Protein AF-A0A812JBX0-F1 (afdb_monomer_lite)

Radius of gyration: 41.84 Å; chains: 1; bounding box: 91×96×150 Å

pLDDT: mean 72.74, std 20.11, range [22.36, 96.31]

Secondary structure (DSSP, 8-state):
--SSHHHHHHHHHHHHHHGGGS-HHHHHHHHHHHHHTT---HHHHHHHHHHHHSTTHHHH--HHHHHHHHHHHHT-TT--HHHHHHHHHHHHH-GGGTS----S-HHHHHHHHHHHHHHHHHHHHTT---HHHHHHHHHHHHHHHHHHHTSPPP------------SS--EEEEEETTEEEEEEPTT-B---SSPPPTTS-BHHHHHHHH-TT-SGGG-GGGGGGBSS---TT--EEEEEESSHHHHHHHHHHHHTT---EEEEEEEES---TT--EEE--EEEETTTEEEE-TTSB--EEEEEEEEEEE-TTS--EEEEEEEEESS--TTHHHHHHHHTT-PBTT-TTT-TTTGGGTTS----S-HHHHHHHHHHHHHHHHHHHHHS--SS--SPPS-S--HHHH--HHHHHHHHHHHHHHHHHHHHHHHHHHHHHHS---------PPPP----HHHHHHHHHHHHHHHHHHHHHHHT------HHHHHHHHHHHHHHTT-THHHHGGGS-------PPPPHHHHHIIIIIHHHHHHHTHHHHHHHHHHTT----HHHHHHHHHTT-GGGGGTTHHHHHHHHHHHHHHHHHHHHHHHHHHHHHHHHHHHHHHHHHHHHHHHHHHHHHHHHHHSTTSSSSPPPTT----TTHHHHHHHHHHHHHIIIIIHHHHHHHHHHHHS---HHHHHHHHHHHHHHHHHHHHHHHHHHHHHHH-THHHHS-HHHHHHHHHHHHHHHHEE-TTSS-EE-THHHHHHHHHHHHHHHHHHHHHHHHHHHHHHHHHSS--------PPPP------------------------------------SS--EEEEEEEEEETTEEEEEEEEE-SS-EEEEEEETTTTEEEEEEE-HHHHHHHHHHTTT-HHHHHTTEEEETTEEEE--SS--TT-PPPPP-

Structure (mmCIF, N/CA/C/O backbone):
data_AF-A0A812JBX0-F1
#
_entry.id   AF-A0A812JBX0-F1
#
loop_
_atom_site.group_PDB
_atom_site.id
_atom_site.type_symbol
_atom_site.label_atom_id
_atom_site.label_alt_id
_atom_site.label_comp_id
_atom_site.label_asym_id
_atom_site.label_entity_id
_atom_site.label_seq_id
_atom_site.pdbx_PDB_ins_code
_atom_site.Cartn_x
_atom_site.Cartn_y
_atom_site.Cartn_z
_atom_site.occupancy
_atom_site.B_iso_or_equiv
_atom_site.auth_seq_id
_atom_site.auth_comp_id
_atom_site.auth_asym_id
_atom_site.auth_atom_id
_atom_site.pdbx_PDB_model_num
ATOM 1 N N . MET A 1 1 ? 9.265 23.174 -8.577 1.00 32.53 1 MET A N 1
ATOM 2 C CA . MET A 1 1 ? 10.000 24.090 -9.475 1.00 32.53 1 MET A CA 1
ATOM 3 C C . MET A 1 1 ? 11.469 24.151 -9.068 1.00 32.53 1 MET A C 1
ATOM 5 O O . MET A 1 1 ? 11.740 24.462 -7.922 1.00 32.53 1 MET A O 1
ATOM 9 N N . VAL A 1 2 ? 12.382 23.865 -10.003 1.00 36.12 2 VAL A N 1
ATOM 10 C CA . VAL A 1 2 ? 13.669 24.571 -10.211 1.00 36.12 2 VAL A CA 1
ATOM 11 C C . VAL A 1 2 ? 14.596 24.795 -8.989 1.00 36.12 2 VAL A C 1
ATOM 13 O O . VAL A 1 2 ? 15.225 25.840 -8.862 1.00 36.12 2 VAL A O 1
ATOM 16 N N . GLU A 1 3 ? 14.779 23.815 -8.103 1.00 37.53 3 GLU A N 1
ATOM 17 C CA . GLU A 1 3 ? 15.942 23.797 -7.195 1.00 37.53 3 GLU A CA 1
ATOM 18 C C . GLU A 1 3 ? 17.050 22.947 -7.821 1.00 37.53 3 GLU A C 1
ATOM 20 O O . GLU A 1 3 ? 17.144 21.746 -7.596 1.00 37.53 3 GLU A O 1
ATOM 25 N N . GLY A 1 4 ? 17.868 23.554 -8.681 1.00 46.91 4 GLY A N 1
ATOM 26 C CA . GLY A 1 4 ? 19.053 22.878 -9.216 1.00 46.91 4 GLY A CA 1
ATOM 27 C C . GLY A 1 4 ? 19.478 23.309 -10.608 1.00 46.91 4 GLY A C 1
ATOM 28 O O . GLY A 1 4 ? 20.622 23.073 -10.962 1.00 46.91 4 GLY A O 1
ATOM 29 N N . GLN A 1 5 ? 18.624 23.979 -11.385 1.00 54.75 5 GLN A N 1
ATOM 30 C CA . GLN A 1 5 ? 18.961 24.399 -12.753 1.00 54.75 5 GLN A CA 1
ATOM 31 C C . GLN A 1 5 ? 20.271 25.222 -12.829 1.00 54.75 5 GLN A C 1
ATOM 33 O O . GLN A 1 5 ? 21.145 24.854 -13.602 1.00 54.75 5 GLN A O 1
ATOM 38 N N . PRO A 1 6 ? 20.547 26.191 -11.929 1.00 60.03 6 PRO A N 1
ATOM 39 C CA . PRO A 1 6 ? 21.838 26.890 -11.922 1.00 60.03 6 PRO A CA 1
ATOM 40 C C . PRO A 1 6 ? 23.038 25.989 -11.587 1.00 60.03 6 PRO A C 1
ATOM 42 O O . PRO A 1 6 ? 24.143 26.229 -12.061 1.00 60.03 6 PRO A O 1
ATOM 45 N N . VAL A 1 7 ? 22.834 24.955 -10.762 1.00 65.81 7 VAL A N 1
ATOM 46 C CA . VAL A 1 7 ? 23.878 23.989 -10.382 1.00 65.81 7 VAL A CA 1
ATOM 47 C C . VAL A 1 7 ? 24.149 23.027 -11.532 1.00 65.81 7 VAL A C 1
ATOM 49 O O . VAL A 1 7 ? 25.306 22.759 -11.834 1.00 65.81 7 VAL A O 1
ATOM 52 N N . TRP A 1 8 ? 23.102 22.549 -12.202 1.00 61.09 8 TRP A N 1
ATOM 53 C CA . TRP A 1 8 ? 23.207 21.728 -13.403 1.00 61.09 8 TRP A CA 1
ATOM 54 C C . TRP A 1 8 ? 23.822 22.513 -14.566 1.00 61.09 8 TRP A C 1
ATOM 56 O O . TRP A 1 8 ? 24.690 21.972 -15.236 1.00 61.09 8 TRP A O 1
ATOM 66 N N . ASP A 1 9 ? 23.486 23.794 -14.748 1.00 61.66 9 ASP A N 1
ATOM 67 C CA . ASP A 1 9 ? 24.120 24.676 -15.739 1.00 61.66 9 ASP A CA 1
ATOM 68 C C . ASP A 1 9 ? 25.594 24.952 -15.419 1.00 61.66 9 ASP A C 1
ATOM 70 O O . ASP A 1 9 ? 26.446 24.886 -16.308 1.00 61.66 9 ASP A O 1
ATOM 74 N N . ALA A 1 10 ? 25.930 25.230 -14.155 1.00 67.19 10 ALA A N 1
ATOM 75 C CA . ALA A 1 10 ? 27.316 25.419 -13.727 1.00 67.19 10 ALA A CA 1
ATOM 76 C C . ALA A 1 10 ? 28.127 24.120 -13.855 1.00 67.19 10 ALA A C 1
ATOM 78 O O . ALA A 1 10 ? 29.256 24.142 -14.344 1.00 67.19 10 ALA A O 1
ATOM 79 N N . SER A 1 11 ? 27.538 22.983 -13.474 1.00 65.94 11 SER A N 1
ATOM 80 C CA . SER A 1 11 ? 28.134 21.655 -13.622 1.00 65.94 11 SER A CA 1
ATOM 81 C C . SER A 1 11 ? 28.321 21.297 -15.094 1.00 65.94 11 SER A C 1
ATOM 83 O O . SER A 1 11 ? 29.408 20.865 -15.462 1.00 65.94 11 SER A O 1
ATOM 85 N N . ALA A 1 12 ? 27.330 21.553 -15.951 1.00 62.66 12 ALA A N 1
ATOM 86 C CA . ALA A 1 12 ? 27.423 21.379 -17.397 1.00 62.66 12 ALA A CA 1
ATOM 87 C C . ALA A 1 12 ? 28.538 22.242 -17.998 1.00 62.66 12 ALA A C 1
ATOM 89 O O . ALA A 1 12 ? 29.374 21.733 -18.737 1.00 62.66 12 ALA A O 1
ATOM 90 N N . THR A 1 13 ? 28.604 23.523 -17.628 1.00 64.81 13 THR A N 1
ATOM 91 C CA . THR A 1 13 ? 29.608 24.476 -18.132 1.00 64.81 13 THR A CA 1
ATOM 92 C C . THR A 1 13 ? 31.023 24.137 -17.659 1.00 64.81 13 THR A C 1
ATOM 94 O O . THR A 1 13 ? 31.978 24.290 -18.415 1.00 64.81 13 THR A O 1
ATOM 97 N N . GLN A 1 14 ? 31.187 23.667 -16.421 1.00 66.38 14 GLN A N 1
ATOM 98 C CA . GLN A 1 14 ? 32.491 23.240 -15.916 1.00 66.38 14 GLN A CA 1
ATOM 99 C C . GLN A 1 14 ? 32.909 21.899 -16.524 1.00 66.38 14 GLN A C 1
ATOM 101 O O . GLN A 1 14 ? 34.049 21.753 -16.948 1.00 66.38 14 GLN A O 1
ATOM 106 N N . SER A 1 15 ? 31.980 20.947 -16.623 1.00 61.34 15 SER A N 1
ATOM 107 C CA . SER A 1 15 ? 32.217 19.632 -17.229 1.00 61.34 15 SER A CA 1
ATOM 108 C C . SER A 1 15 ? 32.553 19.748 -18.712 1.00 61.34 15 SER A C 1
ATOM 110 O O . SER A 1 15 ? 33.425 19.032 -19.185 1.00 61.34 15 SER A O 1
ATOM 112 N N . ALA A 1 16 ? 31.950 20.708 -19.421 1.00 60.16 16 ALA A N 1
ATOM 113 C CA . ALA A 1 16 ? 32.302 21.071 -20.792 1.00 60.16 16 ALA A CA 1
ATOM 114 C C . ALA A 1 16 ? 33.788 21.398 -20.969 1.00 60.16 16 ALA A C 1
ATOM 116 O O . ALA A 1 16 ? 34.377 21.059 -21.988 1.00 60.16 16 ALA A O 1
ATOM 117 N N . ARG A 1 17 ? 34.394 22.064 -19.978 1.00 64.12 17 ARG A N 1
ATOM 118 C CA . ARG A 1 17 ? 35.794 22.507 -20.031 1.00 64.12 17 ARG A CA 1
ATOM 119 C C . ARG A 1 17 ? 36.788 21.381 -19.773 1.00 64.12 17 ARG A C 1
ATOM 121 O O . ARG A 1 17 ? 37.923 21.491 -20.206 1.00 64.12 17 ARG A O 1
ATOM 128 N N . ILE A 1 18 ? 36.360 20.334 -19.069 1.00 68.62 18 ILE A N 1
ATOM 129 C CA . ILE A 1 18 ? 37.212 19.210 -18.658 1.00 68.62 18 ILE A CA 1
ATOM 130 C C . ILE A 1 18 ? 36.794 17.885 -19.310 1.00 68.62 18 ILE A C 1
ATOM 132 O O . ILE A 1 18 ? 37.318 16.840 -18.938 1.00 68.62 18 ILE A O 1
ATOM 136 N N . CYS A 1 19 ? 35.845 17.878 -20.258 1.00 64.69 19 CYS A N 1
ATOM 137 C CA . CYS A 1 19 ? 35.318 16.631 -20.829 1.00 64.69 19 CYS A CA 1
ATOM 138 C C . CYS A 1 19 ? 36.405 15.826 -21.553 1.00 64.69 19 CYS A C 1
ATOM 140 O O . CYS A 1 19 ? 36.413 14.602 -21.469 1.00 64.69 19 CYS A O 1
ATOM 142 N N . THR A 1 20 ? 37.366 16.516 -22.171 1.00 62.50 20 THR A N 1
ATOM 143 C CA . THR A 1 20 ? 38.546 15.937 -22.826 1.00 62.50 20 THR A CA 1
ATOM 144 C C . THR A 1 20 ? 39.573 15.380 -21.838 1.00 62.50 20 THR A C 1
ATOM 146 O O . THR A 1 20 ? 40.462 14.640 -22.241 1.00 62.50 20 THR A O 1
ATOM 149 N N . GLU A 1 21 ? 39.463 15.728 -20.554 1.00 68.19 21 GLU A N 1
ATOM 150 C CA . GLU A 1 21 ? 40.354 15.289 -19.471 1.00 68.19 21 GLU A CA 1
ATOM 151 C C . GLU A 1 21 ? 39.706 14.210 -18.580 1.00 68.19 21 GLU A C 1
ATOM 153 O O . GLU A 1 21 ? 40.376 13.588 -17.751 1.00 68.19 21 GLU A O 1
ATOM 158 N N . MET A 1 22 ? 38.396 13.970 -18.721 1.00 70.06 22 MET A N 1
ATOM 159 C CA . MET A 1 22 ? 37.691 12.958 -17.936 1.00 70.06 22 MET A CA 1
ATOM 160 C C . MET A 1 22 ? 38.040 11.545 -18.400 1.00 70.06 22 MET A C 1
ATOM 162 O O . MET A 1 22 ? 38.074 11.245 -19.591 1.00 70.06 22 MET A O 1
ATOM 166 N N . ARG A 1 23 ? 38.170 10.624 -17.437 1.00 75.25 23 ARG A N 1
ATOM 167 C CA . ARG A 1 23 ? 38.187 9.190 -17.750 1.00 75.25 23 ARG A CA 1
ATOM 168 C C . ARG A 1 23 ? 36.882 8.796 -18.463 1.00 75.25 23 ARG A C 1
ATOM 170 O O . ARG A 1 23 ? 35.814 9.168 -17.961 1.00 75.25 23 ARG A O 1
ATOM 177 N N . PRO A 1 24 ? 36.940 7.970 -19.522 1.00 73.56 24 PRO A N 1
ATOM 178 C CA . PRO A 1 24 ? 35.779 7.455 -20.253 1.00 73.56 24 PRO A CA 1
ATOM 179 C C . PRO A 1 24 ? 34.615 7.006 -19.367 1.00 73.56 24 PRO A C 1
ATOM 181 O O . PRO A 1 24 ? 33.476 7.431 -19.561 1.00 73.56 24 PRO A O 1
ATOM 184 N N . GLN A 1 25 ? 34.897 6.208 -18.333 1.00 76.12 25 GLN A N 1
ATOM 185 C CA . GLN A 1 25 ? 33.851 5.684 -17.453 1.00 76.12 25 GLN A CA 1
ATOM 186 C C . GLN A 1 25 ? 33.108 6.792 -16.698 1.00 76.12 25 GLN A C 1
ATOM 188 O O . GLN A 1 25 ? 31.881 6.758 -16.591 1.00 76.12 25 GLN A O 1
ATOM 193 N N . ASN A 1 26 ? 33.837 7.802 -16.216 1.00 78.06 26 ASN A N 1
ATOM 194 C CA . ASN A 1 26 ? 33.253 8.938 -15.505 1.00 78.06 26 ASN A CA 1
ATOM 195 C C . ASN A 1 26 ? 32.394 9.783 -16.440 1.00 78.06 26 ASN A C 1
ATOM 197 O O . ASN A 1 26 ? 31.311 10.203 -16.043 1.00 78.06 26 ASN A O 1
ATOM 201 N N . LEU A 1 27 ? 32.840 9.964 -17.684 1.00 73.94 27 LEU A N 1
ATOM 202 C CA . LEU A 1 27 ? 32.067 10.642 -18.714 1.00 73.94 27 LEU A CA 1
ATOM 203 C C . LEU A 1 27 ? 30.752 9.902 -19.013 1.00 73.94 27 LEU A C 1
ATOM 205 O O . LEU A 1 27 ? 29.706 10.542 -19.089 1.00 73.94 27 LEU A O 1
ATOM 209 N N . SER A 1 28 ? 30.770 8.567 -19.121 1.00 75.19 28 SER A N 1
ATOM 210 C CA . SER A 1 28 ? 29.546 7.780 -19.358 1.00 75.19 28 SER A CA 1
ATOM 211 C C . SER A 1 28 ? 28.536 7.898 -18.206 1.00 75.19 28 SER A C 1
ATOM 213 O O . SER A 1 28 ? 27.345 8.118 -18.431 1.00 75.19 28 SER A O 1
ATOM 215 N N . ASN A 1 29 ? 29.013 7.826 -16.958 1.00 78.62 29 ASN A N 1
ATOM 216 C CA . ASN A 1 29 ? 28.184 7.967 -15.761 1.00 78.62 29 ASN A CA 1
ATOM 217 C C . ASN A 1 29 ? 27.619 9.386 -15.645 1.00 78.62 29 ASN A C 1
ATOM 219 O O . ASN A 1 29 ? 26.462 9.578 -15.265 1.00 78.62 29 ASN A O 1
ATOM 223 N N . TRP A 1 30 ? 28.433 10.378 -16.000 1.00 75.62 30 TRP A N 1
ATOM 224 C CA . TRP A 1 30 ? 28.045 11.778 -16.030 1.00 75.62 30 TRP A CA 1
ATOM 225 C C . TRP A 1 30 ? 26.959 12.031 -17.081 1.00 75.62 30 TRP A C 1
ATOM 227 O O . TRP A 1 30 ? 25.903 12.563 -16.735 1.00 75.62 30 TRP A O 1
ATOM 237 N N . ALA A 1 31 ? 27.145 11.555 -18.315 1.00 70.25 31 ALA A N 1
ATOM 238 C CA . ALA A 1 31 ? 26.148 11.655 -19.380 1.00 70.25 31 ALA A CA 1
ATOM 239 C C . ALA A 1 31 ? 24.813 11.014 -18.966 1.00 70.25 31 ALA A C 1
ATOM 241 O O . ALA A 1 31 ? 23.754 11.632 -19.088 1.00 70.25 31 ALA A O 1
ATOM 242 N N . TRP A 1 32 ? 24.860 9.815 -18.378 1.00 72.06 32 TRP A N 1
ATOM 243 C CA . TRP A 1 32 ? 23.666 9.148 -17.864 1.00 72.06 32 TRP A CA 1
ATOM 244 C C . TRP A 1 32 ? 22.956 9.962 -16.770 1.00 72.06 32 TRP A C 1
ATOM 246 O O . TRP A 1 32 ? 21.731 10.103 -16.802 1.00 72.06 32 TRP A O 1
ATOM 256 N N . SER A 1 33 ? 23.703 10.581 -15.850 1.00 70.81 33 SER A N 1
ATOM 257 C CA . SER A 1 33 ? 23.129 11.380 -14.757 1.00 70.81 33 SER A CA 1
ATOM 258 C C . SER A 1 33 ? 22.335 12.603 -15.243 1.00 70.81 33 SER A C 1
ATOM 260 O O . SER A 1 33 ? 21.242 12.859 -14.737 1.00 70.81 33 SER A O 1
ATOM 262 N N . PHE A 1 34 ? 22.817 13.300 -16.278 1.00 66.94 34 PHE A N 1
ATOM 263 C CA . PHE A 1 34 ? 22.120 14.441 -16.884 1.00 66.94 34 PHE A CA 1
ATOM 264 C C . PHE A 1 34 ? 20.832 14.020 -17.599 1.00 66.94 34 PHE A C 1
ATOM 266 O O . PHE A 1 34 ? 19.809 14.702 -17.497 1.00 66.94 34 PHE A O 1
ATOM 273 N N . THR A 1 35 ? 20.846 12.861 -18.265 1.00 64.00 35 THR A N 1
ATOM 274 C CA . THR A 1 35 ? 19.632 12.332 -18.905 1.00 64.00 35 THR A CA 1
ATOM 275 C C . THR A 1 35 ? 18.583 11.863 -17.901 1.00 64.00 35 THR A C 1
ATOM 277 O O . THR A 1 35 ? 17.394 12.102 -18.107 1.00 64.00 35 THR A O 1
ATOM 280 N N . LEU A 1 36 ? 18.999 11.287 -16.768 1.00 64.00 36 LEU A N 1
ATOM 281 C CA . LEU A 1 36 ? 18.096 10.954 -15.662 1.00 64.00 36 LEU A CA 1
ATOM 282 C C . LEU A 1 36 ? 17.445 12.196 -15.045 1.00 64.00 36 LEU A C 1
ATOM 284 O O . LEU A 1 36 ? 16.282 12.132 -14.648 1.00 64.00 36 LEU A O 1
ATOM 288 N N . ALA A 1 37 ? 18.171 13.315 -14.990 1.00 62.81 37 ALA A N 1
ATOM 289 C CA . ALA A 1 37 ? 17.661 14.598 -14.514 1.00 62.81 37 ALA A CA 1
ATOM 290 C C . ALA A 1 37 ? 16.748 15.318 -15.530 1.00 62.81 37 ALA A C 1
ATOM 292 O O . ALA A 1 37 ? 16.273 16.411 -15.233 1.00 62.81 37 ALA A O 1
ATOM 293 N N . GLN A 1 38 ? 16.512 14.733 -16.717 1.00 59.69 38 GLN A N 1
ATOM 294 C CA . GLN A 1 38 ? 15.787 15.349 -17.841 1.00 59.69 38 GLN A CA 1
ATOM 295 C C . GLN A 1 38 ? 16.312 16.754 -18.190 1.00 59.69 38 GLN A C 1
ATOM 297 O O . GLN A 1 38 ? 15.568 17.640 -18.612 1.00 59.69 38 GLN A O 1
ATOM 302 N N . TYR A 1 39 ? 17.616 16.971 -18.000 1.00 57.44 39 TYR A N 1
ATOM 303 C CA . TYR A 1 39 ? 18.224 18.284 -18.139 1.00 57.44 39 TYR A CA 1
ATOM 304 C C . TYR A 1 39 ? 18.528 18.595 -19.611 1.00 57.44 39 TYR A C 1
ATOM 306 O O . TYR A 1 39 ? 19.578 18.240 -20.136 1.00 57.44 39 TYR A O 1
ATOM 314 N N . GLY A 1 40 ? 17.582 19.236 -20.299 1.00 51.75 40 GLY A N 1
ATOM 315 C CA . GLY A 1 40 ? 17.613 19.469 -21.750 1.00 51.75 40 GLY A CA 1
ATOM 316 C C . GLY A 1 40 ? 18.390 20.702 -22.230 1.00 51.75 40 GLY A C 1
ATOM 317 O O . GLY A 1 40 ? 17.986 21.299 -23.226 1.00 51.75 40 GLY A O 1
ATOM 318 N N . ASN A 1 41 ? 19.458 21.141 -21.551 1.00 54.84 41 ASN A N 1
ATOM 319 C CA . ASN A 1 41 ? 20.215 22.308 -22.022 1.00 54.84 41 ASN A CA 1
ATOM 320 C C . ASN A 1 41 ? 21.097 21.940 -23.239 1.00 54.84 41 ASN A C 1
ATOM 322 O O . ASN A 1 41 ? 21.985 21.090 -23.149 1.00 54.84 41 ASN A O 1
ATOM 326 N N . ILE A 1 42 ? 20.846 22.587 -24.381 1.00 48.16 42 ILE A N 1
ATOM 327 C CA . ILE A 1 42 ? 21.424 22.300 -25.710 1.00 48.16 42 ILE A CA 1
ATOM 328 C C . ILE A 1 42 ? 22.976 22.259 -25.737 1.00 48.16 42 ILE A C 1
ATOM 330 O O . ILE A 1 42 ? 23.517 21.348 -26.367 1.00 48.16 42 ILE A O 1
ATOM 334 N N . PRO A 1 43 ? 23.733 23.138 -25.040 1.00 51.00 43 PRO A N 1
ATOM 335 C CA . PRO A 1 43 ? 25.200 23.121 -25.057 1.00 51.00 43 PRO A CA 1
ATOM 336 C C . PRO A 1 43 ? 25.807 21.870 -24.403 1.00 51.00 43 PRO A C 1
ATOM 338 O O . PRO A 1 43 ? 26.747 21.297 -24.944 1.00 51.00 43 PRO A O 1
ATOM 341 N N . SER A 1 44 ? 25.251 21.394 -23.281 1.00 54.62 44 SER A N 1
ATOM 342 C CA . SER A 1 44 ? 25.672 20.140 -22.623 1.00 54.62 44 SER A CA 1
ATOM 343 C C . SER A 1 44 ? 25.430 18.905 -23.491 1.00 54.62 44 SER A C 1
ATOM 345 O O . SER A 1 44 ? 26.227 17.970 -23.473 1.00 54.62 44 SER A O 1
ATOM 347 N N . MET A 1 45 ? 24.345 18.910 -24.267 1.00 54.62 45 MET A N 1
ATOM 348 C CA . MET A 1 45 ? 23.953 17.791 -25.130 1.00 54.62 45 MET A CA 1
ATOM 349 C C . MET A 1 45 ? 24.894 17.664 -26.336 1.00 54.62 45 MET A C 1
ATOM 351 O O . MET A 1 45 ? 25.310 16.557 -26.673 1.00 54.62 45 MET A O 1
ATOM 355 N N . GLY A 1 46 ? 25.305 18.795 -26.925 1.00 56.31 46 GLY A N 1
ATOM 356 C CA . GLY A 1 46 ? 26.312 18.826 -27.991 1.00 56.31 46 GLY A CA 1
ATOM 357 C C . GLY A 1 46 ? 27.682 18.306 -27.542 1.00 56.31 46 GLY A C 1
ATOM 358 O O . GLY A 1 46 ? 28.350 17.614 -28.298 1.00 56.31 46 GLY A O 1
ATOM 359 N N . LEU A 1 47 ? 28.070 18.550 -26.288 1.00 55.81 47 LEU A N 1
ATOM 360 C CA . LEU A 1 47 ? 29.333 18.059 -25.722 1.00 55.81 47 LEU A CA 1
ATOM 361 C C . LEU A 1 47 ? 29.321 16.559 -25.417 1.00 55.81 47 LEU A C 1
ATOM 363 O O . LEU A 1 47 ? 30.343 15.904 -25.590 1.00 55.81 47 LEU A O 1
ATOM 367 N N . ILE A 1 48 ? 28.183 15.999 -24.990 1.00 59.00 48 ILE A N 1
ATOM 368 C CA . ILE A 1 48 ? 28.031 14.543 -24.824 1.00 59.00 48 ILE A CA 1
ATOM 369 C C . ILE A 1 48 ? 28.110 13.847 -26.189 1.00 59.00 48 ILE A C 1
ATOM 371 O O . ILE A 1 48 ? 28.801 12.837 -26.311 1.00 59.00 48 ILE A O 1
ATOM 375 N N . ALA A 1 49 ? 27.471 14.409 -27.221 1.00 57.34 49 ALA A N 1
ATOM 376 C CA . ALA A 1 49 ? 27.579 13.908 -28.590 1.00 57.34 49 ALA A CA 1
ATOM 377 C C . ALA A 1 49 ? 29.022 13.999 -29.122 1.00 57.34 49 ALA A C 1
ATOM 379 O O . ALA A 1 49 ? 29.558 13.010 -29.613 1.00 57.34 49 ALA A O 1
ATOM 380 N N . GLN A 1 50 ? 29.696 15.135 -28.921 1.00 58.69 50 GLN A N 1
ATOM 381 C CA . GLN A 1 50 ? 31.085 15.347 -29.339 1.00 58.69 50 GLN A CA 1
ATOM 382 C C . GLN A 1 50 ? 32.076 14.443 -28.585 1.00 58.69 50 GLN A C 1
ATOM 384 O O . GLN A 1 50 ? 33.055 13.966 -29.158 1.00 58.69 50 GLN A O 1
ATOM 389 N N . ALA A 1 51 ? 31.810 14.148 -27.310 1.00 56.16 51 ALA A N 1
ATOM 390 C CA . ALA A 1 51 ? 32.617 13.215 -26.536 1.00 56.16 51 ALA A CA 1
ATOM 391 C C . ALA A 1 51 ? 32.365 11.752 -26.951 1.00 56.16 51 ALA A C 1
ATOM 393 O O . ALA A 1 51 ? 33.322 10.984 -27.028 1.00 56.16 51 ALA A O 1
ATOM 394 N N . ALA A 1 52 ? 31.127 11.385 -27.315 1.00 55.56 52 ALA A N 1
ATOM 395 C CA . ALA A 1 52 ? 30.800 10.087 -27.918 1.00 55.56 52 ALA A CA 1
ATOM 396 C C . ALA A 1 52 ? 31.414 9.908 -29.324 1.00 55.56 52 ALA A C 1
ATOM 398 O O . ALA A 1 52 ? 31.736 8.787 -29.715 1.00 55.56 52 ALA A O 1
ATOM 399 N N . GLU A 1 53 ? 31.603 11.001 -30.068 1.00 54.88 53 GLU A N 1
ATOM 400 C CA . GLU A 1 53 ? 32.266 11.025 -31.380 1.00 54.88 53 GLU A CA 1
ATOM 401 C C . GLU A 1 53 ? 33.798 10.961 -31.293 1.00 54.88 53 GLU A C 1
ATOM 403 O O . GLU A 1 53 ? 34.448 10.548 -32.259 1.00 54.88 53 GLU A O 1
ATOM 408 N N . SER A 1 54 ? 34.398 11.310 -30.146 1.00 56.12 54 SER A N 1
ATOM 409 C CA . SER A 1 54 ? 35.847 11.210 -29.972 1.00 56.12 54 SER A CA 1
ATOM 410 C C . SER A 1 54 ? 36.277 9.734 -29.900 1.00 56.12 54 SER A C 1
ATOM 412 O O . SER A 1 54 ? 35.957 8.979 -28.982 1.00 56.12 54 SER A O 1
ATOM 414 N N . ALA A 1 55 ? 36.967 9.298 -30.957 1.00 45.78 55 ALA A N 1
ATOM 415 C CA . ALA A 1 55 ? 37.165 7.905 -31.365 1.00 45.78 55 ALA A CA 1
ATOM 416 C C . ALA A 1 55 ? 37.941 6.987 -30.389 1.00 45.78 55 ALA A C 1
ATOM 418 O O . ALA A 1 55 ? 38.117 5.807 -30.691 1.00 45.78 55 ALA A O 1
ATOM 419 N N . THR A 1 56 ? 38.403 7.489 -29.244 1.00 54.22 56 THR A N 1
ATOM 420 C CA . THR A 1 56 ? 39.209 6.757 -28.250 1.00 54.22 56 THR A CA 1
ATOM 421 C C . THR A 1 56 ? 38.383 6.157 -27.107 1.00 54.22 56 THR A C 1
ATOM 423 O O . THR A 1 56 ? 38.773 5.142 -26.539 1.00 54.22 56 THR A O 1
ATOM 426 N N . ILE A 1 57 ? 37.200 6.702 -26.813 1.00 59.66 57 ILE A N 1
ATOM 427 C CA . ILE A 1 57 ? 36.453 6.381 -25.584 1.00 59.66 57 ILE A CA 1
ATOM 428 C C . ILE A 1 57 ? 35.822 4.975 -25.614 1.00 59.66 57 ILE A C 1
ATOM 430 O O . ILE A 1 57 ? 35.832 4.280 -24.605 1.00 59.66 57 ILE A O 1
ATOM 434 N N . VAL A 1 58 ? 35.325 4.493 -26.761 1.00 60.03 58 VAL A N 1
ATOM 435 C CA . VAL A 1 58 ? 34.606 3.197 -26.856 1.00 60.03 58 VAL A CA 1
ATOM 436 C C . VAL A 1 58 ? 35.489 1.985 -26.522 1.00 60.03 58 VAL A C 1
ATOM 438 O O . VAL A 1 58 ? 34.986 1.003 -25.983 1.00 60.03 58 VAL A O 1
ATOM 441 N N . HIS A 1 59 ? 36.792 2.039 -26.815 1.00 64.88 59 HIS A N 1
ATOM 442 C CA . HIS A 1 59 ? 37.730 0.952 -26.496 1.00 64.88 59 HIS A CA 1
ATOM 443 C C . HIS A 1 59 ? 38.157 0.935 -25.021 1.00 64.88 59 HIS A C 1
ATOM 445 O O . HIS A 1 59 ? 38.655 -0.080 -24.541 1.00 64.88 59 HIS A O 1
ATOM 451 N N . GLU A 1 60 ? 37.954 2.043 -24.311 1.00 70.38 60 GLU A N 1
ATOM 452 C CA . GLU A 1 60 ? 38.319 2.215 -22.903 1.00 70.38 60 GLU A CA 1
ATOM 453 C C . GLU A 1 60 ? 37.116 2.042 -21.953 1.00 70.38 60 GLU A C 1
ATOM 455 O O . GLU A 1 60 ? 37.293 2.021 -20.734 1.00 70.38 60 GLU A O 1
ATOM 460 N N . LEU A 1 61 ? 35.897 1.916 -22.494 1.00 75.38 61 LEU A N 1
ATOM 461 C CA . LEU A 1 61 ? 34.672 1.662 -21.733 1.00 75.38 61 LEU A CA 1
ATOM 462 C C . LEU A 1 61 ? 34.415 0.162 -21.557 1.00 75.38 61 LEU A C 1
ATOM 464 O O . LEU A 1 61 ? 34.523 -0.627 -22.496 1.00 75.38 61 LEU A O 1
ATOM 468 N N . ASP A 1 62 ? 33.981 -0.211 -20.356 1.00 83.12 62 ASP A N 1
ATOM 469 C CA . ASP A 1 62 ? 33.395 -1.523 -20.093 1.00 83.12 62 ASP A CA 1
ATOM 470 C C . ASP A 1 62 ? 31.930 -1.594 -20.579 1.00 83.12 62 ASP A C 1
ATOM 472 O O . ASP A 1 62 ? 31.347 -0.608 -21.043 1.00 83.12 62 ASP A O 1
ATOM 476 N N . LEU A 1 63 ? 31.299 -2.772 -20.481 1.00 83.69 63 LEU A N 1
ATOM 477 C CA . LEU A 1 63 ? 29.898 -2.950 -20.893 1.00 83.69 63 LEU A CA 1
ATOM 478 C C . LEU A 1 63 ? 28.938 -2.010 -20.155 1.00 83.69 63 LEU A C 1
ATOM 480 O O . LEU A 1 63 ? 27.955 -1.561 -20.747 1.00 83.69 63 LEU A O 1
ATOM 484 N N . GLN A 1 64 ? 29.220 -1.687 -18.890 1.00 85.94 64 GLN A N 1
ATOM 485 C CA . GLN A 1 64 ? 28.416 -0.752 -18.108 1.00 85.94 64 GLN A CA 1
ATOM 486 C C . GLN A 1 64 ? 28.494 0.662 -18.689 1.00 85.94 64 GLN A C 1
ATOM 488 O O . GLN A 1 64 ? 27.467 1.309 -18.889 1.00 85.94 64 GLN A O 1
ATOM 493 N N . GLY A 1 65 ? 29.704 1.135 -18.979 1.00 81.56 65 GLY A N 1
ATOM 494 C CA . GLY A 1 65 ? 29.941 2.458 -19.531 1.00 81.56 65 GLY A CA 1
ATOM 495 C C . GLY A 1 65 ? 29.360 2.605 -20.934 1.00 81.56 65 GLY A C 1
ATOM 496 O O . GLY A 1 65 ? 28.733 3.619 -21.246 1.00 81.56 65 GLY A O 1
ATOM 497 N N . LEU A 1 66 ? 29.466 1.557 -21.756 1.00 83.62 66 LEU A N 1
ATOM 498 C CA . LEU A 1 66 ? 28.830 1.496 -23.075 1.00 83.62 66 LEU A CA 1
ATOM 499 C C . LEU A 1 66 ? 27.301 1.544 -22.976 1.00 83.62 66 LEU A C 1
ATOM 501 O O . LEU A 1 66 ? 26.664 2.300 -23.711 1.00 83.62 66 LEU A O 1
ATOM 505 N N . ALA A 1 67 ? 26.708 0.784 -22.051 1.00 85.12 67 ALA A N 1
ATOM 506 C CA . ALA A 1 67 ? 25.269 0.801 -21.814 1.00 85.12 67 ALA A CA 1
ATOM 507 C C . ALA A 1 67 ? 24.789 2.179 -21.332 1.00 85.12 67 ALA A C 1
ATOM 509 O O . ALA A 1 67 ? 23.825 2.711 -21.883 1.00 85.12 67 ALA A O 1
ATOM 510 N N . ASN A 1 68 ? 25.481 2.786 -20.362 1.00 83.69 68 ASN A N 1
ATOM 511 C CA . ASN A 1 68 ? 25.172 4.123 -19.848 1.00 83.69 68 ASN A CA 1
ATOM 512 C C . ASN A 1 68 ? 25.247 5.187 -20.950 1.00 83.69 68 ASN A C 1
ATOM 514 O O . ASN A 1 68 ? 24.348 6.021 -21.062 1.00 83.69 68 ASN A O 1
ATOM 518 N N . MET A 1 69 ? 26.279 5.127 -21.798 1.00 79.31 69 MET A N 1
ATOM 519 C CA . MET A 1 69 ? 26.451 6.053 -22.918 1.00 79.31 69 MET A CA 1
ATOM 520 C C . MET A 1 69 ? 25.344 5.889 -23.969 1.00 79.31 69 MET A C 1
ATOM 522 O O . MET A 1 69 ? 24.728 6.873 -24.377 1.00 79.31 69 MET A O 1
ATOM 526 N N . ALA A 1 70 ? 25.037 4.653 -24.375 1.00 81.12 70 ALA A N 1
ATOM 527 C CA . ALA A 1 70 ? 23.962 4.382 -25.330 1.00 81.12 70 ALA A CA 1
ATOM 528 C C . ALA A 1 70 ? 22.598 4.855 -24.799 1.00 81.12 70 ALA A C 1
ATOM 530 O O . ALA A 1 70 ? 21.812 5.460 -25.532 1.00 81.12 70 ALA A O 1
ATOM 531 N N . TRP A 1 71 ? 22.329 4.637 -23.508 1.00 80.06 71 TRP A N 1
ATOM 532 C CA . TRP A 1 71 ? 21.116 5.115 -22.849 1.00 80.06 71 TRP A CA 1
ATOM 533 C C . TRP A 1 71 ? 21.031 6.634 -22.784 1.00 80.06 71 TRP A C 1
ATOM 535 O O . TRP A 1 71 ? 19.956 7.185 -23.046 1.00 80.06 71 TRP A O 1
ATOM 545 N N . ALA A 1 72 ? 22.141 7.304 -22.469 1.00 75.19 72 ALA A N 1
ATOM 546 C CA . ALA A 1 72 ? 22.208 8.755 -22.471 1.00 75.19 72 ALA A CA 1
ATOM 547 C C . ALA A 1 72 ? 21.841 9.296 -23.860 1.00 75.19 72 ALA A C 1
ATOM 549 O O . ALA A 1 72 ? 20.876 10.046 -23.986 1.00 75.19 72 ALA A O 1
ATOM 550 N N . LEU A 1 73 ? 22.505 8.815 -24.915 1.00 74.19 73 LEU A N 1
ATOM 551 C CA . LEU A 1 73 ? 22.216 9.222 -26.294 1.00 74.19 73 LEU A CA 1
ATOM 552 C C . LEU A 1 73 ? 20.755 8.943 -26.688 1.00 74.19 73 LEU A C 1
ATOM 554 O O . LEU A 1 73 ? 20.124 9.778 -27.329 1.00 74.19 73 LEU A O 1
ATOM 558 N N . SER A 1 74 ? 20.178 7.813 -26.261 1.00 73.88 74 SER A N 1
ATOM 559 C CA . SER A 1 74 ? 18.823 7.394 -26.675 1.00 73.88 74 SER A CA 1
ATOM 560 C C . SER A 1 74 ? 17.701 8.298 -26.164 1.00 73.88 74 SER A C 1
ATOM 562 O O . SER A 1 74 ? 16.629 8.347 -26.762 1.00 73.88 74 SER A O 1
ATOM 564 N N . ASN A 1 75 ? 17.942 9.020 -25.067 1.00 67.62 75 ASN A N 1
ATOM 565 C CA . ASN A 1 75 ? 16.977 9.949 -24.481 1.00 67.62 75 ASN A CA 1
ATOM 566 C C . ASN A 1 75 ? 17.156 11.392 -24.982 1.00 67.62 75 ASN A C 1
ATOM 568 O O . ASN A 1 75 ? 16.363 12.264 -24.624 1.00 67.62 75 ASN A O 1
ATOM 572 N N . MET A 1 76 ? 18.177 11.668 -25.800 1.00 65.62 76 MET A N 1
ATOM 573 C CA . MET A 1 76 ? 18.421 13.000 -26.345 1.00 65.62 76 MET A CA 1
ATOM 574 C C . MET A 1 76 ? 17.586 13.230 -27.607 1.00 65.62 76 MET A C 1
ATOM 576 O O . MET A 1 76 ? 17.792 12.576 -28.624 1.00 65.62 76 MET A O 1
ATOM 580 N N . GLN A 1 77 ? 16.687 14.220 -27.584 1.00 52.19 77 GLN A N 1
ATOM 581 C CA . GLN A 1 77 ? 15.912 14.617 -28.773 1.00 52.19 77 GLN A CA 1
ATOM 582 C C . GLN A 1 77 ? 16.789 15.189 -29.905 1.00 52.19 77 GLN A C 1
ATOM 584 O O . GLN A 1 77 ? 16.353 15.221 -31.051 1.00 52.19 77 GLN A O 1
ATOM 589 N N . SER A 1 78 ? 18.013 15.625 -29.586 1.00 49.75 78 SER A N 1
ATOM 590 C CA . SER A 1 78 ? 18.997 16.203 -30.509 1.00 49.75 78 SER A CA 1
ATOM 591 C C . SER A 1 78 ? 20.155 15.262 -30.861 1.00 49.75 78 SER A C 1
ATOM 593 O O . SER A 1 78 ? 21.124 15.723 -31.456 1.00 49.75 78 SER A O 1
ATOM 595 N N . 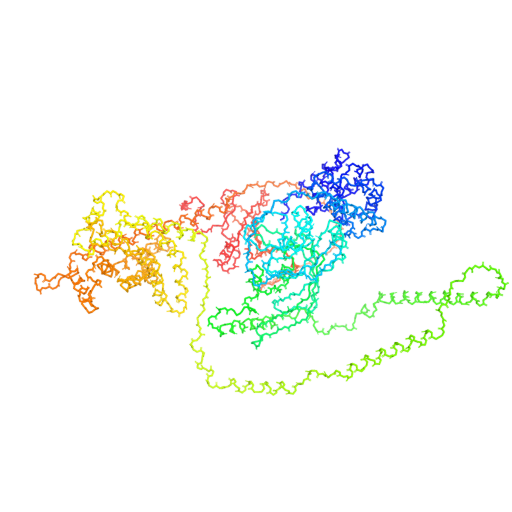ALA A 1 79 ? 20.132 13.988 -30.443 1.00 55.41 79 ALA A N 1
ATOM 596 C CA . ALA A 1 79 ? 21.181 13.055 -30.849 1.00 55.41 79 ALA A CA 1
ATOM 597 C C . ALA A 1 79 ? 21.038 12.759 -32.345 1.00 55.41 79 ALA A C 1
ATOM 599 O O . ALA A 1 79 ? 20.084 12.106 -32.780 1.00 55.41 79 ALA A O 1
ATOM 600 N N . ASP A 1 80 ? 21.996 13.249 -33.126 1.00 60.00 80 ASP A N 1
ATOM 601 C CA . ASP A 1 80 ? 22.016 13.035 -34.562 1.00 60.00 80 ASP A CA 1
ATOM 602 C C . ASP A 1 80 ? 22.162 11.546 -34.892 1.00 60.00 80 ASP A C 1
ATOM 604 O O . ASP A 1 80 ? 22.826 10.761 -34.207 1.00 60.00 80 ASP A O 1
ATOM 608 N N . SER A 1 81 ? 21.554 11.148 -36.012 1.00 60.19 81 SER A N 1
ATOM 609 C CA . SER A 1 81 ? 21.634 9.782 -36.548 1.00 60.19 81 SER A CA 1
ATOM 610 C C . SER A 1 81 ? 23.079 9.289 -36.721 1.00 60.19 81 SER A C 1
ATOM 612 O O . SER A 1 81 ? 23.316 8.082 -36.723 1.00 60.19 81 SER A O 1
ATOM 614 N N . LEU A 1 82 ? 24.023 10.215 -36.903 1.00 61.19 82 LEU A N 1
ATOM 615 C CA . LEU A 1 82 ? 25.441 9.951 -37.136 1.00 61.19 82 LEU A CA 1
ATOM 616 C C . LEU A 1 82 ? 26.163 9.503 -35.857 1.00 61.19 82 LEU A C 1
ATOM 618 O O . LEU A 1 82 ? 26.936 8.549 -35.910 1.00 61.19 82 LEU A O 1
ATOM 622 N N . THR A 1 83 ? 25.856 10.099 -34.702 1.00 69.31 83 THR A N 1
ATOM 623 C CA . THR A 1 83 ? 26.477 9.759 -33.410 1.00 69.31 83 THR A CA 1
ATOM 624 C C . THR A 1 83 ? 26.098 8.340 -32.960 1.00 69.31 83 THR A C 1
ATOM 626 O O . THR A 1 83 ? 26.950 7.558 -32.535 1.00 69.31 83 THR A O 1
ATOM 629 N N . PHE A 1 84 ? 24.829 7.948 -33.137 1.00 72.62 84 PHE A N 1
ATOM 630 C CA . PHE A 1 84 ? 24.367 6.574 -32.881 1.00 72.62 84 PHE A CA 1
ATOM 631 C C . PHE A 1 84 ? 25.002 5.546 -33.826 1.00 72.62 84 PHE A C 1
ATOM 633 O O . PHE A 1 84 ? 25.392 4.459 -33.392 1.00 72.62 84 PHE A O 1
ATOM 640 N N . ALA A 1 85 ? 25.124 5.893 -35.112 1.00 72.69 85 ALA A N 1
ATOM 641 C CA . ALA A 1 85 ? 25.770 5.042 -36.106 1.00 72.69 85 ALA A CA 1
ATOM 642 C C . ALA A 1 85 ? 27.265 4.856 -35.800 1.00 72.69 85 ALA A C 1
ATOM 644 O O . ALA A 1 85 ? 27.778 3.744 -35.904 1.00 72.69 85 ALA A O 1
ATOM 645 N N . ALA A 1 86 ? 27.957 5.909 -35.356 1.00 72.19 86 ALA A N 1
ATOM 646 C CA . ALA A 1 86 ? 29.355 5.836 -34.942 1.00 72.19 86 ALA A CA 1
ATOM 647 C C . ALA A 1 86 ? 29.549 4.893 -33.742 1.00 72.19 86 ALA A C 1
ATOM 649 O O . ALA A 1 86 ? 30.401 4.005 -33.807 1.00 72.19 86 ALA A O 1
ATOM 650 N N . LEU A 1 87 ? 28.728 5.020 -32.690 1.00 79.06 87 LEU A N 1
ATOM 651 C CA . LEU A 1 87 ? 28.793 4.133 -31.523 1.00 79.06 87 LEU A CA 1
ATOM 652 C C . LEU A 1 87 ? 28.554 2.667 -31.913 1.00 79.06 87 LEU A C 1
ATOM 654 O O . LEU A 1 87 ? 29.337 1.796 -31.536 1.00 79.06 87 LEU A O 1
ATOM 658 N N . GLY A 1 88 ? 27.510 2.381 -32.696 1.00 82.38 88 GLY A N 1
ATOM 659 C CA . GLY A 1 88 ? 27.213 1.007 -33.104 1.00 82.38 88 GLY A CA 1
ATOM 660 C C . GLY A 1 88 ? 28.242 0.415 -34.078 1.00 82.38 88 GLY A C 1
ATOM 661 O O . GLY A 1 88 ? 28.632 -0.737 -33.905 1.00 82.38 88 GLY A O 1
ATOM 662 N N . ASN A 1 89 ? 28.789 1.195 -35.020 1.00 80.50 89 ASN A N 1
ATOM 663 C CA . ASN A 1 89 ? 29.891 0.748 -35.889 1.00 80.50 89 ASN A CA 1
ATOM 664 C C . ASN A 1 89 ? 31.166 0.432 -35.091 1.00 80.50 89 ASN A C 1
ATOM 666 O O . ASN A 1 89 ? 31.907 -0.492 -35.424 1.00 80.50 89 ASN A O 1
ATOM 670 N N . ARG A 1 90 ? 31.422 1.168 -34.003 1.00 76.69 90 ARG A N 1
ATOM 671 C CA . ARG A 1 90 ? 32.551 0.894 -33.104 1.00 76.69 90 ARG A CA 1
ATOM 672 C C . ARG A 1 90 ? 32.310 -0.325 -32.221 1.00 76.69 90 ARG A C 1
ATOM 674 O O . ARG A 1 90 ? 33.232 -1.110 -32.042 1.00 76.69 90 ARG A O 1
ATOM 681 N N . LEU A 1 91 ? 31.089 -0.532 -31.727 1.00 83.31 91 LEU A N 1
ATOM 682 C CA . LEU A 1 91 ? 30.705 -1.775 -31.045 1.00 83.31 91 LEU A CA 1
ATOM 683 C C . LEU A 1 91 ? 30.881 -2.990 -31.965 1.00 83.31 91 LEU A C 1
ATOM 685 O O . LEU A 1 91 ? 31.442 -4.004 -31.549 1.00 83.31 91 LEU A O 1
ATOM 689 N N . LEU A 1 92 ? 30.486 -2.861 -33.234 1.00 83.94 92 LEU A N 1
ATOM 690 C CA . LEU A 1 92 ? 30.712 -3.877 -34.263 1.00 83.94 92 LEU A CA 1
ATOM 691 C C . LEU A 1 92 ? 32.195 -4.203 -34.454 1.00 83.94 92 LEU A C 1
ATOM 693 O O . LEU A 1 92 ? 32.546 -5.376 -34.563 1.00 83.94 92 LEU A O 1
ATOM 697 N N . ALA A 1 93 ? 33.064 -3.194 -34.429 1.00 78.69 93 ALA A N 1
ATOM 698 C CA . ALA A 1 93 ? 34.512 -3.371 -34.525 1.00 78.69 93 ALA A CA 1
ATOM 699 C C . ALA A 1 93 ? 35.190 -3.768 -33.195 1.00 78.69 93 ALA A C 1
ATOM 701 O O . ALA A 1 93 ? 36.375 -4.095 -33.190 1.00 78.69 93 ALA A O 1
ATOM 702 N N . SER A 1 94 ? 34.480 -3.718 -32.062 1.00 77.44 94 SER A N 1
ATOM 703 C CA . SER A 1 94 ? 35.069 -3.947 -30.741 1.00 77.44 94 SER A CA 1
ATOM 704 C C . SER A 1 94 ? 35.247 -5.444 -30.447 1.00 77.44 94 SER A C 1
ATOM 706 O O . SER A 1 94 ? 34.266 -6.191 -30.557 1.00 77.44 94 SER A O 1
ATOM 708 N N . PRO A 1 95 ? 36.440 -5.879 -29.982 1.00 78.56 95 PRO A N 1
ATOM 709 C CA . PRO A 1 95 ? 36.684 -7.262 -29.563 1.00 78.56 95 PRO A CA 1
ATOM 710 C C . PRO A 1 95 ? 35.952 -7.621 -28.261 1.00 78.56 95 PRO A C 1
ATOM 712 O O . PRO A 1 95 ? 35.792 -8.795 -27.933 1.00 78.56 95 PRO A O 1
ATOM 715 N N . LEU A 1 96 ? 35.473 -6.615 -27.519 1.00 79.19 96 LEU A N 1
ATOM 716 C CA . LEU A 1 96 ? 34.779 -6.799 -26.247 1.00 79.19 96 LEU A CA 1
ATOM 717 C C . LEU A 1 96 ? 33.511 -7.657 -26.402 1.00 79.19 96 LEU A C 1
ATOM 719 O O . LEU A 1 96 ? 33.206 -8.469 -25.532 1.00 79.19 96 LEU A O 1
ATOM 723 N N . LEU A 1 97 ? 32.795 -7.515 -27.523 1.00 81.06 97 LEU A N 1
ATOM 724 C CA . LEU A 1 97 ? 31.592 -8.304 -27.812 1.00 81.06 97 LEU A CA 1
ATOM 725 C C . LEU A 1 97 ? 31.905 -9.711 -28.342 1.00 81.06 97 LEU A C 1
ATOM 727 O O . LEU A 1 97 ? 31.038 -10.583 -28.282 1.00 81.06 97 LEU A O 1
ATOM 731 N N . ASP A 1 98 ? 33.126 -9.954 -28.819 1.00 80.69 98 ASP A N 1
ATOM 732 C CA . ASP A 1 98 ? 33.530 -11.256 -29.363 1.00 80.69 98 ASP A CA 1
ATOM 733 C C . ASP A 1 98 ? 33.836 -12.252 -28.233 1.00 80.69 98 ASP A C 1
ATOM 735 O O . ASP A 1 98 ? 33.583 -13.454 -28.350 1.00 80.69 98 ASP A O 1
ATOM 739 N N . CYS A 1 99 ? 34.331 -11.757 -27.092 1.00 74.25 99 CYS A N 1
ATOM 740 C CA . CYS A 1 99 ? 34.575 -12.574 -25.910 1.00 74.25 99 CYS A CA 1
ATOM 741 C C . CYS A 1 99 ? 34.359 -11.796 -24.604 1.00 74.25 99 CYS A C 1
ATOM 743 O O . CYS A 1 99 ? 35.311 -11.386 -23.943 1.00 74.25 99 CYS A O 1
ATOM 745 N N . VAL A 1 100 ? 33.098 -11.666 -24.189 1.00 79.31 100 VAL A N 1
ATOM 746 C CA . VAL A 1 100 ? 32.757 -11.106 -22.874 1.00 79.31 100 VAL A CA 1
ATOM 747 C C . VAL A 1 100 ? 33.259 -12.038 -21.762 1.00 79.31 100 VAL A C 1
ATOM 749 O O . VAL A 1 100 ? 32.862 -13.207 -21.688 1.00 79.31 100 VAL A O 1
ATOM 752 N N . ASP A 1 101 ? 34.135 -11.516 -20.899 1.00 74.62 101 ASP A N 1
ATOM 753 C CA . ASP A 1 101 ? 34.609 -12.201 -19.693 1.00 74.62 101 ASP A CA 1
ATOM 754 C C . ASP A 1 101 ? 33.528 -12.164 -18.606 1.00 74.62 101 ASP A C 1
ATOM 756 O O . ASP A 1 101 ? 33.354 -11.174 -17.897 1.00 74.62 101 ASP A O 1
ATOM 760 N N . VAL A 1 102 ? 32.804 -13.271 -18.462 1.00 75.00 102 VAL A N 1
ATOM 761 C CA . VAL A 1 102 ? 31.797 -13.447 -17.406 1.00 75.00 102 VAL A CA 1
ATOM 762 C C . VAL A 1 102 ? 32.402 -13.835 -16.049 1.00 75.00 102 VAL A C 1
ATOM 764 O O . VAL A 1 102 ? 31.673 -13.894 -15.060 1.00 75.00 102 VAL A O 1
ATOM 767 N N . GLY A 1 103 ? 33.722 -14.046 -15.974 1.00 71.06 103 GLY A N 1
ATOM 768 C CA . GLY A 1 103 ? 34.467 -14.346 -14.754 1.00 71.06 103 GLY A CA 1
ATOM 769 C C . GLY A 1 103 ? 34.047 -15.628 -14.016 1.00 71.06 103 GLY A C 1
ATOM 770 O O . GLY A 1 103 ? 33.060 -16.295 -14.329 1.00 71.06 103 GLY A O 1
ATOM 771 N N . ALA A 1 104 ? 34.792 -15.961 -12.958 1.00 73.94 104 ALA A N 1
ATOM 772 C CA . ALA A 1 104 ? 34.454 -17.050 -12.036 1.00 73.94 104 ALA A CA 1
ATOM 773 C C . ALA A 1 104 ? 33.399 -16.652 -10.981 1.00 73.94 104 ALA A C 1
ATOM 775 O O . ALA A 1 104 ? 33.037 -17.463 -10.137 1.00 73.94 104 ALA A O 1
ATOM 776 N N . ASP A 1 105 ? 32.847 -15.442 -11.016 1.00 85.25 105 ASP A N 1
ATOM 777 C CA . ASP A 1 105 ? 31.794 -15.007 -10.090 1.00 85.25 105 ASP A CA 1
ATOM 778 C C . ASP A 1 105 ? 30.450 -14.919 -10.822 1.00 85.25 105 ASP A C 1
ATOM 780 O O . ASP A 1 105 ? 30.316 -14.237 -11.838 1.00 85.25 105 ASP A O 1
ATOM 784 N N . TRP A 1 106 ? 29.440 -15.610 -10.300 1.00 86.31 106 TRP A N 1
ATOM 785 C CA . TRP A 1 106 ? 28.083 -15.605 -10.841 1.00 86.31 106 TRP A CA 1
ATOM 786 C C . TRP A 1 106 ? 27.404 -14.231 -10.769 1.00 86.31 106 TRP A C 1
ATOM 788 O O . TRP A 1 106 ? 26.595 -13.912 -11.640 1.00 86.31 106 TRP A O 1
ATOM 798 N N . ASN A 1 107 ? 27.730 -13.400 -9.774 1.00 86.25 107 ASN A N 1
ATOM 799 C CA . ASN A 1 107 ? 27.185 -12.042 -9.683 1.00 86.25 107 ASN A CA 1
ATOM 800 C C . ASN A 1 107 ? 27.761 -11.139 -10.772 1.00 86.25 107 ASN A C 1
ATOM 802 O O . ASN A 1 107 ? 27.028 -10.363 -11.386 1.00 86.25 107 ASN A O 1
ATOM 806 N N . ARG A 1 108 ? 29.064 -11.275 -11.050 1.00 85.44 108 ARG A N 1
ATOM 807 C CA . ARG A 1 108 ? 29.717 -10.573 -12.158 1.00 85.44 108 ARG A CA 1
ATOM 808 C C . ARG A 1 108 ? 29.083 -10.966 -13.491 1.00 85.44 108 ARG A C 1
ATOM 810 O O . ARG A 1 108 ? 28.648 -10.084 -14.222 1.00 85.44 108 ARG A O 1
ATOM 817 N N . ALA A 1 109 ? 28.909 -12.264 -13.749 1.00 87.62 109 ALA A N 1
ATOM 818 C CA . ALA A 1 109 ? 28.224 -12.755 -14.946 1.00 87.62 109 ALA A CA 1
ATOM 819 C C . ALA A 1 109 ? 26.804 -12.174 -15.116 1.00 87.62 109 ALA A C 1
ATOM 821 O O . ALA A 1 109 ? 26.425 -11.768 -16.215 1.00 87.62 109 ALA A O 1
ATOM 822 N N . ALA A 1 110 ? 26.022 -12.104 -14.032 1.00 88.31 110 ALA A N 1
ATOM 823 C CA . ALA A 1 110 ? 24.680 -11.519 -14.051 1.00 88.31 110 ALA A CA 1
ATOM 824 C C . ALA A 1 110 ? 24.691 -10.015 -14.374 1.00 88.31 110 ALA A C 1
ATOM 826 O O . ALA A 1 110 ? 23.822 -9.529 -15.108 1.00 88.31 110 ALA A O 1
ATOM 827 N N . ASN A 1 111 ? 25.676 -9.277 -13.854 1.00 88.38 111 ASN A N 1
ATOM 828 C CA . ASN A 1 111 ? 25.851 -7.856 -14.146 1.00 88.38 111 ASN A CA 1
ATOM 829 C C . ASN A 1 111 ? 26.219 -7.630 -15.618 1.00 88.38 111 ASN A C 1
ATOM 831 O O . ASN A 1 111 ? 25.581 -6.801 -16.262 1.00 88.38 111 ASN A O 1
ATOM 835 N N . GLU A 1 112 ? 27.155 -8.404 -16.178 1.00 87.69 112 GLU A N 1
ATOM 836 C CA . GLU A 1 112 ? 27.524 -8.288 -17.598 1.00 87.69 112 GLU A CA 1
ATOM 837 C C . GLU A 1 112 ? 26.340 -8.577 -18.526 1.00 87.69 112 GLU A C 1
ATOM 839 O O . GLU A 1 112 ? 26.071 -7.816 -19.458 1.00 87.69 112 GLU A O 1
ATOM 844 N N . LEU A 1 113 ? 25.565 -9.629 -18.231 1.00 88.94 113 LEU A N 1
ATOM 845 C CA . LEU A 1 113 ? 24.342 -9.937 -18.974 1.00 88.94 113 LEU A CA 1
ATOM 846 C C . LEU A 1 113 ? 23.331 -8.781 -18.898 1.00 88.94 113 LEU A C 1
ATOM 848 O O . LEU A 1 113 ? 22.714 -8.426 -19.903 1.00 88.94 113 LEU A O 1
ATOM 852 N N . THR A 1 114 ? 23.188 -8.162 -17.721 1.00 89.50 114 THR A N 1
ATOM 853 C CA . THR A 1 114 ? 22.303 -7.007 -17.510 1.00 89.50 114 THR A CA 1
ATOM 854 C C . THR A 1 114 ? 22.756 -5.793 -18.324 1.00 89.50 114 THR A C 1
ATOM 856 O O . THR A 1 114 ? 21.924 -5.168 -18.980 1.00 89.50 114 THR A O 1
ATOM 859 N N . HIS A 1 115 ? 24.050 -5.460 -18.317 1.00 89.25 115 HIS A N 1
ATOM 860 C CA . HIS A 1 115 ? 24.590 -4.333 -19.083 1.00 89.25 115 HIS A CA 1
ATOM 861 C C . HIS A 1 115 ? 24.445 -4.556 -20.594 1.00 89.25 115 HIS A C 1
ATOM 863 O O . HIS A 1 115 ? 24.020 -3.654 -21.315 1.00 89.25 115 HIS A O 1
ATOM 869 N N . LEU A 1 116 ? 24.687 -5.778 -21.076 1.00 90.81 116 LEU A N 1
ATOM 870 C CA . LEU A 1 116 ? 24.480 -6.124 -22.482 1.00 90.81 116 LEU A CA 1
ATOM 871 C C . LEU A 1 116 ? 23.000 -6.009 -22.886 1.00 90.81 116 LEU A C 1
ATOM 873 O O . LEU A 1 116 ? 22.679 -5.459 -23.939 1.00 90.81 116 LEU A O 1
ATOM 877 N N . CYS A 1 117 ? 22.079 -6.443 -22.023 1.00 90.88 117 CYS A N 1
ATOM 878 C CA . CYS A 1 117 ? 20.641 -6.248 -22.223 1.00 90.88 117 CYS A CA 1
ATOM 879 C C . CYS A 1 117 ? 20.241 -4.763 -22.234 1.00 90.88 117 CYS A C 1
ATOM 881 O O . CYS A 1 117 ? 19.420 -4.350 -23.052 1.00 90.88 117 CYS A O 1
ATOM 883 N N . GLN A 1 118 ? 20.834 -3.940 -21.362 1.00 89.25 118 GLN A N 1
ATOM 884 C CA . GLN A 1 118 ? 20.627 -2.490 -21.365 1.00 89.25 118 GLN A CA 1
ATOM 885 C C . GLN A 1 118 ? 21.114 -1.854 -22.669 1.00 89.25 118 GLN A C 1
ATOM 887 O O . GLN A 1 118 ? 20.422 -0.983 -23.192 1.00 89.25 118 GLN A O 1
ATOM 892 N N . LEU A 1 119 ? 22.245 -2.305 -23.214 1.00 88.88 119 LEU A N 1
ATOM 893 C CA . LEU A 1 119 ? 22.763 -1.849 -24.501 1.00 88.88 119 LEU A CA 1
ATOM 894 C C . LEU A 1 119 ? 21.783 -2.164 -25.643 1.00 88.88 119 LEU A C 1
ATOM 896 O O . LEU A 1 119 ? 21.384 -1.257 -26.372 1.00 88.88 119 LEU A O 1
ATOM 900 N N . VAL A 1 120 ? 21.320 -3.418 -25.743 1.00 91.12 120 VAL A N 1
ATOM 901 C CA . VAL A 1 120 ? 20.288 -3.833 -26.718 1.00 91.12 120 VAL A CA 1
ATOM 902 C C . VAL A 1 120 ? 19.038 -2.969 -26.585 1.00 91.12 120 VAL A C 1
ATOM 904 O O . VAL A 1 120 ? 18.481 -2.503 -27.582 1.00 91.12 120 VAL A O 1
ATOM 907 N N . TRP A 1 121 ? 18.607 -2.723 -25.349 1.00 88.69 121 TRP A N 1
ATOM 908 C CA . TRP A 1 121 ? 17.414 -1.938 -25.075 1.00 88.69 121 TRP A CA 1
ATOM 909 C C . TRP A 1 121 ? 17.569 -0.473 -25.510 1.00 88.69 121 TRP A C 1
ATOM 911 O O . TRP A 1 121 ? 16.638 0.067 -26.103 1.00 88.69 121 TRP A O 1
ATOM 921 N N . ALA A 1 122 ? 18.732 0.152 -25.301 1.00 85.00 122 ALA A N 1
ATOM 922 C CA . ALA A 1 122 ? 18.993 1.528 -25.728 1.00 85.00 122 ALA A CA 1
ATOM 923 C C . ALA A 1 122 ? 18.922 1.692 -27.258 1.00 85.00 122 ALA A C 1
ATOM 925 O O . ALA A 1 122 ? 18.227 2.582 -27.754 1.00 85.00 122 ALA A O 1
ATOM 926 N N . PHE A 1 123 ? 19.581 0.806 -28.017 1.00 86.69 123 PHE A N 1
ATOM 927 C CA . PHE A 1 123 ? 19.545 0.835 -29.488 1.00 86.69 123 PHE A CA 1
ATOM 928 C C . PHE A 1 123 ? 18.150 0.532 -30.045 1.00 86.69 123 PHE A C 1
ATOM 930 O O . PHE A 1 123 ? 17.700 1.194 -30.984 1.00 86.69 123 PHE A O 1
ATOM 937 N N . SER A 1 124 ? 17.441 -0.425 -29.438 1.00 86.81 124 SER A N 1
ATOM 938 C CA . SER A 1 124 ? 16.061 -0.758 -29.810 1.00 86.81 124 SER A CA 1
ATOM 939 C C . SER A 1 124 ? 15.112 0.410 -29.536 1.00 86.81 124 SER A C 1
ATOM 941 O O . SER A 1 124 ? 14.299 0.762 -30.387 1.00 86.81 124 SER A O 1
ATOM 943 N N . PHE A 1 125 ? 15.236 1.058 -28.372 1.00 82.56 125 PHE A N 1
ATOM 944 C CA . PHE A 1 125 ? 14.423 2.215 -27.989 1.00 82.56 125 PHE A CA 1
ATOM 945 C C . PHE A 1 125 ? 14.625 3.401 -28.938 1.00 82.56 125 PHE A C 1
ATOM 947 O O . PHE A 1 125 ? 13.651 4.021 -29.359 1.00 82.56 125 PHE A O 1
ATOM 954 N N . ALA A 1 126 ? 15.868 3.662 -29.349 1.00 79.06 126 ALA A N 1
ATOM 955 C CA . ALA A 1 126 ? 16.184 4.699 -30.328 1.00 79.06 126 ALA A CA 1
ATOM 956 C C . ALA A 1 126 ? 15.726 4.355 -31.764 1.00 79.06 126 ALA A C 1
ATOM 958 O O . ALA A 1 126 ? 15.846 5.194 -32.656 1.00 79.06 126 ALA A O 1
ATOM 959 N N . SER A 1 127 ? 15.209 3.142 -32.014 1.00 82.75 127 SER A N 1
ATOM 960 C CA . SER A 1 127 ? 14.943 2.607 -33.361 1.00 82.75 127 SER A CA 1
ATOM 961 C C . SER A 1 127 ? 16.193 2.632 -34.257 1.00 82.75 127 SER A C 1
ATOM 963 O O . SER A 1 127 ? 16.117 2.931 -35.448 1.00 82.75 127 SER A O 1
ATOM 965 N N . ARG A 1 128 ? 17.366 2.356 -33.665 1.00 84.12 128 ARG A N 1
ATOM 966 C CA . ARG A 1 128 ? 18.692 2.386 -34.312 1.00 84.12 128 ARG A CA 1
ATOM 967 C C . ARG A 1 128 ? 19.431 1.049 -34.214 1.00 84.12 128 ARG A C 1
ATOM 969 O O . ARG A 1 128 ? 20.654 1.032 -34.257 1.00 84.12 128 ARG A O 1
ATOM 976 N N . LEU A 1 129 ? 18.716 -0.061 -34.060 1.00 86.06 129 LEU A N 1
ATOM 977 C CA . LEU A 1 129 ? 19.296 -1.401 -34.132 1.00 86.06 129 LEU A CA 1
ATOM 978 C C . LEU A 1 129 ? 19.195 -1.898 -35.582 1.00 86.06 129 LEU A C 1
ATOM 980 O O . LEU A 1 129 ? 18.091 -2.108 -36.076 1.00 86.06 129 LEU A O 1
ATOM 984 N N . TRP A 1 130 ? 20.327 -1.999 -36.278 1.00 89.31 130 TRP A N 1
ATOM 985 C CA . TRP A 1 130 ? 20.406 -2.474 -37.666 1.00 89.31 130 TRP A CA 1
ATOM 986 C C . TRP A 1 130 ? 20.958 -3.909 -37.729 1.00 89.31 130 TRP A C 1
ATOM 988 O O . TRP A 1 130 ? 21.612 -4.324 -36.768 1.00 89.31 130 TRP A O 1
ATOM 998 N N . PRO A 1 131 ? 20.740 -4.652 -38.834 1.00 90.50 131 PRO A N 1
ATOM 999 C CA . PRO A 1 131 ? 20.937 -6.104 -38.880 1.00 90.50 131 PRO A CA 1
ATOM 1000 C C . PRO A 1 131 ? 22.316 -6.588 -38.418 1.00 90.50 131 PRO A C 1
ATOM 1002 O O . PRO A 1 131 ? 22.406 -7.498 -37.606 1.00 90.50 131 PRO A O 1
ATOM 1005 N N . GLU A 1 132 ? 23.403 -5.949 -38.850 1.00 91.75 132 GLU A N 1
ATOM 1006 C CA . GLU A 1 132 ? 24.757 -6.378 -38.490 1.00 91.75 132 GLU A CA 1
ATOM 1007 C C . GLU A 1 132 ? 25.026 -6.253 -36.980 1.00 91.75 132 GLU A C 1
ATOM 1009 O O . GLU A 1 132 ? 25.611 -7.147 -36.361 1.00 91.75 132 GLU A O 1
ATOM 1014 N N . LEU A 1 133 ? 24.607 -5.137 -36.369 1.00 89.81 133 LEU A N 1
ATOM 1015 C CA . LEU A 1 133 ? 24.755 -4.911 -34.927 1.00 89.81 133 LEU A CA 1
ATOM 1016 C C . LEU A 1 133 ? 23.808 -5.809 -34.128 1.00 89.81 133 LEU A C 1
ATOM 1018 O O . LEU A 1 133 ? 24.183 -6.308 -33.065 1.00 89.81 133 LEU A O 1
ATOM 1022 N N . GLU A 1 134 ? 22.603 -6.021 -34.652 1.00 91.75 134 GLU A N 1
ATOM 1023 C CA . GLU A 1 134 ? 21.613 -6.939 -34.107 1.00 91.75 134 GLU A CA 1
ATOM 1024 C C . GLU A 1 134 ? 22.181 -8.358 -34.002 1.00 91.75 134 GLU A C 1
ATOM 1026 O O . GLU A 1 134 ? 22.238 -8.916 -32.902 1.00 91.75 134 GLU A O 1
ATOM 1031 N N . ASP A 1 135 ? 22.696 -8.890 -35.111 1.00 91.75 135 ASP A N 1
ATOM 1032 C CA . ASP A 1 135 ? 23.284 -10.225 -35.194 1.00 91.75 135 ASP A CA 1
ATOM 1033 C C . ASP A 1 135 ? 24.454 -10.382 -34.220 1.00 91.75 135 ASP A C 1
ATOM 1035 O O . ASP A 1 135 ? 24.535 -11.382 -33.498 1.00 91.75 135 ASP A O 1
ATOM 1039 N N . LYS A 1 136 ? 25.342 -9.378 -34.139 1.00 91.56 136 LYS A N 1
ATOM 1040 C CA . LYS A 1 136 ? 26.485 -9.415 -33.217 1.00 91.56 136 LYS A CA 1
ATOM 1041 C C . LYS A 1 136 ? 26.024 -9.470 -31.759 1.00 91.56 136 LYS A C 1
ATOM 1043 O O . LYS A 1 136 ? 26.443 -10.362 -31.024 1.00 91.56 136 LYS A O 1
ATOM 1048 N N . LEU A 1 137 ? 25.136 -8.567 -31.337 1.00 92.12 137 LEU A N 1
ATOM 1049 C CA . LEU A 1 137 ? 24.647 -8.512 -29.952 1.00 92.12 137 LEU A CA 1
ATOM 1050 C C . LEU A 1 137 ? 23.844 -9.762 -29.572 1.00 92.12 137 LEU A C 1
ATOM 1052 O O . LEU A 1 137 ? 24.019 -10.302 -28.473 1.00 92.12 137 LEU A O 1
ATOM 1056 N N . GLN A 1 138 ? 22.995 -10.251 -30.478 1.00 91.81 138 GLN A N 1
ATOM 1057 C CA . GLN A 1 138 ? 22.224 -11.472 -30.270 1.00 91.81 138 GLN A CA 1
ATOM 1058 C C . GLN A 1 138 ? 23.146 -12.692 -30.153 1.00 91.81 138 GLN A C 1
ATOM 1060 O O . GLN A 1 138 ? 22.963 -13.530 -29.262 1.00 91.81 138 GLN A O 1
ATOM 1065 N N . HIS A 1 139 ? 24.171 -12.780 -31.008 1.00 91.88 139 HIS A N 1
ATOM 1066 C CA . HIS A 1 139 ? 25.183 -13.827 -30.944 1.00 91.88 139 HIS A CA 1
ATOM 1067 C C . HIS A 1 139 ? 25.937 -13.796 -29.610 1.00 91.88 139 HIS A C 1
ATOM 1069 O O . HIS A 1 139 ? 26.027 -14.833 -28.947 1.00 91.88 139 HIS A O 1
ATOM 1075 N N . THR A 1 140 ? 26.413 -12.626 -29.172 1.00 92.06 140 THR A N 1
ATOM 1076 C CA . THR A 1 140 ? 27.119 -12.461 -27.892 1.00 92.06 140 THR A CA 1
ATOM 1077 C C . THR A 1 140 ? 26.250 -12.896 -26.709 1.00 92.06 140 THR A C 1
ATOM 1079 O O . THR A 1 140 ? 26.701 -13.696 -25.886 1.00 92.06 140 THR A O 1
ATOM 1082 N N . LEU A 1 141 ? 24.984 -12.460 -26.648 1.00 91.69 141 LEU A N 1
ATOM 1083 C CA . LEU A 1 141 ? 24.031 -12.875 -25.607 1.00 91.69 141 LEU A CA 1
ATOM 1084 C C . LEU A 1 141 ? 23.835 -14.394 -25.575 1.00 91.69 141 LEU A C 1
ATOM 1086 O O . LEU A 1 141 ? 23.869 -15.013 -24.508 1.00 91.69 141 LEU A O 1
ATOM 1090 N N . ARG A 1 142 ? 23.674 -15.017 -26.748 1.00 90.12 142 ARG A N 1
ATOM 1091 C CA . ARG A 1 142 ? 23.502 -16.470 -26.869 1.00 90.12 142 ARG A CA 1
ATOM 1092 C C . ARG A 1 142 ? 24.753 -17.233 -26.432 1.00 90.12 142 ARG A C 1
ATOM 1094 O O . ARG A 1 142 ? 24.636 -18.262 -25.762 1.00 90.12 142 ARG A O 1
ATOM 1101 N N . CYS A 1 143 ? 25.935 -16.744 -26.795 1.00 90.50 143 CYS A N 1
ATOM 1102 C CA . CYS A 1 143 ? 27.214 -17.332 -26.406 1.00 90.50 143 CYS A CA 1
ATOM 1103 C C . CYS A 1 143 ? 27.436 -17.244 -24.893 1.00 90.50 143 CYS A C 1
ATOM 1105 O O . CYS A 1 143 ? 27.808 -18.248 -24.287 1.00 90.50 143 CYS A O 1
ATOM 1107 N N . ILE A 1 144 ? 27.131 -16.102 -24.268 1.00 90.44 144 ILE A N 1
ATOM 1108 C CA . ILE A 1 144 ? 27.161 -15.949 -22.805 1.00 90.44 144 ILE A CA 1
ATOM 1109 C C . ILE A 1 144 ? 26.209 -16.946 -22.143 1.00 90.44 144 ILE A C 1
ATOM 1111 O O . ILE A 1 144 ? 26.639 -17.710 -21.281 1.00 90.44 144 ILE A O 1
ATOM 1115 N N . GLY A 1 145 ? 24.946 -16.997 -22.578 1.00 91.75 145 GLY A N 1
ATOM 1116 C CA . GLY A 1 145 ? 23.965 -17.931 -22.025 1.00 91.75 145 GLY A CA 1
ATOM 1117 C C . GLY A 1 145 ? 24.422 -19.390 -22.125 1.00 91.75 145 GLY A C 1
ATOM 1118 O O . GLY A 1 145 ? 24.384 -20.114 -21.139 1.00 91.75 145 GLY A O 1
ATOM 1119 N N . THR A 1 146 ? 24.969 -19.790 -23.276 1.00 91.50 146 THR A N 1
ATOM 1120 C CA . THR A 1 146 ? 25.492 -21.153 -23.489 1.00 91.50 146 THR A CA 1
ATOM 1121 C C . THR A 1 146 ? 26.697 -21.461 -22.592 1.00 91.50 146 THR A C 1
ATOM 1123 O O . THR A 1 146 ? 26.795 -22.556 -22.046 1.00 91.50 146 THR A O 1
ATOM 1126 N N . ARG A 1 147 ? 27.617 -20.504 -22.402 1.00 90.06 147 ARG A N 1
ATOM 1127 C CA . ARG A 1 147 ? 28.761 -20.668 -21.487 1.00 90.06 147 ARG A CA 1
ATOM 1128 C C . ARG A 1 147 ? 28.309 -20.822 -20.034 1.00 90.06 147 ARG A C 1
ATOM 1130 O O . ARG A 1 147 ? 28.885 -21.629 -19.316 1.00 90.06 147 ARG A O 1
ATOM 1137 N N . LEU A 1 148 ? 27.290 -20.071 -19.614 1.00 91.69 148 LEU A N 1
ATOM 1138 C CA . LEU A 1 148 ? 26.730 -20.167 -18.265 1.00 91.69 148 LEU A CA 1
ATOM 1139 C C . LEU A 1 148 ? 25.951 -21.470 -18.046 1.00 91.69 148 LEU A C 1
ATOM 1141 O O . LEU A 1 148 ? 26.019 -22.026 -16.956 1.00 91.69 148 LEU A O 1
ATOM 1145 N N . ASP A 1 149 ? 25.261 -21.984 -19.068 1.00 91.31 149 ASP A N 1
ATOM 1146 C CA . ASP A 1 149 ? 24.578 -23.285 -18.996 1.00 91.31 149 ASP A CA 1
ATOM 1147 C C . ASP A 1 149 ? 25.556 -24.459 -18.838 1.00 91.31 149 ASP A C 1
ATOM 1149 O O . ASP A 1 149 ? 25.239 -25.431 -18.158 1.00 91.31 149 ASP A O 1
ATOM 1153 N N . ASN A 1 150 ? 26.756 -24.355 -19.417 1.00 89.62 150 ASN A N 1
ATOM 1154 C CA . ASN A 1 150 ? 27.803 -25.381 -19.336 1.00 89.62 150 ASN A CA 1
ATOM 1155 C C . ASN A 1 150 ? 28.706 -25.254 -18.097 1.00 89.62 150 ASN A C 1
ATOM 1157 O O . ASN A 1 150 ? 29.695 -25.977 -17.980 1.00 89.62 150 ASN A O 1
ATOM 1161 N N . ARG A 1 151 ? 28.420 -24.306 -17.203 1.00 88.44 151 ARG A N 1
ATOM 1162 C CA . ARG A 1 151 ? 29.232 -24.029 -16.020 1.00 88.44 151 ARG A CA 1
ATOM 1163 C C . ARG A 1 151 ? 28.734 -24.825 -14.815 1.00 88.44 151 ARG A C 1
ATOM 1165 O O . ARG A 1 151 ? 27.527 -24.952 -14.617 1.00 88.44 151 ARG A O 1
ATOM 1172 N N . ASP A 1 152 ? 29.660 -25.277 -13.968 1.00 83.44 152 ASP A N 1
ATOM 1173 C CA . ASP A 1 152 ? 29.314 -25.990 -12.737 1.00 83.44 152 ASP A CA 1
ATOM 1174 C C . ASP A 1 152 ? 28.397 -25.143 -11.836 1.00 83.44 152 ASP A C 1
ATOM 1176 O O . ASP A 1 152 ? 28.731 -23.989 -11.525 1.00 83.44 152 ASP A O 1
ATOM 1180 N N . PRO A 1 153 ? 27.232 -25.679 -11.421 1.00 80.38 153 PRO A N 1
ATOM 1181 C CA . PRO A 1 153 ? 26.276 -24.940 -10.613 1.00 80.38 153 PRO A CA 1
ATOM 1182 C C . PRO A 1 153 ? 26.863 -24.626 -9.227 1.00 80.38 153 PRO A C 1
ATOM 1184 O O . PRO A 1 153 ? 27.606 -25.436 -8.676 1.00 80.38 153 PRO A O 1
ATOM 1187 N N . PRO A 1 154 ? 26.527 -23.470 -8.627 1.00 79.69 154 PRO A N 1
ATOM 1188 C CA . PRO A 1 154 ? 26.950 -23.159 -7.267 1.00 79.69 154 PRO A CA 1
ATOM 1189 C C . PRO A 1 154 ? 26.246 -24.066 -6.243 1.00 79.69 154 PRO A C 1
ATOM 1191 O O . PRO A 1 154 ? 25.124 -24.522 -6.474 1.00 79.69 154 PRO A O 1
ATOM 1194 N N . ASP A 1 155 ? 26.876 -24.280 -5.084 1.00 73.31 155 ASP A N 1
ATOM 1195 C CA . ASP A 1 155 ? 26.290 -25.056 -3.986 1.00 73.31 155 ASP A CA 1
ATOM 1196 C C . ASP A 1 155 ? 25.036 -24.362 -3.433 1.00 73.31 155 ASP A C 1
ATOM 1198 O O . ASP A 1 155 ? 25.099 -23.347 -2.731 1.00 73.31 155 ASP A O 1
ATOM 1202 N N . PHE A 1 156 ? 23.861 -24.909 -3.744 1.00 71.19 156 PHE A N 1
ATOM 1203 C CA . PHE A 1 156 ? 22.591 -24.384 -3.253 1.00 71.19 156 PHE A CA 1
ATOM 1204 C C . PHE A 1 156 ? 22.239 -25.006 -1.896 1.00 71.19 156 PHE A C 1
ATOM 1206 O O . PHE A 1 156 ? 21.850 -26.173 -1.815 1.00 71.19 156 PHE A O 1
ATOM 1213 N N . VAL A 1 157 ? 22.287 -24.214 -0.820 1.00 57.44 157 VAL A N 1
ATOM 1214 C CA . VAL A 1 157 ? 21.715 -24.625 0.472 1.00 57.44 157 VAL A CA 1
ATOM 1215 C C . VAL A 1 157 ? 20.202 -24.776 0.310 1.00 57.44 157 VAL A C 1
ATOM 1217 O O . VAL A 1 157 ? 19.495 -23.824 -0.022 1.00 57.44 157 VAL A O 1
ATOM 1220 N N . THR A 1 158 ? 19.688 -25.983 0.545 1.00 53.38 158 THR A N 1
ATOM 1221 C CA . THR A 1 158 ? 18.253 -26.268 0.455 1.00 53.38 158 THR A CA 1
ATOM 1222 C C . THR A 1 158 ? 17.524 -25.562 1.601 1.00 53.38 158 THR A C 1
ATOM 1224 O O . THR A 1 158 ? 17.540 -26.026 2.740 1.00 53.38 158 THR A O 1
ATOM 1227 N N . ALA A 1 159 ? 16.899 -24.416 1.327 1.00 49.94 159 ALA A N 1
ATOM 1228 C CA . ALA A 1 159 ? 16.104 -23.707 2.326 1.00 49.94 159 ALA A CA 1
ATOM 1229 C C . ALA A 1 159 ? 14.931 -24.586 2.808 1.00 49.94 159 ALA A C 1
ATOM 1231 O O . ALA A 1 159 ? 14.260 -25.248 2.012 1.00 49.94 159 ALA A O 1
ATOM 1232 N N . GLN A 1 160 ? 14.681 -24.604 4.123 1.00 43.69 160 GLN A N 1
ATOM 1233 C CA . GLN A 1 160 ? 13.613 -25.406 4.727 1.00 43.69 160 GLN A CA 1
ATOM 1234 C C . GLN A 1 160 ? 12.236 -25.039 4.143 1.00 43.69 160 GLN A C 1
ATOM 1236 O O . GLN A 1 160 ? 11.744 -23.919 4.285 1.00 43.69 160 GLN A O 1
ATOM 1241 N N . ARG A 1 161 ? 11.597 -26.028 3.506 1.00 50.41 161 ARG A N 1
ATOM 1242 C CA . ARG A 1 161 ? 10.262 -25.949 2.895 1.00 50.41 161 ARG A CA 1
ATOM 1243 C C . ARG A 1 161 ? 9.175 -25.700 3.947 1.00 50.41 161 ARG A C 1
ATOM 1245 O O . ARG A 1 161 ? 8.844 -26.604 4.711 1.00 50.41 161 ARG A O 1
ATOM 1252 N N . GLN A 1 162 ? 8.499 -24.551 3.900 1.00 46.84 162 GLN A N 1
ATOM 1253 C CA . GLN A 1 162 ? 7.160 -24.430 4.490 1.00 46.84 162 GLN A CA 1
ATOM 1254 C C . GLN A 1 162 ? 6.100 -24.776 3.439 1.00 46.84 162 GLN A C 1
ATOM 1256 O O . GLN A 1 162 ? 5.756 -23.965 2.582 1.00 46.84 162 GLN A O 1
ATOM 1261 N N . ARG A 1 163 ? 5.549 -25.995 3.509 1.00 46.84 163 ARG A N 1
ATOM 1262 C CA . ARG A 1 163 ? 4.365 -26.381 2.725 1.00 46.84 163 ARG A CA 1
ATOM 1263 C C . ARG A 1 163 ? 3.155 -25.589 3.225 1.00 46.84 163 ARG A C 1
ATOM 1265 O O . ARG A 1 163 ? 2.561 -25.942 4.238 1.00 46.84 163 ARG A O 1
ATOM 1272 N N . ARG A 1 164 ? 2.766 -24.537 2.505 1.00 50.53 164 ARG A N 1
ATOM 1273 C CA . ARG A 1 164 ? 1.490 -23.841 2.723 1.00 50.53 164 ARG A CA 1
ATOM 1274 C C . ARG A 1 164 ? 0.453 -24.301 1.699 1.00 50.53 164 ARG A C 1
ATOM 1276 O O . ARG A 1 164 ? 0.745 -24.422 0.512 1.00 50.53 164 ARG A O 1
ATOM 1283 N N . SER A 1 165 ? -0.768 -24.569 2.157 1.00 47.22 165 SER A N 1
ATOM 1284 C CA . SER A 1 165 ? -1.908 -24.896 1.296 1.00 47.22 165 SER A CA 1
ATOM 1285 C C . SER A 1 165 ? -2.603 -23.608 0.833 1.00 47.22 165 SER A C 1
ATOM 1287 O O . SER A 1 165 ? -3.507 -23.113 1.506 1.00 47.22 165 SER A O 1
ATOM 1289 N N . SER A 1 166 ? -2.188 -23.033 -0.297 1.00 55.00 166 SER A N 1
ATOM 1290 C CA . SER A 1 166 ? -3.038 -22.070 -1.013 1.00 55.00 166 SER A CA 1
ATOM 1291 C C . SER A 1 166 ? -4.168 -22.818 -1.738 1.00 55.00 166 SER A C 1
ATOM 1293 O O . SER A 1 166 ? -3.973 -23.954 -2.172 1.00 55.00 166 SER A O 1
ATOM 1295 N N . LYS A 1 167 ? -5.354 -22.198 -1.861 1.00 54.56 167 LYS A N 1
ATOM 1296 C CA . LYS A 1 167 ? -6.509 -22.774 -2.585 1.00 54.56 167 LYS A CA 1
ATOM 1297 C C . LYS A 1 167 ? -6.263 -22.917 -4.095 1.00 54.56 167 LYS A C 1
ATOM 1299 O O . LYS A 1 167 ? -6.796 -23.838 -4.696 1.00 54.56 167 LYS A O 1
ATOM 1304 N N . GLU A 1 168 ? -5.431 -22.052 -4.677 1.00 71.62 168 GLU A N 1
ATOM 1305 C CA . GLU A 1 168 ? -4.992 -22.113 -6.076 1.00 71.62 168 GLU A CA 1
ATOM 1306 C C . GLU A 1 168 ? -3.460 -22.078 -6.139 1.00 71.62 168 GLU A C 1
ATOM 1308 O O . GLU A 1 168 ? -2.807 -21.333 -5.392 1.00 71.62 168 GLU A O 1
ATOM 1313 N N . ARG A 1 169 ? -2.881 -22.924 -6.994 1.00 84.56 169 ARG A N 1
ATOM 1314 C CA . ARG A 1 169 ? -1.433 -23.059 -7.199 1.00 84.56 169 ARG A CA 1
ATOM 1315 C C . ARG A 1 169 ? -1.053 -22.584 -8.605 1.00 84.56 169 ARG A C 1
ATOM 1317 O O . ARG A 1 169 ? -1.891 -22.676 -9.502 1.00 84.56 169 ARG A O 1
ATOM 1324 N N . PRO A 1 170 ? 0.182 -22.094 -8.812 1.00 92.19 170 PRO A N 1
ATOM 1325 C CA . PRO A 1 170 ? 0.699 -21.824 -10.143 1.00 92.19 170 PRO A CA 1
ATOM 1326 C C . PRO A 1 170 ? 0.638 -23.071 -11.018 1.00 92.19 170 PRO A C 1
ATOM 1328 O O . PRO A 1 170 ? 0.726 -24.193 -10.516 1.00 92.19 170 PRO A O 1
ATOM 1331 N N . THR A 1 171 ? 0.477 -22.862 -12.322 1.00 93.44 171 THR A N 1
ATOM 1332 C CA . THR A 1 171 ? 0.454 -23.945 -13.310 1.00 93.44 171 THR A CA 1
ATOM 1333 C C . THR A 1 171 ? 1.419 -23.642 -14.444 1.00 93.44 171 THR A C 1
ATOM 1335 O O . THR A 1 171 ? 1.561 -22.496 -14.872 1.00 93.44 171 THR A O 1
ATOM 1338 N N . LEU A 1 172 ? 2.115 -24.673 -14.917 1.00 93.12 172 LEU A N 1
ATOM 1339 C CA . LEU A 1 172 ? 2.948 -24.574 -16.107 1.00 93.12 172 LEU A CA 1
ATOM 1340 C C . LEU A 1 172 ? 2.029 -24.652 -17.332 1.00 93.12 172 LEU A C 1
ATOM 1342 O O . LEU A 1 172 ? 1.364 -25.662 -17.536 1.00 93.12 172 LEU A O 1
ATOM 1346 N N . VAL A 1 173 ? 1.954 -23.570 -18.104 1.00 94.62 173 VAL A N 1
ATOM 1347 C CA . VAL A 1 173 ? 1.084 -23.469 -19.287 1.00 94.62 173 VAL A CA 1
ATOM 1348 C C . VAL A 1 173 ? 1.785 -24.028 -20.515 1.00 94.62 173 VAL A C 1
ATOM 1350 O O . VAL A 1 173 ? 1.168 -24.699 -21.336 1.00 94.62 173 VAL A O 1
ATOM 1353 N N . MET A 1 174 ? 3.077 -23.732 -20.650 1.00 93.81 174 MET A N 1
ATOM 1354 C CA . MET A 1 174 ? 3.890 -24.146 -21.786 1.00 93.81 174 MET A CA 1
ATOM 1355 C C . MET A 1 174 ? 5.341 -24.300 -21.347 1.00 93.81 174 MET A C 1
ATOM 1357 O O . MET A 1 174 ? 5.835 -23.516 -20.537 1.00 93.81 174 MET A O 1
ATOM 1361 N N . GLN A 1 175 ? 6.018 -25.290 -21.916 1.00 92.69 175 GLN A N 1
ATOM 1362 C CA . GLN A 1 175 ? 7.440 -25.524 -21.726 1.00 92.69 175 GLN A CA 1
ATOM 1363 C C . GLN A 1 175 ? 8.104 -25.620 -23.097 1.00 92.69 175 GLN A C 1
ATOM 1365 O O . GLN A 1 175 ? 7.628 -26.336 -23.977 1.00 92.69 175 GLN A O 1
ATOM 1370 N N . LEU A 1 176 ? 9.174 -24.860 -23.276 1.00 92.06 176 LEU A N 1
ATOM 1371 C CA . LEU A 1 176 ? 10.001 -24.810 -24.474 1.00 92.06 176 LEU A CA 1
ATOM 1372 C C . LEU A 1 176 ? 11.443 -25.149 -24.084 1.00 92.06 176 LEU A C 1
ATOM 1374 O O . LEU A 1 176 ? 11.778 -25.268 -22.902 1.00 92.06 176 LEU A O 1
ATOM 1378 N N . GLU A 1 177 ? 12.319 -25.295 -25.074 1.00 90.56 177 GLU A N 1
ATOM 1379 C CA . GLU A 1 177 ? 13.737 -25.526 -24.811 1.00 90.56 177 GLU A CA 1
ATOM 1380 C C . GLU A 1 177 ? 14.329 -24.348 -24.024 1.00 90.56 177 GLU A C 1
ATOM 1382 O O . GLU A 1 177 ? 14.443 -23.224 -24.517 1.00 90.56 177 GLU A O 1
ATOM 1387 N N . GLY A 1 178 ? 14.666 -24.604 -22.759 1.00 93.44 178 GLY A N 1
ATOM 1388 C CA . GLY A 1 178 ? 15.275 -23.607 -21.891 1.00 93.44 178 GLY A CA 1
ATOM 1389 C C . GLY A 1 178 ? 14.353 -22.470 -21.434 1.00 93.44 178 GLY A C 1
ATOM 1390 O O . GLY A 1 178 ? 14.863 -21.516 -20.842 1.00 93.44 178 GLY A O 1
ATOM 1391 N N . MET A 1 179 ? 13.040 -22.539 -21.680 1.00 95.62 179 MET A N 1
ATOM 1392 C CA . MET A 1 179 ? 12.063 -21.498 -21.331 1.00 95.62 179 MET A CA 1
ATOM 1393 C C . MET A 1 179 ? 10.732 -22.110 -20.881 1.00 95.62 179 MET A C 1
ATOM 1395 O O . MET A 1 179 ? 10.337 -23.177 -21.339 1.00 95.62 179 MET A O 1
ATOM 1399 N N . SER A 1 180 ? 9.995 -21.389 -20.043 1.00 95.88 180 SER A N 1
ATOM 1400 C CA . SER A 1 180 ? 8.697 -21.808 -19.519 1.00 95.88 180 SER A CA 1
ATOM 1401 C C . SER A 1 180 ? 7.728 -20.634 -19.412 1.00 95.88 180 SER A C 1
ATOM 1403 O O . SER A 1 180 ? 8.108 -19.512 -19.074 1.00 95.88 180 SER A O 1
ATOM 1405 N N . VAL A 1 181 ? 6.449 -20.912 -19.663 1.00 95.88 181 VAL A N 1
ATOM 1406 C CA . VAL A 1 181 ? 5.329 -19.990 -19.455 1.00 95.88 181 VAL A CA 1
ATOM 1407 C C . VAL A 1 181 ? 4.510 -20.498 -18.280 1.00 95.88 181 VAL A C 1
ATOM 1409 O O . VAL A 1 181 ? 3.968 -21.604 -18.314 1.00 95.88 181 VAL A O 1
ATOM 1412 N N . VAL A 1 182 ? 4.399 -19.681 -17.240 1.00 94.94 182 VAL A N 1
ATOM 1413 C CA . VAL A 1 182 ? 3.705 -20.038 -16.001 1.00 94.94 182 VAL A CA 1
ATOM 1414 C C . VAL A 1 182 ? 2.479 -19.161 -15.841 1.00 94.94 182 VAL A C 1
ATOM 1416 O O . VAL A 1 182 ? 2.564 -17.941 -15.957 1.00 94.94 182 VAL A O 1
ATOM 1419 N N . PHE A 1 183 ? 1.336 -19.759 -15.525 1.00 95.81 183 PHE A N 1
ATOM 1420 C CA . PHE A 1 183 ? 0.180 -19.005 -15.068 1.00 95.81 183 PHE A CA 1
ATOM 1421 C C . PHE A 1 183 ? 0.311 -18.753 -13.567 1.00 95.81 183 PHE A C 1
ATOM 1423 O O . PHE A 1 183 ? 0.232 -19.673 -12.747 1.00 95.81 183 PHE A O 1
ATOM 1430 N N . LYS A 1 184 ? 0.519 -17.486 -13.212 1.00 94.75 184 LYS A N 1
ATOM 1431 C CA . LYS A 1 184 ? 0.562 -16.999 -11.837 1.00 94.75 184 LYS A CA 1
ATOM 1432 C C . LYS A 1 184 ? -0.865 -16.684 -11.363 1.00 94.75 184 LYS A C 1
ATOM 1434 O O . LYS A 1 184 ? -1.492 -15.789 -11.935 1.00 94.75 184 LYS A O 1
ATOM 1439 N N . PRO A 1 185 ? -1.387 -17.345 -10.317 1.00 92.25 185 PRO A N 1
ATOM 1440 C CA . PRO A 1 185 ? -2.653 -16.955 -9.705 1.00 92.25 185 PRO A CA 1
ATOM 1441 C C . PRO A 1 185 ? -2.502 -15.666 -8.867 1.00 92.25 185 PRO A C 1
ATOM 1443 O O . PRO A 1 185 ? -1.376 -15.248 -8.559 1.00 92.25 185 PRO A O 1
ATOM 1446 N N . PRO A 1 186 ? -3.615 -15.013 -8.482 1.00 88.75 186 PRO A N 1
ATOM 1447 C CA . PRO A 1 186 ? -3.584 -13.864 -7.581 1.00 88.75 186 PRO A CA 1
ATOM 1448 C C . PRO A 1 186 ? -2.917 -14.209 -6.241 1.00 88.75 186 PRO A C 1
ATOM 1450 O O . PRO A 1 186 ? -2.938 -15.353 -5.789 1.00 88.75 186 PRO A O 1
ATOM 1453 N N . TYR A 1 187 ? -2.352 -13.200 -5.583 1.00 86.50 187 TYR A N 1
ATOM 1454 C CA . TYR A 1 187 ? -1.683 -13.268 -4.274 1.00 86.50 187 TYR A CA 1
ATOM 1455 C C . TYR A 1 187 ? -0.340 -14.011 -4.229 1.00 86.50 187 TYR A C 1
ATOM 1457 O O . TYR A 1 187 ? 0.299 -14.028 -3.178 1.00 86.50 187 TYR A O 1
ATOM 1465 N N . TRP A 1 188 ? 0.124 -14.560 -5.352 1.00 89.06 188 TRP A N 1
ATOM 1466 C CA . TRP A 1 188 ? 1.500 -15.035 -5.496 1.00 89.06 188 TRP A CA 1
ATOM 1467 C C . TRP A 1 188 ? 2.421 -13.887 -5.896 1.00 89.06 188 TRP A C 1
ATOM 1469 O O . TRP A 1 188 ? 2.059 -13.047 -6.718 1.00 89.06 188 TRP A O 1
ATOM 1479 N N . GLU A 1 189 ? 3.619 -13.834 -5.341 1.00 88.69 189 GLU A N 1
ATOM 1480 C CA . GLU A 1 189 ? 4.624 -12.834 -5.673 1.00 88.69 189 GLU A CA 1
ATOM 1481 C C . GLU A 1 189 ? 5.593 -13.382 -6.724 1.00 88.69 189 GLU A C 1
ATOM 1483 O O . GLU A 1 189 ? 6.016 -14.534 -6.648 1.00 88.69 189 GLU A O 1
ATOM 1488 N N . VAL A 1 190 ? 5.918 -12.563 -7.730 1.00 89.12 190 VAL A N 1
ATOM 1489 C CA . VAL A 1 190 ? 7.050 -12.835 -8.625 1.00 89.12 190 VAL A CA 1
ATOM 1490 C C . VAL A 1 190 ? 8.279 -12.239 -7.960 1.00 89.12 190 VAL A C 1
ATOM 1492 O O . VAL A 1 190 ? 8.378 -11.016 -7.833 1.00 89.12 190 VAL A O 1
ATOM 1495 N N . ASP A 1 191 ? 9.166 -13.107 -7.499 1.00 81.81 191 ASP A N 1
ATOM 1496 C CA . ASP A 1 191 ? 10.398 -12.754 -6.812 1.00 81.81 191 ASP A CA 1
ATOM 1497 C C . ASP A 1 191 ? 11.301 -11.900 -7.711 1.00 81.81 191 ASP A C 1
ATOM 1499 O O . ASP A 1 191 ? 11.610 -12.285 -8.835 1.00 81.81 191 ASP A O 1
ATOM 1503 N N . ALA A 1 192 ? 11.756 -10.752 -7.211 1.00 62.97 192 ALA A N 1
ATOM 1504 C CA . ALA A 1 192 ? 12.772 -9.929 -7.865 1.00 62.97 192 ALA A CA 1
ATOM 1505 C C . ALA A 1 192 ? 13.782 -9.449 -6.815 1.00 62.97 192 ALA A C 1
ATOM 1507 O O . ALA A 1 192 ? 13.384 -9.192 -5.679 1.00 62.97 192 ALA A O 1
ATOM 1508 N N . LYS A 1 193 ? 15.067 -9.365 -7.201 1.00 53.97 193 LYS A N 1
ATOM 1509 C CA . LYS A 1 193 ? 16.248 -8.932 -6.415 1.00 53.97 193 LYS A CA 1
ATOM 1510 C C . LYS A 1 193 ? 15.941 -8.495 -4.963 1.00 53.97 193 LYS A C 1
ATOM 1512 O O . LYS A 1 193 ? 15.616 -7.333 -4.731 1.00 53.97 193 LYS A O 1
ATOM 1517 N N . GLY A 1 194 ? 16.077 -9.395 -3.980 1.00 49.72 194 GLY A N 1
ATOM 1518 C CA . GLY A 1 194 ? 15.955 -9.038 -2.556 1.00 49.72 194 GLY A CA 1
ATOM 1519 C C . GLY A 1 194 ? 15.529 -10.170 -1.613 1.00 49.72 194 GLY A C 1
ATOM 1520 O O . GLY A 1 194 ? 15.054 -11.214 -2.053 1.00 49.72 194 GLY A O 1
ATOM 1521 N N . GLN A 1 195 ? 15.732 -9.951 -0.305 1.00 46.19 195 GLN A N 1
ATOM 1522 C CA . GLN A 1 195 ? 15.415 -10.891 0.780 1.00 46.19 195 GLN A CA 1
ATOM 1523 C C . GLN A 1 195 ? 13.937 -11.293 0.766 1.00 46.19 195 GLN A C 1
ATOM 1525 O O . GLN A 1 195 ? 13.044 -10.465 0.948 1.00 46.19 195 GLN A O 1
ATOM 1530 N N . LEU A 1 196 ? 13.700 -12.594 0.615 1.00 56.53 196 LEU A N 1
ATOM 1531 C CA . LEU A 1 196 ? 12.384 -13.199 0.749 1.00 56.53 196 LEU A CA 1
ATOM 1532 C C . LEU A 1 196 ? 11.885 -12.977 2.182 1.00 56.53 196 LEU A C 1
ATOM 1534 O O . LEU A 1 196 ? 12.471 -13.478 3.142 1.00 56.53 196 LEU A O 1
ATOM 1538 N N . SER A 1 197 ? 10.782 -12.246 2.346 1.00 50.62 197 SER A N 1
ATOM 1539 C CA . SER A 1 197 ? 10.045 -12.251 3.611 1.00 50.62 197 SER A CA 1
ATOM 1540 C C . SER A 1 197 ? 9.569 -13.681 3.861 1.00 50.62 197 SER A C 1
ATOM 1542 O O . SER A 1 197 ? 8.841 -14.233 3.033 1.00 50.62 197 SER A O 1
ATOM 1544 N N . GLY A 1 198 ? 9.966 -14.292 4.982 1.00 51.91 198 GLY A N 1
ATOM 1545 C CA . GLY A 1 198 ? 9.786 -15.726 5.271 1.00 51.91 198 GLY A CA 1
ATOM 1546 C C . GLY A 1 198 ? 8.336 -16.234 5.356 1.00 51.91 198 GLY A C 1
ATOM 1547 O O . GLY A 1 198 ? 8.107 -17.359 5.786 1.00 51.91 198 GLY A O 1
ATOM 1548 N N . SER A 1 199 ? 7.341 -15.425 4.976 1.00 57.62 199 SER A N 1
ATOM 1549 C CA . SER A 1 199 ? 5.915 -15.751 5.049 1.00 57.62 199 SER A CA 1
ATOM 1550 C C . SER A 1 199 ? 5.121 -15.554 3.741 1.00 57.62 199 SER A C 1
ATOM 1552 O O . SER A 1 199 ? 3.903 -15.729 3.770 1.00 57.62 199 SER A O 1
ATOM 1554 N N . GLY A 1 200 ? 5.759 -15.220 2.610 1.00 66.81 200 GLY A N 1
ATOM 1555 C CA . GLY A 1 200 ? 5.092 -15.006 1.306 1.00 66.81 200 GLY A CA 1
ATOM 1556 C C . GLY A 1 200 ? 4.877 -16.276 0.459 1.00 66.81 200 GLY A C 1
ATOM 1557 O O . GLY A 1 200 ? 5.539 -17.291 0.672 1.00 66.81 200 GLY A O 1
ATOM 1558 N N . LEU A 1 201 ? 3.936 -16.229 -0.501 1.00 84.56 201 LEU A N 1
ATOM 1559 C CA . LEU A 1 201 ? 3.776 -17.234 -1.568 1.00 84.56 201 LEU A CA 1
ATOM 1560 C C . LEU A 1 201 ? 4.571 -16.780 -2.796 1.00 84.56 201 LEU A C 1
ATOM 1562 O O . LEU A 1 201 ? 4.156 -15.843 -3.472 1.00 84.56 201 LEU A O 1
ATOM 1566 N N . TYR A 1 202 ? 5.689 -17.441 -3.079 1.00 87.44 202 TYR A N 1
ATOM 1567 C CA . TYR A 1 202 ? 6.656 -17.010 -4.089 1.00 87.44 202 TYR A CA 1
ATOM 1568 C C . TYR A 1 202 ? 6.673 -17.927 -5.310 1.00 87.44 202 TYR A C 1
ATOM 1570 O O . TYR A 1 202 ? 6.692 -19.154 -5.179 1.00 87.44 202 TYR A O 1
ATOM 1578 N N . LEU A 1 203 ? 6.678 -17.334 -6.504 1.00 90.81 203 LEU A N 1
ATOM 1579 C CA . LEU A 1 203 ? 6.698 -18.076 -7.763 1.00 90.81 203 LEU A CA 1
ATOM 1580 C C . LEU A 1 203 ? 8.048 -18.773 -7.995 1.00 90.81 203 LEU A C 1
ATOM 1582 O O . LEU A 1 203 ? 8.075 -19.833 -8.621 1.00 90.81 203 LEU A O 1
ATOM 1586 N N . SER A 1 204 ? 9.144 -18.229 -7.452 1.00 89.88 204 SER A N 1
ATOM 1587 C CA . SER A 1 204 ? 10.482 -18.832 -7.506 1.00 89.88 204 SER A CA 1
ATOM 1588 C C . SER A 1 204 ? 10.491 -20.251 -6.932 1.00 89.88 204 SER A C 1
ATOM 1590 O O . SER A 1 204 ? 10.965 -21.172 -7.592 1.00 89.88 204 SER A O 1
ATOM 1592 N N . PHE A 1 205 ? 9.882 -20.474 -5.763 1.00 87.81 205 PHE A N 1
ATOM 1593 C CA . PHE A 1 205 ? 9.811 -21.799 -5.139 1.00 87.81 205 PHE A CA 1
ATOM 1594 C C . PHE A 1 205 ? 9.060 -22.812 -6.005 1.00 87.81 205 PHE A C 1
ATOM 1596 O O . PHE A 1 205 ? 9.505 -23.948 -6.154 1.00 87.81 205 PHE A O 1
ATOM 1603 N N . TYR A 1 206 ? 7.956 -22.395 -6.632 1.00 90.12 206 TYR A N 1
ATOM 1604 C CA . TYR A 1 206 ? 7.238 -23.252 -7.575 1.00 90.12 206 TYR A CA 1
ATOM 1605 C C . TYR A 1 206 ? 8.103 -23.604 -8.795 1.00 90.12 206 TYR A C 1
ATOM 1607 O O . TYR A 1 206 ? 8.105 -24.752 -9.241 1.00 90.12 206 TYR A O 1
ATOM 1615 N N . MET A 1 207 ? 8.863 -22.641 -9.324 1.00 91.88 207 MET A N 1
ATOM 1616 C CA . MET A 1 207 ? 9.758 -22.872 -10.460 1.00 91.88 207 MET A CA 1
ATOM 1617 C C . MET A 1 207 ? 10.914 -23.808 -10.119 1.00 91.88 207 MET A C 1
ATOM 1619 O O . MET A 1 207 ? 11.242 -24.670 -10.931 1.00 91.88 207 MET A O 1
ATOM 1623 N N . GLN A 1 208 ? 11.479 -23.689 -8.919 1.00 90.06 208 GLN A N 1
ATOM 1624 C CA . GLN A 1 208 ? 12.532 -24.574 -8.416 1.00 90.06 208 GLN A CA 1
ATOM 1625 C C . GLN A 1 208 ? 12.034 -26.011 -8.236 1.00 90.06 208 GLN A C 1
ATOM 1627 O O . GLN A 1 208 ? 12.749 -26.948 -8.585 1.00 90.06 208 GLN A O 1
ATOM 1632 N N . ASP A 1 209 ? 10.803 -26.181 -7.744 1.00 87.81 209 ASP A N 1
ATOM 1633 C CA . ASP A 1 209 ? 10.159 -27.491 -7.623 1.00 87.81 209 ASP A CA 1
ATOM 1634 C C . ASP A 1 209 ? 9.820 -28.091 -8.999 1.00 87.81 209 ASP A C 1
ATOM 1636 O O . ASP A 1 209 ? 9.967 -29.295 -9.200 1.00 87.81 209 ASP A O 1
ATOM 1640 N N . SER A 1 210 ? 9.387 -27.260 -9.951 1.00 89.94 210 SER A N 1
ATOM 1641 C CA . SER A 1 210 ? 8.993 -27.701 -11.299 1.00 89.94 210 SER A CA 1
ATOM 1642 C C . SER A 1 210 ? 10.190 -27.974 -12.218 1.00 89.94 210 SER A C 1
ATOM 1644 O O . SER A 1 210 ? 10.085 -28.783 -13.134 1.00 89.94 210 SER A O 1
ATOM 1646 N N . HIS A 1 211 ? 11.327 -27.312 -11.984 1.00 92.12 211 HIS A N 1
ATOM 1647 C CA . HIS A 1 211 ? 12.559 -27.452 -12.766 1.00 92.12 211 HIS A CA 1
ATOM 1648 C C . HIS A 1 211 ? 13.750 -27.736 -11.837 1.00 92.12 211 HIS A C 1
ATOM 1650 O O . HIS A 1 211 ? 14.670 -26.919 -11.728 1.00 92.12 211 HIS A O 1
ATOM 1656 N N . PRO A 1 212 ? 13.775 -28.904 -11.169 1.00 86.62 212 PRO A N 1
ATOM 1657 C CA . PRO A 1 212 ? 14.771 -29.215 -10.151 1.00 86.62 212 PRO A CA 1
ATOM 1658 C C . PRO A 1 212 ? 16.196 -29.286 -10.701 1.00 86.62 212 PRO A C 1
ATOM 1660 O O . PRO A 1 212 ? 17.123 -29.125 -9.921 1.00 86.62 212 PRO A O 1
ATOM 1663 N N . SER A 1 213 ? 16.397 -29.446 -12.010 1.00 86.38 213 SER A N 1
ATOM 1664 C CA . SER A 1 213 ? 17.727 -29.444 -12.643 1.00 86.38 213 SER A CA 1
ATOM 1665 C C . SER A 1 213 ? 18.176 -28.065 -13.142 1.00 86.38 213 SER A C 1
ATOM 1667 O O . SER A 1 213 ? 19.328 -27.898 -13.522 1.00 86.38 213 SER A O 1
ATOM 1669 N N . SER A 1 214 ? 17.297 -27.060 -13.139 1.00 91.44 214 SER A N 1
ATOM 1670 C CA . SER A 1 214 ? 17.605 -25.739 -13.684 1.00 91.44 214 SER A CA 1
ATOM 1671 C C . SER A 1 214 ? 18.369 -24.874 -12.676 1.00 91.44 214 SER A C 1
ATOM 1673 O O . SER A 1 214 ? 17.882 -24.584 -11.584 1.00 91.44 214 SER A O 1
ATOM 1675 N N . CYS A 1 215 ? 19.581 -24.450 -13.039 1.00 90.31 215 CYS A N 1
ATOM 1676 C CA . CYS A 1 215 ? 20.416 -23.580 -12.205 1.00 90.31 215 CYS A CA 1
ATOM 1677 C C . CYS A 1 215 ? 19.814 -22.167 -12.087 1.00 90.31 215 CYS A C 1
ATOM 1679 O O . CYS A 1 215 ? 19.634 -21.650 -10.985 1.00 90.31 215 CYS A O 1
ATOM 1681 N N . VAL A 1 216 ? 19.404 -21.579 -13.216 1.00 91.56 216 VAL A N 1
ATOM 1682 C CA . VAL A 1 216 ? 18.946 -20.182 -13.298 1.00 91.56 216 VAL A CA 1
ATOM 1683 C C . VAL A 1 216 ? 17.730 -19.880 -12.407 1.00 91.56 216 VAL A C 1
ATOM 1685 O O . VAL A 1 216 ? 17.677 -18.819 -11.786 1.00 91.56 216 VAL A O 1
ATOM 1688 N N . VAL A 1 217 ? 16.799 -20.831 -12.227 1.00 91.75 217 VAL A N 1
ATOM 1689 C CA . VAL A 1 217 ? 15.596 -20.642 -11.382 1.00 91.75 217 VAL A CA 1
ATOM 1690 C C . VAL A 1 217 ? 15.884 -20.615 -9.877 1.00 91.75 217 VAL A C 1
ATOM 1692 O O . VAL A 1 217 ? 15.003 -20.303 -9.075 1.00 91.75 217 VAL A O 1
ATOM 1695 N N . ARG A 1 218 ? 17.116 -20.936 -9.469 1.00 89.00 218 ARG A N 1
ATOM 1696 C CA . ARG A 1 218 ? 17.593 -20.845 -8.080 1.00 89.00 218 ARG A CA 1
ATOM 1697 C C . ARG A 1 218 ? 18.441 -19.606 -7.817 1.00 89.00 218 ARG A C 1
ATOM 1699 O O . ARG A 1 218 ? 18.829 -19.364 -6.677 1.00 89.00 218 ARG A O 1
ATOM 1706 N N . MET A 1 219 ? 18.721 -18.808 -8.843 1.00 87.25 219 MET A N 1
ATOM 1707 C CA . MET A 1 219 ? 19.676 -17.715 -8.744 1.00 87.25 219 MET A CA 1
ATOM 1708 C C . MET A 1 219 ? 18.989 -16.357 -8.692 1.00 87.25 219 MET A C 1
ATOM 1710 O O . MET A 1 219 ? 18.534 -15.824 -9.702 1.00 87.25 219 MET A O 1
ATOM 1714 N N . ALA A 1 220 ? 19.002 -15.748 -7.508 1.00 86.44 220 ALA A N 1
ATOM 1715 C CA . ALA A 1 220 ? 18.465 -14.406 -7.294 1.00 86.44 220 ALA A CA 1
ATOM 1716 C C . ALA A 1 220 ? 19.157 -13.333 -8.159 1.00 86.44 220 ALA A C 1
ATOM 1718 O O . ALA A 1 220 ? 18.503 -12.384 -8.590 1.00 86.44 220 ALA A O 1
ATOM 1719 N N . ALA A 1 221 ? 20.457 -13.495 -8.446 1.00 86.81 221 ALA A N 1
ATOM 1720 C CA . ALA A 1 221 ? 21.223 -12.593 -9.312 1.00 86.81 221 ALA A CA 1
ATOM 1721 C C . ALA A 1 221 ? 20.650 -12.511 -10.740 1.00 86.81 221 ALA A C 1
ATOM 1723 O O . ALA A 1 221 ? 20.710 -11.457 -11.367 1.00 86.81 221 ALA A O 1
ATOM 1724 N N . PHE A 1 222 ? 20.025 -13.598 -11.205 1.00 90.38 222 PHE A N 1
ATOM 1725 C CA . PHE A 1 222 ? 19.345 -13.715 -12.497 1.00 90.38 222 PHE A CA 1
ATOM 1726 C C . PHE A 1 222 ? 17.816 -13.668 -12.352 1.00 90.38 222 PHE A C 1
ATOM 1728 O O . PHE A 1 222 ? 17.096 -14.211 -13.185 1.00 90.38 222 PHE A O 1
ATOM 1735 N N . GLU A 1 223 ? 17.315 -13.071 -11.265 1.00 90.81 223 GLU A N 1
ATOM 1736 C CA . GLU A 1 223 ? 15.880 -12.916 -10.987 1.00 90.81 223 GLU A CA 1
ATOM 1737 C C . GLU A 1 223 ? 15.105 -14.243 -11.037 1.00 90.81 223 GLU A C 1
ATOM 1739 O O . GLU A 1 223 ? 13.947 -14.288 -11.442 1.00 90.81 223 GLU A O 1
ATOM 1744 N N . TYR A 1 224 ? 15.753 -15.346 -10.644 1.00 91.88 224 TYR A N 1
ATOM 1745 C CA . TYR A 1 224 ? 15.189 -16.699 -10.711 1.00 91.88 224 TYR A CA 1
ATOM 1746 C C . TYR A 1 224 ? 14.688 -17.083 -12.120 1.00 91.88 224 TYR A C 1
ATOM 1748 O O . TYR A 1 224 ? 13.772 -17.894 -12.266 1.00 91.88 224 TYR A O 1
ATOM 1756 N N . GLY A 1 225 ? 15.277 -16.488 -13.162 1.00 93.00 225 GLY A N 1
ATOM 1757 C CA . GLY A 1 225 ? 14.906 -16.691 -14.558 1.00 93.00 225 GLY A CA 1
ATOM 1758 C C . GLY A 1 225 ? 13.708 -15.864 -15.033 1.00 93.00 225 GLY A C 1
ATOM 1759 O O . GLY A 1 225 ? 13.369 -15.939 -16.212 1.00 93.00 225 GLY A O 1
ATOM 1760 N N . PHE A 1 226 ? 13.054 -15.071 -14.181 1.00 94.38 226 PHE A N 1
ATOM 1761 C CA . PHE A 1 226 ? 11.928 -14.234 -14.603 1.00 94.38 226 PHE A CA 1
ATOM 1762 C C . PHE A 1 226 ? 12.410 -13.025 -15.419 1.00 94.38 226 PHE A C 1
ATOM 1764 O O . PHE A 1 226 ? 13.323 -12.318 -15.012 1.00 94.38 226 PHE A O 1
ATOM 1771 N N . VAL A 1 227 ? 11.770 -12.754 -16.564 1.00 91.25 227 VAL A N 1
ATOM 1772 C CA . VAL A 1 227 ? 12.096 -11.580 -17.415 1.00 91.25 227 VAL A CA 1
ATOM 1773 C C . VAL A 1 227 ? 11.132 -10.408 -17.241 1.00 91.25 227 VAL A C 1
ATOM 1775 O O . VAL A 1 227 ? 11.382 -9.293 -17.697 1.00 91.25 227 VAL A O 1
ATOM 1778 N N . HIS A 1 228 ? 9.995 -10.653 -16.597 1.00 90.00 228 HIS A N 1
ATOM 1779 C CA . HIS A 1 228 ? 9.035 -9.628 -16.222 1.00 90.00 228 HIS A CA 1
ATOM 1780 C C . HIS A 1 228 ? 8.235 -10.081 -14.998 1.00 90.00 228 HIS A C 1
ATOM 1782 O O . HIS A 1 228 ? 8.258 -11.244 -14.601 1.00 90.00 228 HIS A O 1
ATOM 1788 N N . ARG A 1 229 ? 7.476 -9.152 -14.412 1.00 90.44 229 ARG A N 1
ATOM 1789 C CA . ARG A 1 229 ? 6.695 -9.387 -13.192 1.00 90.44 229 ARG A CA 1
ATOM 1790 C C . ARG A 1 229 ? 5.226 -9.024 -13.361 1.00 90.44 229 ARG A C 1
ATOM 1792 O O . ARG A 1 229 ? 4.866 -8.224 -14.222 1.00 90.44 229 ARG A O 1
ATOM 1799 N N . LEU A 1 230 ? 4.400 -9.583 -12.482 1.00 91.88 230 LEU A N 1
ATOM 1800 C CA . LEU A 1 230 ? 3.009 -9.193 -12.257 1.00 91.88 230 LEU A CA 1
ATOM 1801 C C . LEU A 1 230 ? 2.840 -8.766 -10.797 1.00 91.88 230 LEU A C 1
ATOM 1803 O O . LEU A 1 230 ? 3.443 -9.368 -9.906 1.00 91.88 230 LEU A O 1
ATOM 1807 N N . ASP A 1 231 ? 2.009 -7.753 -10.545 1.00 89.69 231 ASP A N 1
ATOM 1808 C CA . ASP A 1 231 ? 1.669 -7.332 -9.181 1.00 89.69 231 ASP A CA 1
ATOM 1809 C C . ASP A 1 231 ? 1.090 -8.510 -8.379 1.00 89.69 231 ASP A C 1
ATOM 1811 O O . ASP A 1 231 ? 0.419 -9.377 -8.938 1.00 89.69 231 ASP A O 1
ATOM 1815 N N . VAL A 1 232 ? 1.305 -8.528 -7.059 1.00 88.19 232 VAL A N 1
ATOM 1816 C CA . VAL A 1 232 ? 0.786 -9.571 -6.151 1.00 88.19 232 VAL A CA 1
ATOM 1817 C C . VAL A 1 232 ? -0.707 -9.872 -6.381 1.00 88.19 232 VAL A C 1
ATOM 1819 O O . VAL A 1 232 ? -1.015 -11.032 -6.639 1.00 88.19 232 VAL A O 1
ATOM 1822 N N . PRO A 1 233 ? -1.640 -8.895 -6.386 1.00 87.31 233 PRO A N 1
ATOM 1823 C CA . PRO A 1 233 ? -3.060 -9.175 -6.630 1.00 87.31 233 PRO A CA 1
ATOM 1824 C C . PRO A 1 233 ? -3.403 -9.574 -8.077 1.00 87.31 233 PRO A C 1
ATOM 1826 O O . PRO A 1 233 ? -4.508 -10.049 -8.316 1.00 87.31 233 PRO A O 1
ATOM 1829 N N . SER A 1 234 ? -2.503 -9.389 -9.045 1.00 90.75 234 SER A N 1
ATOM 1830 C CA . SER A 1 234 ? -2.768 -9.716 -10.450 1.00 90.75 234 SER A CA 1
ATOM 1831 C C . SER A 1 234 ? -2.524 -11.195 -10.737 1.00 90.75 234 SER A C 1
ATOM 1833 O O . SER A 1 234 ? -1.573 -11.776 -10.216 1.00 90.75 234 SER A O 1
ATOM 1835 N N . SER A 1 235 ? -3.326 -11.780 -11.623 1.00 93.19 235 SER A N 1
ATOM 1836 C CA . SER A 1 235 ? -3.086 -13.095 -12.226 1.00 93.19 235 SER A CA 1
ATOM 1837 C C . SER A 1 235 ? -2.604 -12.976 -13.668 1.00 93.19 235 SER A C 1
ATOM 1839 O O . SER A 1 235 ? -2.812 -11.943 -14.305 1.00 93.19 235 SER A O 1
ATOM 1841 N N . GLY A 1 236 ? -2.026 -14.043 -14.212 1.00 94.81 236 GLY A N 1
ATOM 1842 C CA . GLY A 1 236 ? -1.745 -14.143 -15.642 1.00 94.81 236 GLY A CA 1
ATOM 1843 C C . GLY A 1 236 ? -0.434 -14.842 -15.963 1.00 94.81 236 GLY A C 1
ATOM 1844 O O . GLY A 1 236 ? 0.173 -15.484 -15.110 1.00 94.81 236 GLY A O 1
ATOM 1845 N N . LEU A 1 237 ? -0.016 -14.716 -17.218 1.00 95.50 237 LEU A N 1
ATOM 1846 C CA . LEU A 1 237 ? 1.178 -15.368 -17.741 1.00 95.50 237 LEU A CA 1
ATOM 1847 C C . LEU A 1 237 ? 2.447 -14.655 -17.264 1.00 95.50 237 LEU A C 1
ATOM 1849 O O . LEU A 1 237 ? 2.528 -13.427 -17.284 1.00 95.50 237 LEU A O 1
ATOM 1853 N N . VAL A 1 238 ? 3.438 -15.442 -16.857 1.00 95.69 238 VAL A N 1
ATOM 1854 C CA . VAL A 1 238 ? 4.794 -15.010 -16.514 1.00 95.69 238 VAL A CA 1
ATOM 1855 C C . VAL A 1 238 ? 5.780 -15.865 -17.298 1.00 95.69 238 VAL A C 1
ATOM 1857 O O . VAL A 1 238 ? 5.713 -17.094 -17.249 1.00 95.69 238 VAL A O 1
ATOM 1860 N N . LEU A 1 239 ? 6.680 -15.210 -18.029 1.00 95.19 239 LEU A N 1
ATOM 1861 C CA . LEU A 1 239 ? 7.747 -15.862 -18.782 1.00 95.19 239 LEU A CA 1
ATOM 1862 C C . LEU A 1 239 ? 8.980 -16.054 -17.896 1.00 95.19 239 LEU A C 1
ATOM 1864 O O . LEU A 1 239 ? 9.419 -15.116 -17.222 1.00 95.19 239 LEU A O 1
ATOM 1868 N N . ALA A 1 240 ? 9.544 -17.260 -17.924 1.00 95.75 240 ALA A N 1
ATOM 1869 C CA . ALA A 1 240 ? 10.742 -17.611 -17.178 1.00 95.75 240 ALA A CA 1
ATOM 1870 C C . ALA A 1 240 ? 11.733 -18.393 -18.050 1.00 95.75 240 ALA A C 1
ATOM 1872 O O . ALA A 1 240 ? 11.369 -19.380 -18.687 1.00 95.75 240 ALA A O 1
ATOM 1873 N N . GLY A 1 241 ? 12.998 -17.983 -18.051 1.00 96.25 241 GLY A N 1
ATOM 1874 C CA . GLY A 1 241 ? 14.098 -18.790 -18.561 1.00 96.25 241 GLY A CA 1
ATOM 1875 C C . GLY A 1 241 ? 14.385 -19.938 -17.596 1.00 96.25 241 GLY A C 1
ATOM 1876 O O . GLY A 1 241 ? 14.563 -19.719 -16.401 1.00 96.25 241 GLY A O 1
ATOM 1877 N N . THR A 1 242 ? 14.433 -21.166 -18.103 1.00 96.31 242 THR A N 1
ATOM 1878 C CA . THR A 1 242 ? 14.828 -22.371 -17.348 1.00 96.31 242 THR A CA 1
ATOM 1879 C C . THR A 1 242 ? 16.257 -22.819 -17.688 1.00 96.31 242 THR A C 1
ATOM 1881 O O . THR A 1 242 ? 16.750 -23.821 -17.175 1.00 96.31 242 THR A O 1
ATOM 1884 N N . SER A 1 243 ? 16.933 -22.061 -18.545 1.00 95.88 243 SER A N 1
ATOM 1885 C CA . SER A 1 243 ? 18.366 -22.101 -18.851 1.00 95.88 243 SER A CA 1
ATOM 1886 C C . SER A 1 243 ? 18.854 -20.658 -19.009 1.00 95.88 243 SER A C 1
ATOM 1888 O O . SER A 1 243 ? 18.039 -19.762 -19.256 1.00 95.88 243 SER A O 1
ATOM 1890 N N . PHE A 1 244 ? 20.152 -20.401 -18.896 1.00 95.19 244 PHE A N 1
ATOM 1891 C CA . PHE A 1 244 ? 20.721 -19.076 -19.138 1.00 95.19 244 PHE A CA 1
ATOM 1892 C C . PHE A 1 244 ? 20.604 -18.668 -20.606 1.00 95.19 244 PHE A C 1
ATOM 1894 O O . PHE A 1 244 ? 20.289 -17.512 -20.890 1.00 95.19 244 PHE A O 1
ATOM 1901 N N . ARG A 1 245 ? 20.776 -19.602 -21.552 1.00 94.81 245 ARG A N 1
ATOM 1902 C CA . ARG A 1 245 ? 20.523 -19.352 -22.978 1.00 94.81 245 ARG A CA 1
ATOM 1903 C C . ARG A 1 245 ? 19.068 -18.969 -23.237 1.00 94.81 245 ARG A C 1
ATOM 1905 O O . ARG A 1 245 ? 18.808 -18.028 -23.986 1.00 94.81 245 ARG A O 1
ATOM 1912 N N . GLY A 1 246 ? 18.122 -19.665 -22.612 1.00 95.75 246 GLY A N 1
ATOM 1913 C CA . GLY A 1 246 ? 16.701 -19.342 -22.721 1.00 95.75 246 GLY A CA 1
ATOM 1914 C C . GLY A 1 246 ? 16.343 -18.008 -22.064 1.00 95.75 246 GLY A C 1
ATOM 1915 O O . GLY A 1 246 ? 15.599 -17.225 -22.650 1.00 95.75 246 GLY A O 1
ATOM 1916 N N . LEU A 1 247 ? 16.929 -17.699 -20.900 1.00 95.50 247 LEU A N 1
ATOM 1917 C CA . LEU A 1 247 ? 16.797 -16.392 -20.249 1.00 95.50 247 LEU A CA 1
ATOM 1918 C C . LEU A 1 247 ? 17.296 -15.263 -21.162 1.00 95.50 247 LEU A C 1
ATOM 1920 O O . LEU A 1 247 ? 16.565 -14.300 -21.379 1.00 95.50 247 LEU A O 1
ATOM 1924 N N . ALA A 1 248 ? 18.490 -15.408 -21.742 1.00 93.31 248 ALA A N 1
ATOM 1925 C CA . ALA A 1 248 ? 19.058 -14.430 -22.668 1.00 93.31 248 ALA A CA 1
ATOM 1926 C C . ALA A 1 248 ? 18.168 -14.232 -23.909 1.00 93.31 248 ALA A C 1
ATOM 1928 O O . ALA A 1 248 ? 17.948 -13.102 -24.341 1.00 93.31 248 ALA A O 1
ATOM 1929 N N . GLY A 1 249 ? 17.593 -15.314 -24.449 1.00 94.38 249 GLY A N 1
ATOM 1930 C CA . GLY A 1 249 ? 16.632 -15.247 -25.555 1.00 94.38 249 GLY A CA 1
ATOM 1931 C C . GLY A 1 249 ? 15.345 -14.494 -25.197 1.00 94.38 249 GLY A C 1
ATOM 1932 O O . GLY A 1 249 ? 14.875 -13.666 -25.976 1.00 94.38 249 GLY A O 1
ATOM 1933 N N . LEU A 1 250 ? 14.789 -14.725 -24.005 1.00 94.31 250 LEU A N 1
ATOM 1934 C CA . LEU A 1 250 ? 13.611 -13.995 -23.525 1.00 94.31 250 LEU A CA 1
ATOM 1935 C C . LEU A 1 250 ? 13.923 -12.517 -23.241 1.00 94.31 250 LEU A C 1
ATOM 1937 O O . LEU A 1 250 ? 13.122 -11.646 -23.582 1.00 94.31 250 LEU A O 1
ATOM 1941 N N . GLN A 1 251 ? 15.085 -12.216 -22.657 1.00 92.69 251 GLN A N 1
ATOM 1942 C CA . GLN A 1 251 ? 15.547 -10.844 -22.430 1.00 92.69 251 GLN A CA 1
ATOM 1943 C C . GLN A 1 251 ? 15.738 -10.100 -23.754 1.00 92.69 251 GLN A C 1
ATOM 1945 O O . GLN A 1 251 ? 15.265 -8.974 -23.889 1.00 92.69 251 GLN A O 1
ATOM 1950 N N . TRP A 1 252 ? 16.336 -10.743 -24.761 1.00 93.06 252 TRP A N 1
ATOM 1951 C CA . TRP A 1 252 ? 16.434 -10.196 -26.114 1.00 93.06 252 TRP A CA 1
ATOM 1952 C C . TRP A 1 252 ? 15.064 -9.791 -26.665 1.00 93.06 252 TRP A C 1
ATOM 1954 O O . TRP A 1 252 ? 14.860 -8.640 -27.050 1.00 93.06 252 TRP A O 1
ATOM 1964 N N . GLN A 1 253 ? 14.096 -10.713 -26.656 1.00 92.06 253 GLN A N 1
ATOM 1965 C CA . GLN A 1 253 ? 12.748 -10.443 -27.165 1.00 92.06 253 GLN A CA 1
ATOM 1966 C C . GLN A 1 253 ? 12.043 -9.329 -26.373 1.00 92.06 253 GLN A C 1
ATOM 1968 O O . GLN A 1 253 ? 11.292 -8.535 -26.940 1.00 92.06 253 GLN A O 1
ATOM 1973 N N . MET A 1 254 ? 12.286 -9.243 -25.063 1.00 89.44 254 MET A N 1
ATOM 1974 C CA . MET A 1 254 ? 11.748 -8.186 -24.208 1.00 89.44 254 MET A CA 1
ATOM 1975 C C . MET A 1 254 ? 12.336 -6.810 -24.557 1.00 89.44 254 MET A C 1
ATOM 1977 O O . MET A 1 254 ? 11.592 -5.836 -24.675 1.00 89.44 254 MET A O 1
ATOM 1981 N N . HIS A 1 255 ? 13.657 -6.725 -24.731 1.00 88.44 255 HIS A N 1
ATOM 1982 C CA . HIS A 1 255 ? 14.379 -5.472 -24.974 1.00 88.44 255 HIS A CA 1
ATOM 1983 C C . HIS A 1 255 ? 14.262 -4.958 -26.415 1.00 88.44 255 HIS A C 1
ATOM 1985 O O . HIS A 1 255 ? 14.370 -3.752 -26.626 1.00 88.44 255 HIS A O 1
ATOM 1991 N N . THR A 1 256 ? 13.960 -5.842 -27.369 1.00 88.94 256 THR A N 1
ATOM 1992 C CA . THR A 1 256 ? 13.631 -5.512 -28.771 1.00 88.94 256 THR A CA 1
ATOM 1993 C C . THR A 1 256 ? 12.138 -5.258 -29.006 1.00 88.94 256 THR A C 1
ATOM 1995 O O . THR A 1 256 ? 11.718 -5.053 -30.139 1.00 88.94 256 THR A O 1
ATOM 1998 N N . TYR A 1 257 ? 11.311 -5.271 -27.953 1.00 86.38 257 TYR A N 1
ATOM 1999 C CA . TYR A 1 257 ? 9.850 -5.111 -28.038 1.00 86.38 257 TYR A CA 1
ATOM 2000 C C . TYR A 1 257 ? 9.123 -6.193 -28.860 1.00 86.38 257 TYR A C 1
ATOM 2002 O O . TYR A 1 257 ? 7.978 -5.995 -29.267 1.00 86.38 257 TYR A O 1
ATOM 2010 N N . SER A 1 258 ? 9.746 -7.360 -29.042 1.00 87.44 258 SER A N 1
ATOM 2011 C CA . SER A 1 258 ? 9.144 -8.522 -29.711 1.00 87.44 258 SER A CA 1
ATOM 2012 C C . SER A 1 258 ? 8.066 -9.205 -28.855 1.00 87.44 258 SER A C 1
ATOM 2014 O O . SER A 1 258 ? 7.187 -9.886 -29.381 1.00 87.44 258 SER A O 1
ATOM 2016 N N . ILE A 1 259 ? 8.098 -9.016 -27.528 1.00 88.62 259 ILE A N 1
ATOM 2017 C CA . ILE A 1 259 ? 7.084 -9.548 -26.604 1.00 88.62 259 ILE A CA 1
ATOM 2018 C C . ILE A 1 259 ? 5.921 -8.562 -26.459 1.00 88.62 259 ILE A C 1
ATOM 2020 O O . ILE A 1 259 ? 6.043 -7.509 -25.823 1.00 88.62 259 ILE A O 1
ATOM 2024 N N . CYS A 1 260 ? 4.750 -8.957 -26.959 1.00 88.06 260 CYS A N 1
ATOM 2025 C CA . CYS A 1 260 ? 3.495 -8.268 -26.680 1.00 88.06 260 CYS A CA 1
ATOM 2026 C C . CYS A 1 260 ? 2.921 -8.712 -25.325 1.00 88.06 260 CYS A C 1
ATOM 2028 O O . CYS A 1 260 ? 2.885 -9.901 -25.010 1.00 88.06 260 CYS A O 1
ATOM 2030 N N . ARG A 1 261 ? 2.466 -7.753 -24.512 1.00 91.12 261 ARG A N 1
ATOM 2031 C CA . ARG A 1 261 ? 1.841 -8.010 -23.208 1.00 91.12 261 ARG A CA 1
ATOM 2032 C C . ARG A 1 261 ? 0.458 -7.390 -23.183 1.00 91.12 261 ARG A C 1
ATOM 2034 O O . ARG A 1 261 ? 0.331 -6.167 -23.092 1.00 91.12 261 ARG A O 1
ATOM 2041 N N . GLU A 1 262 ? -0.547 -8.254 -23.230 1.00 93.62 262 GLU A N 1
ATOM 2042 C CA . GLU A 1 262 ? -1.955 -7.885 -23.183 1.00 93.62 262 GLU A CA 1
ATOM 2043 C C . GLU A 1 262 ? -2.604 -8.327 -21.870 1.00 93.62 262 GLU A C 1
ATOM 2045 O O . GLU A 1 262 ? -2.310 -9.389 -21.319 1.00 93.62 262 GLU A O 1
ATOM 2050 N N . TYR A 1 263 ? -3.505 -7.492 -21.370 1.00 95.50 263 TYR A N 1
ATOM 2051 C CA . TYR A 1 263 ? -4.185 -7.664 -20.098 1.00 95.50 263 TYR A CA 1
ATOM 2052 C C . TYR A 1 263 ? -5.674 -7.459 -20.290 1.00 95.50 263 TYR A C 1
ATOM 2054 O O . TYR A 1 263 ? -6.100 -6.469 -20.878 1.00 95.50 263 TYR A O 1
ATOM 2062 N N . VAL A 1 264 ? -6.475 -8.346 -19.715 1.00 95.31 264 VAL A N 1
ATOM 2063 C CA . VAL A 1 264 ? -7.912 -8.119 -19.582 1.00 95.31 264 VAL A CA 1
ATOM 2064 C C . VAL A 1 264 ? -8.160 -7.494 -18.221 1.00 95.31 264 VAL A C 1
ATOM 2066 O O . VAL A 1 264 ? -7.775 -8.054 -17.194 1.00 95.31 264 VAL A O 1
ATOM 2069 N N . VAL A 1 265 ? -8.780 -6.318 -18.210 1.00 93.56 265 VAL A N 1
ATOM 2070 C CA . VAL A 1 265 ? -8.993 -5.545 -16.987 1.00 93.56 265 VAL A CA 1
ATOM 2071 C C . VAL A 1 265 ? -10.443 -5.098 -16.907 1.00 93.56 265 VAL A C 1
ATOM 2073 O O . VAL A 1 265 ? -11.016 -4.606 -17.878 1.00 93.56 265 VAL A O 1
ATOM 2076 N N . LEU A 1 266 ? -11.038 -5.268 -15.729 1.00 91.94 266 LEU A N 1
ATOM 2077 C CA . LEU A 1 266 ? -12.357 -4.737 -15.421 1.00 91.94 266 LEU A CA 1
ATOM 2078 C C . LEU A 1 266 ? -12.198 -3.365 -14.761 1.00 91.94 266 LEU A C 1
ATOM 2080 O O . LEU A 1 266 ? -11.569 -3.250 -13.707 1.00 91.94 266 LEU A O 1
ATOM 2084 N N . LEU A 1 267 ? -12.750 -2.329 -15.385 1.00 87.81 267 LEU A N 1
ATOM 2085 C CA . LEU A 1 267 ? -12.679 -0.942 -14.930 1.00 87.81 267 LEU A CA 1
ATOM 2086 C C . LEU A 1 267 ? -14.031 -0.458 -14.411 1.00 87.81 267 LEU A C 1
ATOM 2088 O O . LEU A 1 267 ? -15.084 -0.862 -14.910 1.00 87.81 267 LEU A O 1
ATOM 2092 N N . ALA A 1 268 ? -13.991 0.454 -13.442 1.00 81.88 268 ALA A N 1
ATOM 2093 C CA . ALA A 1 268 ? -15.168 1.196 -13.013 1.00 81.88 268 ALA A CA 1
ATOM 2094 C C . ALA A 1 268 ? -15.555 2.273 -14.044 1.00 81.88 268 ALA A C 1
ATOM 2096 O O . ALA A 1 268 ? -14.713 3.008 -14.562 1.00 81.88 268 ALA A O 1
ATOM 2097 N N . GLY A 1 269 ? -16.853 2.402 -14.312 1.00 79.81 269 GLY A N 1
ATOM 2098 C CA . GLY A 1 269 ? -17.416 3.350 -15.271 1.00 79.81 269 GLY A CA 1
ATOM 2099 C C . GLY A 1 269 ? -17.478 2.826 -16.710 1.00 79.81 269 GLY A C 1
ATOM 2100 O O . GLY A 1 269 ? -17.130 1.682 -17.006 1.00 79.81 269 GLY A O 1
ATOM 2101 N N . ILE A 1 270 ? -17.962 3.684 -17.612 1.00 80.25 270 ILE A N 1
ATOM 2102 C CA . ILE A 1 270 ? -18.005 3.428 -19.059 1.00 80.25 270 ILE A CA 1
ATOM 2103 C C . ILE A 1 270 ? -16.729 3.995 -19.678 1.00 80.25 270 ILE A C 1
ATOM 2105 O O . ILE A 1 270 ? -16.566 5.211 -19.724 1.00 80.25 270 ILE A O 1
ATOM 2109 N N . TRP A 1 271 ? -15.844 3.118 -20.143 1.00 83.31 271 TRP A N 1
ATOM 2110 C CA . TRP A 1 271 ? -14.626 3.491 -20.845 1.00 83.31 271 TRP A CA 1
ATOM 2111 C C . TRP A 1 271 ? -14.977 4.121 -22.204 1.00 83.31 271 TRP A C 1
ATOM 2113 O O . TRP A 1 271 ? -15.676 3.481 -22.993 1.00 83.31 271 TRP A O 1
ATOM 2123 N N . PRO A 1 272 ? -14.511 5.340 -22.521 1.00 78.06 272 PRO A N 1
ATOM 2124 C CA . PRO A 1 272 ? -14.819 5.973 -23.798 1.00 78.06 272 PRO A CA 1
ATOM 2125 C C . PRO A 1 272 ? -14.180 5.220 -24.973 1.00 78.06 272 PRO A C 1
ATOM 2127 O O . PRO A 1 272 ? -12.970 5.016 -25.000 1.00 78.06 272 PRO A O 1
ATOM 2130 N N . VAL A 1 273 ? -14.967 4.876 -25.999 1.00 75.38 273 VAL A N 1
ATOM 2131 C CA . VAL A 1 273 ? -14.477 4.154 -27.198 1.00 75.38 273 VAL A CA 1
ATOM 2132 C C . VAL A 1 273 ? -13.368 4.923 -27.933 1.00 75.38 273 VAL A C 1
ATOM 2134 O O . VAL A 1 273 ? -12.452 4.316 -28.489 1.00 75.38 273 VAL A O 1
ATOM 2137 N N . ALA A 1 274 ? -13.421 6.259 -27.902 1.00 74.44 274 ALA A N 1
ATOM 2138 C CA . ALA A 1 274 ? -12.412 7.130 -28.504 1.00 74.44 274 ALA A CA 1
ATOM 2139 C C . ALA A 1 274 ? -11.076 7.144 -27.735 1.00 74.44 274 ALA A C 1
ATOM 2141 O O . ALA A 1 274 ? -10.046 7.516 -28.293 1.00 74.44 274 ALA A O 1
ATOM 2142 N N . MET A 1 275 ? -11.065 6.739 -26.461 1.00 75.94 275 MET A N 1
ATOM 2143 C CA . MET A 1 275 ? -9.866 6.760 -25.629 1.00 75.94 275 MET A CA 1
ATOM 2144 C C . MET A 1 275 ? -9.086 5.454 -25.796 1.00 75.94 275 MET A C 1
ATOM 2146 O O . MET A 1 275 ? -9.328 4.471 -25.100 1.00 75.94 275 MET A O 1
ATOM 2150 N N . GLN A 1 276 ? -8.140 5.447 -26.736 1.00 84.38 276 GLN A N 1
ATOM 2151 C CA . GLN A 1 276 ? -7.372 4.244 -27.084 1.00 84.38 276 GLN A CA 1
ATOM 2152 C C . GLN A 1 276 ? -5.920 4.257 -26.597 1.00 84.38 276 GLN A C 1
ATOM 2154 O O . GLN A 1 276 ? -5.246 3.226 -26.622 1.00 84.38 276 GLN A O 1
ATOM 2159 N N . LYS A 1 277 ? -5.420 5.410 -26.144 1.00 89.12 277 LYS A N 1
ATOM 2160 C CA . LYS A 1 277 ? -4.023 5.592 -25.741 1.00 89.12 277 LYS A CA 1
ATOM 2161 C C . LYS A 1 277 ? -3.916 6.517 -24.534 1.00 89.12 277 LYS A C 1
ATOM 2163 O O . LYS A 1 277 ? -4.536 7.574 -24.496 1.00 89.12 277 LYS A O 1
ATOM 2168 N N . ILE A 1 278 ? -3.090 6.117 -23.573 1.00 87.12 278 ILE A N 1
ATOM 2169 C CA . ILE A 1 278 ? -2.699 6.897 -22.401 1.00 87.12 278 ILE A CA 1
ATOM 2170 C C . ILE A 1 278 ? -1.179 7.029 -22.452 1.00 87.12 278 ILE A C 1
ATOM 2172 O O . ILE A 1 278 ? -0.472 6.020 -22.413 1.00 87.12 278 ILE A O 1
ATOM 2176 N N . ASN A 1 279 ? -0.692 8.259 -22.579 1.00 86.88 279 ASN A N 1
ATOM 2177 C CA . ASN A 1 279 ? 0.729 8.573 -22.691 1.00 86.88 279 ASN A CA 1
ATOM 2178 C C . ASN A 1 279 ? 1.085 9.643 -21.657 1.00 86.88 279 ASN A C 1
ATOM 2180 O O . ASN A 1 279 ? 1.100 10.831 -21.969 1.00 86.88 279 ASN A O 1
ATOM 2184 N N . VAL A 1 280 ? 1.255 9.215 -20.407 1.00 83.25 280 VAL A N 1
ATOM 2185 C CA . VAL A 1 280 ? 1.597 10.087 -19.279 1.00 83.25 280 VAL A CA 1
ATOM 2186 C C . VAL A 1 280 ? 2.714 9.446 -18.468 1.00 83.25 280 VAL A C 1
ATOM 2188 O O . VAL A 1 280 ? 2.818 8.224 -18.385 1.00 83.25 280 VAL A O 1
ATOM 2191 N N . ASN A 1 281 ? 3.566 10.274 -17.879 1.00 83.75 281 ASN A N 1
ATOM 2192 C CA . ASN A 1 281 ? 4.727 9.819 -17.129 1.00 83.75 281 ASN A CA 1
ATOM 2193 C C . ASN A 1 281 ? 4.316 9.233 -15.766 1.00 83.75 281 ASN A C 1
ATOM 2195 O O . ASN A 1 281 ? 3.423 9.753 -15.096 1.00 83.75 281 ASN A O 1
ATOM 2199 N N . VAL A 1 282 ? 4.981 8.152 -15.341 1.00 82.94 282 VAL A N 1
ATOM 2200 C CA . VAL A 1 282 ? 4.716 7.475 -14.058 1.00 82.94 282 VAL A CA 1
ATOM 2201 C C . VAL A 1 282 ? 5.929 7.590 -13.149 1.00 82.94 282 VAL A C 1
ATOM 2203 O O . VAL A 1 282 ? 7.035 7.186 -13.517 1.00 82.94 282 VAL A O 1
ATOM 2206 N N . GLN A 1 283 ? 5.714 8.107 -11.941 1.00 82.31 283 GLN A N 1
ATOM 2207 C CA . GLN A 1 283 ? 6.728 8.214 -10.898 1.00 82.31 283 GLN A CA 1
ATOM 2208 C C . GLN A 1 283 ? 6.413 7.263 -9.741 1.00 82.31 283 GLN A C 1
ATOM 2210 O O . GLN A 1 283 ? 5.279 7.173 -9.257 1.00 82.31 283 GLN A O 1
ATOM 2215 N N . ASP A 1 284 ? 7.441 6.556 -9.281 1.00 72.75 284 ASP A N 1
ATOM 2216 C CA . ASP A 1 284 ? 7.354 5.728 -8.083 1.00 72.75 284 ASP A CA 1
ATOM 2217 C C . ASP A 1 284 ? 7.487 6.608 -6.837 1.00 72.75 284 ASP A C 1
ATOM 2219 O O . ASP A 1 284 ? 8.420 7.399 -6.729 1.00 72.75 284 ASP A O 1
ATOM 2223 N N . PHE A 1 285 ? 6.550 6.479 -5.893 1.00 67.06 285 PHE A N 1
ATOM 2224 C CA . PHE A 1 285 ? 6.535 7.254 -4.652 1.00 67.06 285 PHE A CA 1
ATOM 2225 C C . PHE A 1 285 ? 7.022 6.422 -3.455 1.00 67.06 285 PHE A C 1
ATOM 2227 O O . PHE A 1 285 ? 6.807 5.202 -3.375 1.00 67.06 285 PHE A O 1
ATOM 2234 N N . ILE A 1 286 ? 7.651 7.096 -2.487 1.00 48.19 286 ILE A N 1
ATOM 2235 C CA . ILE A 1 286 ? 8.065 6.517 -1.201 1.00 48.19 286 ILE A CA 1
ATOM 2236 C C . ILE A 1 286 ? 6.797 6.044 -0.458 1.00 48.19 286 ILE A C 1
ATOM 2238 O O . ILE A 1 286 ? 5.815 6.766 -0.401 1.00 48.19 286 ILE A O 1
ATOM 2242 N N . ALA A 1 287 ? 6.791 4.821 0.089 1.00 49.62 287 ALA A N 1
ATOM 2243 C CA . ALA A 1 287 ? 5.620 4.099 0.644 1.00 49.62 287 ALA A CA 1
ATOM 2244 C C . ALA A 1 287 ? 4.775 3.244 -0.335 1.00 49.62 287 ALA A C 1
ATOM 2246 O O . ALA A 1 287 ? 3.685 2.784 0.007 1.00 49.62 287 ALA A O 1
ATOM 2247 N N . GLY A 1 288 ? 5.290 2.917 -1.527 1.00 61.75 288 GLY A N 1
ATOM 2248 C CA . GLY A 1 288 ? 4.813 1.745 -2.284 1.00 61.75 288 GLY A CA 1
ATOM 2249 C C . GLY A 1 288 ? 3.549 1.949 -3.131 1.00 61.75 288 GLY A C 1
ATOM 2250 O O . GLY A 1 288 ? 2.858 0.967 -3.454 1.00 61.75 288 GLY A O 1
ATOM 2251 N N . ARG A 1 289 ? 3.276 3.199 -3.520 1.00 73.19 289 ARG A N 1
ATOM 2252 C CA . ARG A 1 289 ? 2.312 3.599 -4.558 1.00 73.19 289 ARG A CA 1
ATOM 2253 C C . ARG A 1 289 ? 3.041 4.348 -5.678 1.00 73.19 289 ARG A C 1
ATOM 2255 O O . ARG A 1 289 ? 4.099 4.918 -5.446 1.00 73.19 289 ARG A O 1
ATOM 2262 N N . SER A 1 290 ? 2.477 4.331 -6.876 1.00 80.81 290 SER A N 1
ATOM 2263 C CA . SER A 1 290 ? 2.970 5.084 -8.034 1.00 80.81 290 SER A CA 1
ATOM 2264 C C . SER A 1 290 ? 1.910 6.124 -8.416 1.00 80.81 290 SER A C 1
ATOM 2266 O O . SER A 1 290 ? 0.735 5.942 -8.095 1.00 80.81 290 SER A O 1
ATOM 2268 N N . HIS A 1 291 ? 2.305 7.228 -9.042 1.00 80.31 291 HIS A N 1
ATOM 2269 C CA . HIS A 1 291 ? 1.387 8.295 -9.458 1.00 80.31 291 HIS A CA 1
ATOM 2270 C C . HIS A 1 291 ? 1.826 8.905 -10.792 1.00 80.31 291 HIS A C 1
ATOM 2272 O O . HIS A 1 291 ? 2.953 8.685 -11.240 1.00 80.31 291 HIS A O 1
ATOM 2278 N N . VAL A 1 292 ? 0.915 9.636 -11.436 1.00 82.06 292 VAL A N 1
ATOM 2279 C CA . VAL A 1 292 ? 1.235 10.425 -12.630 1.00 82.06 292 VAL A CA 1
ATOM 2280 C C . VAL A 1 292 ? 1.939 11.701 -12.190 1.00 82.06 292 VAL A C 1
ATOM 2282 O O . VAL A 1 292 ? 1.462 12.380 -11.284 1.00 82.06 292 VAL A O 1
ATOM 2285 N N . SER A 1 293 ? 3.075 11.993 -12.811 1.00 77.12 293 SER A N 1
ATOM 2286 C CA . SER A 1 293 ? 3.902 13.167 -12.525 1.00 77.12 293 SER A CA 1
ATOM 2287 C C . SER A 1 293 ? 4.644 13.558 -13.794 1.00 77.12 293 SER A C 1
ATOM 2289 O O . SER A 1 293 ? 5.127 12.667 -14.495 1.00 77.12 293 SER A O 1
ATOM 2291 N N . ALA A 1 294 ? 4.748 14.857 -14.088 1.00 71.31 294 ALA A N 1
ATOM 2292 C CA . ALA A 1 294 ? 5.509 15.353 -15.238 1.00 71.31 294 ALA A CA 1
ATOM 2293 C C . ALA A 1 294 ? 6.975 14.878 -15.184 1.00 71.31 294 ALA A C 1
ATOM 2295 O O . ALA A 1 294 ? 7.498 14.393 -16.187 1.00 71.31 294 ALA A O 1
ATOM 2296 N N . ASP A 1 295 ? 7.557 14.859 -13.982 1.00 67.00 295 ASP A N 1
ATOM 2297 C CA . ASP A 1 295 ? 8.930 14.416 -13.700 1.00 67.00 295 ASP A CA 1
ATOM 2298 C C . ASP A 1 295 ? 9.076 12.878 -13.640 1.00 67.00 295 ASP A C 1
ATOM 2300 O O . ASP A 1 295 ? 10.133 12.332 -13.314 1.00 67.00 295 ASP A O 1
ATOM 2304 N N . GLY A 1 296 ? 7.994 12.138 -13.905 1.00 72.38 296 GLY A N 1
ATOM 2305 C CA . GLY A 1 296 ? 7.986 10.679 -13.921 1.00 72.38 296 GLY A CA 1
ATOM 2306 C C . GLY A 1 296 ? 8.687 10.076 -15.142 1.00 72.38 296 GLY A C 1
ATOM 2307 O O . GLY A 1 296 ? 9.125 10.756 -16.067 1.00 72.38 296 GLY A O 1
ATOM 2308 N N . ARG A 1 297 ? 8.753 8.742 -15.185 1.00 75.00 297 ARG A N 1
ATOM 2309 C CA . ARG A 1 297 ? 9.330 8.018 -16.324 1.00 75.00 297 ARG A CA 1
ATOM 2310 C C . ARG A 1 297 ? 8.314 7.894 -17.469 1.00 75.00 297 ARG A C 1
ATOM 2312 O O . ARG A 1 297 ? 7.166 7.517 -17.193 1.00 75.00 297 ARG A O 1
ATOM 2319 N N . PRO A 1 298 ? 8.737 8.063 -18.739 1.00 75.44 298 PRO A N 1
ATOM 2320 C CA . PRO A 1 298 ? 7.887 7.836 -19.904 1.00 75.44 298 PRO A CA 1
ATOM 2321 C C . PRO A 1 298 ? 7.198 6.475 -19.865 1.00 75.44 298 PRO A C 1
ATOM 2323 O O . PRO A 1 298 ? 7.842 5.446 -19.592 1.00 75.44 298 PRO A O 1
ATOM 2326 N N . SER A 1 299 ? 5.881 6.502 -20.082 1.00 82.25 299 SER A N 1
ATOM 2327 C CA . SER A 1 299 ? 4.997 5.342 -19.983 1.00 82.25 299 SER A CA 1
ATOM 2328 C C . SER A 1 299 ? 3.841 5.443 -20.978 1.00 82.25 299 SER A C 1
ATOM 2330 O O . SER A 1 299 ? 3.113 6.431 -21.006 1.00 82.25 299 SER A O 1
ATOM 2332 N N . GLU A 1 300 ? 3.621 4.379 -21.752 1.00 85.75 300 GLU A N 1
ATOM 2333 C CA . GLU A 1 300 ? 2.530 4.300 -22.730 1.00 85.75 300 GLU A CA 1
ATOM 2334 C C . GLU A 1 300 ? 1.649 3.080 -22.454 1.00 85.75 300 GLU A C 1
ATOM 2336 O O . GLU A 1 300 ? 2.122 1.980 -22.154 1.00 85.75 300 GLU A O 1
ATOM 2341 N N . THR A 1 301 ? 0.334 3.261 -22.550 1.00 90.50 301 THR A N 1
ATOM 2342 C CA . THR A 1 301 ? -0.660 2.192 -22.406 1.00 90.50 301 THR A CA 1
ATOM 2343 C C . THR A 1 301 ? -1.733 2.338 -23.465 1.00 90.50 301 THR A C 1
ATOM 2345 O O . THR A 1 301 ? -2.329 3.404 -23.609 1.00 90.50 301 THR A O 1
ATOM 2348 N N . ARG A 1 302 ? -1.980 1.262 -24.209 1.00 92.00 302 ARG A N 1
ATOM 2349 C CA . ARG A 1 302 ? -3.021 1.196 -25.235 1.00 92.00 302 ARG A CA 1
ATOM 2350 C C . ARG A 1 302 ? -4.214 0.445 -24.674 1.00 92.00 302 ARG A C 1
ATOM 2352 O O . ARG A 1 302 ? -4.032 -0.594 -24.047 1.00 92.00 302 ARG A O 1
ATOM 2359 N N . VAL A 1 303 ? -5.413 0.974 -24.878 1.00 90.44 303 VAL A N 1
ATOM 2360 C CA . VAL A 1 303 ? -6.651 0.440 -24.304 1.00 90.44 303 VAL A CA 1
ATOM 2361 C C . VAL A 1 303 ? -7.665 0.210 -25.415 1.00 90.44 303 VAL A C 1
ATOM 2363 O O . VAL A 1 303 ? -7.906 1.082 -26.244 1.00 90.44 303 VAL A O 1
ATOM 2366 N N . LYS A 1 304 ? -8.284 -0.965 -25.423 1.00 90.06 304 LYS A N 1
ATOM 2367 C CA . LYS A 1 304 ? -9.367 -1.331 -26.332 1.00 90.06 304 LYS A CA 1
ATOM 2368 C C . LYS A 1 304 ? -10.579 -1.749 -25.508 1.00 90.06 304 LYS A C 1
ATOM 2370 O O . LYS A 1 304 ? -10.513 -2.725 -24.764 1.00 90.06 304 LYS A O 1
ATOM 2375 N N . GLY A 1 305 ? -11.687 -1.023 -25.642 1.00 86.50 305 GLY A N 1
ATOM 2376 C CA . GLY A 1 305 ? -12.961 -1.419 -25.038 1.00 86.50 305 GLY A CA 1
ATOM 2377 C C . GLY A 1 305 ? -13.454 -2.745 -25.622 1.00 86.50 305 GLY A C 1
ATOM 2378 O O . GLY A 1 305 ? -13.500 -2.888 -26.841 1.00 86.50 305 GLY A O 1
ATOM 2379 N N . ILE A 1 306 ? -13.791 -3.710 -24.762 1.00 87.00 306 ILE A N 1
ATOM 2380 C CA . ILE A 1 306 ? -14.343 -5.016 -25.163 1.00 87.00 306 ILE A CA 1
ATOM 2381 C C . ILE A 1 306 ? -15.856 -5.018 -24.961 1.00 87.00 306 ILE A C 1
ATOM 2383 O O . ILE A 1 306 ? -16.607 -5.324 -25.881 1.00 87.00 306 ILE A O 1
ATOM 2387 N N . ALA A 1 307 ? -16.304 -4.686 -23.751 1.00 85.88 307 ALA A N 1
ATOM 2388 C CA . ALA A 1 307 ? -17.713 -4.716 -23.391 1.00 85.88 307 ALA A CA 1
ATOM 2389 C C . ALA A 1 307 ? -18.021 -3.705 -22.287 1.00 85.88 307 ALA A C 1
ATOM 2391 O O . ALA A 1 307 ? -17.188 -3.439 -21.418 1.00 85.88 307 ALA A O 1
ATOM 2392 N N . HIS A 1 308 ? -19.251 -3.201 -22.288 1.00 84.44 308 HIS A N 1
ATOM 2393 C CA . HIS A 1 308 ? -19.810 -2.451 -21.171 1.00 84.44 308 HIS A CA 1
ATOM 2394 C C . HIS A 1 308 ? -20.880 -3.292 -20.492 1.00 84.44 308 HIS A C 1
ATOM 2396 O O . HIS A 1 308 ? -21.699 -3.924 -21.154 1.00 84.44 308 HIS A O 1
ATOM 2402 N N . SER A 1 309 ? -20.883 -3.273 -19.167 1.00 77.12 309 SER A N 1
ATOM 2403 C CA . SER A 1 309 ? -21.937 -3.878 -18.365 1.00 77.12 309 SER A CA 1
ATOM 2404 C C . SER A 1 309 ? -22.554 -2.818 -17.471 1.00 77.12 309 SER A C 1
ATOM 2406 O O . SER A 1 309 ? -21.863 -1.930 -16.965 1.00 77.12 309 SER A O 1
ATOM 2408 N N . ARG A 1 310 ? -23.869 -2.908 -17.284 1.00 74.75 310 ARG A N 1
ATOM 2409 C CA . ARG A 1 310 ? -24.610 -2.073 -16.347 1.00 74.75 310 ARG A CA 1
ATOM 2410 C C . ARG A 1 310 ? -25.349 -2.978 -15.373 1.00 74.75 310 ARG A C 1
ATOM 2412 O O . ARG A 1 310 ? -25.972 -3.952 -15.788 1.00 74.75 310 ARG A O 1
ATOM 2419 N N . SER A 1 311 ? -25.279 -2.659 -14.085 1.00 61.31 311 SER A N 1
ATOM 2420 C CA . SER A 1 311 ? -26.027 -3.388 -13.058 1.00 61.31 311 SER A CA 1
ATOM 2421 C C . SER A 1 311 ? -27.533 -3.304 -13.315 1.00 61.31 311 SER A C 1
ATOM 2423 O O . SER A 1 311 ? -28.027 -2.313 -13.855 1.00 61.31 311 SER A O 1
ATOM 2425 N N . TRP A 1 312 ? -28.276 -4.322 -12.875 1.00 49.16 312 TRP A N 1
ATOM 2426 C CA . TRP A 1 312 ? -29.739 -4.386 -12.966 1.00 49.16 312 TRP A CA 1
ATOM 2427 C C . TRP A 1 312 ? -30.432 -3.179 -12.311 1.00 49.16 312 TRP A C 1
ATOM 2429 O O . TRP A 1 312 ? -31.506 -2.768 -12.740 1.00 49.16 312 TRP A O 1
ATOM 2439 N N . SER A 1 313 ? -29.809 -2.564 -11.297 1.00 45.81 313 SER A N 1
ATOM 2440 C CA . SER A 1 313 ? -30.306 -1.328 -10.676 1.00 45.81 313 SER A CA 1
ATOM 2441 C C . SER A 1 313 ? -30.009 -0.055 -11.487 1.00 45.81 313 SER A C 1
ATOM 2443 O O . SER A 1 313 ? -30.387 1.025 -11.055 1.00 45.81 313 SER A O 1
ATOM 2445 N N . GLY A 1 314 ? -29.323 -0.156 -12.635 1.00 52.03 314 GLY A N 1
ATOM 2446 C CA . GLY A 1 314 ? -28.978 0.951 -13.544 1.00 52.03 314 GLY A CA 1
ATOM 2447 C C . GLY A 1 314 ? -27.811 1.834 -13.091 1.00 52.03 314 GLY A C 1
ATOM 2448 O O . GLY A 1 314 ? -27.361 2.709 -13.827 1.00 52.03 314 GLY A O 1
ATOM 2449 N N . ASP A 1 315 ? -27.319 1.578 -11.889 1.00 53.12 315 ASP A N 1
ATOM 2450 C CA . ASP A 1 315 ? -26.541 2.517 -11.096 1.00 53.12 315 ASP A CA 1
ATOM 2451 C C . ASP A 1 315 ? -25.021 2.295 -11.151 1.00 53.12 315 ASP A C 1
ATOM 2453 O O . ASP A 1 315 ? -24.239 3.167 -10.781 1.00 53.12 315 ASP A O 1
ATOM 2457 N N . GLU A 1 316 ? -24.601 1.116 -11.600 1.00 61.66 316 GLU A N 1
ATOM 2458 C CA . GLU A 1 316 ? -23.200 0.723 -11.689 1.00 61.66 316 GLU A CA 1
ATOM 2459 C C . GLU A 1 316 ? -22.879 0.449 -13.150 1.00 61.66 316 GLU A C 1
ATOM 2461 O O . GLU A 1 316 ? -23.588 -0.321 -13.799 1.00 61.66 316 GLU A O 1
ATOM 2466 N N . CYS A 1 317 ? -21.836 1.087 -13.672 1.00 75.56 317 CYS A N 1
ATOM 2467 C CA . CYS A 1 317 ? -21.329 0.818 -15.010 1.00 75.56 317 CYS A CA 1
ATOM 2468 C C . CYS A 1 317 ? -19.913 0.278 -14.890 1.00 75.56 317 CYS A C 1
ATOM 2470 O O . CYS A 1 317 ? -19.110 0.832 -14.142 1.00 75.56 317 CYS A O 1
ATOM 2472 N N . LEU A 1 318 ? -19.622 -0.780 -15.632 1.00 85.06 318 LEU A N 1
ATOM 2473 C CA . LEU A 1 318 ? -18.313 -1.408 -15.701 1.00 85.06 318 LEU A CA 1
ATOM 2474 C C . LEU A 1 318 ? -17.892 -1.523 -17.155 1.00 85.06 318 LEU A C 1
ATOM 2476 O O . LEU A 1 318 ? -18.729 -1.689 -18.046 1.00 85.06 318 LEU A O 1
ATOM 2480 N N . SER A 1 319 ? -16.587 -1.490 -17.379 1.00 85.94 319 SER A N 1
ATOM 2481 C CA . SER A 1 319 ? -16.010 -1.709 -18.699 1.00 85.94 319 SER A CA 1
ATOM 2482 C C . SER A 1 319 ? -14.975 -2.803 -18.633 1.00 85.94 319 SER A C 1
ATOM 2484 O O . SER A 1 319 ? -14.008 -2.707 -17.881 1.00 85.94 319 SER A O 1
ATOM 2486 N N . LEU A 1 320 ? -15.180 -3.839 -19.433 1.00 92.62 320 LEU A N 1
ATOM 2487 C CA . LEU A 1 320 ? -14.151 -4.817 -19.715 1.00 92.62 320 LEU A CA 1
ATOM 2488 C C . LEU A 1 320 ? -13.286 -4.258 -20.842 1.00 92.62 320 LEU A C 1
ATOM 2490 O O . LEU A 1 320 ? -13.800 -3.930 -21.915 1.00 92.62 320 LEU A O 1
ATOM 2494 N N . VAL A 1 321 ? -11.987 -4.133 -20.598 1.00 90.62 321 VAL A N 1
ATOM 2495 C CA . VAL A 1 321 ? -11.030 -3.602 -21.572 1.00 90.62 321 VAL A CA 1
ATOM 2496 C C . VAL A 1 321 ? -9.874 -4.575 -21.782 1.00 90.62 321 VAL A C 1
ATOM 2498 O O . VAL A 1 321 ? -9.471 -5.281 -20.857 1.00 90.62 321 VAL A O 1
ATOM 2501 N N . CYS A 1 322 ? -9.331 -4.592 -22.999 1.00 94.50 322 CYS A N 1
ATOM 2502 C CA . CYS A 1 322 ? -8.015 -5.148 -23.288 1.00 94.50 322 CYS A CA 1
ATOM 2503 C C . CYS A 1 322 ? -6.992 -4.016 -23.202 1.00 94.50 322 CYS A C 1
ATOM 2505 O O . CYS A 1 322 ? -7.199 -2.948 -23.781 1.00 94.50 322 CYS A O 1
ATOM 2507 N N . ILE A 1 323 ? -5.899 -4.236 -22.487 1.00 94.88 323 ILE A N 1
ATOM 2508 C CA . ILE A 1 323 ? -4.824 -3.270 -22.307 1.00 94.88 323 ILE A CA 1
ATOM 2509 C C . ILE A 1 323 ? -3.528 -3.877 -22.818 1.00 94.88 323 ILE A C 1
ATOM 2511 O O . ILE A 1 323 ? -3.114 -4.918 -22.325 1.00 94.88 323 ILE A O 1
ATOM 2515 N N . SER A 1 324 ? -2.860 -3.194 -23.743 1.00 91.62 324 SER A N 1
ATOM 2516 C CA . SER A 1 324 ? -1.513 -3.541 -24.199 1.00 91.62 324 SER A CA 1
ATOM 2517 C C . SER A 1 324 ? -0.509 -2.524 -23.669 1.00 91.62 324 SER A C 1
ATOM 2519 O O . SER A 1 324 ? -0.731 -1.310 -23.767 1.00 91.62 324 SER A O 1
ATOM 2521 N N . ILE A 1 325 ? 0.616 -3.001 -23.137 1.00 88.19 325 ILE A N 1
ATOM 2522 C CA . ILE A 1 325 ? 1.702 -2.139 -22.651 1.00 88.19 325 ILE A CA 1
ATOM 2523 C C . ILE A 1 325 ? 2.991 -2.380 -23.434 1.00 88.19 325 ILE A C 1
ATOM 2525 O O . ILE A 1 325 ? 3.420 -3.516 -23.624 1.00 88.19 325 ILE A O 1
ATOM 2529 N N . CYS A 1 326 ? 3.638 -1.289 -23.841 1.00 70.94 326 CYS A N 1
ATOM 2530 C CA . CYS A 1 326 ? 4.997 -1.328 -24.387 1.00 70.94 326 CYS A CA 1
ATOM 2531 C C . CYS A 1 326 ? 6.032 -1.133 -23.265 1.00 70.94 326 CYS A C 1
ATOM 2533 O O . CYS A 1 326 ? 7.093 -1.754 -23.254 1.00 70.94 326 CYS A O 1
ATOM 2535 N N . THR A 1 327 ? 5.697 -0.308 -22.268 1.00 80.25 327 THR A N 1
ATOM 2536 C CA . THR A 1 327 ? 6.513 -0.037 -21.075 1.00 80.25 327 THR A CA 1
ATOM 2537 C C . THR A 1 327 ? 6.029 -0.850 -19.871 1.00 80.25 327 THR A C 1
ATOM 2539 O O . THR A 1 327 ? 4.871 -1.248 -19.809 1.00 80.25 327 THR A O 1
ATOM 2542 N N . GLY A 1 328 ? 6.910 -1.109 -18.900 1.00 83.12 328 GLY A N 1
ATOM 2543 C CA . GLY A 1 328 ? 6.600 -1.909 -17.706 1.00 83.12 328 GLY A CA 1
ATOM 2544 C C . GLY A 1 328 ? 6.888 -1.189 -16.389 1.00 83.12 328 GLY A C 1
ATOM 2545 O O . GLY A 1 328 ? 7.624 -1.725 -15.564 1.00 83.12 328 GLY A O 1
ATOM 2546 N N . ARG A 1 329 ? 6.378 0.036 -16.188 1.00 87.50 329 ARG A N 1
ATOM 2547 C CA . ARG A 1 329 ? 6.561 0.741 -14.902 1.00 87.50 329 ARG A CA 1
ATOM 2548 C C . ARG A 1 329 ? 5.728 0.094 -13.791 1.00 87.50 329 ARG A C 1
ATOM 2550 O O . ARG A 1 329 ? 4.725 -0.579 -14.044 1.00 87.50 329 ARG A O 1
ATOM 2557 N N . ARG A 1 330 ? 6.131 0.300 -12.536 1.00 85.88 330 ARG A N 1
ATOM 2558 C CA . ARG A 1 330 ? 5.426 -0.257 -11.376 1.00 85.88 330 ARG A CA 1
ATOM 2559 C C . ARG A 1 330 ? 3.991 0.278 -11.326 1.00 85.88 330 ARG A C 1
ATOM 2561 O O . ARG A 1 330 ? 3.763 1.475 -11.458 1.00 85.88 330 ARG A O 1
ATOM 2568 N N . HIS A 1 331 ? 3.021 -0.621 -11.148 1.00 90.06 331 HIS A N 1
ATOM 2569 C CA . HIS A 1 331 ? 1.584 -0.317 -11.137 1.00 90.06 331 HIS A CA 1
ATOM 2570 C C . HIS A 1 331 ? 1.059 0.479 -12.360 1.00 90.06 331 HIS A C 1
ATOM 2572 O O . HIS A 1 331 ? -0.025 1.057 -12.271 1.00 90.06 331 HIS A O 1
ATOM 2578 N N . GLN A 1 332 ? 1.779 0.509 -13.492 1.00 91.88 332 GLN A N 1
ATOM 2579 C CA . GLN A 1 332 ? 1.504 1.409 -14.624 1.00 91.88 332 GLN A CA 1
ATOM 2580 C C . GLN A 1 332 ? 0.039 1.383 -15.080 1.00 91.88 332 GLN A C 1
ATOM 2582 O O . GLN A 1 332 ? -0.609 2.424 -15.121 1.00 91.88 332 GLN A O 1
ATOM 2587 N N . ILE A 1 333 ? -0.502 0.191 -15.365 1.00 93.81 333 ILE A N 1
ATOM 2588 C CA . ILE A 1 333 ? -1.890 0.022 -15.824 1.00 93.81 333 ILE A CA 1
ATOM 2589 C C . ILE A 1 333 ? -2.873 0.621 -14.813 1.00 93.81 333 ILE A C 1
ATOM 2591 O O . ILE A 1 333 ? -3.761 1.378 -15.191 1.00 93.81 333 ILE A O 1
ATOM 2595 N N . ARG A 1 334 ? -2.688 0.315 -13.524 1.00 91.81 334 ARG A N 1
ATOM 2596 C CA . ARG A 1 334 ? -3.591 0.716 -12.436 1.00 91.81 334 ARG A CA 1
ATOM 2597 C C . ARG A 1 334 ? -3.617 2.233 -12.256 1.00 91.81 334 ARG A C 1
ATOM 2599 O O . ARG A 1 334 ? -4.693 2.805 -12.116 1.00 91.81 334 ARG A O 1
ATOM 2606 N N . VAL A 1 335 ? -2.450 2.875 -12.327 1.00 89.38 335 VAL A N 1
ATOM 2607 C CA . VAL A 1 335 ? -2.306 4.337 -12.235 1.00 89.38 335 VAL A CA 1
ATOM 2608 C C . VAL A 1 335 ? -2.860 5.031 -13.478 1.00 89.38 335 VAL A C 1
ATOM 2610 O O . VAL A 1 335 ? -3.581 6.011 -13.350 1.00 89.38 335 VAL A O 1
ATOM 2613 N N . HIS A 1 336 ? -2.583 4.516 -14.678 1.00 90.81 336 HIS A N 1
ATOM 2614 C CA . HIS A 1 336 ? -3.061 5.110 -15.928 1.00 90.81 336 HIS A CA 1
ATOM 2615 C C . HIS A 1 336 ? -4.587 5.104 -16.043 1.00 90.81 336 HIS A C 1
ATOM 2617 O O . HIS A 1 336 ? -5.189 6.125 -16.370 1.00 90.81 336 HIS A O 1
ATOM 2623 N N . VAL A 1 337 ? -5.233 3.973 -15.756 1.00 86.00 337 VAL A N 1
ATOM 2624 C CA . VAL A 1 337 ? -6.698 3.892 -15.842 1.00 86.00 337 VAL A CA 1
ATOM 2625 C C . VAL A 1 337 ? -7.372 4.675 -14.709 1.00 86.00 337 VAL A C 1
ATOM 2627 O O . VAL A 1 337 ? -8.408 5.294 -14.931 1.00 86.00 337 VAL A O 1
ATOM 2630 N N . GLN A 1 338 ? -6.745 4.764 -13.526 1.00 86.50 338 GLN A N 1
ATOM 2631 C CA . GLN A 1 338 ? -7.180 5.670 -12.456 1.00 86.50 338 GLN A CA 1
ATOM 2632 C C . GLN A 1 338 ? -7.061 7.145 -12.859 1.00 86.50 338 GLN A C 1
ATOM 2634 O O . GLN A 1 338 ? -7.986 7.913 -12.601 1.00 86.50 338 GLN A O 1
ATOM 2639 N N . TRP A 1 339 ? -5.942 7.542 -13.469 1.00 82.62 339 TRP A N 1
ATOM 2640 C CA . TRP A 1 339 ? -5.705 8.904 -13.952 1.00 82.62 339 TRP A CA 1
ATOM 2641 C C . TRP A 1 339 ? -6.798 9.351 -14.924 1.00 82.62 339 TRP A C 1
ATOM 2643 O O . TRP A 1 339 ? -7.300 10.464 -14.818 1.00 82.62 339 TRP A O 1
ATOM 2653 N N . GLN A 1 340 ? -7.247 8.439 -15.789 1.00 82.38 340 GLN A N 1
ATOM 2654 C CA . GLN A 1 340 ? -8.368 8.673 -16.703 1.00 82.38 340 GLN A CA 1
ATOM 2655 C C . GLN A 1 340 ? -9.757 8.589 -16.042 1.00 82.38 340 GLN A C 1
ATOM 2657 O O . GLN A 1 340 ? -10.768 8.675 -16.729 1.00 82.38 340 GLN A O 1
ATOM 2662 N N . GLY A 1 341 ? -9.840 8.406 -14.721 1.00 75.94 341 GLY A N 1
ATOM 2663 C CA . GLY A 1 341 ? -11.105 8.342 -13.980 1.00 75.94 341 GLY A CA 1
ATOM 2664 C C . GLY A 1 341 ? -11.812 6.981 -14.010 1.00 75.94 341 GLY A C 1
ATOM 2665 O O . GLY A 1 341 ? -12.939 6.871 -13.534 1.00 75.94 341 GLY A O 1
ATOM 2666 N N . HIS A 1 342 ? -11.155 5.935 -14.513 1.00 81.00 342 HIS A N 1
ATOM 2667 C CA . HIS A 1 342 ? -11.705 4.585 -14.660 1.00 81.00 342 HIS A CA 1
ATOM 2668 C C . HIS A 1 342 ? -10.814 3.542 -13.970 1.00 81.00 342 HIS A C 1
ATOM 2670 O O . HIS A 1 342 ? -10.208 2.706 -14.640 1.00 81.00 342 HIS A O 1
ATOM 2676 N N . PRO A 1 343 ? -10.656 3.577 -12.636 1.00 87.50 343 PRO A N 1
ATOM 2677 C CA . PRO A 1 343 ? -9.704 2.703 -11.968 1.00 87.50 343 PRO A CA 1
ATOM 2678 C C . PRO A 1 343 ? -10.156 1.234 -11.997 1.00 87.50 343 PRO A C 1
ATOM 2680 O O . PRO A 1 343 ? -11.334 0.922 -12.203 1.00 87.50 343 PRO A O 1
ATOM 2683 N N . THR A 1 344 ? -9.206 0.321 -11.782 1.00 88.00 344 THR A N 1
ATOM 2684 C CA . THR A 1 344 ? -9.480 -1.123 -11.832 1.00 88.00 344 THR A CA 1
ATOM 2685 C C . THR A 1 344 ? -10.411 -1.562 -10.700 1.00 88.00 344 THR A C 1
ATOM 2687 O O . THR A 1 344 ? -10.313 -1.102 -9.562 1.00 88.00 344 THR A O 1
ATOM 2690 N N . VAL A 1 345 ? -11.367 -2.437 -10.990 1.00 84.12 345 VAL A N 1
ATOM 2691 C CA . VAL A 1 345 ? -12.320 -2.918 -9.984 1.00 84.12 345 VAL A CA 1
ATOM 2692 C C . VAL A 1 345 ? -11.578 -3.620 -8.844 1.00 84.12 345 VAL A C 1
ATOM 2694 O O . VAL A 1 345 ? -10.599 -4.326 -9.067 1.00 84.12 345 VAL A O 1
ATOM 2697 N N . THR A 1 346 ? -12.041 -3.421 -7.605 1.00 75.69 346 THR A N 1
ATOM 2698 C CA . THR A 1 346 ? -11.467 -4.015 -6.376 1.00 75.69 346 THR A CA 1
ATOM 2699 C C . THR A 1 346 ? -9.995 -3.675 -6.096 1.00 75.69 346 THR A C 1
ATOM 2701 O O . THR A 1 346 ? -9.344 -4.332 -5.290 1.00 75.69 346 THR A O 1
ATOM 2704 N N . ASP A 1 347 ? -9.463 -2.611 -6.703 1.00 79.69 347 ASP A N 1
ATOM 2705 C CA . ASP A 1 347 ? -8.104 -2.145 -6.420 1.00 79.69 347 ASP A CA 1
ATOM 2706 C C . ASP A 1 347 ? -7.994 -1.451 -5.054 1.00 79.69 347 ASP A C 1
ATOM 2708 O O . ASP A 1 347 ? -8.329 -0.275 -4.890 1.00 79.69 347 ASP A O 1
ATOM 2712 N N . GLU A 1 348 ? -7.451 -2.160 -4.070 1.00 73.06 348 GLU A N 1
ATOM 2713 C CA . GLU A 1 348 ? -7.255 -1.648 -2.707 1.00 73.06 348 GLU A CA 1
ATOM 2714 C C . GLU A 1 348 ? -6.348 -0.405 -2.632 1.00 73.06 348 GLU A C 1
ATOM 2716 O O . GLU A 1 348 ? -6.408 0.353 -1.661 1.00 73.06 348 GLU A O 1
ATOM 2721 N N . LYS A 1 349 ? -5.494 -0.168 -3.641 1.00 76.12 349 LYS A N 1
ATOM 2722 C CA . LYS A 1 349 ? -4.563 0.971 -3.653 1.00 76.12 349 LYS A CA 1
ATOM 2723 C C . LYS A 1 349 ? -5.106 2.172 -4.419 1.00 76.12 349 LYS A C 1
ATOM 2725 O O . LYS A 1 349 ? -4.952 3.291 -3.931 1.00 76.12 349 LYS A O 1
ATOM 2730 N N . TYR A 1 350 ? -5.700 1.953 -5.592 1.00 76.56 350 TYR A N 1
ATOM 2731 C CA . TYR A 1 350 ? -6.005 3.025 -6.551 1.00 76.56 350 TYR A CA 1
ATOM 2732 C C . TYR A 1 350 ? -7.504 3.274 -6.778 1.00 76.56 350 TYR A C 1
ATOM 2734 O O . TYR A 1 350 ? -7.860 4.275 -7.397 1.00 76.56 350 TYR A O 1
ATOM 2742 N N . SER A 1 351 ? -8.405 2.448 -6.228 1.00 65.31 351 SER A N 1
ATOM 2743 C CA . SER A 1 351 ? -9.852 2.550 -6.504 1.00 65.31 351 SER A CA 1
ATOM 2744 C C . SER A 1 351 ? -10.705 3.231 -5.439 1.00 65.31 351 SER A C 1
ATOM 2746 O O . SER A 1 351 ? -11.931 3.293 -5.573 1.00 65.31 351 SER A O 1
ATOM 2748 N N . HIS A 1 352 ? -10.076 3.829 -4.427 1.00 53.12 352 HIS A N 1
ATOM 2749 C CA . HIS A 1 352 ? -10.739 4.378 -3.238 1.00 53.12 352 HIS A CA 1
ATOM 2750 C C . HIS A 1 352 ? -11.714 5.552 -3.506 1.00 53.12 352 HIS A C 1
ATOM 2752 O O . HIS A 1 352 ? -12.425 5.969 -2.595 1.00 53.12 352 HIS A O 1
ATOM 2758 N N . ARG A 1 353 ? -11.774 6.081 -4.741 1.00 41.50 353 ARG A N 1
ATOM 2759 C CA . ARG A 1 353 ? -12.702 7.157 -5.150 1.00 41.50 353 ARG A CA 1
ATOM 2760 C C . ARG A 1 353 ? -13.789 6.767 -6.165 1.00 41.50 353 ARG A C 1
ATOM 2762 O O . ARG A 1 353 ? -14.769 7.493 -6.242 1.00 41.50 353 ARG A O 1
ATOM 2769 N N . TYR A 1 354 ? -13.674 5.653 -6.899 1.00 37.59 354 TYR A N 1
ATOM 2770 C CA . TYR A 1 354 ? -14.631 5.310 -7.979 1.00 37.59 354 TYR A CA 1
ATOM 2771 C C . TYR A 1 354 ? -15.319 3.943 -7.820 1.00 37.59 354 TYR A C 1
ATOM 2773 O O . TYR A 1 354 ? -16.481 3.802 -8.191 1.00 37.59 354 TYR A O 1
ATOM 2781 N N . VAL A 1 355 ? -14.665 2.934 -7.228 1.00 35.75 355 VAL A N 1
ATOM 2782 C CA . VAL A 1 355 ? -15.256 1.580 -7.080 1.00 35.75 355 VAL A CA 1
ATOM 2783 C C . VAL A 1 355 ? -16.254 1.496 -5.921 1.00 35.75 355 VAL A C 1
ATOM 2785 O O . VAL A 1 355 ? -17.096 0.600 -5.883 1.00 35.75 355 VAL A O 1
ATOM 2788 N N . VAL A 1 356 ? -16.243 2.470 -5.010 1.00 36.81 356 VAL A N 1
ATOM 2789 C CA . VAL A 1 356 ? -17.184 2.505 -3.881 1.00 36.81 356 VAL A CA 1
ATOM 2790 C C . VAL A 1 356 ? -18.632 2.772 -4.337 1.00 36.81 356 VAL A C 1
ATOM 2792 O O . VAL A 1 356 ? -19.557 2.494 -3.583 1.00 36.81 356 VAL A O 1
ATOM 2795 N N . SER A 1 357 ? -18.860 3.226 -5.577 1.00 39.03 357 SER A N 1
ATOM 2796 C CA . SER A 1 357 ? -20.219 3.408 -6.116 1.00 39.03 357 SER A CA 1
ATOM 2797 C C . SER A 1 357 ? -20.728 2.226 -6.961 1.00 39.03 357 SER A C 1
ATOM 2799 O O . SER A 1 357 ? -21.945 2.107 -7.130 1.00 39.03 357 SER A O 1
ATOM 2801 N N . ALA A 1 358 ? -19.833 1.367 -7.484 1.00 37.16 358 ALA A N 1
ATOM 2802 C CA . ALA A 1 358 ? -20.163 0.517 -8.634 1.00 37.16 358 ALA A CA 1
ATOM 2803 C C . ALA A 1 358 ? -19.733 -0.966 -8.612 1.00 37.16 358 ALA A C 1
ATOM 2805 O O . ALA A 1 358 ? -19.957 -1.644 -9.611 1.00 37.16 358 ALA A O 1
ATOM 2806 N N . THR A 1 359 ? -19.050 -1.502 -7.595 1.00 30.64 359 THR A N 1
ATOM 2807 C CA . THR A 1 359 ? -18.665 -2.941 -7.669 1.00 30.64 359 THR A CA 1
ATOM 2808 C C . THR A 1 359 ? -18.413 -3.664 -6.363 1.00 30.64 359 THR A C 1
ATOM 2810 O O . THR A 1 359 ? -18.264 -4.883 -6.355 1.00 30.64 359 THR A O 1
ATOM 2813 N N . MET A 1 360 ? -18.423 -2.958 -5.244 1.00 29.30 360 MET A N 1
ATOM 2814 C CA . MET A 1 360 ? -18.780 -3.604 -3.993 1.00 29.30 360 MET A CA 1
ATOM 2815 C C . MET A 1 360 ? -20.255 -3.290 -3.779 1.00 29.30 360 MET A C 1
ATOM 2817 O O . MET A 1 360 ? -20.621 -2.124 -3.955 1.00 29.30 360 MET A O 1
ATOM 2821 N N . PRO A 1 361 ? -21.106 -4.226 -3.312 1.00 30.38 361 PRO A N 1
ATOM 2822 C CA . PRO A 1 361 ? -22.175 -3.761 -2.456 1.00 30.38 361 PRO A CA 1
ATOM 2823 C C . PRO A 1 361 ? -21.449 -2.942 -1.394 1.00 30.38 361 PRO A C 1
ATOM 2825 O O . PRO A 1 361 ? -20.710 -3.502 -0.578 1.00 30.38 361 PRO A O 1
ATOM 2828 N N . GLN A 1 362 ? -21.582 -1.610 -1.426 1.00 34.41 362 GLN A N 1
ATOM 2829 C CA . GLN A 1 362 ? -21.344 -0.862 -0.211 1.00 34.41 362 GLN A CA 1
ATOM 2830 C C . GLN A 1 362 ? -22.122 -1.663 0.825 1.00 34.41 36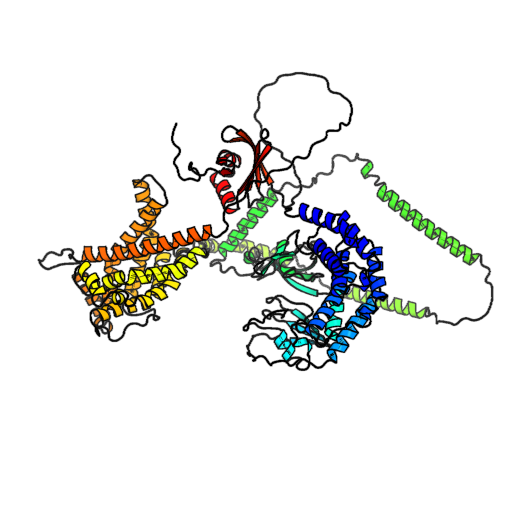2 GLN A C 1
ATOM 2832 O O . GLN A 1 362 ? -23.314 -1.939 0.637 1.00 34.41 362 GLN A O 1
ATOM 2837 N N . LYS A 1 363 ? -21.457 -2.094 1.894 1.00 36.41 363 LYS A N 1
ATOM 2838 C CA . LYS A 1 363 ? -22.179 -2.486 3.097 1.00 36.41 363 LYS A CA 1
ATOM 2839 C C . LYS A 1 363 ? -22.799 -1.211 3.674 1.00 36.41 363 LYS A C 1
ATOM 2841 O O . LYS A 1 363 ? -22.472 -0.782 4.767 1.00 36.41 363 LYS A O 1
ATOM 2846 N N . VAL A 1 364 ? -23.658 -0.559 2.901 1.00 37.03 364 VAL A N 1
ATOM 2847 C CA . VAL A 1 364 ? -24.629 0.392 3.381 1.00 37.03 364 VAL A CA 1
ATOM 2848 C C . VAL A 1 364 ? -25.735 -0.458 3.959 1.00 37.03 364 VAL A C 1
ATOM 2850 O O . VAL A 1 364 ? -26.270 -1.349 3.300 1.00 37.03 364 VAL A O 1
ATOM 2853 N N . ALA A 1 365 ? -26.092 -0.171 5.202 1.00 38.16 365 ALA A N 1
ATOM 2854 C CA . ALA A 1 365 ? -27.183 -0.853 5.881 1.00 38.16 365 ALA A CA 1
ATOM 2855 C C . ALA A 1 365 ? -28.516 -0.762 5.102 1.00 38.16 365 ALA A C 1
ATOM 2857 O O . ALA A 1 365 ? -29.443 -1.516 5.387 1.00 38.16 365 ALA A O 1
ATOM 2858 N N . ASN A 1 366 ? -28.632 0.149 4.118 1.00 40.78 366 ASN A N 1
ATOM 2859 C CA . ASN A 1 366 ? -29.878 0.444 3.425 1.00 40.78 366 ASN A CA 1
ATOM 2860 C C . ASN A 1 366 ? -29.701 0.885 1.952 1.00 40.78 366 ASN A C 1
ATOM 2862 O O . ASN A 1 366 ? -29.103 1.921 1.652 1.00 40.78 366 ASN A O 1
ATOM 2866 N N . LYS A 1 367 ? -30.332 0.135 1.036 1.00 40.41 367 LYS A N 1
ATOM 2867 C CA . LYS A 1 367 ? -30.355 0.358 -0.425 1.00 40.41 367 LYS A CA 1
ATOM 2868 C C . LYS A 1 367 ? -31.030 1.677 -0.850 1.00 40.41 367 LYS A C 1
ATOM 2870 O O . LYS A 1 367 ? -30.741 2.192 -1.927 1.00 40.41 367 LYS A O 1
ATOM 2875 N N . ALA A 1 368 ? -31.898 2.253 -0.015 1.00 42.78 368 ALA A N 1
ATOM 2876 C CA . ALA A 1 368 ? -32.629 3.484 -0.328 1.00 42.78 368 ALA A CA 1
ATOM 2877 C C . ALA A 1 368 ? -31.748 4.747 -0.288 1.00 42.78 368 ALA A C 1
ATOM 2879 O O . ALA A 1 368 ? -31.992 5.686 -1.048 1.00 42.78 368 ALA A O 1
ATOM 2880 N N . CYS A 1 369 ? -30.712 4.775 0.559 1.00 43.84 369 CYS A N 1
ATOM 2881 C CA . CYS A 1 369 ? -29.770 5.898 0.627 1.00 43.84 369 CYS A CA 1
ATOM 2882 C C . CYS A 1 369 ? -28.845 5.929 -0.594 1.00 43.84 369 CYS A C 1
ATOM 2884 O O . CYS A 1 369 ? -28.675 6.991 -1.187 1.00 43.84 369 CYS A O 1
ATOM 2886 N N . ALA A 1 370 ? -28.346 4.767 -1.030 1.00 43.41 370 ALA A N 1
ATOM 2887 C CA . ALA A 1 370 ? -27.567 4.650 -2.263 1.00 43.41 370 ALA A CA 1
ATOM 2888 C C . ALA A 1 370 ? -28.373 5.133 -3.482 1.00 43.41 370 ALA A C 1
ATOM 2890 O O . ALA A 1 370 ? -27.894 5.951 -4.263 1.00 43.41 370 ALA A O 1
ATOM 2891 N N . ALA A 1 371 ? -29.647 4.733 -3.582 1.00 48.06 371 ALA A N 1
ATOM 2892 C CA . ALA A 1 371 ? -30.531 5.186 -4.654 1.00 48.06 371 ALA A CA 1
ATOM 2893 C C . ALA A 1 371 ? -30.799 6.705 -4.622 1.00 48.06 371 ALA A C 1
ATOM 2895 O O . ALA A 1 371 ? -30.956 7.319 -5.673 1.00 48.06 371 ALA A O 1
ATOM 2896 N N . ARG A 1 372 ? -30.848 7.335 -3.438 1.00 49.31 372 ARG A N 1
ATOM 2897 C CA . ARG A 1 372 ? -31.054 8.789 -3.285 1.00 49.31 372 ARG A CA 1
ATOM 2898 C C . ARG A 1 372 ? -29.818 9.611 -3.620 1.00 49.31 372 ARG A C 1
ATOM 2900 O O . ARG A 1 372 ? -29.959 10.658 -4.243 1.00 49.31 372 ARG A O 1
ATOM 2907 N N . VAL A 1 373 ? -28.637 9.145 -3.220 1.00 50.72 373 VAL A N 1
ATOM 2908 C CA . VAL A 1 373 ? -27.362 9.785 -3.573 1.00 50.72 373 VAL A CA 1
ATOM 2909 C C . VAL A 1 373 ? -27.183 9.753 -5.086 1.00 50.72 373 VAL A C 1
ATOM 2911 O O . VAL A 1 373 ? -26.992 10.805 -5.687 1.00 50.72 373 VAL A O 1
ATOM 2914 N N . ARG A 1 374 ? -27.427 8.600 -5.719 1.00 52.41 374 ARG A N 1
ATOM 2915 C CA . ARG A 1 374 ? -27.390 8.476 -7.182 1.00 52.41 374 ARG A CA 1
ATOM 2916 C C . ARG A 1 374 ? -28.421 9.362 -7.880 1.00 52.41 374 ARG A C 1
ATOM 2918 O O . ARG A 1 374 ? -28.108 9.979 -8.893 1.00 52.41 374 ARG A O 1
ATOM 2925 N N . ARG A 1 375 ? -29.629 9.506 -7.315 1.00 56.34 375 ARG A N 1
ATOM 2926 C CA . ARG A 1 375 ? -30.659 10.421 -7.843 1.00 56.34 375 ARG A CA 1
ATOM 2927 C C . ARG A 1 375 ? -30.234 11.890 -7.738 1.00 56.34 375 ARG A C 1
ATOM 2929 O O . ARG A 1 375 ? -30.405 12.633 -8.696 1.00 56.34 375 ARG A O 1
ATOM 2936 N N . ARG A 1 376 ? -29.622 12.289 -6.618 1.00 55.69 376 ARG A N 1
ATOM 2937 C CA . ARG A 1 376 ? -29.120 13.653 -6.380 1.00 55.69 376 ARG A CA 1
ATOM 2938 C C . ARG A 1 376 ? -27.907 13.985 -7.252 1.00 55.69 376 ARG A C 1
ATOM 2940 O O . ARG A 1 376 ? -27.801 15.100 -7.749 1.00 55.69 376 ARG A O 1
ATOM 2947 N N . GLU A 1 377 ? -27.015 13.025 -7.472 1.00 50.03 377 GLU A N 1
ATOM 2948 C CA . GLU A 1 377 ? -25.884 13.151 -8.397 1.00 50.03 377 GLU A CA 1
ATOM 2949 C C . GLU A 1 377 ? -26.356 13.233 -9.851 1.00 50.03 377 GLU A C 1
ATOM 2951 O O . GLU A 1 377 ? -25.875 14.081 -10.598 1.00 50.03 377 GLU A O 1
ATOM 2956 N N . GLN A 1 378 ? -27.359 12.437 -10.241 1.00 52.28 378 GLN A N 1
ATOM 2957 C CA . GLN A 1 378 ? -28.010 12.569 -11.546 1.00 52.28 378 GLN A CA 1
ATOM 2958 C C . GLN A 1 378 ? -28.738 13.907 -11.708 1.00 52.28 378 GLN A C 1
ATOM 2960 O O . GLN A 1 378 ? -28.698 14.481 -12.792 1.00 52.28 378 GLN A O 1
ATOM 2965 N N . GLU A 1 379 ? -29.394 14.421 -10.668 1.00 62.78 379 GLU A N 1
ATOM 2966 C CA . GLU A 1 379 ? -30.040 15.739 -10.688 1.00 62.78 379 GLU A CA 1
ATOM 2967 C C . GLU A 1 379 ? -29.014 16.875 -10.768 1.00 62.78 379 GLU A C 1
ATOM 2969 O O . GLU A 1 379 ? -29.211 17.801 -11.552 1.00 62.78 379 GLU A O 1
ATOM 2974 N N . MET A 1 380 ? -27.886 16.778 -10.054 1.00 56.88 380 MET A N 1
ATOM 2975 C CA . MET A 1 380 ? -26.765 17.717 -10.185 1.00 56.88 380 MET A CA 1
ATOM 2976 C C . MET A 1 380 ? -26.091 17.630 -11.557 1.00 56.88 380 MET A C 1
ATOM 2978 O O . MET A 1 380 ? -25.711 18.651 -12.120 1.00 56.88 380 MET A O 1
ATOM 2982 N N . LEU A 1 381 ? -25.956 16.436 -12.135 1.00 46.84 381 LEU A N 1
ATOM 2983 C CA . LEU A 1 381 ? -25.421 16.276 -13.485 1.00 46.84 381 LEU A CA 1
ATOM 2984 C C . LEU A 1 381 ? -26.385 16.853 -14.528 1.00 46.84 381 LEU A C 1
ATOM 2986 O O . LEU A 1 381 ? -25.957 17.585 -15.414 1.00 46.84 381 LEU A O 1
ATOM 2990 N N . LYS A 1 382 ? -27.691 16.592 -14.399 1.00 59.31 382 LYS A N 1
ATOM 2991 C CA . LYS A 1 382 ? -28.723 17.169 -15.272 1.00 59.31 382 LYS A CA 1
ATOM 2992 C C . LYS A 1 382 ? -28.810 18.684 -15.129 1.00 59.31 382 LYS A C 1
ATOM 2994 O O . LYS A 1 382 ? -28.982 19.349 -16.143 1.00 59.31 382 LYS A O 1
ATOM 2999 N N . SER A 1 383 ? -28.665 19.236 -13.922 1.00 65.62 383 SER A N 1
ATOM 3000 C CA . SER A 1 383 ? -28.631 20.688 -13.716 1.00 65.62 383 SER A CA 1
ATOM 3001 C C . SER A 1 383 ? -27.362 21.307 -14.301 1.00 65.62 383 SER A C 1
ATOM 3003 O O . SER A 1 383 ? -27.449 22.336 -14.961 1.00 65.62 383 SER A O 1
ATOM 3005 N N . ARG A 1 384 ? -26.202 20.645 -14.176 1.00 58.91 384 ARG A N 1
ATOM 3006 C CA . ARG A 1 384 ? -24.956 21.062 -14.839 1.00 58.91 384 ARG A CA 1
ATOM 3007 C C . ARG A 1 384 ? -25.082 21.024 -16.356 1.00 58.91 384 ARG A C 1
ATOM 3009 O O . ARG A 1 384 ? -24.713 21.997 -16.988 1.00 58.91 384 ARG A O 1
ATOM 3016 N N . ILE A 1 385 ? -25.658 19.972 -16.937 1.00 60.19 385 ILE A N 1
ATOM 3017 C CA . ILE A 1 385 ? -25.891 19.885 -18.389 1.00 60.19 385 ILE A CA 1
ATOM 3018 C C . ILE A 1 385 ? -26.889 20.958 -18.853 1.00 60.19 385 ILE A C 1
ATOM 3020 O O . ILE A 1 385 ? -26.680 21.557 -19.900 1.00 60.19 385 ILE A O 1
ATOM 3024 N N . LYS A 1 386 ? -27.933 21.257 -18.064 1.00 62.41 386 LYS A N 1
ATOM 3025 C CA . LYS A 1 386 ? -28.880 22.352 -18.352 1.00 62.41 386 LYS A CA 1
ATOM 3026 C C . LYS A 1 386 ? -28.241 23.742 -18.285 1.00 62.41 386 LYS A C 1
ATOM 3028 O O . LYS A 1 386 ? -28.684 24.637 -18.992 1.00 62.41 386 LYS A O 1
ATOM 3033 N N . ASN A 1 387 ? -27.244 23.915 -17.417 1.00 60.78 387 ASN A N 1
ATOM 3034 C CA . ASN A 1 387 ? -26.593 25.199 -17.147 1.00 60.78 387 ASN A CA 1
ATOM 3035 C C . ASN A 1 387 ? -25.267 25.378 -17.907 1.00 60.78 387 ASN A C 1
ATOM 3037 O O . ASN A 1 387 ? -24.687 26.463 -17.882 1.00 60.78 387 ASN A O 1
ATOM 3041 N N . VAL A 1 388 ? -24.777 24.335 -18.583 1.00 53.78 388 VAL A N 1
ATOM 3042 C CA . VAL A 1 388 ? -23.664 24.423 -19.531 1.00 53.78 388 VAL A CA 1
ATOM 3043 C C . VAL A 1 388 ? -24.178 25.143 -20.771 1.00 53.78 388 VAL A C 1
ATOM 3045 O O . VAL A 1 388 ? -25.022 24.629 -21.503 1.00 53.78 388 VAL A O 1
ATOM 3048 N N . LYS A 1 389 ? -23.675 26.357 -21.007 1.00 50.75 389 LYS A N 1
ATOM 3049 C CA . LYS A 1 389 ? -23.904 27.050 -22.276 1.00 50.75 389 LYS A CA 1
ATOM 3050 C C . LYS A 1 389 ? -23.184 26.279 -23.392 1.00 50.75 389 LYS A C 1
ATOM 3052 O O . LYS A 1 389 ? -22.036 25.879 -23.180 1.00 50.75 389 LYS A O 1
ATOM 3057 N N . PRO A 1 390 ? -23.817 26.063 -24.557 1.00 50.84 390 PRO A N 1
ATOM 3058 C CA . PRO A 1 390 ? -23.137 25.471 -25.702 1.00 50.84 390 PRO A CA 1
ATOM 3059 C C . PRO A 1 390 ? -21.918 26.334 -26.055 1.00 50.84 390 PRO A C 1
ATOM 3061 O O . PRO A 1 390 ? -22.047 27.529 -26.298 1.00 50.84 390 PRO A O 1
ATOM 3064 N N . GLN A 1 391 ? -20.727 25.734 -26.019 1.00 51.12 391 GLN A N 1
ATOM 3065 C CA . GLN A 1 391 ? -19.461 26.399 -26.363 1.00 51.12 391 GLN A CA 1
ATOM 3066 C C . GLN A 1 391 ? -19.179 26.396 -27.872 1.00 51.12 391 GLN A C 1
ATOM 3068 O O . GLN A 1 391 ? -18.161 26.920 -28.310 1.00 51.12 391 GLN A O 1
ATOM 3073 N N . ILE A 1 392 ? -20.070 25.797 -28.662 1.00 48.56 392 ILE A N 1
ATOM 3074 C CA . ILE A 1 392 ? -20.003 25.772 -30.119 1.00 48.56 392 ILE A CA 1
ATOM 3075 C C . ILE A 1 392 ? -21.222 26.541 -30.613 1.00 48.56 392 ILE A C 1
ATOM 3077 O O . ILE A 1 392 ? -22.351 26.181 -30.272 1.00 48.56 392 ILE A O 1
ATOM 3081 N N . ASP A 1 393 ? -20.994 27.609 -31.377 1.00 48.25 393 ASP A N 1
ATOM 3082 C CA . ASP A 1 393 ? -22.070 28.322 -32.055 1.00 48.25 393 ASP A CA 1
ATOM 3083 C C . ASP A 1 393 ? -22.665 27.395 -33.121 1.00 48.25 393 ASP A C 1
ATOM 3085 O O . ASP A 1 393 ? -22.023 27.077 -34.119 1.00 48.25 393 ASP A O 1
ATOM 3089 N N . THR A 1 394 ? -23.867 26.883 -32.865 1.00 49.03 394 THR A N 1
ATOM 3090 C CA . THR A 1 394 ? -24.604 26.032 -33.809 1.00 49.03 394 THR A CA 1
ATOM 3091 C C . THR A 1 394 ? -25.528 26.842 -34.710 1.00 49.03 394 THR A C 1
ATOM 3093 O O . THR A 1 394 ? -26.326 26.254 -35.442 1.00 49.03 394 THR A O 1
ATOM 3096 N N . ARG A 1 395 ? -25.483 28.180 -34.646 1.00 55.28 395 ARG A N 1
ATOM 3097 C CA . ARG A 1 395 ? -26.162 29.001 -35.645 1.00 55.28 395 ARG A CA 1
ATOM 3098 C C . ARG A 1 395 ? -25.433 28.819 -36.978 1.00 55.28 395 ARG A C 1
ATOM 3100 O O . ARG A 1 395 ? -24.202 28.804 -36.998 1.00 55.28 395 ARG A O 1
ATOM 3107 N N . PRO A 1 396 ? -26.158 28.651 -38.094 1.00 52.66 396 PRO A N 1
ATOM 3108 C CA . PRO A 1 396 ? -25.529 28.756 -39.401 1.00 52.66 396 PRO A CA 1
ATOM 3109 C C . PRO A 1 396 ? -24.854 30.136 -39.487 1.00 52.66 396 PRO A C 1
ATOM 3111 O O . PRO A 1 396 ? -25.470 31.120 -39.076 1.00 52.66 396 PRO A O 1
ATOM 3114 N N . PRO A 1 397 ? -23.591 30.225 -39.934 1.00 53.19 397 PRO A N 1
ATOM 3115 C CA . PRO A 1 397 ? -22.869 31.488 -39.938 1.00 53.19 397 PRO A CA 1
ATOM 3116 C C . PRO A 1 397 ? -23.600 32.517 -40.805 1.00 53.19 397 PRO A C 1
ATOM 3118 O O . PRO A 1 397 ? -23.952 32.231 -41.952 1.00 53.19 397 PRO A O 1
ATOM 3121 N N . ASP A 1 398 ? -23.792 33.720 -40.261 1.00 56.00 398 ASP A N 1
ATOM 3122 C CA . ASP A 1 398 ? -24.324 34.882 -40.978 1.00 56.00 398 ASP A CA 1
ATOM 3123 C C . ASP A 1 398 ? -23.270 35.395 -41.966 1.00 56.00 398 ASP A C 1
ATOM 3125 O O . ASP A 1 398 ? -22.587 36.386 -41.723 1.00 56.00 398 ASP A O 1
ATOM 3129 N N . SER A 1 399 ? -23.050 34.656 -43.052 1.00 45.38 399 SER A N 1
ATOM 3130 C CA . SER A 1 399 ? -22.554 35.157 -44.338 1.00 45.38 399 SER A CA 1
ATOM 3131 C C . SER A 1 399 ? -22.200 34.001 -45.271 1.00 45.38 399 SER A C 1
ATOM 3133 O O . SER A 1 399 ? -21.139 33.385 -45.193 1.00 45.38 399 SER A O 1
ATOM 3135 N N . MET A 1 400 ? -23.030 33.820 -46.295 1.00 49.34 400 MET A N 1
ATOM 3136 C CA . MET A 1 400 ? -22.601 33.279 -47.589 1.00 49.34 400 MET A CA 1
ATOM 3137 C C . MET A 1 400 ? -21.658 34.263 -48.331 1.00 49.34 400 MET A C 1
ATOM 3139 O O . MET A 1 400 ? -21.824 34.477 -49.527 1.00 49.34 400 MET A O 1
ATOM 3143 N N . ALA A 1 401 ? -20.701 34.905 -47.649 1.00 52.75 401 ALA A N 1
ATOM 3144 C CA . ALA A 1 401 ? -19.921 36.024 -48.202 1.00 52.75 401 ALA A CA 1
ATOM 3145 C C . ALA A 1 401 ? -18.423 36.000 -47.838 1.00 52.75 401 ALA A C 1
ATOM 3147 O O . ALA A 1 401 ? -17.800 37.049 -47.701 1.00 52.75 401 ALA A O 1
ATOM 3148 N N . LEU A 1 402 ? -17.825 34.816 -47.678 1.00 57.00 402 LEU A N 1
ATOM 3149 C CA . LEU A 1 402 ? -16.381 34.676 -47.468 1.00 57.00 402 LEU A CA 1
ATOM 3150 C C . LEU A 1 402 ? -15.761 33.799 -48.566 1.00 57.00 402 LEU A C 1
ATOM 3152 O O . LEU A 1 402 ? -15.763 32.570 -48.485 1.00 57.00 402 LEU A O 1
ATOM 3156 N N . ASP A 1 403 ? -15.204 34.445 -49.595 1.00 52.50 403 ASP A N 1
ATOM 3157 C CA . ASP A 1 403 ? -14.639 33.796 -50.793 1.00 52.50 403 ASP A CA 1
ATOM 3158 C C . ASP A 1 403 ? -13.469 32.836 -50.500 1.00 52.50 403 ASP A C 1
ATOM 3160 O O . ASP A 1 403 ? -13.264 31.857 -51.218 1.00 52.50 403 ASP A O 1
ATOM 3164 N N . HIS A 1 404 ? -12.748 33.035 -49.393 1.00 57.38 404 HIS A N 1
ATOM 3165 C CA . HIS A 1 404 ? -11.633 32.173 -48.979 1.00 57.38 404 HIS A CA 1
ATOM 3166 C C . HIS A 1 404 ? -12.067 30.786 -48.465 1.00 57.38 404 HIS A C 1
ATOM 3168 O O . HIS A 1 404 ? -11.235 29.891 -48.338 1.00 57.38 404 HIS A O 1
ATOM 3174 N N . VAL A 1 405 ? -13.360 30.591 -48.170 1.00 53.28 405 VAL A N 1
ATOM 3175 C CA . VAL A 1 405 ? -13.929 29.280 -47.806 1.00 53.28 405 VAL A CA 1
ATOM 3176 C C . VAL A 1 405 ? -14.377 28.507 -49.053 1.00 53.28 405 VAL A C 1
ATOM 3178 O O . VAL A 1 405 ? -14.393 27.277 -49.043 1.00 53.28 405 VAL A O 1
ATOM 3181 N N . ARG A 1 406 ? -14.692 29.210 -50.151 1.00 51.41 406 ARG A N 1
ATOM 3182 C CA . ARG A 1 406 ? -15.051 28.598 -51.440 1.00 51.41 406 ARG A CA 1
ATOM 3183 C C . ARG A 1 406 ? -13.837 27.986 -52.132 1.00 51.41 406 ARG A C 1
ATOM 3185 O O . ARG A 1 406 ? -13.921 26.858 -52.610 1.00 51.41 406 ARG A O 1
ATOM 3192 N N . ASN A 1 407 ? -12.707 28.689 -52.102 1.00 55.22 407 ASN A N 1
ATOM 3193 C CA . ASN A 1 407 ? -11.483 28.260 -52.768 1.00 55.22 407 ASN A CA 1
ATOM 3194 C C . ASN A 1 407 ? -10.433 27.879 -51.727 1.00 55.22 407 ASN A C 1
ATOM 3196 O O . ASN A 1 407 ? -9.605 28.687 -51.309 1.00 55.22 407 ASN A O 1
ATOM 3200 N N . ASN A 1 408 ? -10.463 26.615 -51.300 1.00 64.44 408 ASN A N 1
ATOM 3201 C CA . ASN A 1 408 ? -9.360 26.040 -50.541 1.00 64.44 408 ASN A CA 1
ATOM 3202 C C . ASN A 1 408 ? -8.186 25.797 -51.499 1.00 64.44 408 ASN A C 1
ATOM 3204 O O . ASN A 1 408 ? -7.972 24.677 -51.962 1.00 64.44 408 ASN A O 1
ATOM 3208 N N . LEU A 1 409 ? -7.435 26.864 -51.780 1.00 63.88 409 LEU A N 1
ATOM 3209 C CA . LEU A 1 409 ? -6.302 26.880 -52.710 1.00 63.88 409 LEU A CA 1
ATOM 3210 C C . LEU A 1 409 ? -5.278 25.787 -52.394 1.00 63.88 409 LEU A C 1
ATOM 3212 O O . LEU A 1 409 ? -4.660 25.249 -53.297 1.00 63.88 409 LEU A O 1
ATOM 3216 N N . LYS A 1 410 ? -5.144 25.384 -51.125 1.00 70.12 410 LYS A N 1
ATOM 3217 C CA . LYS A 1 410 ? -4.244 24.296 -50.727 1.00 70.12 410 LYS A CA 1
ATOM 3218 C C . LYS A 1 410 ? -4.772 22.917 -51.120 1.00 70.12 410 LYS A C 1
ATOM 3220 O O . LYS A 1 410 ? -3.996 22.035 -51.473 1.00 70.12 410 LYS A O 1
ATOM 3225 N N . ARG A 1 411 ? -6.091 22.716 -51.071 1.00 71.88 411 ARG A N 1
ATOM 3226 C CA . ARG A 1 411 ? -6.737 21.499 -51.581 1.00 71.88 411 ARG A CA 1
ATOM 3227 C C . ARG A 1 411 ? -6.675 21.442 -53.105 1.00 71.88 411 ARG A C 1
ATOM 3229 O O . ARG A 1 411 ? -6.478 20.361 -53.647 1.00 71.88 411 ARG A O 1
ATOM 3236 N N . GLU A 1 412 ? -6.845 22.579 -53.767 1.00 72.81 412 GLU A N 1
ATOM 3237 C CA . GLU A 1 412 ? -6.755 22.698 -55.223 1.00 72.81 412 GLU A CA 1
ATOM 3238 C C . GLU A 1 412 ? -5.317 22.460 -55.703 1.00 72.81 412 GLU A C 1
ATOM 3240 O O . GLU A 1 412 ? -5.101 21.607 -56.553 1.00 72.81 412 GLU A O 1
ATOM 3245 N N . GLN A 1 413 ? -4.329 23.049 -55.025 1.00 76.81 413 GLN A N 1
ATOM 3246 C CA . GLN A 1 413 ? -2.902 22.807 -55.250 1.00 76.81 413 GLN A CA 1
ATOM 3247 C C . GLN A 1 413 ? -2.519 21.333 -55.040 1.00 76.81 413 GLN A C 1
ATOM 3249 O O . GLN A 1 413 ? -1.843 20.749 -55.878 1.00 76.81 413 GLN A O 1
ATOM 3254 N N . LEU A 1 414 ? -3.009 20.683 -53.975 1.00 71.75 414 LEU A N 1
ATOM 3255 C CA . LEU A 1 414 ? -2.792 19.244 -53.756 1.00 71.75 414 LEU A CA 1
ATOM 3256 C C . LEU A 1 414 ? -3.450 18.372 -54.837 1.00 71.75 414 LEU A C 1
ATOM 3258 O O . LEU A 1 414 ? -2.946 17.294 -55.158 1.00 71.75 414 LEU A O 1
ATOM 3262 N N . LEU A 1 415 ? -4.593 18.799 -55.379 1.00 73.38 415 LEU A N 1
ATOM 3263 C CA . LEU A 1 415 ? -5.262 18.103 -56.476 1.00 73.38 415 LEU A CA 1
ATOM 3264 C C . LEU A 1 415 ? -4.510 18.302 -57.794 1.00 73.38 415 LEU A C 1
ATOM 3266 O O . LEU A 1 415 ? -4.302 17.318 -58.499 1.00 73.38 415 LEU A O 1
ATOM 3270 N N . GLU A 1 416 ? -4.048 19.515 -58.097 1.00 82.62 416 GLU A N 1
ATOM 3271 C CA . GLU A 1 416 ? -3.199 19.805 -59.256 1.00 82.62 416 GLU A CA 1
ATOM 3272 C C . GLU A 1 416 ? -1.877 19.038 -59.191 1.00 82.62 416 GLU A C 1
ATOM 3274 O O . GLU A 1 416 ? -1.513 18.375 -60.159 1.00 82.62 416 GLU A O 1
ATOM 3279 N N . GLU A 1 417 ? -1.196 19.019 -58.042 1.00 82.50 417 GLU A N 1
ATOM 3280 C CA . GLU A 1 417 ? 0.020 18.222 -57.834 1.00 82.50 417 GLU A CA 1
ATOM 3281 C C . GLU A 1 417 ? -0.231 16.732 -58.097 1.00 82.50 417 GLU A C 1
ATOM 3283 O O . GLU A 1 417 ? 0.579 16.057 -58.741 1.00 82.50 417 GLU A O 1
ATOM 3288 N N . ARG A 1 418 ? -1.386 16.217 -57.657 1.00 75.38 418 ARG A N 1
ATOM 3289 C CA . ARG A 1 418 ? -1.783 14.825 -57.886 1.00 75.38 418 ARG A CA 1
ATOM 3290 C C . ARG A 1 418 ? -2.110 14.550 -59.355 1.00 75.38 418 ARG A C 1
ATOM 3292 O O . ARG A 1 418 ? -1.699 13.511 -59.868 1.00 75.38 418 ARG A O 1
ATOM 3299 N N . TYR A 1 419 ? -2.796 15.462 -60.043 1.00 78.62 419 TYR A N 1
ATOM 3300 C CA . TYR A 1 419 ? -3.048 15.350 -61.482 1.00 78.62 419 TYR A CA 1
ATOM 3301 C C . TYR A 1 419 ? -1.747 15.429 -62.286 1.00 78.62 419 TYR A C 1
ATOM 3303 O O . TYR A 1 419 ? -1.547 14.616 -63.183 1.00 78.62 419 TYR A O 1
ATOM 3311 N N . HIS A 1 420 ? -0.814 16.309 -61.921 1.00 83.12 420 HIS A N 1
ATOM 3312 C CA . HIS A 1 420 ? 0.503 16.398 -62.552 1.00 83.12 420 HIS A CA 1
ATOM 3313 C C . HIS A 1 420 ? 1.367 15.153 -62.330 1.00 83.12 420 HIS A C 1
ATOM 3315 O O . HIS A 1 420 ? 2.160 14.809 -63.208 1.00 83.12 420 HIS A O 1
ATOM 3321 N N . ALA A 1 421 ? 1.239 14.482 -61.182 1.00 78.62 421 ALA A N 1
ATOM 3322 C CA . ALA A 1 421 ? 1.894 13.199 -60.937 1.00 78.62 421 ALA A CA 1
ATOM 3323 C C . ALA A 1 421 ? 1.316 12.101 -61.844 1.00 78.62 421 ALA A C 1
ATOM 3325 O O . ALA A 1 421 ? 2.068 11.432 -62.547 1.00 78.62 421 ALA A O 1
ATOM 3326 N N . ILE A 1 422 ? -0.016 11.993 -61.907 1.00 81.88 422 ILE A N 1
ATOM 3327 C CA . ILE A 1 422 ? -0.708 11.031 -62.777 1.00 81.88 422 ILE A CA 1
ATOM 3328 C C . ILE A 1 422 ? -0.348 11.267 -64.250 1.00 81.88 422 ILE A C 1
ATOM 3330 O O . ILE A 1 422 ? -0.073 10.318 -64.980 1.00 81.88 422 ILE A O 1
ATOM 3334 N N . ASP A 1 423 ? -0.306 12.523 -64.695 1.00 82.75 423 ASP A N 1
ATOM 3335 C CA . ASP A 1 423 ? -0.008 12.856 -66.089 1.00 82.75 423 ASP A CA 1
ATOM 3336 C C . ASP A 1 423 ? 1.463 12.579 -66.444 1.00 82.75 423 ASP A C 1
ATOM 3338 O O . ASP A 1 423 ? 1.767 12.097 -67.538 1.00 82.75 423 ASP A O 1
ATOM 3342 N N . ARG A 1 424 ? 2.390 12.791 -65.496 1.00 87.75 424 ARG A N 1
ATOM 3343 C CA . ARG A 1 424 ? 3.792 12.361 -65.634 1.00 87.75 424 ARG A CA 1
ATOM 3344 C C . ARG A 1 424 ? 3.901 10.849 -65.779 1.00 87.75 424 ARG A C 1
ATOM 3346 O O . ARG A 1 424 ? 4.568 10.383 -66.701 1.00 87.75 424 ARG A O 1
ATOM 3353 N N . ASP A 1 425 ? 3.230 10.099 -64.915 1.00 78.94 425 ASP A N 1
ATOM 3354 C CA . ASP A 1 425 ? 3.276 8.638 -64.933 1.00 78.94 425 ASP A CA 1
ATOM 3355 C C . ASP A 1 425 ? 2.655 8.074 -66.216 1.00 78.94 425 ASP A C 1
ATOM 3357 O O . ASP A 1 425 ? 3.221 7.171 -66.835 1.00 78.94 425 ASP A O 1
ATOM 3361 N N . ASN A 1 426 ? 1.556 8.668 -66.690 1.00 82.50 426 ASN A N 1
ATOM 3362 C CA . ASN A 1 426 ? 0.932 8.308 -67.962 1.00 82.50 426 ASN A CA 1
ATOM 3363 C C . ASN A 1 426 ? 1.843 8.608 -69.160 1.00 82.50 426 ASN A C 1
ATOM 3365 O O . ASN A 1 426 ? 1.923 7.794 -70.080 1.00 82.50 426 ASN A O 1
ATOM 3369 N N . ARG A 1 427 ? 2.580 9.727 -69.154 1.00 84.19 427 ARG A N 1
ATOM 3370 C CA . ARG A 1 427 ? 3.574 10.031 -70.200 1.00 84.19 427 ARG A CA 1
ATOM 3371 C C . ARG A 1 427 ? 4.746 9.060 -70.172 1.00 84.19 427 ARG A C 1
ATOM 3373 O O . ARG A 1 427 ? 5.151 8.591 -71.229 1.00 84.19 427 ARG A O 1
ATOM 3380 N N . ILE A 1 428 ? 5.247 8.707 -68.989 1.00 82.38 428 ILE A N 1
ATOM 3381 C CA . ILE A 1 428 ? 6.305 7.699 -68.833 1.00 82.38 428 ILE A CA 1
ATOM 3382 C C . ILE A 1 428 ? 5.819 6.340 -69.345 1.00 82.38 428 ILE A C 1
ATOM 3384 O O . ILE A 1 428 ? 6.564 5.635 -70.022 1.00 82.38 428 ILE A O 1
ATOM 3388 N N . LEU A 1 429 ? 4.573 5.968 -69.053 1.00 77.88 429 LEU A N 1
ATOM 3389 C CA . LEU A 1 429 ? 3.977 4.725 -69.528 1.00 77.88 429 LEU A CA 1
ATOM 3390 C C . LEU A 1 429 ? 3.830 4.721 -71.054 1.00 77.88 429 LEU A C 1
ATOM 3392 O O . LEU A 1 429 ? 4.263 3.773 -71.702 1.00 77.88 429 LEU A O 1
ATOM 3396 N N . LEU A 1 430 ? 3.284 5.790 -71.636 1.00 80.56 430 LEU A N 1
ATOM 3397 C CA . LEU A 1 430 ? 3.135 5.934 -73.085 1.00 80.56 430 LEU A CA 1
ATOM 3398 C C . LEU A 1 430 ? 4.486 5.965 -73.801 1.00 80.56 430 LEU A C 1
ATOM 3400 O O . LEU A 1 430 ? 4.619 5.373 -74.869 1.00 80.56 430 LEU A O 1
ATOM 3404 N N . GLN A 1 431 ? 5.497 6.596 -73.205 1.00 79.31 431 GLN A N 1
ATOM 3405 C CA . GLN A 1 431 ? 6.855 6.601 -73.732 1.00 79.31 431 GLN A CA 1
ATOM 3406 C C . GLN A 1 431 ? 7.462 5.199 -73.690 1.00 79.31 431 GLN A C 1
ATOM 3408 O O . GLN A 1 431 ? 7.910 4.719 -74.722 1.00 79.31 431 GLN A O 1
ATOM 3413 N N . LYS A 1 432 ? 7.337 4.474 -72.571 1.00 76.06 432 LYS A N 1
ATOM 3414 C CA . LYS A 1 432 ? 7.748 3.063 -72.478 1.00 76.06 432 LYS A CA 1
ATOM 3415 C C . LYS A 1 432 ? 7.026 2.179 -73.497 1.00 76.06 432 LYS A C 1
ATOM 3417 O O . LYS A 1 432 ? 7.658 1.340 -74.127 1.00 76.06 432 LYS A O 1
ATOM 3422 N N . MET A 1 433 ? 5.721 2.369 -73.697 1.00 68.31 433 MET A N 1
ATOM 3423 C CA . MET A 1 433 ? 4.951 1.627 -74.702 1.00 68.31 433 MET A CA 1
ATOM 3424 C C . MET A 1 433 ? 5.386 1.986 -76.129 1.00 68.31 433 MET A C 1
ATOM 3426 O O . MET A 1 433 ? 5.526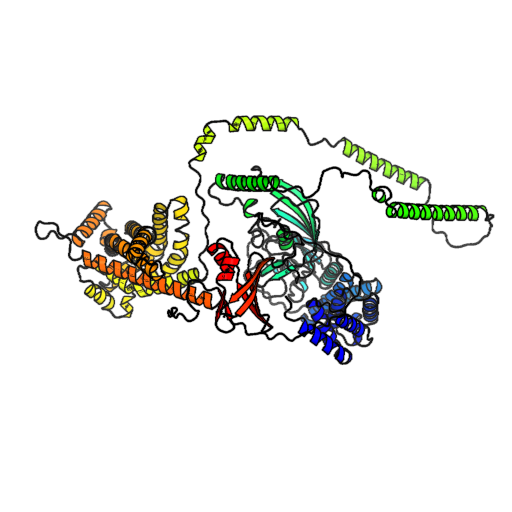 1.096 -76.961 1.00 68.31 433 MET A O 1
ATOM 3430 N N . SER A 1 434 ? 5.654 3.263 -76.412 1.00 76.06 434 SER A N 1
ATOM 3431 C CA . SER A 1 434 ? 6.220 3.723 -77.686 1.00 76.06 434 SER A CA 1
ATOM 3432 C C . SER A 1 434 ? 7.612 3.137 -77.926 1.00 76.06 434 SER A C 1
ATOM 3434 O O . SER A 1 434 ? 7.894 2.692 -79.031 1.00 76.06 434 SER A O 1
ATOM 3436 N N . ASP A 1 435 ? 8.473 3.109 -76.913 1.00 71.44 435 ASP A N 1
ATOM 3437 C CA . ASP A 1 435 ? 9.841 2.596 -77.016 1.00 71.44 435 ASP A CA 1
ATOM 3438 C C . ASP A 1 435 ? 9.845 1.083 -77.265 1.00 71.44 435 ASP A C 1
ATOM 3440 O O . ASP A 1 435 ? 10.617 0.597 -78.093 1.00 71.44 435 ASP A O 1
ATOM 3444 N N . ILE A 1 436 ? 8.908 0.355 -76.645 1.00 70.69 436 ILE A N 1
ATOM 3445 C CA . ILE A 1 436 ? 8.642 -1.067 -76.912 1.00 70.69 436 ILE A CA 1
ATOM 3446 C C . ILE A 1 436 ? 8.097 -1.277 -78.332 1.00 70.69 436 ILE A C 1
ATOM 3448 O O . ILE A 1 436 ? 8.477 -2.231 -79.002 1.00 70.69 436 ILE A O 1
ATOM 3452 N N . MET A 1 437 ? 7.224 -0.394 -78.822 1.00 63.59 437 MET A N 1
ATOM 3453 C CA . MET A 1 437 ? 6.686 -0.493 -80.186 1.00 63.59 437 MET A CA 1
ATOM 3454 C C . MET A 1 437 ? 7.697 -0.087 -81.269 1.00 63.59 437 MET A C 1
ATOM 3456 O O . MET A 1 437 ? 7.584 -0.538 -82.405 1.00 63.59 437 MET A O 1
ATOM 3460 N N . LYS A 1 438 ? 8.678 0.763 -80.938 1.00 63.12 438 LYS A N 1
ATOM 3461 C CA . LYS A 1 438 ? 9.722 1.248 -81.858 1.00 63.12 438 LYS A CA 1
ATOM 3462 C C . LYS A 1 438 ? 10.962 0.363 -81.902 1.00 63.12 438 LYS A C 1
ATOM 3464 O O . LYS A 1 438 ? 11.783 0.546 -82.797 1.00 63.12 438 LYS A O 1
ATOM 3469 N N . THR A 1 439 ? 11.126 -0.571 -80.968 1.00 58.88 439 THR A N 1
ATOM 3470 C CA . THR A 1 439 ? 12.227 -1.535 -81.021 1.00 58.88 439 THR A CA 1
ATOM 3471 C C . THR A 1 439 ? 11.858 -2.660 -81.996 1.00 58.88 439 THR A C 1
ATOM 3473 O O . THR A 1 439 ? 10.970 -3.457 -81.691 1.00 58.88 439 THR A O 1
ATOM 3476 N N . PRO A 1 440 ? 12.498 -2.771 -83.180 1.00 53.56 440 PRO A N 1
ATOM 3477 C CA . PRO A 1 440 ? 12.313 -3.952 -84.011 1.00 53.56 440 PRO A CA 1
ATOM 3478 C C . PRO A 1 440 ? 12.839 -5.157 -83.231 1.00 53.56 440 PRO A C 1
ATOM 3480 O O . PRO A 1 440 ? 13.905 -5.085 -82.619 1.00 53.56 440 PRO A O 1
ATOM 3483 N N . SER A 1 441 ? 12.083 -6.256 -83.223 1.00 59.28 441 SER A N 1
ATOM 3484 C CA . SER A 1 441 ? 12.459 -7.472 -82.504 1.00 59.28 441 SER A CA 1
ATOM 3485 C C . SER A 1 441 ? 13.806 -7.994 -83.019 1.00 59.28 441 SER A C 1
ATOM 3487 O O . SER A 1 441 ? 13.872 -8.662 -84.056 1.00 59.28 441 SER A O 1
ATOM 3489 N N . VAL A 1 442 ? 14.889 -7.690 -82.306 1.00 45.72 442 VAL A N 1
ATOM 3490 C CA . VAL A 1 442 ? 16.211 -8.239 -82.596 1.00 45.72 442 VAL A CA 1
ATOM 3491 C C . VAL A 1 442 ? 16.230 -9.680 -82.097 1.00 45.72 442 VAL A C 1
ATOM 3493 O O . VAL A 1 442 ? 16.167 -9.955 -80.900 1.00 45.72 442 VAL A O 1
ATOM 3496 N N . LYS A 1 443 ? 16.297 -10.614 -83.048 1.00 59.38 443 LYS A N 1
ATOM 3497 C CA . LYS A 1 443 ? 16.669 -12.005 -82.795 1.00 59.38 443 LYS A CA 1
ATOM 3498 C C . LYS A 1 443 ? 18.174 -12.072 -82.517 1.00 59.38 443 LYS A C 1
ATOM 3500 O O . LYS A 1 443 ? 18.965 -11.940 -83.442 1.00 59.38 443 LYS A O 1
ATOM 3505 N N . SER A 1 444 ? 18.548 -12.352 -81.275 1.00 39.84 444 SER A N 1
ATOM 3506 C CA . SER A 1 444 ? 19.837 -12.944 -80.876 1.00 39.84 444 SER A CA 1
ATOM 3507 C C . SER A 1 444 ? 19.687 -13.351 -79.406 1.00 39.84 444 SER A C 1
ATOM 3509 O O . SER A 1 444 ? 19.347 -12.511 -78.584 1.00 39.84 444 SER A O 1
ATOM 3511 N N . GLY A 1 445 ? 19.770 -14.610 -78.989 1.00 47.59 445 GLY A N 1
ATOM 3512 C CA . GLY A 1 445 ? 20.773 -15.599 -79.356 1.00 47.59 445 GLY A CA 1
ATOM 3513 C C . GLY A 1 445 ? 21.777 -15.693 -78.204 1.00 47.59 445 GLY A C 1
ATOM 3514 O O . GLY A 1 445 ? 22.630 -14.824 -78.102 1.00 47.59 445 GLY A O 1
ATOM 3515 N N . LEU A 1 446 ? 21.652 -16.767 -77.407 1.00 39.41 446 LEU A N 1
ATOM 3516 C CA . LEU A 1 446 ? 22.591 -17.312 -76.401 1.00 39.41 446 LEU A CA 1
ATOM 3517 C C . LEU A 1 446 ? 22.411 -16.901 -74.918 1.00 39.41 446 LEU A C 1
ATOM 3519 O O . LEU A 1 446 ? 23.012 -15.963 -74.417 1.00 39.41 446 LEU A O 1
ATOM 3523 N N . GLY A 1 447 ? 21.629 -17.727 -74.205 1.00 47.19 447 GLY A N 1
ATOM 3524 C CA . GLY A 1 447 ? 22.122 -18.551 -73.088 1.00 47.19 447 GLY A CA 1
ATOM 3525 C C . GLY A 1 447 ? 22.473 -17.893 -71.747 1.00 47.19 447 GLY A C 1
ATOM 3526 O O . GLY A 1 447 ? 23.648 -17.767 -71.426 1.00 47.19 447 GLY A O 1
ATOM 3527 N N . ALA A 1 448 ? 21.471 -17.654 -70.895 1.00 34.78 448 ALA A N 1
ATOM 3528 C CA . ALA A 1 448 ? 21.640 -17.636 -69.438 1.00 34.78 448 ALA A CA 1
ATOM 3529 C C . ALA A 1 448 ? 20.378 -18.191 -68.749 1.00 34.78 448 ALA A C 1
ATOM 3531 O O . ALA A 1 448 ? 19.267 -18.081 -69.262 1.00 34.78 448 ALA A O 1
ATOM 3532 N N . GLN A 1 449 ? 20.596 -18.870 -67.628 1.00 37.94 449 GLN A N 1
ATOM 3533 C CA . GLN A 1 449 ? 19.757 -19.895 -67.006 1.00 37.94 449 GLN A CA 1
ATOM 3534 C C . GLN A 1 449 ? 18.305 -19.482 -66.699 1.00 37.94 449 GLN A C 1
ATOM 3536 O O . GLN A 1 449 ? 18.029 -18.427 -66.132 1.00 37.94 449 GLN A O 1
ATOM 3541 N N . SER A 1 450 ? 17.369 -20.376 -67.030 1.00 37.59 450 SER A N 1
ATOM 3542 C CA . SER A 1 450 ? 15.936 -20.233 -66.775 1.00 37.59 450 SER A CA 1
ATOM 3543 C C . SER A 1 450 ? 15.588 -20.465 -65.302 1.00 37.59 450 SER A C 1
ATOM 3545 O O . SER A 1 450 ? 15.718 -21.583 -64.802 1.00 37.59 450 SER A O 1
ATOM 3547 N N . SER A 1 451 ? 15.039 -19.448 -64.641 1.00 35.41 451 SER A N 1
ATOM 3548 C CA . SER A 1 451 ? 14.116 -19.656 -63.518 1.00 35.41 451 SER A CA 1
ATOM 3549 C C . SER A 1 451 ? 12.693 -19.815 -64.079 1.00 35.41 451 SER A C 1
ATOM 3551 O O . SER A 1 451 ? 12.310 -19.039 -64.959 1.00 35.41 451 SER A O 1
ATOM 3553 N N . PRO A 1 452 ? 11.902 -20.815 -63.648 1.00 44.09 452 PRO A N 1
ATOM 3554 C CA . PRO A 1 452 ? 10.626 -21.134 -64.278 1.00 44.09 452 PRO A CA 1
ATOM 3555 C C . PRO A 1 452 ? 9.566 -20.078 -63.940 1.00 44.09 452 PRO A C 1
ATOM 3557 O O . PRO A 1 452 ? 9.190 -19.882 -62.786 1.00 44.09 452 PRO A O 1
ATOM 3560 N N . ALA A 1 453 ? 9.052 -19.413 -64.973 1.00 41.22 453 ALA A N 1
ATOM 3561 C CA . ALA A 1 453 ? 7.908 -18.522 -64.872 1.00 41.22 453 ALA A CA 1
ATOM 3562 C C . ALA A 1 453 ? 6.634 -19.328 -64.563 1.00 41.22 453 ALA A C 1
ATOM 3564 O O . ALA A 1 453 ? 5.995 -19.880 -65.459 1.00 41.22 453 ALA A O 1
ATOM 3565 N N . ILE A 1 454 ? 6.226 -19.372 -63.294 1.00 46.53 454 ILE A N 1
ATOM 3566 C CA . ILE A 1 454 ? 4.875 -19.797 -62.909 1.00 46.53 454 ILE A CA 1
ATOM 3567 C C . ILE A 1 454 ? 3.932 -18.627 -63.200 1.00 46.53 454 ILE A C 1
ATOM 3569 O O . ILE A 1 454 ? 3.662 -17.778 -62.357 1.00 46.53 454 ILE A O 1
ATOM 3573 N N . ASN A 1 455 ? 3.461 -18.541 -64.438 1.00 57.59 455 ASN A N 1
ATOM 3574 C CA . ASN A 1 455 ? 2.373 -17.641 -64.818 1.00 57.59 455 ASN A CA 1
ATOM 3575 C C . ASN A 1 455 ? 1.488 -18.334 -65.862 1.00 57.59 455 ASN A C 1
ATOM 3577 O O . ASN A 1 455 ? 1.223 -17.817 -66.945 1.00 57.59 455 ASN A O 1
ATOM 3581 N N . THR A 1 456 ? 1.050 -19.554 -65.548 1.00 65.75 456 THR A N 1
ATOM 3582 C CA . THR A 1 456 ? 0.049 -20.255 -66.348 1.00 65.75 456 THR A CA 1
ATOM 3583 C C . THR A 1 456 ? -1.340 -19.692 -66.055 1.00 65.75 456 THR A C 1
ATOM 3585 O O . THR A 1 456 ? -1.708 -19.394 -64.916 1.00 65.75 456 THR A O 1
ATOM 3588 N N . ARG A 1 457 ? -2.137 -19.546 -67.118 1.00 59.84 457 ARG A N 1
ATOM 3589 C CA . ARG A 1 457 ? -3.539 -19.093 -67.093 1.00 59.84 457 ARG A CA 1
ATOM 3590 C C . ARG A 1 457 ? -4.389 -19.861 -66.071 1.00 59.84 457 ARG A C 1
ATOM 3592 O O . ARG A 1 457 ? -5.304 -19.289 -65.479 1.00 59.84 457 ARG A O 1
ATOM 3599 N N . ASP A 1 458 ? -4.043 -21.120 -65.828 1.00 64.56 458 ASP A N 1
ATOM 3600 C CA . ASP A 1 458 ? -4.746 -22.008 -64.906 1.00 64.56 458 ASP A CA 1
ATOM 3601 C C . ASP A 1 458 ? -4.537 -21.632 -63.435 1.00 64.56 458 ASP A C 1
ATOM 3603 O O . ASP A 1 458 ? -5.487 -21.705 -62.658 1.00 64.56 458 ASP A O 1
ATOM 3607 N N . ALA A 1 459 ? -3.363 -21.111 -63.058 1.00 61.22 459 ALA A N 1
ATOM 3608 C CA . ALA A 1 459 ? -3.105 -20.643 -61.694 1.00 61.22 459 ALA A CA 1
ATOM 3609 C C . ALA A 1 459 ? -3.940 -19.397 -61.349 1.00 61.22 459 ALA A C 1
ATOM 3611 O O . ALA A 1 459 ? -4.510 -19.309 -60.263 1.00 61.22 459 ALA A O 1
ATOM 3612 N N . ARG A 1 460 ? -4.118 -18.466 -62.302 1.00 65.88 460 ARG A N 1
ATOM 3613 C CA . ARG A 1 460 ? -5.034 -17.320 -62.119 1.00 65.88 460 ARG A CA 1
ATOM 3614 C C . ARG A 1 460 ? -6.489 -17.752 -62.041 1.00 65.88 460 ARG A C 1
ATOM 3616 O O . ARG A 1 460 ? -7.250 -17.180 -61.270 1.00 65.88 460 ARG A O 1
ATOM 3623 N N . LYS A 1 461 ? -6.884 -18.750 -62.833 1.00 72.69 461 LYS A N 1
ATOM 3624 C CA . LYS A 1 461 ? -8.254 -19.273 -62.817 1.00 72.69 461 LYS A CA 1
ATOM 3625 C C . LYS A 1 461 ? -8.563 -19.992 -61.499 1.00 72.69 461 LYS A C 1
ATOM 3627 O O . LYS A 1 461 ? -9.666 -19.835 -60.974 1.00 72.69 461 LYS A O 1
ATOM 3632 N N . ALA A 1 462 ? -7.593 -20.723 -60.950 1.00 72.81 462 ALA A N 1
ATOM 3633 C CA . ALA A 1 462 ? -7.696 -21.363 -59.642 1.00 72.81 462 ALA A CA 1
ATOM 3634 C C . ALA A 1 462 ? -7.801 -20.327 -58.514 1.00 72.81 462 ALA A C 1
ATOM 3636 O O . ALA A 1 462 ? -8.703 -20.420 -57.683 1.00 72.81 462 ALA A O 1
ATOM 3637 N N . GLU A 1 463 ? -6.965 -19.288 -58.544 1.00 67.19 463 GLU A N 1
ATOM 3638 C CA . GLU A 1 463 ? -6.984 -18.244 -57.516 1.00 67.19 463 GLU A CA 1
ATOM 3639 C C . GLU A 1 463 ? -8.264 -17.398 -57.568 1.00 67.19 463 GLU A C 1
ATOM 3641 O O . GLU A 1 463 ? -8.883 -17.129 -56.540 1.00 67.19 463 GLU A O 1
ATOM 3646 N N . LEU A 1 464 ? -8.746 -17.066 -58.770 1.00 78.19 464 LEU A N 1
ATOM 3647 C CA . LEU A 1 464 ? -10.026 -16.376 -58.932 1.00 78.19 464 LEU A CA 1
ATOM 3648 C C . LEU A 1 464 ? -11.197 -17.234 -58.421 1.00 78.19 464 LEU A C 1
ATOM 3650 O O . LEU A 1 464 ? -12.126 -16.715 -57.800 1.00 78.19 464 LEU A O 1
ATOM 3654 N N . SER A 1 465 ? -11.142 -18.552 -58.632 1.00 79.62 465 SER A N 1
ATOM 3655 C CA . SER A 1 465 ? -12.158 -19.483 -58.123 1.00 79.62 465 SER A CA 1
ATOM 3656 C C . SER A 1 465 ? -12.131 -19.576 -56.594 1.00 79.62 465 SER A C 1
ATOM 3658 O O . SER A 1 465 ? -13.195 -19.574 -55.973 1.00 79.62 465 SER A O 1
ATOM 3660 N N . ARG A 1 466 ? -10.937 -19.568 -55.983 1.00 87.19 466 ARG A N 1
ATOM 3661 C CA . ARG A 1 466 ? -10.754 -19.541 -54.523 1.00 87.19 466 ARG A CA 1
ATOM 3662 C C . ARG A 1 466 ? -11.370 -18.287 -53.905 1.00 87.19 466 ARG A C 1
ATOM 3664 O O . ARG A 1 466 ? -12.205 -18.390 -53.009 1.00 87.19 466 ARG A O 1
ATOM 3671 N N . ILE A 1 467 ? -11.041 -17.113 -54.449 1.00 81.31 467 ILE A N 1
ATOM 3672 C CA . ILE A 1 467 ? -11.583 -15.823 -53.991 1.00 81.31 467 ILE A CA 1
ATOM 3673 C C . ILE A 1 467 ? -13.114 -15.799 -54.123 1.00 81.31 467 ILE A C 1
ATOM 3675 O O . ILE A 1 467 ? -13.824 -15.324 -53.236 1.00 81.31 467 ILE A O 1
ATOM 3679 N N . THR A 1 468 ? -13.648 -16.358 -55.211 1.00 82.44 468 THR A N 1
ATOM 3680 C CA . THR A 1 468 ? -15.099 -16.409 -55.445 1.00 82.44 468 THR A CA 1
ATOM 3681 C C . THR A 1 468 ? -15.815 -17.302 -54.422 1.00 82.44 468 THR A C 1
ATOM 3683 O O . THR A 1 468 ? -16.878 -16.931 -53.920 1.00 82.44 468 THR A O 1
ATOM 3686 N N . GLN A 1 469 ? -15.229 -18.449 -54.059 1.00 83.88 469 GLN A N 1
ATOM 3687 C CA . GLN A 1 469 ? -15.772 -19.330 -53.017 1.00 83.88 469 GLN A CA 1
ATOM 3688 C C . GLN A 1 469 ? -15.740 -18.685 -51.626 1.00 83.88 469 GLN A C 1
ATOM 3690 O O . GLN A 1 469 ? -16.720 -18.785 -50.883 1.00 83.88 469 GLN A O 1
ATOM 3695 N N . GLU A 1 470 ? -14.661 -17.979 -51.284 1.00 81.69 470 GLU A N 1
ATOM 3696 C CA . GLU A 1 470 ? -14.547 -17.265 -50.007 1.00 81.69 470 GLU A CA 1
ATOM 3697 C C . GLU A 1 470 ? -15.593 -16.151 -49.885 1.00 81.69 470 GLU A C 1
ATOM 3699 O O . GLU A 1 470 ? -16.274 -16.044 -48.859 1.00 81.69 470 GLU A O 1
ATOM 3704 N N . ASN A 1 471 ? -15.812 -15.390 -50.959 1.00 79.12 471 ASN A N 1
ATOM 3705 C CA . ASN A 1 471 ? -16.826 -14.336 -50.994 1.00 79.12 471 ASN A CA 1
ATOM 3706 C C . ASN A 1 471 ? -18.255 -14.890 -50.843 1.00 79.12 471 ASN A C 1
ATOM 3708 O O . ASN A 1 471 ? -19.062 -14.327 -50.098 1.00 79.12 471 ASN A O 1
ATOM 3712 N N . LEU A 1 472 ? -18.566 -16.031 -51.467 1.00 82.69 472 LEU A N 1
ATOM 3713 C CA . LEU A 1 472 ? -19.855 -16.717 -51.294 1.00 82.69 472 LEU A CA 1
ATOM 3714 C C . LEU A 1 472 ? -20.071 -17.218 -49.855 1.00 82.69 472 LEU A C 1
ATOM 3716 O O . LEU A 1 472 ? -21.185 -17.138 -49.328 1.00 82.69 472 LEU A O 1
ATOM 3720 N N . ALA A 1 473 ? -19.016 -17.697 -49.190 1.00 80.06 473 ALA A N 1
ATOM 3721 C CA . ALA A 1 473 ? -19.078 -18.139 -47.796 1.00 80.06 473 ALA A CA 1
ATOM 3722 C C . ALA A 1 473 ? -19.273 -16.974 -46.805 1.00 80.06 473 ALA A C 1
ATOM 3724 O O . ALA A 1 473 ? -19.887 -17.143 -45.747 1.00 80.06 473 ALA A O 1
ATOM 3725 N N . ILE A 1 474 ? -18.763 -15.783 -47.129 1.00 76.44 474 ILE A N 1
ATOM 3726 C CA . ILE A 1 474 ? -19.004 -14.558 -46.353 1.00 76.44 474 ILE A CA 1
ATOM 3727 C C . ILE A 1 474 ? -20.455 -14.097 -46.529 1.00 76.44 474 ILE A C 1
ATOM 3729 O O . ILE A 1 474 ? -21.133 -13.838 -45.534 1.00 76.44 474 ILE A O 1
ATOM 3733 N N . LEU A 1 475 ? -20.964 -14.082 -47.765 1.00 74.75 475 LEU A N 1
ATOM 3734 C CA . LEU A 1 475 ? -22.345 -13.688 -48.059 1.00 74.75 475 LEU A CA 1
ATOM 3735 C C . LEU A 1 475 ? -23.363 -14.564 -47.308 1.00 74.75 475 LEU A C 1
ATOM 3737 O O . LEU A 1 475 ? -24.277 -14.033 -46.678 1.00 74.75 475 LEU A O 1
ATOM 3741 N N . LYS A 1 476 ? -23.170 -15.892 -47.291 1.00 78.88 476 LYS A N 1
ATOM 3742 C CA . LYS A 1 476 ? -24.034 -16.816 -46.531 1.00 78.88 476 LYS A CA 1
ATOM 3743 C C . LYS A 1 476 ? -24.030 -16.535 -45.027 1.00 78.88 476 LYS A C 1
ATOM 3745 O O . LYS A 1 476 ? -25.088 -16.588 -44.409 1.00 78.88 476 LYS A O 1
ATOM 3750 N N . ARG A 1 477 ? -22.875 -16.200 -44.440 1.00 77.75 477 ARG A N 1
ATOM 3751 C CA . ARG A 1 477 ? -22.778 -15.847 -43.010 1.00 77.75 477 ARG A CA 1
ATOM 3752 C C . ARG A 1 477 ? -23.520 -14.558 -42.678 1.00 77.75 477 ARG A C 1
ATOM 3754 O O . ARG A 1 477 ? -24.170 -14.492 -41.642 1.00 77.75 477 ARG A O 1
ATOM 3761 N N . ILE A 1 478 ? -23.449 -13.562 -43.557 1.00 70.31 478 ILE A N 1
ATOM 3762 C CA . ILE A 1 478 ? -24.163 -12.291 -43.379 1.00 70.31 478 ILE A CA 1
ATOM 3763 C C . ILE A 1 478 ? -25.675 -12.507 -43.506 1.00 70.31 478 ILE A C 1
ATOM 3765 O O . ILE A 1 478 ? -26.434 -11.993 -42.693 1.00 70.31 478 ILE A O 1
ATOM 3769 N N . GLN A 1 479 ? -26.117 -13.311 -44.477 1.00 68.50 479 GLN A N 1
ATOM 3770 C CA . GLN A 1 479 ? -27.541 -13.581 -44.701 1.00 68.50 479 GLN A CA 1
ATOM 3771 C C . GLN A 1 479 ? -28.181 -14.470 -43.620 1.00 68.50 479 GLN A C 1
ATOM 3773 O O . GLN A 1 479 ? -29.386 -14.387 -43.405 1.00 68.50 479 GLN A O 1
ATOM 3778 N N . GLN A 1 480 ? -27.402 -15.310 -42.930 1.00 71.38 480 GLN A N 1
ATOM 3779 C CA . GLN A 1 480 ? -27.884 -16.162 -41.831 1.00 71.38 480 GLN A CA 1
ATOM 3780 C C . GLN A 1 480 ? -27.878 -15.463 -40.460 1.00 71.38 480 GLN A C 1
ATOM 3782 O O . GLN A 1 480 ? -28.405 -16.013 -39.492 1.00 71.38 480 GLN A O 1
ATOM 3787 N N . ALA A 1 481 ? -27.306 -14.261 -40.355 1.00 53.84 481 ALA A N 1
ATOM 3788 C CA . ALA A 1 481 ? -27.296 -13.493 -39.119 1.00 53.84 481 ALA A CA 1
ATOM 3789 C C . ALA A 1 481 ? -28.648 -12.785 -38.913 1.00 53.84 481 ALA A C 1
ATOM 3791 O O . ALA A 1 481 ? -28.985 -11.837 -39.619 1.00 53.84 481 ALA A O 1
ATOM 3792 N N . GLN A 1 482 ? -29.430 -13.236 -37.930 1.00 47.28 482 GLN A N 1
ATOM 3793 C CA . GLN A 1 482 ? -30.656 -12.547 -37.513 1.00 47.28 482 GLN A CA 1
ATOM 3794 C C . GLN A 1 482 ? -30.322 -11.290 -36.682 1.00 47.28 482 GLN A C 1
ATOM 3796 O O . GLN A 1 482 ? -29.423 -11.342 -35.835 1.00 47.28 482 GLN A O 1
ATOM 3801 N N . PRO A 1 483 ? -31.037 -10.165 -36.863 1.00 49.50 483 PRO A N 1
ATOM 3802 C CA . PRO A 1 483 ? -30.880 -8.994 -36.007 1.00 49.50 483 PRO A CA 1
ATOM 3803 C C . PRO A 1 483 ? -31.455 -9.257 -34.604 1.00 49.50 483 PRO A C 1
ATOM 3805 O O . PRO A 1 483 ? -32.604 -9.649 -34.444 1.00 49.50 483 PRO A O 1
ATOM 3808 N N . VAL A 1 484 ? -30.659 -8.983 -33.567 1.00 51.03 484 VAL A N 1
ATOM 3809 C CA . VAL A 1 484 ? -30.962 -9.219 -32.134 1.00 51.03 484 VAL A CA 1
ATOM 3810 C C . VAL A 1 484 ? -31.929 -8.165 -31.542 1.00 51.03 484 VAL A C 1
ATOM 3812 O O . VAL A 1 484 ? -32.108 -8.073 -30.331 1.00 51.03 484 VAL A O 1
ATOM 3815 N N . TYR A 1 485 ? -32.560 -7.327 -32.370 1.00 47.25 485 TYR A N 1
ATOM 3816 C CA . TYR A 1 485 ? -33.273 -6.127 -31.920 1.00 47.25 485 TYR A CA 1
ATOM 3817 C C . TYR A 1 485 ? -34.785 -6.201 -32.192 1.00 47.25 485 TYR A C 1
ATOM 3819 O O . TYR A 1 485 ? -35.218 -6.052 -33.334 1.00 47.25 485 TYR A O 1
ATOM 3827 N N . ASN A 1 486 ? -35.591 -6.385 -31.136 1.00 51.84 486 ASN A N 1
ATOM 3828 C CA . ASN A 1 486 ? -37.057 -6.346 -31.186 1.00 51.84 486 ASN A CA 1
ATOM 3829 C C . ASN A 1 486 ? -37.598 -5.185 -30.329 1.00 51.84 486 ASN A C 1
ATOM 3831 O O . ASN A 1 486 ? -37.674 -5.272 -29.105 1.00 51.84 486 ASN A O 1
ATOM 3835 N N . HIS A 1 487 ? -37.962 -4.080 -30.980 1.00 56.78 487 HIS A N 1
ATOM 3836 C CA . HIS A 1 487 ? -38.430 -2.855 -30.322 1.00 56.78 487 HIS A CA 1
ATOM 3837 C C . HIS A 1 487 ? -39.808 -2.995 -29.645 1.00 56.78 487 HIS A C 1
ATOM 3839 O O . HIS A 1 487 ? -40.112 -2.247 -28.719 1.00 56.78 487 HIS A O 1
ATOM 3845 N N . VAL A 1 488 ? -40.624 -3.971 -30.058 1.00 61.25 488 VAL A N 1
ATOM 3846 C CA . VAL A 1 488 ? -42.010 -4.133 -29.586 1.00 61.25 488 VAL A CA 1
ATOM 3847 C C . VAL A 1 488 ? -42.060 -4.635 -28.137 1.00 61.25 488 VAL A C 1
ATOM 3849 O O . VAL A 1 488 ? -42.859 -4.159 -27.334 1.00 61.25 488 VAL A O 1
ATOM 3852 N N . GLU A 1 489 ? -41.150 -5.533 -27.749 1.00 59.84 489 GLU A N 1
ATOM 3853 C CA . GLU A 1 489 ? -41.102 -6.078 -26.381 1.00 59.84 489 GLU A CA 1
ATOM 3854 C C . GLU A 1 489 ? -40.697 -5.037 -25.324 1.00 59.84 489 GLU A C 1
ATOM 3856 O O . GLU A 1 489 ? -41.070 -5.138 -24.150 1.00 59.84 489 GLU A O 1
ATOM 3861 N N . TRP A 1 490 ? -39.932 -4.021 -25.729 1.00 52.84 490 TRP A N 1
ATOM 3862 C CA . TRP A 1 490 ? -39.444 -2.974 -24.833 1.00 52.84 490 TRP A CA 1
ATOM 3863 C C . TRP A 1 490 ? -40.545 -1.996 -24.431 1.00 52.84 490 TRP A C 1
ATOM 3865 O O . TRP A 1 490 ? -40.655 -1.651 -23.249 1.00 52.84 490 TRP A O 1
ATOM 3875 N N . ASP A 1 491 ? -41.403 -1.614 -25.376 1.00 59.94 491 ASP A N 1
ATOM 3876 C CA . ASP A 1 491 ? -42.533 -0.726 -25.100 1.00 59.94 491 ASP A CA 1
ATOM 3877 C C . ASP A 1 491 ? -43.553 -1.377 -24.150 1.00 59.94 491 ASP A C 1
ATOM 3879 O O . ASP A 1 491 ? -44.047 -0.733 -23.215 1.00 59.94 491 ASP A O 1
ATOM 3883 N N . ASP A 1 492 ? -43.796 -2.682 -24.294 1.00 59.47 492 ASP A N 1
ATOM 3884 C CA . ASP A 1 492 ? -44.695 -3.429 -23.405 1.00 59.47 492 ASP A CA 1
ATOM 3885 C C . ASP A 1 492 ? -44.130 -3.619 -21.990 1.00 59.47 492 ASP A C 1
ATOM 3887 O O . ASP A 1 492 ? -44.879 -3.719 -21.010 1.00 59.47 492 ASP A O 1
ATOM 3891 N N . SER A 1 493 ? -42.806 -3.668 -21.845 1.00 51.34 493 SER A N 1
ATOM 3892 C CA . SER A 1 493 ? -42.133 -3.713 -20.540 1.00 51.34 493 SER A CA 1
ATOM 3893 C C . SER A 1 493 ? -42.188 -2.356 -19.823 1.00 51.34 493 SER A C 1
ATOM 3895 O O . SER A 1 493 ? -42.426 -2.274 -18.608 1.00 51.34 493 SER A O 1
ATOM 3897 N N . TYR A 1 494 ? -42.051 -1.266 -20.584 1.00 51.31 494 TYR A N 1
ATOM 3898 C CA . TYR A 1 494 ? -42.136 0.096 -20.067 1.00 51.31 494 TYR A CA 1
ATOM 3899 C C . TYR A 1 494 ? -43.528 0.402 -19.493 1.00 51.31 494 TYR A C 1
ATOM 3901 O O . TYR A 1 494 ? -43.637 0.856 -18.349 1.00 51.31 494 TYR A O 1
ATOM 3909 N N . ARG A 1 495 ? -44.602 0.060 -20.220 1.00 58.72 495 ARG A N 1
ATOM 3910 C CA . ARG A 1 495 ? -45.988 0.275 -19.753 1.00 58.72 495 ARG A CA 1
ATOM 3911 C C . ARG A 1 495 ? -46.291 -0.456 -18.441 1.00 58.72 495 ARG A C 1
ATOM 3913 O O . ARG A 1 495 ? -46.790 0.162 -17.500 1.00 58.72 495 ARG A O 1
ATOM 3920 N N . ARG A 1 496 ? -45.889 -1.729 -18.322 1.00 55.75 496 ARG A N 1
ATOM 3921 C CA . ARG A 1 496 ? -46.070 -2.543 -17.099 1.00 55.75 496 ARG A CA 1
ATOM 3922 C C . ARG A 1 496 ? -45.359 -1.959 -15.874 1.00 55.75 496 ARG A C 1
ATOM 3924 O O . ARG A 1 496 ? -45.826 -2.096 -14.743 1.00 55.75 496 ARG A O 1
ATOM 3931 N N . THR A 1 497 ? -44.232 -1.288 -16.087 1.00 45.56 497 THR A N 1
ATOM 3932 C CA . THR A 1 497 ? -43.445 -0.667 -15.014 1.00 45.56 497 THR A CA 1
ATOM 3933 C C . THR A 1 497 ? -44.121 0.598 -14.479 1.00 45.56 497 THR A C 1
ATOM 3935 O O . THR A 1 497 ? -44.164 0.816 -13.265 1.00 45.56 497 THR A O 1
ATOM 3938 N N . VAL A 1 498 ? -44.717 1.398 -15.367 1.00 53.19 498 VAL A N 1
ATOM 3939 C CA . VAL A 1 498 ? -45.412 2.648 -15.016 1.00 53.19 498 VAL A CA 1
ATOM 3940 C C . VAL A 1 498 ? -46.662 2.392 -14.165 1.00 53.19 498 VAL A C 1
ATOM 3942 O O . VAL A 1 498 ? -46.935 3.150 -13.231 1.00 53.19 498 VAL A O 1
ATOM 3945 N N . GLU A 1 499 ? -47.396 1.308 -14.421 1.00 51.00 499 GLU A N 1
ATOM 3946 C CA . GLU A 1 499 ? -48.578 0.935 -13.630 1.00 51.00 499 GLU A CA 1
ATOM 3947 C C . GLU A 1 499 ? -48.218 0.481 -12.207 1.00 51.00 499 GLU A C 1
ATOM 3949 O O . GLU A 1 499 ? -48.880 0.856 -11.235 1.00 51.00 499 GLU A O 1
ATOM 3954 N N . ARG A 1 500 ? -47.104 -0.242 -12.046 1.00 46.62 500 ARG A N 1
ATOM 3955 C CA . ARG A 1 500 ? -46.652 -0.779 -10.750 1.00 46.62 500 ARG A CA 1
ATOM 3956 C C . ARG A 1 500 ? -46.241 0.312 -9.755 1.00 46.62 500 ARG A C 1
ATOM 3958 O O . ARG A 1 500 ? -46.439 0.165 -8.545 1.00 46.62 500 ARG A O 1
ATOM 3965 N N . CYS A 1 501 ? -45.716 1.430 -10.258 1.00 43.84 501 CYS A N 1
ATOM 3966 C CA . CYS A 1 501 ? -45.261 2.569 -9.457 1.00 43.84 501 CYS A CA 1
ATOM 3967 C C . CYS A 1 501 ? -46.395 3.398 -8.832 1.00 43.84 501 CYS A C 1
ATOM 3969 O O . CYS A 1 501 ? -46.131 4.198 -7.935 1.00 43.84 501 CYS A O 1
ATOM 3971 N N . LYS A 1 502 ? -47.650 3.213 -9.261 1.00 46.09 502 LYS A N 1
ATOM 3972 C CA . LYS A 1 502 ? -48.797 3.989 -8.759 1.00 46.09 502 LYS A CA 1
ATOM 3973 C C . LYS A 1 502 ? -49.450 3.392 -7.500 1.00 46.09 502 LYS A C 1
ATOM 3975 O O . LYS A 1 502 ? -50.346 4.018 -6.934 1.00 46.09 502 LYS A O 1
ATOM 3980 N N . SER A 1 503 ? -49.008 2.223 -7.022 1.00 43.12 503 SER A N 1
ATOM 3981 C CA . SER A 1 503 ? -49.687 1.515 -5.926 1.00 43.12 503 SER A CA 1
ATOM 3982 C C . SER A 1 503 ? -49.433 2.114 -4.518 1.00 43.12 503 SER A C 1
ATOM 3984 O O . SER A 1 503 ? -48.315 2.536 -4.201 1.00 43.12 503 SER A O 1
ATOM 3986 N N . PRO A 1 504 ? -50.442 2.124 -3.618 1.00 36.97 504 PRO A N 1
ATOM 3987 C CA . PRO A 1 504 ? -50.339 2.712 -2.272 1.00 36.97 504 PRO A CA 1
ATOM 3988 C C . PRO A 1 504 ? -49.311 2.043 -1.343 1.00 36.97 504 PRO A C 1
ATOM 3990 O O . PRO A 1 504 ? -48.792 2.689 -0.430 1.00 36.97 504 PRO A O 1
ATOM 3993 N N . ALA A 1 505 ? -48.971 0.772 -1.588 1.00 37.03 505 ALA A N 1
ATOM 3994 C CA . ALA A 1 505 ? -48.022 0.001 -0.781 1.00 37.03 505 ALA A CA 1
ATOM 3995 C C . ALA A 1 505 ? -46.609 0.624 -0.755 1.00 37.03 505 ALA A C 1
ATOM 3997 O O . ALA A 1 505 ? -45.922 0.570 0.267 1.00 37.03 505 ALA A O 1
ATOM 3998 N N . ALA A 1 506 ? -46.207 1.309 -1.831 1.00 38.59 506 ALA A N 1
ATOM 3999 C CA . ALA A 1 506 ? -44.907 1.972 -1.936 1.00 38.59 506 ALA A CA 1
ATOM 4000 C C . ALA A 1 506 ? -44.753 3.182 -0.990 1.00 38.59 506 ALA A C 1
ATOM 4002 O O . ALA A 1 506 ? -43.636 3.522 -0.596 1.00 38.59 506 ALA A O 1
ATOM 4003 N N . ARG A 1 507 ? -45.857 3.818 -0.564 1.00 37.09 507 ARG A N 1
ATOM 4004 C CA . ARG A 1 507 ? -45.803 5.006 0.314 1.00 37.09 507 ARG A CA 1
ATOM 4005 C C . ARG A 1 507 ? -45.497 4.661 1.774 1.00 37.09 507 ARG A C 1
ATOM 4007 O O . ARG A 1 507 ? -44.934 5.492 2.483 1.00 37.09 507 ARG A O 1
ATOM 4014 N N . LYS A 1 508 ? -45.819 3.442 2.230 1.00 30.30 508 LYS A N 1
ATOM 4015 C CA . LYS A 1 508 ? -45.635 3.022 3.634 1.00 30.30 508 LYS A CA 1
ATOM 4016 C C . LYS A 1 508 ? -44.182 2.638 3.958 1.00 30.30 508 LYS A C 1
ATOM 4018 O O . LYS A 1 508 ? -43.727 2.868 5.073 1.00 30.30 508 LYS A O 1
ATOM 4023 N N . ALA A 1 509 ? -43.421 2.151 2.975 1.00 35.56 509 ALA A N 1
ATOM 4024 C CA . ALA A 1 509 ? -42.026 1.724 3.144 1.00 35.56 509 ALA A CA 1
ATOM 4025 C C . ALA A 1 509 ? -41.021 2.884 3.332 1.00 35.56 509 ALA A C 1
ATOM 4027 O O . ALA A 1 509 ? -39.901 2.678 3.791 1.00 35.56 509 ALA A O 1
ATOM 4028 N N . HIS A 1 510 ? -41.412 4.118 3.007 1.00 35.31 510 HIS A N 1
ATOM 4029 C CA . HIS A 1 510 ? -40.503 5.265 2.942 1.00 35.31 510 HIS A CA 1
ATOM 4030 C C . HIS A 1 510 ? -40.226 5.947 4.301 1.00 35.31 510 HIS A C 1
ATOM 4032 O O . HIS A 1 510 ? -39.308 6.758 4.390 1.00 35.31 510 HIS A O 1
ATOM 4038 N N . ARG A 1 511 ? -40.993 5.639 5.364 1.00 29.89 511 ARG A N 1
ATOM 4039 C CA . ARG A 1 511 ? -40.857 6.297 6.685 1.00 29.89 511 ARG A CA 1
ATOM 4040 C C . ARG A 1 511 ? -39.845 5.653 7.644 1.00 29.89 511 ARG A C 1
ATOM 4042 O O . ARG A 1 511 ? -39.462 6.314 8.597 1.00 29.89 511 ARG A O 1
ATOM 4049 N N . LEU A 1 512 ? -39.409 4.410 7.422 1.00 29.97 512 LEU A N 1
ATOM 4050 C CA . LEU A 1 512 ? -38.629 3.646 8.418 1.00 29.97 512 LEU A CA 1
ATOM 4051 C C . LEU A 1 512 ? -37.147 3.414 8.067 1.00 29.97 512 LEU A C 1
ATOM 4053 O O . LEU A 1 512 ? -36.419 2.851 8.874 1.00 29.97 512 LEU A O 1
ATOM 4057 N N . GLY A 1 513 ? -36.668 3.836 6.892 1.00 28.86 513 GLY A N 1
ATOM 4058 C CA . GLY A 1 513 ? -35.336 3.458 6.405 1.00 28.86 513 GLY A CA 1
ATOM 4059 C C . GLY A 1 513 ? -34.431 4.633 6.050 1.00 28.86 513 GLY A C 1
ATOM 4060 O O . GLY A 1 513 ? -34.173 4.842 4.866 1.00 28.86 513 GLY A O 1
ATOM 4061 N N . GLY A 1 514 ? -33.890 5.361 7.030 1.00 34.84 514 GLY A N 1
ATOM 4062 C CA . GLY A 1 514 ? -32.883 6.386 6.735 1.00 34.84 514 GLY A CA 1
ATOM 4063 C C . GLY A 1 514 ? -32.196 7.008 7.948 1.00 34.84 514 GLY A C 1
ATOM 4064 O O . GLY A 1 514 ? -32.694 7.995 8.467 1.00 34.84 514 GLY A O 1
ATOM 4065 N N . MET A 1 515 ? -31.024 6.484 8.318 1.00 27.30 515 MET A N 1
ATOM 4066 C CA . MET A 1 515 ? -29.934 7.199 9.008 1.00 27.30 515 MET A CA 1
ATOM 4067 C C . MET A 1 515 ? -28.592 6.584 8.523 1.00 27.30 515 MET A C 1
ATOM 4069 O O . MET A 1 515 ? -28.488 5.354 8.528 1.00 27.30 515 MET A O 1
ATOM 4073 N N . PRO A 1 516 ? -27.605 7.365 8.028 1.00 35.12 516 PRO A N 1
ATOM 4074 C CA . PRO A 1 516 ? -26.308 6.877 7.533 1.00 35.12 516 PRO A CA 1
ATOM 4075 C C . PRO A 1 516 ? -25.197 6.951 8.602 1.00 35.12 516 PRO A C 1
ATOM 4077 O O . PRO A 1 516 ? -25.282 7.762 9.521 1.00 35.12 516 PRO A O 1
ATOM 4080 N N . PHE A 1 517 ? -24.132 6.151 8.460 1.00 32.59 517 PHE A N 1
ATOM 4081 C CA . PHE A 1 517 ? -22.964 6.199 9.345 1.00 32.59 517 PHE A CA 1
ATOM 4082 C C . PHE A 1 517 ? -21.632 5.997 8.598 1.00 32.59 517 PHE A C 1
ATOM 4084 O O . PHE A 1 517 ? -21.485 5.007 7.883 1.00 32.59 517 PHE A O 1
ATOM 4091 N N . GLU A 1 518 ? -20.674 6.913 8.785 1.00 34.12 518 GLU A N 1
ATOM 4092 C CA . GLU A 1 518 ? -19.265 6.815 8.362 1.00 34.12 518 GLU A CA 1
ATOM 4093 C C . GLU A 1 518 ? -18.386 6.550 9.597 1.00 34.12 518 GLU A C 1
ATOM 4095 O O . GLU A 1 518 ? -18.532 7.213 10.622 1.00 34.12 518 GLU A O 1
ATOM 4100 N N . PHE A 1 519 ? -17.483 5.568 9.513 1.00 38.47 519 PHE A N 1
ATOM 4101 C CA . PHE A 1 519 ? -16.535 5.234 10.580 1.00 38.47 519 PHE A CA 1
ATOM 4102 C C . PHE A 1 519 ? -15.161 5.816 10.227 1.00 38.47 519 PHE A C 1
ATOM 4104 O O . PHE A 1 519 ? -14.415 5.230 9.442 1.00 38.47 519 PHE A O 1
ATOM 4111 N N . GLU A 1 520 ? -14.836 6.980 10.786 1.00 42.75 520 GLU A N 1
ATOM 4112 C CA . GLU A 1 520 ? -13.489 7.554 10.724 1.00 42.75 520 GLU A CA 1
ATOM 4113 C C . GLU A 1 520 ? -12.627 6.981 11.858 1.00 42.75 520 GLU A C 1
ATOM 4115 O O . GLU A 1 520 ? -13.002 7.023 13.032 1.00 42.75 520 GLU A O 1
ATOM 4120 N N . LEU A 1 521 ? -11.460 6.428 11.513 1.00 51.25 521 LEU A N 1
ATOM 4121 C CA . LEU A 1 521 ? -10.476 5.998 12.506 1.00 51.25 521 LEU A CA 1
ATOM 4122 C C . LEU A 1 521 ? -9.869 7.228 13.207 1.00 51.25 521 LEU A C 1
ATOM 4124 O O . LEU A 1 521 ? -9.570 8.217 12.532 1.00 51.25 521 LEU A O 1
ATOM 4128 N N . PRO A 1 522 ? -9.631 7.173 14.533 1.00 60.38 522 PRO A N 1
ATOM 4129 C CA . PRO A 1 522 ? -8.951 8.244 15.251 1.00 60.38 522 PRO A CA 1
ATOM 4130 C C . PRO A 1 522 ? -7.570 8.534 14.654 1.00 60.38 522 PRO A C 1
ATOM 4132 O O . PRO A 1 522 ? -6.910 7.647 14.105 1.00 60.38 522 PRO A O 1
ATOM 4135 N N . SER A 1 523 ? -7.104 9.776 14.787 1.00 70.75 523 SER A N 1
ATOM 4136 C CA . SER A 1 523 ? -5.772 10.166 14.323 1.00 70.75 523 SER A CA 1
ATOM 4137 C C . SER A 1 523 ? -4.673 9.332 15.003 1.00 70.75 523 SER A C 1
ATOM 4139 O O . SER A 1 523 ? -4.825 8.866 16.134 1.00 70.75 523 SER A O 1
ATOM 4141 N N . LYS A 1 524 ? -3.530 9.152 14.323 1.00 76.44 524 LYS A N 1
ATOM 4142 C CA . LYS A 1 524 ? -2.369 8.405 14.847 1.00 76.44 524 LYS A CA 1
ATOM 4143 C C . LYS A 1 524 ? -1.982 8.774 16.295 1.00 76.44 524 LYS A C 1
ATOM 4145 O O . LYS A 1 524 ? -1.814 7.842 17.080 1.00 76.44 524 LYS A O 1
ATOM 4150 N N . PRO A 1 525 ? -1.885 10.061 16.698 1.00 77.62 525 PRO A N 1
ATOM 4151 C CA . PRO A 1 525 ? -1.546 10.397 18.082 1.00 77.62 525 PRO A CA 1
ATOM 4152 C C . PRO A 1 525 ? -2.613 9.952 19.092 1.00 77.62 525 PRO A C 1
ATOM 4154 O O . PRO A 1 525 ? -2.262 9.524 20.187 1.00 77.62 525 PRO A O 1
ATOM 4157 N N . VAL A 1 526 ? -3.898 9.966 18.722 1.00 77.94 526 VAL A N 1
ATOM 4158 C CA . VAL A 1 526 ? -4.993 9.491 19.587 1.00 77.94 526 VAL A CA 1
ATOM 4159 C C . VAL A 1 526 ? -4.948 7.968 19.743 1.00 77.94 526 VAL A C 1
ATOM 4161 O O . VAL A 1 526 ? -5.157 7.455 20.840 1.00 77.94 526 VAL A O 1
ATOM 4164 N N . LEU A 1 527 ? -4.591 7.230 18.685 1.00 81.88 527 LEU A N 1
ATOM 4165 C CA . LEU A 1 527 ? -4.374 5.780 18.773 1.00 81.88 527 LEU A CA 1
ATOM 4166 C C . LEU A 1 527 ? -3.195 5.432 19.694 1.00 81.88 527 LEU A C 1
ATOM 4168 O O . LEU A 1 527 ? -3.303 4.508 20.498 1.00 81.88 527 LEU A O 1
ATOM 4172 N N . VAL A 1 528 ? -2.090 6.180 19.623 1.00 82.19 528 VAL A N 1
ATOM 4173 C CA . VAL A 1 528 ? -0.927 5.990 20.510 1.00 82.19 528 VAL A CA 1
ATOM 4174 C C . VAL A 1 528 ? -1.275 6.345 21.960 1.00 82.19 528 VAL A C 1
ATOM 4176 O O . VAL A 1 528 ? -0.951 5.579 22.872 1.00 82.19 528 VAL A O 1
ATOM 4179 N N . ALA A 1 529 ? -1.994 7.451 22.179 1.00 83.44 529 ALA A N 1
ATOM 4180 C CA . ALA A 1 529 ? -2.495 7.837 23.496 1.00 83.44 529 ALA A CA 1
ATOM 4181 C C . ALA A 1 529 ? -3.419 6.762 24.093 1.00 83.44 529 ALA A C 1
ATOM 4183 O O . ALA A 1 529 ? -3.273 6.407 25.263 1.00 83.44 529 ALA A O 1
ATOM 4184 N N . GLY A 1 530 ? -4.302 6.167 23.288 1.00 82.19 530 GLY A N 1
ATOM 4185 C CA . GLY A 1 530 ? -5.158 5.065 23.723 1.00 82.19 530 GLY A CA 1
ATOM 4186 C C . GLY A 1 530 ? -4.386 3.773 24.014 1.00 82.19 530 GLY A C 1
ATOM 4187 O O . GLY A 1 530 ? -4.603 3.146 25.050 1.00 82.19 530 GLY A O 1
ATOM 4188 N N . ALA A 1 531 ? -3.447 3.392 23.142 1.00 84.69 531 ALA A N 1
ATOM 4189 C CA . ALA A 1 531 ? -2.702 2.137 23.252 1.00 84.69 531 ALA A CA 1
ATOM 4190 C C . ALA A 1 531 ? -1.724 2.103 24.437 1.00 84.69 531 ALA A C 1
ATOM 4192 O O . ALA A 1 531 ? -1.580 1.051 25.059 1.00 84.69 531 ALA A O 1
ATOM 4193 N N . PHE A 1 532 ? -1.067 3.226 24.748 1.00 85.00 532 PHE A N 1
ATOM 4194 C CA . PHE A 1 532 ? -0.035 3.307 25.792 1.00 85.00 532 PHE A CA 1
ATOM 4195 C C . PHE A 1 532 ? -0.446 4.180 26.982 1.00 85.00 532 PHE A C 1
ATOM 4197 O O . PHE A 1 532 ? -0.211 3.807 28.135 1.00 85.00 532 PHE A O 1
ATOM 4204 N N . GLY A 1 533 ? -1.092 5.318 26.726 1.00 86.81 533 GLY A N 1
ATOM 4205 C CA . GLY A 1 533 ? -1.556 6.237 27.767 1.00 86.81 533 GLY A CA 1
ATOM 4206 C C . GLY A 1 533 ? -2.677 5.641 28.615 1.00 86.81 533 GLY A C 1
ATOM 4207 O O . GLY A 1 533 ? -2.582 5.655 29.841 1.00 86.81 533 GLY A O 1
ATOM 4208 N N . GLY A 1 534 ? -3.684 5.033 27.978 1.00 88.38 534 GLY A N 1
ATOM 4209 C CA . GLY A 1 534 ? -4.802 4.361 28.655 1.00 88.38 534 GLY A CA 1
ATOM 4210 C C . GLY A 1 534 ? -4.345 3.322 29.694 1.00 88.38 534 GLY A C 1
ATOM 4211 O O . GLY A 1 534 ? -4.633 3.485 30.883 1.00 88.38 534 GLY A O 1
ATOM 4212 N N . PRO A 1 535 ? -3.574 2.286 29.303 1.00 93.00 535 PRO A N 1
ATOM 4213 C CA . PRO A 1 535 ? -3.001 1.309 30.235 1.00 93.00 535 PRO A CA 1
ATOM 4214 C C . PRO A 1 535 ? -2.184 1.912 31.375 1.00 93.00 535 PRO A C 1
ATOM 4216 O O . PRO A 1 535 ? -2.324 1.475 32.519 1.00 93.00 535 PRO A O 1
ATOM 4219 N N . SER A 1 536 ? -1.363 2.922 31.082 1.00 91.69 536 SER A N 1
ATOM 4220 C CA . SER A 1 536 ? -0.500 3.570 32.075 1.00 91.69 536 SER A CA 1
ATOM 4221 C C . SER A 1 536 ? -1.318 4.305 33.138 1.00 91.69 536 SER A C 1
ATOM 4223 O O . SER A 1 536 ? -1.087 4.124 34.334 1.00 91.69 536 SER A O 1
ATOM 4225 N N . VAL A 1 537 ? -2.334 5.066 32.721 1.00 92.81 537 VAL A N 1
ATOM 4226 C CA . VAL A 1 537 ? -3.248 5.759 33.641 1.00 92.81 537 VAL A CA 1
ATOM 4227 C C . VAL A 1 537 ? -4.023 4.754 34.485 1.00 92.81 537 VAL A C 1
ATOM 4229 O O . VAL A 1 537 ? -4.063 4.890 35.707 1.00 92.81 537 VAL A O 1
ATOM 4232 N N . MET A 1 538 ? -4.579 3.706 33.867 1.00 92.62 538 MET A N 1
ATOM 4233 C CA . MET A 1 538 ? -5.352 2.685 34.582 1.00 92.62 538 MET A CA 1
ATOM 4234 C C . MET A 1 538 ? -4.515 1.898 35.592 1.00 92.62 538 MET A C 1
ATOM 4236 O O . MET A 1 538 ? -5.041 1.497 36.630 1.00 92.62 538 MET A O 1
ATOM 4240 N N . PHE A 1 539 ? -3.219 1.712 35.328 1.00 93.94 539 PHE A N 1
ATOM 4241 C CA . PHE A 1 539 ? -2.289 1.186 36.320 1.00 93.94 539 PHE A CA 1
ATOM 4242 C C . PHE A 1 539 ? -2.104 2.173 37.481 1.00 93.94 539 PHE A C 1
ATOM 4244 O O . PHE A 1 539 ? -2.292 1.791 38.635 1.00 93.94 539 PHE A O 1
ATOM 4251 N N . LEU A 1 540 ? -1.809 3.446 37.201 1.00 93.00 540 LEU A N 1
ATOM 4252 C CA . LEU A 1 540 ? -1.545 4.467 38.224 1.00 93.00 540 LEU A CA 1
ATOM 4253 C C . LEU A 1 540 ? -2.729 4.687 39.174 1.00 93.00 540 LEU A C 1
ATOM 4255 O O . LEU A 1 540 ? -2.518 4.803 40.378 1.00 93.00 540 LEU A O 1
ATOM 4259 N N . VAL A 1 541 ? -3.967 4.651 38.675 1.00 93.75 541 VAL A N 1
ATOM 4260 C CA . VAL A 1 541 ? -5.172 4.831 39.509 1.00 93.75 541 VAL A CA 1
ATOM 4261 C C . VAL A 1 541 ? -5.632 3.559 40.240 1.00 93.75 541 VAL A C 1
ATOM 4263 O O . VAL A 1 541 ? -6.677 3.567 40.895 1.00 93.75 541 VAL A O 1
ATOM 4266 N N . THR A 1 542 ? -4.877 2.457 40.162 1.00 94.19 542 THR A N 1
ATOM 4267 C CA . THR A 1 542 ? -5.226 1.185 40.827 1.00 94.19 542 THR A CA 1
ATOM 4268 C C . THR A 1 542 ? -5.454 1.331 42.340 1.00 94.19 542 THR A C 1
ATOM 4270 O O . THR A 1 542 ? -6.451 0.789 42.818 1.00 94.19 542 THR A O 1
ATOM 4273 N N . PRO A 1 543 ? -4.643 2.083 43.113 1.00 93.94 543 PRO A N 1
ATOM 4274 C CA . PRO A 1 543 ? -4.884 2.233 44.550 1.00 93.94 543 PRO A CA 1
ATOM 4275 C C . PRO A 1 543 ? -6.229 2.898 44.874 1.00 93.94 543 PRO A C 1
ATOM 4277 O O . PRO A 1 543 ? -6.938 2.452 45.776 1.00 93.94 543 PRO A O 1
ATOM 4280 N N . PHE A 1 544 ? -6.633 3.899 44.081 1.00 93.19 544 PHE A N 1
ATOM 4281 C CA . PHE A 1 544 ? -7.944 4.552 44.187 1.00 93.19 544 PHE A CA 1
ATOM 4282 C C . PHE A 1 544 ? -9.095 3.558 43.964 1.00 93.19 544 PHE A C 1
ATOM 4284 O O . PHE A 1 544 ? -10.078 3.530 44.705 1.00 93.19 544 PHE A O 1
ATOM 4291 N N . ARG A 1 545 ? -8.940 2.670 42.976 1.00 93.19 545 ARG A N 1
ATOM 4292 C CA . ARG A 1 545 ? -9.896 1.593 42.680 1.00 93.19 545 ARG A CA 1
ATOM 4293 C C . ARG A 1 545 ? -9.944 0.521 43.776 1.00 93.19 545 ARG A C 1
ATOM 4295 O O . ARG A 1 545 ? -11.026 0.037 44.115 1.00 93.19 545 ARG A O 1
ATOM 4302 N N . ASN A 1 546 ? -8.796 0.158 44.341 1.00 94.19 546 ASN A N 1
ATOM 4303 C CA . ASN A 1 546 ? -8.721 -0.797 45.444 1.00 94.19 546 ASN A CA 1
ATOM 4304 C C . ASN A 1 546 ? -9.420 -0.232 46.694 1.00 94.19 546 ASN A C 1
ATOM 4306 O O . ASN A 1 546 ? -10.209 -0.943 47.310 1.00 94.19 546 ASN A O 1
ATOM 4310 N N . GLY A 1 547 ? -9.240 1.059 47.001 1.00 92.69 547 GLY A N 1
ATOM 4311 C CA . GLY A 1 547 ? -9.946 1.734 48.099 1.00 92.69 547 GLY A CA 1
ATOM 4312 C C . GLY A 1 547 ? -11.469 1.715 47.933 1.00 92.69 547 GLY A C 1
ATOM 4313 O O . GLY A 1 547 ? -12.189 1.364 48.866 1.00 92.69 547 GLY A O 1
ATOM 4314 N N . LEU A 1 548 ? -11.964 1.980 46.717 1.00 92.44 548 LEU A N 1
ATOM 4315 C CA . LEU A 1 548 ? -13.390 1.845 46.390 1.00 92.44 548 LEU A CA 1
ATOM 4316 C C . LEU A 1 548 ? -13.920 0.424 46.619 1.00 92.44 548 LEU A C 1
ATOM 4318 O O . LEU A 1 548 ? -15.015 0.264 47.151 1.00 92.44 548 LEU A O 1
ATOM 4322 N N . THR A 1 549 ? -13.136 -0.594 46.255 1.00 92.81 549 THR A N 1
ATOM 4323 C CA . THR A 1 549 ? -13.503 -2.003 46.463 1.00 92.81 549 THR A CA 1
ATOM 4324 C C . THR A 1 549 ? -13.623 -2.336 47.950 1.00 92.81 549 THR A C 1
ATOM 4326 O O . THR A 1 549 ? -14.586 -2.980 48.356 1.00 92.81 549 THR A O 1
ATOM 4329 N N . LEU A 1 550 ? -12.678 -1.875 48.775 1.00 91.50 550 LEU A N 1
ATOM 4330 C CA . LEU A 1 550 ? -12.721 -2.083 50.226 1.00 91.50 550 LEU A CA 1
ATOM 4331 C C . LEU A 1 550 ? -13.879 -1.324 50.893 1.00 91.50 550 LEU A C 1
ATOM 4333 O O . LEU A 1 550 ? -14.412 -1.783 51.902 1.00 91.50 550 LEU A O 1
ATOM 4337 N N . GLY A 1 551 ? -14.297 -0.193 50.319 1.00 89.38 551 GLY A N 1
ATOM 4338 C CA . GLY A 1 551 ? -15.462 0.567 50.777 1.00 89.38 551 GLY A CA 1
ATOM 4339 C C . GLY A 1 551 ? -16.786 -0.197 50.676 1.00 89.38 551 GLY A C 1
ATOM 4340 O O . GLY A 1 551 ? -17.695 0.097 51.453 1.00 89.38 551 GLY A O 1
ATOM 4341 N N . ALA A 1 552 ? -16.871 -1.204 49.796 1.00 88.25 552 ALA A N 1
ATOM 4342 C CA . ALA A 1 552 ? -18.051 -2.060 49.639 1.00 88.25 552 ALA A CA 1
ATOM 4343 C C . ALA A 1 552 ? -18.195 -3.099 50.759 1.00 88.25 552 ALA A C 1
ATOM 4345 O O . ALA A 1 552 ? -19.261 -3.682 50.933 1.00 88.25 552 ALA A O 1
ATOM 4346 N N . THR A 1 553 ? -17.119 -3.367 51.501 1.00 86.12 553 THR A N 1
ATOM 4347 C CA . THR A 1 553 ? -17.074 -4.406 52.541 1.00 86.12 553 THR A CA 1
ATOM 4348 C C . THR A 1 553 ? -16.751 -3.845 53.923 1.00 86.12 553 THR A C 1
ATOM 4350 O O . THR A 1 553 ? -16.655 -4.601 54.887 1.00 86.12 553 THR A O 1
ATOM 4353 N N . SER A 1 554 ? -16.568 -2.526 54.049 1.00 86.50 554 SER A N 1
ATOM 4354 C CA . SER A 1 554 ? -16.135 -1.888 55.289 1.00 86.50 554 SER A CA 1
ATOM 4355 C C . SER A 1 554 ? -16.802 -0.525 55.516 1.00 86.50 554 SER A C 1
ATOM 4357 O O . SER A 1 554 ? -16.846 0.297 54.596 1.00 86.50 554 SER A O 1
ATOM 4359 N N . PRO A 1 555 ? -17.255 -0.232 56.751 1.00 87.12 555 PRO A N 1
ATOM 4360 C CA . PRO A 1 555 ? -17.812 1.072 57.119 1.00 87.12 555 PRO A CA 1
ATOM 4361 C C . PRO A 1 555 ? -16.738 2.136 57.428 1.00 87.12 555 PRO A C 1
ATOM 4363 O O . PRO A 1 555 ? -17.083 3.240 57.831 1.00 87.12 555 PRO A O 1
ATOM 4366 N N . ALA A 1 556 ? -15.450 1.822 57.245 1.00 89.50 556 ALA A N 1
ATOM 4367 C CA . ALA A 1 556 ? -14.326 2.707 57.556 1.00 89.50 556 ALA A CA 1
ATOM 4368 C C . ALA A 1 556 ? -14.369 4.048 56.796 1.00 89.50 556 ALA A C 1
ATOM 4370 O O . ALA A 1 556 ? -14.984 4.164 55.725 1.00 89.50 556 ALA A O 1
ATOM 4371 N N . SER A 1 557 ? -13.681 5.060 57.334 1.00 91.25 557 SER A N 1
ATOM 4372 C CA . SER A 1 557 ? -13.530 6.359 56.668 1.00 91.25 557 SER A CA 1
ATOM 4373 C C . SER A 1 557 ? -12.698 6.239 55.378 1.00 91.25 557 SER A C 1
ATOM 4375 O O . SER A 1 557 ? -11.944 5.284 55.190 1.00 91.25 557 SER A O 1
ATOM 4377 N N . ALA A 1 558 ? -12.807 7.203 54.454 1.00 89.81 558 ALA A N 1
ATOM 4378 C CA . ALA A 1 558 ? -12.048 7.157 53.194 1.00 89.81 558 ALA A CA 1
ATOM 4379 C C . ALA A 1 558 ? -10.524 7.106 53.424 1.00 89.81 558 ALA A C 1
ATOM 4381 O O . ALA A 1 558 ? -9.809 6.407 52.708 1.00 89.81 558 ALA A O 1
ATOM 4382 N N . VAL A 1 559 ? -10.036 7.821 54.444 1.00 90.25 559 VAL A N 1
ATOM 4383 C CA . VAL A 1 559 ? -8.614 7.850 54.815 1.00 90.25 559 VAL A CA 1
ATOM 4384 C C . VAL A 1 559 ? -8.163 6.483 55.324 1.00 90.25 559 VAL A C 1
ATOM 4386 O O . VAL A 1 559 ? -7.161 5.959 54.843 1.00 90.25 559 VAL A O 1
ATOM 4389 N N . GLU A 1 560 ? -8.931 5.863 56.223 1.00 91.94 560 GLU A N 1
ATOM 4390 C CA . GLU A 1 560 ? -8.644 4.514 56.727 1.00 91.94 560 GLU A CA 1
ATOM 4391 C C . GLU A 1 560 ? -8.652 3.466 55.610 1.00 91.94 560 GLU A C 1
ATOM 4393 O O . GLU A 1 560 ? -7.802 2.579 55.592 1.00 91.94 560 GLU A O 1
ATOM 4398 N N . LEU A 1 561 ? -9.578 3.563 54.650 1.00 92.00 561 LEU A N 1
ATOM 4399 C CA . LEU A 1 561 ? -9.622 2.646 53.508 1.00 92.00 561 LEU A CA 1
ATOM 4400 C C . LEU A 1 561 ? -8.349 2.744 52.661 1.00 92.00 561 LEU A C 1
ATOM 4402 O O . LEU A 1 561 ? -7.786 1.716 52.288 1.00 92.00 561 LEU A O 1
ATOM 4406 N N . TYR A 1 562 ? -7.851 3.953 52.388 1.00 91.62 562 TYR A N 1
ATOM 4407 C CA . TYR A 1 562 ? -6.591 4.117 51.661 1.00 91.62 562 TYR A CA 1
ATOM 4408 C C . TYR A 1 562 ? -5.373 3.695 52.481 1.00 91.62 562 TYR A C 1
ATOM 4410 O O . TYR A 1 562 ? -4.471 3.066 51.932 1.00 91.62 562 TYR A O 1
ATOM 4418 N N . GLN A 1 563 ? -5.365 3.937 53.793 1.00 90.94 563 GLN A N 1
ATOM 4419 C CA . GLN A 1 563 ? -4.341 3.377 54.679 1.00 90.94 563 GLN A CA 1
ATOM 4420 C C . GLN A 1 563 ? -4.338 1.842 54.618 1.00 90.94 563 GLN A C 1
ATOM 4422 O O . GLN A 1 563 ? -3.274 1.239 54.496 1.00 90.94 563 GLN A O 1
ATOM 4427 N N . GLN A 1 564 ? -5.512 1.200 54.594 1.00 90.44 564 GLN A N 1
ATOM 4428 C CA . GLN A 1 564 ? -5.642 -0.255 54.446 1.00 90.44 564 GLN A CA 1
ATOM 4429 C C . GLN A 1 564 ? -5.109 -0.767 53.099 1.00 90.44 564 GLN A C 1
ATOM 4431 O O . GLN A 1 564 ? -4.473 -1.820 53.064 1.00 90.44 564 GLN A O 1
ATOM 4436 N N . VAL A 1 565 ? -5.310 -0.032 51.997 1.00 91.44 565 VAL A N 1
ATOM 4437 C CA . VAL A 1 565 ? -4.759 -0.392 50.671 1.00 91.44 565 VAL A CA 1
ATOM 4438 C C . VAL A 1 565 ? -3.229 -0.499 50.705 1.00 91.44 565 VAL A C 1
ATOM 4440 O O . VAL A 1 565 ? -2.661 -1.396 50.077 1.00 91.44 565 VAL A O 1
ATOM 4443 N N . PHE A 1 566 ? -2.566 0.381 51.461 1.00 91.69 566 PHE A N 1
ATOM 4444 C CA . PHE A 1 566 ? -1.104 0.449 51.564 1.00 91.69 566 PHE A CA 1
ATOM 4445 C C . PHE A 1 566 ? -0.521 -0.209 52.826 1.00 91.69 566 PHE A C 1
ATOM 4447 O O . PHE A 1 566 ? 0.698 -0.226 52.990 1.00 91.69 566 PHE A O 1
ATOM 4454 N N . ALA A 1 567 ? -1.350 -0.806 53.688 1.00 86.00 567 ALA A N 1
ATOM 4455 C CA . ALA A 1 567 ? -0.927 -1.338 54.988 1.00 86.00 567 ALA A CA 1
ATOM 4456 C C . ALA A 1 567 ? 0.153 -2.435 54.900 1.00 86.00 567 ALA A C 1
ATOM 4458 O O . ALA A 1 567 ? 0.952 -2.593 55.815 1.00 86.00 567 ALA A O 1
ATOM 4459 N N . GLN A 1 568 ? 0.207 -3.179 53.790 1.00 84.00 568 GLN A N 1
ATOM 4460 C CA . GLN A 1 568 ? 1.190 -4.250 53.548 1.00 84.00 568 GLN A CA 1
ATOM 4461 C C . GLN A 1 568 ? 2.393 -3.792 52.699 1.00 84.00 568 GLN A C 1
ATOM 4463 O O . GLN A 1 568 ? 3.108 -4.619 52.131 1.00 84.00 568 GLN A O 1
ATOM 4468 N N . GLY A 1 569 ? 2.602 -2.478 52.575 1.00 84.06 569 GLY A N 1
ATOM 4469 C CA . GLY A 1 569 ? 3.696 -1.866 51.824 1.00 84.06 569 GLY A CA 1
ATOM 4470 C C . GLY A 1 569 ? 3.250 -1.189 50.526 1.00 84.06 569 GLY A C 1
ATOM 4471 O O . GLY A 1 569 ? 2.216 -1.511 49.939 1.00 84.06 569 GLY A O 1
ATOM 4472 N N . LEU A 1 570 ? 4.076 -0.254 50.046 1.00 85.50 570 LEU A N 1
ATOM 4473 C CA . LEU A 1 570 ? 3.753 0.632 48.921 1.00 85.50 570 LEU A CA 1
ATOM 4474 C C . LEU A 1 570 ? 3.374 -0.133 47.640 1.00 85.50 570 LEU A C 1
ATOM 4476 O O . LEU A 1 570 ? 2.351 0.152 47.022 1.00 85.50 570 LEU A O 1
ATOM 4480 N N . ALA A 1 571 ? 4.152 -1.156 47.272 1.00 84.38 571 ALA A N 1
ATOM 4481 C CA . ALA A 1 571 ? 3.915 -1.949 46.062 1.00 84.38 571 ALA A CA 1
ATOM 4482 C C . ALA A 1 571 ? 2.581 -2.719 46.096 1.00 84.38 571 ALA A C 1
ATOM 4484 O O . ALA A 1 571 ? 1.959 -2.941 45.055 1.00 84.38 571 ALA A O 1
ATOM 4485 N N . LYS A 1 572 ? 2.108 -3.098 47.291 1.00 86.12 572 LYS A N 1
ATOM 4486 C CA . LYS A 1 572 ? 0.840 -3.815 47.467 1.00 86.12 572 LYS A CA 1
ATOM 4487 C C . LYS A 1 572 ? -0.377 -2.923 47.204 1.00 86.12 572 LYS A C 1
ATOM 4489 O O . LYS A 1 572 ? -1.441 -3.443 46.892 1.00 86.12 572 LYS A O 1
ATOM 4494 N N . GLY A 1 573 ? -0.228 -1.597 47.198 1.00 86.69 573 GLY A N 1
ATOM 4495 C CA . GLY A 1 573 ? -1.308 -0.698 46.781 1.00 86.69 573 GLY A CA 1
ATOM 4496 C C . GLY A 1 573 ? -1.761 -0.901 45.327 1.00 86.69 573 GLY A C 1
ATOM 4497 O O . GLY A 1 573 ? -2.922 -0.655 45.001 1.00 86.69 573 GLY A O 1
ATOM 4498 N N . TRP A 1 574 ? -0.881 -1.430 44.466 1.00 93.50 574 TRP A N 1
ATOM 4499 C CA . TRP A 1 574 ? -1.145 -1.713 43.046 1.00 93.50 574 TRP A CA 1
ATOM 4500 C C . TRP A 1 574 ? -1.587 -3.154 42.759 1.00 93.50 574 TRP A C 1
ATOM 4502 O O . TRP A 1 574 ? -1.600 -3.590 41.603 1.00 93.50 574 TRP A O 1
ATOM 4512 N N . THR A 1 575 ? -1.973 -3.916 43.784 1.00 92.19 575 THR A N 1
ATOM 4513 C CA . THR A 1 575 ? -2.437 -5.299 43.620 1.00 92.19 575 THR A CA 1
ATOM 4514 C C . THR A 1 575 ? -3.533 -5.399 42.559 1.00 92.19 575 THR A C 1
ATOM 4516 O O . THR A 1 575 ? -4.549 -4.712 42.615 1.00 92.19 575 THR A O 1
ATOM 4519 N N . GLY A 1 576 ? -3.320 -6.267 41.565 1.00 89.31 576 GLY A N 1
ATOM 4520 C CA . GLY A 1 576 ? -4.247 -6.499 40.452 1.00 89.31 576 GLY A CA 1
ATOM 4521 C C . GLY A 1 576 ? -4.201 -5.465 39.314 1.00 89.31 576 GLY A C 1
ATOM 4522 O O . GLY A 1 576 ? -4.797 -5.722 38.267 1.00 89.31 576 GLY A O 1
ATOM 4523 N N . GLY A 1 577 ? -3.449 -4.367 39.457 1.00 90.25 577 GLY A N 1
ATOM 4524 C CA . GLY A 1 577 ? -3.402 -3.261 38.488 1.00 90.25 577 GLY A CA 1
ATOM 4525 C C . GLY A 1 577 ? -2.887 -3.644 37.098 1.00 90.25 577 GLY A C 1
ATOM 4526 O O . GLY A 1 577 ? -3.329 -3.103 36.088 1.00 90.25 577 GLY A O 1
ATOM 4527 N N . ALA A 1 578 ? -1.999 -4.639 37.005 1.00 91.94 578 ALA A N 1
ATOM 4528 C CA . ALA A 1 578 ? -1.490 -5.123 35.719 1.00 91.94 578 ALA A CA 1
ATOM 4529 C C . ALA A 1 578 ? -2.592 -5.741 34.835 1.00 91.94 578 ALA A C 1
ATOM 4531 O O . ALA A 1 578 ? -2.536 -5.641 33.609 1.00 91.94 578 ALA A O 1
ATOM 4532 N N . PHE A 1 579 ? -3.609 -6.376 35.432 1.00 93.06 579 PHE A N 1
ATOM 4533 C CA . PHE A 1 579 ? -4.711 -6.969 34.669 1.00 93.06 579 PHE A CA 1
ATOM 4534 C C . PHE A 1 579 ? -5.629 -5.890 34.101 1.00 93.06 579 PHE A C 1
ATOM 4536 O O . PHE A 1 579 ? -6.010 -5.963 32.933 1.00 93.06 579 PHE A O 1
ATOM 4543 N N . THR A 1 580 ? -5.947 -4.874 34.904 1.00 90.56 580 THR A N 1
ATOM 4544 C CA . THR A 1 580 ? -6.782 -3.745 34.482 1.00 90.56 580 THR A CA 1
ATOM 4545 C C . THR A 1 580 ? -6.066 -2.876 33.451 1.00 90.56 580 THR A C 1
ATOM 4547 O O . THR A 1 580 ? -6.694 -2.467 32.482 1.00 90.56 580 THR A O 1
ATOM 4550 N N . ALA A 1 581 ? -4.749 -2.684 33.575 1.00 92.31 581 ALA A N 1
ATOM 4551 C CA . ALA A 1 581 ? -3.935 -1.993 32.573 1.00 92.31 581 ALA A CA 1
ATOM 4552 C C . ALA A 1 581 ? -3.921 -2.721 31.217 1.00 92.31 581 ALA A C 1
ATOM 4554 O O . ALA A 1 581 ? -4.103 -2.097 30.176 1.00 92.31 581 ALA A O 1
ATOM 4555 N N . ARG A 1 582 ? -3.777 -4.056 31.204 1.00 90.25 582 ARG A N 1
ATOM 4556 C CA . ARG A 1 582 ? -3.828 -4.837 29.952 1.00 90.25 582 ARG A CA 1
ATOM 4557 C C . ARG A 1 582 ? -5.190 -4.754 29.267 1.00 90.25 582 ARG A C 1
ATOM 4559 O O . ARG A 1 582 ? -5.238 -4.588 28.053 1.00 90.25 582 ARG A O 1
ATOM 4566 N N . ALA A 1 583 ? -6.281 -4.846 30.030 1.00 91.38 583 ALA A N 1
ATOM 4567 C CA . ALA A 1 583 ? -7.633 -4.703 29.488 1.00 91.38 583 ALA A CA 1
ATOM 4568 C C . ALA A 1 583 ? -7.927 -3.272 28.997 1.00 91.38 583 ALA A C 1
ATOM 4570 O O . ALA A 1 583 ? -8.737 -3.092 28.090 1.00 91.38 583 ALA A O 1
ATOM 4571 N N . ALA A 1 584 ? -7.234 -2.265 29.538 1.00 89.81 584 ALA A N 1
ATOM 4572 C CA . ALA A 1 584 ? -7.391 -0.878 29.120 1.00 89.81 584 ALA A CA 1
ATOM 4573 C C . ALA A 1 584 ? -6.889 -0.617 27.686 1.00 89.81 584 ALA A C 1
ATOM 4575 O O . ALA A 1 584 ? -7.421 0.249 27.005 1.00 89.81 584 ALA A O 1
ATOM 4576 N N . CYS A 1 585 ? -5.920 -1.380 27.172 1.00 87.31 585 CYS A N 1
ATOM 4577 C CA . CYS A 1 585 ? -5.412 -1.179 25.808 1.00 87.31 585 CYS A CA 1
ATOM 4578 C C . CYS A 1 585 ? -6.528 -1.323 24.742 1.00 87.31 585 CYS A C 1
ATOM 4580 O O . CYS A 1 585 ? -6.808 -0.353 24.033 1.00 87.31 585 CYS A O 1
ATOM 4582 N N . PRO A 1 586 ? -7.263 -2.454 24.658 1.00 88.12 586 PRO A N 1
ATOM 4583 C CA . PRO A 1 586 ? -8.413 -2.552 23.760 1.00 88.12 586 PRO A CA 1
ATOM 4584 C C . PRO A 1 586 ? -9.582 -1.640 24.167 1.00 88.12 586 PRO A C 1
ATOM 4586 O O . PRO A 1 586 ? -10.297 -1.171 23.284 1.00 88.12 586 PRO A O 1
ATOM 4589 N N . GLN A 1 587 ? -9.769 -1.341 25.462 1.00 90.19 587 GLN A N 1
ATOM 4590 C CA . GLN A 1 587 ? -10.807 -0.413 25.941 1.00 90.19 587 GLN A CA 1
ATOM 4591 C C . GLN A 1 587 ? -10.644 0.980 25.307 1.00 90.19 587 GLN A C 1
ATOM 4593 O O . GLN A 1 587 ? -11.572 1.491 24.682 1.00 90.19 587 GLN A O 1
ATOM 4598 N N . PHE A 1 588 ? -9.457 1.579 25.412 1.00 87.50 588 PHE A N 1
ATOM 4599 C CA . PHE A 1 588 ? -9.205 2.938 24.928 1.00 87.50 588 PHE A CA 1
ATOM 4600 C C . PHE A 1 588 ? -9.059 3.021 23.400 1.00 87.50 588 PHE A C 1
ATOM 4602 O O . PHE A 1 588 ? -9.348 4.065 22.821 1.00 87.50 588 PHE A O 1
ATOM 4609 N N . LEU A 1 589 ? -8.688 1.926 22.727 1.00 84.62 589 LEU A N 1
ATOM 4610 C CA . LEU A 1 589 ? -8.637 1.868 21.261 1.00 84.62 589 LEU A CA 1
ATOM 4611 C C . LEU A 1 589 ? -10.017 1.694 20.611 1.00 84.62 589 LEU A C 1
ATOM 4613 O O . LEU A 1 589 ? -10.268 2.251 19.543 1.00 84.62 589 LEU A O 1
ATOM 4617 N N . CYS A 1 590 ? -10.909 0.913 21.229 1.00 83.81 590 CYS A N 1
ATOM 4618 C CA . CYS A 1 590 ? -12.142 0.471 20.573 1.00 83.81 590 CYS A CA 1
ATOM 4619 C C . CYS A 1 590 ? -13.387 1.262 20.991 1.00 83.81 590 CYS A C 1
ATOM 4621 O O . CYS A 1 590 ? -14.309 1.380 20.188 1.00 83.81 590 CYS A O 1
ATOM 4623 N N . LEU A 1 591 ? -13.459 1.803 22.215 1.00 84.62 591 LEU A N 1
ATOM 4624 C CA . LEU A 1 591 ? -14.717 2.373 22.723 1.00 84.62 591 LEU A CA 1
ATOM 4625 C C . LEU A 1 591 ? -15.137 3.677 22.051 1.00 84.62 591 LEU A C 1
ATOM 4627 O O . LEU A 1 591 ? -16.332 3.887 21.851 1.00 84.62 591 LEU A O 1
ATOM 4631 N N . GLY A 1 592 ? -14.183 4.539 21.692 1.00 80.38 592 GLY A N 1
ATOM 4632 C CA . GLY A 1 592 ? -14.474 5.774 20.962 1.00 80.38 592 GLY A CA 1
ATOM 4633 C C . GLY A 1 592 ? -15.188 5.480 19.639 1.00 80.38 592 GLY A C 1
ATOM 4634 O O . GLY A 1 592 ? -16.314 5.942 19.470 1.00 80.38 592 GLY A O 1
ATOM 4635 N N . PRO A 1 593 ? -14.591 4.664 18.752 1.00 80.00 593 PRO A N 1
ATOM 4636 C CA . PRO A 1 593 ? -15.216 4.273 17.490 1.00 80.00 593 PRO A CA 1
ATOM 4637 C C . PRO A 1 593 ? -16.426 3.322 17.613 1.00 80.00 593 PRO A C 1
ATOM 4639 O O . PRO A 1 593 ? -17.242 3.266 16.694 1.00 80.00 593 PRO A O 1
ATOM 4642 N N . ALA A 1 594 ? -16.550 2.558 18.709 1.00 81.44 594 ALA A N 1
ATOM 4643 C CA . ALA A 1 594 ? -17.703 1.682 18.966 1.00 81.44 594 ALA A CA 1
ATOM 4644 C C . ALA A 1 594 ? -18.952 2.453 19.438 1.00 81.44 594 ALA A C 1
ATOM 4646 O O . ALA A 1 594 ? -20.043 2.233 18.906 1.00 81.44 594 ALA A O 1
ATOM 4647 N N . TYR A 1 595 ? -18.799 3.444 20.333 1.00 82.94 595 TYR A N 1
ATOM 4648 C CA . TYR A 1 595 ? -19.714 4.603 20.355 1.00 82.94 595 TYR A CA 1
ATOM 4649 C C . TYR A 1 595 ? -19.674 5.262 18.971 1.00 82.94 595 TYR A C 1
ATOM 4651 O O . TYR A 1 595 ? -18.911 4.834 18.153 1.00 82.94 595 TYR A O 1
ATOM 4659 N N . HIS A 1 596 ? -20.415 6.285 18.587 1.00 78.56 596 HIS A N 1
ATOM 4660 C CA . HIS A 1 596 ? -20.514 6.662 17.164 1.00 78.56 596 HIS A CA 1
ATOM 4661 C C . HIS A 1 596 ? -21.125 5.507 16.327 1.00 78.56 596 HIS A C 1
ATOM 4663 O O . HIS A 1 596 ? -22.288 5.655 15.966 1.00 78.56 596 HIS A O 1
ATOM 4669 N N . PHE A 1 597 ? -20.472 4.351 16.097 1.00 79.31 597 PHE A N 1
ATOM 4670 C CA . PHE A 1 597 ? -21.056 3.188 15.410 1.00 79.31 597 PHE A CA 1
ATOM 4671 C C . PHE A 1 597 ? -22.388 2.772 16.022 1.00 79.31 597 PHE A C 1
ATOM 4673 O O . PHE A 1 597 ? -23.398 2.754 15.322 1.00 79.31 597 PHE A O 1
ATOM 4680 N N . TYR A 1 598 ? -22.444 2.53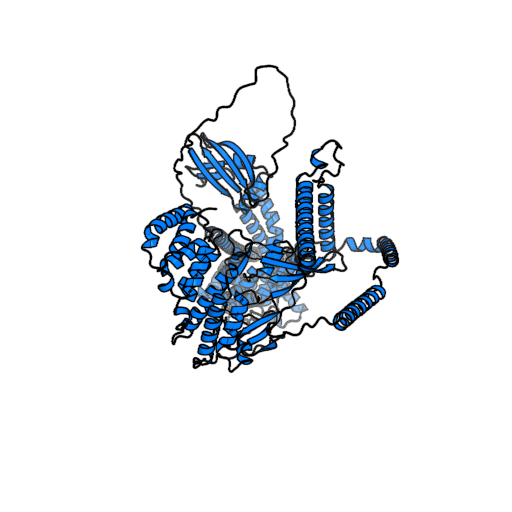7 17.332 1.00 85.38 598 TYR A N 1
ATOM 4681 C CA . TYR A 1 598 ? -23.705 2.216 17.997 1.00 85.38 598 TYR A CA 1
ATOM 4682 C C . TYR A 1 598 ? -24.692 3.384 18.004 1.00 85.38 598 TYR A C 1
ATOM 4684 O O . TYR A 1 598 ? -25.888 3.194 17.768 1.00 85.38 598 TYR A O 1
ATOM 4692 N N . ALA A 1 599 ? -24.197 4.604 18.228 1.00 78.25 599 ALA A N 1
ATOM 4693 C CA . ALA A 1 599 ? -25.037 5.799 18.293 1.00 78.25 599 ALA A CA 1
ATOM 4694 C C . ALA A 1 599 ? -25.747 6.096 16.961 1.00 78.25 599 ALA A C 1
ATOM 4696 O O . ALA A 1 599 ? -26.819 6.694 16.941 1.00 78.25 599 ALA A O 1
ATOM 4697 N N . SER A 1 600 ? -25.176 5.633 15.854 1.00 70.56 600 SER A N 1
ATOM 4698 C CA . SER A 1 600 ? -25.684 5.865 14.508 1.00 70.56 600 SER A CA 1
ATOM 4699 C C . SER A 1 600 ? -27.003 5.189 14.177 1.00 70.56 600 SER A C 1
ATOM 4701 O O . SER A 1 600 ? -27.837 5.769 13.485 1.00 70.56 600 SER A O 1
ATOM 4703 N N . PHE A 1 601 ? -27.200 3.969 14.677 1.00 76.19 601 PHE A N 1
ATOM 4704 C CA . PHE A 1 601 ? -28.385 3.171 14.379 1.00 76.19 601 PHE A CA 1
ATOM 4705 C C . PHE A 1 601 ? -29.354 3.099 15.557 1.00 76.19 601 PHE A C 1
ATOM 4707 O O . PHE A 1 601 ? -30.514 2.753 15.364 1.00 76.19 601 PHE A O 1
ATOM 4714 N N . SER A 1 602 ? -28.902 3.422 16.771 1.00 79.62 602 SER A N 1
ATOM 4715 C CA . SER A 1 602 ? -29.715 3.332 17.991 1.00 79.62 602 SER A CA 1
ATOM 4716 C C . SER A 1 602 ? -29.904 4.674 18.714 1.00 79.62 602 SER A C 1
ATOM 4718 O O . SER A 1 602 ? -30.503 4.731 19.790 1.00 79.62 602 SER A O 1
ATOM 4720 N N . GLY A 1 603 ? -29.423 5.769 18.112 1.00 81.12 603 GLY A N 1
ATOM 4721 C CA . GLY A 1 603 ? -29.414 7.100 18.713 1.00 81.12 603 GLY A CA 1
ATOM 4722 C C . GLY A 1 603 ? -28.427 7.208 19.878 1.00 81.12 603 GLY A C 1
ATOM 4723 O O . GLY A 1 603 ? -27.758 6.246 20.247 1.00 81.12 603 GLY A O 1
ATOM 4724 N N . VAL A 1 604 ? -28.344 8.389 20.496 1.00 78.62 604 VAL A N 1
ATOM 4725 C CA . VAL A 1 604 ? -27.415 8.651 21.615 1.00 78.62 604 VAL A CA 1
ATOM 4726 C C . VAL A 1 604 ? -27.625 7.659 22.766 1.00 78.62 604 VAL A C 1
ATOM 4728 O O . VAL A 1 604 ? -26.661 7.070 23.249 1.00 78.62 604 VAL A O 1
ATOM 4731 N N . GLY A 1 605 ? -28.881 7.406 23.154 1.00 82.94 605 GLY A N 1
ATOM 4732 C CA . GLY A 1 605 ? -29.212 6.497 24.257 1.00 82.94 605 GLY A CA 1
ATOM 4733 C C . GLY A 1 605 ? -28.820 5.039 23.994 1.00 82.94 605 GLY A C 1
ATOM 4734 O O . GLY A 1 605 ? -28.182 4.411 24.839 1.00 82.94 605 GLY A O 1
ATOM 4735 N N . GLY A 1 606 ? -29.137 4.501 22.812 1.00 83.94 606 GLY A N 1
ATOM 4736 C CA . GLY A 1 606 ? -28.716 3.147 22.444 1.00 83.94 606 GLY A CA 1
ATOM 4737 C C . GLY A 1 606 ? -27.204 3.042 22.219 1.00 83.94 606 GLY A C 1
ATOM 4738 O O . GLY A 1 606 ? -26.591 2.037 22.584 1.00 83.94 606 GLY A O 1
ATOM 4739 N N . GLY A 1 607 ? -26.584 4.117 21.721 1.00 86.81 607 GLY A N 1
ATOM 4740 C CA . GLY A 1 607 ? -25.140 4.252 21.588 1.00 86.81 607 GLY A CA 1
ATOM 4741 C C . GLY A 1 607 ? -24.423 4.110 22.924 1.00 86.81 607 GLY A C 1
ATOM 4742 O O . GLY A 1 607 ? -23.476 3.331 23.024 1.00 86.81 607 GLY A O 1
ATOM 4743 N N . VAL A 1 608 ? -24.904 4.803 23.960 1.00 87.94 608 VAL A N 1
ATOM 4744 C CA . VAL A 1 608 ? -24.412 4.664 25.339 1.00 87.94 608 VAL A CA 1
ATOM 4745 C C . VAL A 1 608 ? -24.560 3.215 25.808 1.00 87.94 608 VAL A C 1
ATOM 4747 O O . VAL A 1 608 ? -23.563 2.605 26.179 1.00 87.94 608 VAL A O 1
ATOM 4750 N N . LEU A 1 609 ? -25.757 2.626 25.703 1.00 90.69 609 LEU A N 1
ATOM 4751 C CA . LEU A 1 609 ? -26.029 1.264 26.181 1.00 90.69 609 LEU A CA 1
ATOM 4752 C C . LEU A 1 609 ? -25.093 0.208 25.567 1.00 90.69 609 LEU A C 1
ATOM 4754 O O . LEU A 1 609 ? -24.492 -0.594 26.284 1.00 90.69 609 LEU A O 1
ATOM 4758 N N . LEU A 1 610 ? -24.960 0.207 24.241 1.00 90.75 610 LEU A N 1
ATOM 4759 C CA . LEU A 1 610 ? -24.153 -0.775 23.513 1.00 90.75 610 LEU A CA 1
ATOM 4760 C C . LEU A 1 610 ? -22.647 -0.554 23.708 1.00 90.75 610 LEU A C 1
ATOM 4762 O O . LEU A 1 610 ? -21.883 -1.523 23.788 1.00 90.75 610 LEU A O 1
ATOM 4766 N N . THR A 1 611 ? -22.214 0.703 23.849 1.00 90.44 611 THR A N 1
ATOM 4767 C CA . THR A 1 611 ? -20.816 1.026 24.179 1.00 90.44 611 THR A CA 1
ATOM 4768 C C . THR A 1 611 ? -20.473 0.523 25.573 1.00 90.44 611 THR A C 1
ATOM 4770 O O . THR A 1 611 ? -19.452 -0.134 25.741 1.00 90.44 611 THR A O 1
ATOM 4773 N N . SER A 1 612 ? -21.348 0.744 26.555 1.00 91.56 612 SER A N 1
ATOM 4774 C CA . SER A 1 612 ? -21.153 0.270 27.926 1.00 91.56 612 SER A CA 1
ATOM 4775 C C . SER A 1 612 ? -21.148 -1.255 28.021 1.00 91.56 612 SER A C 1
ATOM 4777 O O . SER A 1 612 ? -20.348 -1.812 28.770 1.00 91.56 612 SER A O 1
ATOM 4779 N N . LEU A 1 613 ? -21.977 -1.947 27.229 1.00 93.69 613 LEU A N 1
ATOM 4780 C CA . LEU A 1 613 ? -21.923 -3.407 27.113 1.00 93.69 613 LEU A CA 1
ATOM 4781 C C . LEU A 1 613 ? -20.576 -3.869 26.538 1.00 93.69 613 LEU A C 1
ATOM 4783 O O . LEU A 1 613 ? -19.964 -4.793 27.069 1.00 93.69 613 LEU A O 1
ATOM 4787 N N . THR A 1 614 ? -20.097 -3.207 25.484 1.00 92.62 614 THR A N 1
ATOM 4788 C CA . THR A 1 614 ? -18.799 -3.508 24.858 1.00 92.62 614 THR A CA 1
ATOM 4789 C C . THR A 1 614 ? -17.647 -3.266 25.832 1.00 92.62 614 THR A C 1
ATOM 4791 O O . THR A 1 614 ? -16.762 -4.107 25.962 1.00 92.62 614 THR A O 1
ATOM 4794 N N . GLU A 1 615 ? -17.688 -2.163 26.579 1.00 93.94 615 GLU A N 1
ATOM 4795 C CA . GLU A 1 615 ? -16.733 -1.866 27.644 1.00 93.94 615 GLU A CA 1
ATOM 4796 C C . GLU A 1 615 ? -16.736 -2.963 28.704 1.00 93.94 615 GLU A C 1
ATOM 4798 O O . GLU A 1 615 ? -15.677 -3.489 29.041 1.00 93.94 615 GLU A O 1
ATOM 4803 N N . THR A 1 616 ? -17.914 -3.366 29.186 1.00 94.75 616 THR A N 1
ATOM 4804 C CA . THR A 1 616 ? -18.045 -4.452 30.160 1.00 94.75 616 THR A CA 1
ATOM 4805 C C . THR A 1 616 ? -17.445 -5.754 29.634 1.00 94.75 616 THR A C 1
ATOM 4807 O O . THR A 1 616 ? -16.688 -6.389 30.361 1.00 94.75 616 THR A O 1
ATOM 4810 N N . LEU A 1 617 ? -17.698 -6.136 28.380 1.00 93.81 617 LEU A N 1
ATOM 4811 C CA . LEU A 1 617 ? -17.119 -7.353 27.796 1.00 93.81 617 LEU A CA 1
ATOM 4812 C C . LEU A 1 617 ? -15.583 -7.325 27.767 1.00 93.81 617 LEU A C 1
ATOM 4814 O O . LEU A 1 617 ? -14.956 -8.368 27.944 1.00 93.81 617 LEU A O 1
ATOM 4818 N N . ILE A 1 618 ? -14.983 -6.147 27.583 1.00 93.25 618 ILE A N 1
ATOM 4819 C CA . ILE A 1 618 ? -13.526 -5.975 27.574 1.00 93.25 618 ILE A CA 1
ATOM 4820 C C . ILE A 1 618 ? -12.957 -6.011 28.999 1.00 93.25 618 ILE A C 1
ATOM 4822 O O . ILE A 1 618 ? -11.966 -6.697 29.253 1.00 93.25 618 ILE A O 1
ATOM 4826 N N . VAL A 1 619 ? -13.553 -5.264 29.935 1.00 94.19 619 VAL A N 1
ATOM 4827 C CA . VAL A 1 619 ? -12.907 -4.981 31.230 1.00 94.19 619 VAL A CA 1
ATOM 4828 C C . VAL A 1 619 ? -13.408 -5.843 32.387 1.00 94.19 619 VAL A C 1
ATOM 4830 O O . VAL A 1 619 ? -12.672 -6.013 33.358 1.00 94.19 619 VAL A O 1
ATOM 4833 N N . TYR A 1 620 ? -14.612 -6.424 32.313 1.00 95.75 620 TYR A N 1
ATOM 4834 C CA . TYR A 1 620 ? -15.262 -7.110 33.440 1.00 95.75 620 TYR A CA 1
ATOM 4835 C C . TYR A 1 620 ? -14.359 -8.145 34.115 1.00 95.75 620 TYR A C 1
ATOM 4837 O O . TYR A 1 620 ? -14.181 -8.104 35.334 1.00 95.75 620 TYR A O 1
ATOM 4845 N N . GLY A 1 621 ? -13.758 -9.048 33.335 1.00 93.12 621 GLY A N 1
ATOM 4846 C CA . GLY A 1 621 ? -12.916 -10.114 33.877 1.00 93.12 621 GLY A CA 1
ATOM 4847 C C . GLY A 1 621 ? -11.708 -9.562 34.635 1.00 93.12 621 GLY A C 1
ATOM 4848 O O . GLY A 1 621 ? -11.397 -10.022 35.737 1.00 93.12 621 GLY A O 1
ATOM 4849 N N . ALA A 1 622 ? -11.053 -8.539 34.082 1.00 94.12 622 ALA A N 1
ATOM 4850 C CA . ALA A 1 622 ? -9.897 -7.890 34.691 1.00 94.12 622 ALA A CA 1
ATOM 4851 C C . ALA A 1 622 ? -10.264 -7.082 35.946 1.00 94.12 622 ALA A C 1
ATOM 4853 O O . ALA A 1 622 ? -9.559 -7.171 36.951 1.00 94.12 622 ALA A O 1
ATOM 4854 N N . GLU A 1 623 ? -11.374 -6.336 35.923 1.00 93.88 623 GLU A N 1
ATOM 4855 C CA . GLU A 1 623 ? -11.843 -5.563 37.080 1.00 93.88 623 GLU A CA 1
ATOM 4856 C C . GLU A 1 623 ? -12.320 -6.463 38.220 1.00 93.88 623 GLU A C 1
ATOM 4858 O O . GLU A 1 623 ? -12.007 -6.208 39.379 1.00 93.88 623 GLU A O 1
ATOM 4863 N N . THR A 1 624 ? -13.035 -7.541 37.896 1.00 94.12 624 THR A N 1
ATOM 4864 C CA . THR A 1 624 ? -13.488 -8.543 38.871 1.00 94.12 624 THR A CA 1
ATOM 4865 C C . THR A 1 624 ? -12.291 -9.209 39.544 1.00 94.12 624 THR A C 1
ATOM 4867 O O . THR A 1 624 ? -12.252 -9.336 40.768 1.00 94.12 624 THR A O 1
ATOM 4870 N N . LYS A 1 625 ? -11.279 -9.588 38.753 1.00 93.94 625 LYS A N 1
ATOM 4871 C CA . LYS A 1 625 ? -10.030 -10.153 39.269 1.00 93.94 625 LYS A CA 1
ATOM 4872 C C . LYS A 1 625 ? -9.306 -9.175 40.196 1.00 93.94 625 LYS A C 1
ATOM 4874 O O . LYS A 1 625 ? -8.902 -9.571 41.283 1.00 93.94 625 LYS A O 1
ATOM 4879 N N . ASN A 1 626 ? -9.160 -7.910 39.794 1.00 94.25 626 ASN A N 1
ATOM 4880 C CA . ASN A 1 626 ? -8.516 -6.880 40.613 1.00 94.25 626 ASN A CA 1
ATOM 4881 C C . ASN A 1 626 ? -9.257 -6.656 41.943 1.00 94.25 626 ASN A C 1
ATOM 4883 O O . ASN A 1 626 ? -8.612 -6.701 42.987 1.00 94.25 626 ASN A O 1
ATOM 4887 N N . ALA A 1 627 ? -10.587 -6.535 41.925 1.00 93.00 627 ALA A N 1
ATOM 4888 C CA . ALA A 1 627 ? -11.388 -6.361 43.137 1.00 93.00 627 ALA A CA 1
ATOM 4889 C C . ALA A 1 627 ? -11.225 -7.534 44.125 1.00 93.00 627 ALA A C 1
ATOM 4891 O O . ALA A 1 627 ? -11.018 -7.343 45.322 1.00 93.00 627 ALA A O 1
ATOM 4892 N N . GLN A 1 628 ? -11.250 -8.767 43.619 1.00 93.81 628 GLN A N 1
ATOM 4893 C CA . GLN A 1 628 ? -11.082 -9.965 44.446 1.00 93.81 628 GLN A CA 1
ATOM 4894 C C . GLN A 1 628 ? -9.659 -10.107 44.992 1.00 93.81 628 GLN A C 1
ATOM 4896 O O . GLN A 1 628 ? -9.479 -10.539 46.127 1.00 93.81 628 GLN A O 1
ATOM 4901 N N . MET A 1 629 ? -8.644 -9.710 44.219 1.00 92.31 629 MET A N 1
ATOM 4902 C CA . MET A 1 629 ? -7.263 -9.666 44.701 1.00 92.31 629 MET A CA 1
ATOM 4903 C C . MET A 1 629 ? -7.065 -8.595 45.782 1.00 92.31 629 MET A C 1
ATOM 4905 O O . MET A 1 629 ? -6.358 -8.859 46.748 1.00 92.31 629 MET A O 1
ATOM 4909 N N . ALA A 1 630 ? -7.708 -7.429 45.660 1.00 91.44 630 ALA A N 1
ATOM 4910 C CA . ALA A 1 630 ? -7.682 -6.390 46.691 1.00 91.44 630 ALA A CA 1
ATOM 4911 C C . ALA A 1 630 ? -8.355 -6.862 47.994 1.00 91.44 630 ALA A C 1
ATOM 4913 O O . ALA A 1 630 ? -7.824 -6.640 49.082 1.00 91.44 630 ALA A O 1
ATOM 4914 N N . MET A 1 631 ? -9.474 -7.588 47.894 1.00 90.88 631 MET A N 1
ATOM 4915 C CA . MET A 1 631 ? -10.125 -8.197 49.060 1.00 90.88 631 MET A CA 1
ATOM 4916 C C . MET A 1 631 ? -9.251 -9.283 49.700 1.00 90.88 631 MET A C 1
ATOM 4918 O O . MET A 1 631 ? -9.047 -9.269 50.910 1.00 90.88 631 MET A O 1
ATOM 4922 N N . ASN A 1 632 ? -8.660 -10.173 48.896 1.00 91.38 632 ASN A N 1
ATOM 4923 C CA . ASN A 1 632 ? -7.725 -11.191 49.383 1.00 91.38 632 ASN A CA 1
ATOM 4924 C C . ASN A 1 632 ? -6.452 -10.591 49.991 1.00 91.38 632 ASN A C 1
ATOM 4926 O O . ASN A 1 632 ? -5.828 -11.224 50.833 1.00 91.38 632 ASN A O 1
ATOM 4930 N N . GLN A 1 633 ? -6.048 -9.386 49.591 1.00 89.19 633 GLN A N 1
ATOM 4931 C CA . GLN A 1 633 ? -4.949 -8.687 50.247 1.00 89.19 633 GLN A CA 1
ATOM 4932 C C . GLN A 1 633 ? -5.346 -8.249 51.662 1.00 89.19 633 GLN A C 1
ATOM 4934 O O . GLN A 1 633 ? -4.583 -8.476 52.596 1.00 89.19 633 GLN A O 1
ATOM 4939 N N . LYS A 1 634 ? -6.536 -7.657 51.838 1.00 86.06 634 LYS A N 1
ATOM 4940 C CA . LYS A 1 634 ? -7.048 -7.253 53.159 1.00 86.06 634 LYS A CA 1
ATOM 4941 C C . LYS A 1 634 ? -7.335 -8.456 54.062 1.00 86.06 634 LYS A C 1
ATOM 4943 O O . LYS A 1 634 ? -7.007 -8.432 55.244 1.00 86.06 634 LYS A O 1
ATOM 4948 N N . SER A 1 635 ? -7.947 -9.495 53.505 1.00 85.94 635 SER A N 1
ATOM 4949 C CA . SER A 1 635 ? -8.347 -10.712 54.209 1.00 85.94 635 SER A CA 1
ATOM 4950 C C . SER A 1 635 ? -7.888 -11.934 53.404 1.00 85.94 635 SER A C 1
ATOM 4952 O O . SER A 1 635 ? -8.645 -12.432 52.558 1.00 85.94 635 SER A O 1
ATOM 4954 N N . PRO A 1 636 ? -6.642 -12.403 53.626 1.00 83.44 636 PRO A N 1
ATOM 4955 C CA . PRO A 1 636 ? -6.072 -13.549 52.923 1.00 83.44 636 PRO A CA 1
ATOM 4956 C C . PRO A 1 636 ? -6.977 -14.778 52.987 1.00 83.44 636 PRO A C 1
ATOM 4958 O O . PRO A 1 636 ? -7.441 -15.163 54.053 1.00 83.44 636 PRO A O 1
ATOM 4961 N N . GLY A 1 637 ? -7.245 -15.384 51.828 1.00 77.56 637 GLY A N 1
ATOM 4962 C CA . GLY A 1 637 ? -8.066 -16.594 51.722 1.00 77.56 637 GLY A CA 1
ATOM 4963 C C . GLY A 1 637 ? -9.583 -16.375 51.735 1.00 77.56 637 GLY A C 1
ATOM 4964 O O . GLY A 1 637 ? -10.312 -17.344 51.547 1.00 77.56 637 GLY A O 1
ATOM 4965 N N . SER A 1 638 ? -10.072 -15.134 51.879 1.00 83.06 638 SER A N 1
ATOM 4966 C CA . SER A 1 638 ? -11.517 -14.834 51.836 1.00 83.06 638 SER A CA 1
ATOM 4967 C C . SER A 1 638 ? -12.185 -15.273 50.528 1.00 83.06 638 SER A C 1
ATOM 4969 O O . SER A 1 638 ? -13.332 -15.711 50.529 1.00 83.06 638 SER A O 1
ATOM 4971 N N . ILE A 1 639 ? -11.463 -15.211 49.405 1.00 87.38 639 ILE A N 1
ATOM 4972 C CA . ILE A 1 639 ? -11.935 -15.646 48.090 1.00 87.38 639 ILE A CA 1
ATOM 4973 C C . ILE A 1 639 ? -10.996 -16.744 47.564 1.00 87.38 639 ILE A C 1
ATOM 4975 O O . ILE A 1 639 ? -9.935 -16.425 47.017 1.00 87.38 639 ILE A O 1
ATOM 4979 N N . PRO A 1 640 ? -11.374 -18.033 47.678 1.00 77.94 640 PRO A N 1
ATOM 4980 C CA . PRO A 1 640 ? -10.488 -19.158 47.359 1.00 77.94 640 PRO A CA 1
ATOM 4981 C C . PRO A 1 640 ? -10.199 -19.299 45.858 1.00 77.94 640 PRO A C 1
ATOM 4983 O O . PRO A 1 640 ? -9.116 -19.726 45.471 1.00 77.94 640 PRO A O 1
ATOM 4986 N N . SER A 1 641 ? -11.144 -18.904 44.995 1.00 85.12 641 SER A N 1
ATOM 4987 C CA . SER A 1 641 ? -10.969 -18.902 43.538 1.00 85.12 641 SER A CA 1
ATOM 4988 C C . SER A 1 641 ? -11.305 -17.533 42.953 1.00 85.12 641 SER A C 1
ATOM 4990 O O . SER A 1 641 ? -12.471 -17.109 42.902 1.00 85.12 641 SER A O 1
ATOM 4992 N N . VAL A 1 642 ? -10.248 -16.839 42.528 1.00 89.06 642 VAL A N 1
ATOM 4993 C CA . VAL A 1 642 ? -10.326 -15.531 41.879 1.00 89.06 642 VAL A CA 1
ATOM 4994 C C . VAL A 1 642 ? -10.750 -15.697 40.420 1.00 89.06 642 VAL A C 1
ATOM 4996 O O . VAL A 1 642 ? -10.284 -16.586 39.707 1.00 89.06 642 VAL A O 1
ATOM 4999 N N . HIS A 1 643 ? -11.618 -14.806 39.956 1.00 90.12 643 HIS A N 1
ATOM 5000 C CA . HIS A 1 643 ? -12.145 -14.807 38.603 1.00 90.12 643 HIS A CA 1
ATOM 5001 C C . HIS A 1 643 ? -11.023 -14.676 37.553 1.00 90.12 643 HIS A C 1
ATOM 5003 O O . HIS A 1 643 ? -10.138 -13.823 37.695 1.00 90.12 643 HIS A O 1
ATOM 5009 N N . PRO A 1 644 ? -11.041 -15.469 36.466 1.00 91.69 644 PRO A N 1
ATOM 5010 C CA . PRO A 1 644 ? -10.084 -15.312 35.377 1.00 91.69 644 PRO A CA 1
ATOM 5011 C C . PRO A 1 644 ? -10.233 -13.947 34.690 1.00 91.69 644 PRO A C 1
ATOM 5013 O O . PRO A 1 644 ? -11.345 -13.514 34.391 1.00 91.69 644 PRO A O 1
ATOM 5016 N N . SER A 1 645 ? -9.114 -13.285 34.380 1.00 89.38 645 SER A N 1
ATOM 5017 C CA . SER A 1 645 ? -9.125 -11.943 33.770 1.00 89.38 645 SER A CA 1
ATOM 5018 C C . SER A 1 645 ? -9.675 -11.913 32.344 1.00 89.38 645 SER A C 1
ATOM 5020 O O . SER A 1 645 ? -10.160 -10.879 31.908 1.00 89.38 645 SER A O 1
ATOM 5022 N N . TRP A 1 646 ? -9.589 -13.030 31.620 1.00 87.62 646 TRP A N 1
ATOM 5023 C CA . TRP A 1 646 ? -10.032 -13.169 30.229 1.00 87.62 646 TRP A CA 1
ATOM 5024 C C . TRP A 1 646 ? -11.497 -13.601 30.097 1.00 87.62 646 TRP A C 1
ATOM 5026 O O . TRP A 1 646 ? -12.027 -13.628 28.991 1.00 87.62 646 TRP A O 1
ATOM 5036 N N . LYS A 1 647 ? -12.156 -13.969 31.204 1.00 90.94 647 LYS A N 1
ATOM 5037 C CA . LYS A 1 647 ? -13.546 -14.426 31.189 1.00 90.94 647 LYS A CA 1
ATOM 5038 C C . LYS A 1 647 ? -14.478 -13.202 31.278 1.00 90.94 647 LYS A C 1
ATOM 5040 O O . LYS A 1 647 ? -14.417 -12.490 32.279 1.00 90.94 647 LYS A O 1
ATOM 5045 N N . PRO A 1 648 ? -15.342 -12.945 30.281 1.00 87.69 648 PRO A N 1
ATOM 5046 C CA . PRO A 1 648 ? -16.119 -11.704 30.217 1.00 87.69 648 PRO A CA 1
ATOM 5047 C C . PRO A 1 648 ? -17.450 -11.756 30.980 1.00 87.69 648 PRO A C 1
ATOM 5049 O O . PRO A 1 648 ? -18.115 -10.734 31.089 1.00 87.69 648 PRO A O 1
ATOM 5052 N N . PHE A 1 649 ? -17.838 -12.911 31.536 1.00 89.56 649 PHE A N 1
ATOM 5053 C CA . PHE A 1 649 ? -19.110 -13.090 32.243 1.00 89.56 649 PHE A CA 1
ATOM 5054 C C . PHE A 1 649 ? -18.922 -13.768 33.599 1.00 89.56 649 PHE A C 1
ATOM 5056 O O . PHE A 1 649 ? -18.145 -14.719 33.727 1.00 89.56 649 PHE A O 1
ATOM 5063 N N . GLY A 1 650 ? -19.704 -13.327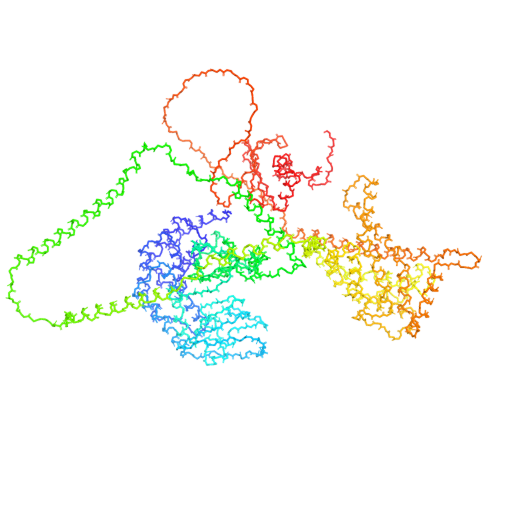 34.582 1.00 87.12 650 GLY A N 1
ATOM 5064 C CA . GLY A 1 650 ? -19.708 -13.877 35.931 1.00 87.12 650 GLY A CA 1
ATOM 5065 C C . GLY A 1 650 ? -20.686 -13.149 36.867 1.00 87.12 650 GLY A C 1
ATOM 5066 O O . GLY A 1 650 ? -21.537 -12.376 36.411 1.00 87.12 650 GLY A O 1
ATOM 5067 N N . PRO A 1 651 ? -20.579 -13.380 38.188 1.00 83.06 651 PRO A N 1
ATOM 5068 C CA . PRO A 1 651 ? -21.398 -12.708 39.194 1.00 83.06 651 PRO A CA 1
ATOM 5069 C C . PRO A 1 651 ? -21.284 -11.181 39.109 1.00 83.06 651 PRO A C 1
ATOM 5071 O O . PRO A 1 651 ? -20.192 -10.632 38.993 1.00 83.06 651 PRO A O 1
ATOM 5074 N N . GLY A 1 652 ? -22.417 -10.482 39.152 1.00 87.94 652 GLY A N 1
ATOM 5075 C CA . GLY A 1 652 ? -22.439 -9.019 39.092 1.00 87.94 652 GLY A CA 1
ATOM 5076 C C . GLY A 1 652 ? -22.197 -8.414 37.704 1.00 87.94 652 GLY A C 1
ATOM 5077 O O . GLY A 1 652 ? -22.143 -7.191 37.602 1.00 87.94 652 GLY A O 1
ATOM 5078 N N . PHE A 1 653 ? -22.121 -9.218 36.633 1.00 92.56 653 PHE A N 1
ATOM 5079 C CA . PHE A 1 653 ? -21.988 -8.722 35.253 1.00 92.56 653 PHE A CA 1
ATOM 5080 C C . PHE A 1 653 ? -23.058 -7.678 34.895 1.00 92.56 653 PHE A C 1
ATOM 5082 O O . PHE A 1 653 ? -22.728 -6.596 34.424 1.00 92.56 653 PHE A O 1
ATOM 5089 N N . GLY A 1 654 ? -24.336 -7.942 35.194 1.00 91.44 654 GLY A N 1
ATOM 5090 C CA . GLY A 1 654 ? -25.417 -6.984 34.917 1.00 91.44 654 GLY A CA 1
ATOM 5091 C C . GLY A 1 654 ? -25.286 -5.666 35.693 1.00 91.44 654 GLY A C 1
ATOM 5092 O O . GLY A 1 654 ? -25.564 -4.600 35.153 1.00 91.44 654 GLY A O 1
ATOM 5093 N N . ILE A 1 655 ? -24.790 -5.723 36.934 1.00 93.56 655 ILE A N 1
ATOM 5094 C CA . ILE A 1 655 ? -24.529 -4.535 37.766 1.00 93.56 655 ILE A CA 1
ATOM 5095 C C . ILE A 1 655 ? -23.385 -3.720 37.154 1.00 93.56 655 ILE A C 1
ATOM 5097 O O . ILE A 1 655 ? -23.435 -2.494 37.115 1.00 93.56 655 ILE A O 1
ATOM 5101 N N . HIS A 1 656 ? -22.366 -4.409 36.636 1.00 94.56 656 HIS A N 1
ATOM 5102 C CA . HIS A 1 656 ? -21.233 -3.794 35.952 1.00 94.56 656 HIS A CA 1
ATOM 5103 C C . HIS A 1 656 ? -21.647 -3.087 34.658 1.00 94.56 656 HIS A C 1
ATOM 5105 O O . HIS A 1 656 ? -21.259 -1.937 34.460 1.00 94.56 656 HIS A O 1
ATOM 5111 N N . VAL A 1 657 ? -22.504 -3.715 33.841 1.00 94.81 657 VAL A N 1
ATOM 5112 C CA . VAL A 1 657 ? -23.113 -3.062 32.669 1.00 94.81 657 VAL A CA 1
ATOM 5113 C C . VAL A 1 657 ? -23.869 -1.812 33.106 1.00 94.81 657 VAL A C 1
ATOM 5115 O O . VAL A 1 657 ? -23.622 -0.737 32.570 1.00 94.81 657 VAL A O 1
ATOM 5118 N N . PHE A 1 658 ? -24.741 -1.918 34.114 1.00 94.12 658 PHE A N 1
ATOM 5119 C CA . PHE A 1 658 ? -25.541 -0.783 34.581 1.00 94.12 658 PHE A CA 1
ATOM 5120 C C . PHE A 1 658 ? -24.671 0.377 35.090 1.00 94.12 658 PHE A C 1
ATOM 5122 O O . PHE A 1 658 ? -24.911 1.536 34.754 1.00 94.12 658 PHE A O 1
ATOM 5129 N N . ARG A 1 659 ? -23.592 0.071 35.818 1.00 93.25 659 ARG A N 1
ATOM 5130 C CA . ARG A 1 659 ? -22.585 1.052 36.244 1.00 93.25 659 ARG A CA 1
ATOM 5131 C C . ARG A 1 659 ? -21.937 1.748 35.046 1.00 93.25 659 ARG A C 1
ATOM 5133 O O . ARG A 1 659 ? -21.784 2.967 35.069 1.00 93.25 659 ARG A O 1
ATOM 5140 N N . ASN A 1 660 ? -21.533 0.983 34.032 1.00 91.88 660 ASN A N 1
ATOM 5141 C CA . ASN A 1 660 ? -20.894 1.524 32.834 1.00 91.88 660 ASN A CA 1
ATOM 5142 C C . ASN A 1 660 ? -21.859 2.386 32.018 1.00 91.88 660 ASN A C 1
ATOM 5144 O O . ASN A 1 660 ? -21.441 3.428 31.537 1.00 91.88 660 ASN A O 1
ATOM 5148 N N . VAL A 1 661 ? -23.147 2.036 31.947 1.00 92.50 661 VAL A N 1
ATOM 5149 C CA . VAL A 1 661 ? -24.174 2.873 31.299 1.00 92.50 661 VAL A CA 1
ATOM 5150 C C . VAL A 1 661 ? -24.231 4.259 31.934 1.00 92.50 661 VAL A C 1
ATOM 5152 O O . VAL A 1 661 ? -24.187 5.259 31.220 1.00 92.50 661 VAL A O 1
ATOM 5155 N N . ILE A 1 662 ? -24.254 4.335 33.268 1.00 89.62 662 ILE A N 1
ATOM 5156 C CA . ILE A 1 662 ? -24.252 5.619 33.986 1.00 89.62 662 ILE A CA 1
ATOM 5157 C C . ILE A 1 662 ? -22.937 6.380 33.751 1.00 89.62 662 ILE A C 1
ATOM 5159 O O . ILE A 1 662 ? -22.952 7.595 33.560 1.00 89.62 662 ILE A O 1
ATOM 5163 N N . ALA A 1 663 ? -21.797 5.685 33.727 1.00 85.62 663 ALA A N 1
ATOM 5164 C CA . ALA A 1 663 ? -20.498 6.312 33.490 1.00 85.62 663 ALA A CA 1
ATOM 5165 C C . ALA A 1 663 ? -20.369 6.876 32.060 1.00 85.62 663 ALA A C 1
ATOM 5167 O O . ALA A 1 663 ? -20.017 8.041 31.884 1.00 85.62 663 ALA A O 1
ATOM 5168 N N . THR A 1 664 ? -20.710 6.088 31.036 1.00 84.50 664 THR A N 1
ATOM 5169 C CA . THR A 1 664 ? -20.679 6.502 29.625 1.00 84.50 664 THR A CA 1
ATOM 5170 C C . THR A 1 664 ? -21.707 7.606 29.336 1.00 84.50 664 THR A C 1
ATOM 5172 O O . THR A 1 664 ? -21.447 8.493 28.520 1.00 84.50 664 THR A O 1
ATOM 5175 N N . ALA A 1 665 ? -22.847 7.606 30.039 1.00 82.38 665 ALA A N 1
ATOM 5176 C CA . ALA A 1 665 ? -23.822 8.695 30.005 1.00 82.38 665 ALA A CA 1
ATOM 5177 C C . ALA A 1 665 ? -23.224 10.040 30.453 1.00 82.38 665 ALA A C 1
ATOM 5179 O O . ALA A 1 665 ? -23.553 11.068 29.866 1.00 82.38 665 ALA A O 1
ATOM 5180 N N . GLY A 1 666 ? -22.301 10.043 31.421 1.00 75.19 666 GLY A N 1
ATOM 5181 C CA . GLY A 1 666 ? -21.580 11.246 31.847 1.00 75.19 666 GLY A CA 1
ATOM 5182 C C . GLY A 1 666 ? -20.881 11.962 30.706 1.00 75.19 666 GLY A C 1
ATOM 5183 O O . GLY A 1 666 ? -21.220 13.100 30.387 1.00 75.19 666 GLY A O 1
ATOM 5184 N N . LEU A 1 667 ? -19.982 11.237 30.042 1.00 69.88 667 LEU A N 1
ATOM 5185 C CA . LEU A 1 667 ? -19.186 11.726 28.914 1.00 69.88 667 LEU A CA 1
ATOM 5186 C C . LEU A 1 667 ? -20.023 12.196 27.721 1.00 69.88 667 LEU A C 1
ATOM 5188 O O . LEU A 1 667 ? -19.613 13.100 26.999 1.00 69.88 667 LEU A O 1
ATOM 5192 N N . ARG A 1 668 ? -21.162 11.549 27.456 1.00 76.56 668 ARG A N 1
ATOM 5193 C CA . ARG A 1 668 ? -21.902 11.734 26.196 1.00 76.56 668 ARG A CA 1
ATOM 5194 C C . ARG A 1 668 ? -23.215 12.501 26.340 1.00 76.56 668 ARG A C 1
ATOM 5196 O O . ARG A 1 668 ? -23.726 12.971 25.329 1.00 76.56 668 ARG A O 1
ATOM 5203 N N . MET A 1 669 ? -23.751 12.636 27.554 1.00 79.06 669 MET A N 1
ATOM 5204 C CA . MET A 1 669 ? -25.015 13.336 27.824 1.00 79.06 669 MET A CA 1
ATOM 5205 C C . MET A 1 669 ? -24.889 14.458 28.862 1.00 79.06 669 MET A C 1
ATOM 5207 O O . MET A 1 669 ? -25.574 15.464 28.710 1.00 79.06 669 MET A O 1
ATOM 5211 N N . PHE A 1 670 ? -24.033 14.336 29.888 1.00 81.31 670 PHE A N 1
ATOM 5212 C CA . PHE A 1 670 ? -23.918 15.364 30.941 1.00 81.31 670 PHE A CA 1
ATOM 5213 C C . PHE A 1 670 ? -22.859 16.435 30.653 1.00 81.31 670 PHE A C 1
ATOM 5215 O O . PHE A 1 670 ? -23.047 17.583 31.049 1.00 81.31 670 PHE A O 1
ATOM 5222 N N . CYS A 1 671 ? -21.787 16.112 29.922 1.00 82.81 671 CYS A N 1
ATOM 5223 C CA . CYS A 1 671 ? -20.731 17.082 29.610 1.00 82.81 671 CYS A CA 1
ATOM 5224 C C . CYS A 1 671 ? -21.244 18.299 28.819 1.00 82.81 671 CYS A C 1
ATOM 5226 O O . CYS A 1 671 ? -20.874 19.424 29.142 1.00 82.81 671 CYS A O 1
ATOM 5228 N N . THR A 1 672 ? -22.138 18.117 27.837 1.00 82.75 672 THR A N 1
ATOM 5229 C CA . THR A 1 672 ? -22.651 19.237 27.021 1.00 82.75 672 THR A CA 1
ATOM 5230 C C . THR A 1 672 ? -23.474 20.242 27.843 1.00 82.75 672 THR A C 1
ATOM 5232 O O . THR A 1 672 ? -23.119 21.419 27.816 1.00 82.75 672 THR A O 1
ATOM 5235 N N . PRO A 1 673 ? -24.491 19.836 28.636 1.00 85.81 673 PRO A N 1
ATOM 5236 C CA . PRO A 1 673 ? -25.186 20.755 29.541 1.00 85.81 673 PRO A CA 1
ATOM 5237 C C . PRO A 1 673 ? -24.259 21.454 30.544 1.00 85.81 673 PRO A C 1
ATOM 5239 O O . PRO A 1 673 ? -24.397 22.656 30.766 1.00 85.81 673 PRO A O 1
ATOM 5242 N N . CYS A 1 674 ? -23.298 20.727 31.130 1.00 85.19 674 CYS A N 1
ATOM 5243 C CA . CYS A 1 674 ? -22.331 21.303 32.066 1.00 85.19 674 CYS A CA 1
ATOM 5244 C C . CYS A 1 674 ? -21.447 22.357 31.393 1.00 85.19 674 CYS A C 1
ATOM 5246 O O . CYS A 1 674 ? -21.237 23.432 31.951 1.00 85.19 674 CYS A O 1
ATOM 5248 N N . ARG A 1 675 ? -20.973 22.081 30.176 1.00 84.62 675 ARG A N 1
ATOM 5249 C CA . ARG A 1 675 ? -20.181 23.018 29.381 1.00 84.62 675 ARG A CA 1
ATOM 5250 C C . ARG A 1 675 ? -20.965 24.293 29.077 1.00 84.62 675 ARG A C 1
ATOM 5252 O O . ARG A 1 675 ? -20.470 25.374 29.368 1.00 84.62 675 ARG A O 1
ATOM 5259 N N . THR A 1 676 ? -22.203 24.176 28.596 1.00 85.56 676 THR A N 1
ATOM 5260 C CA . THR A 1 676 ? -23.052 25.342 28.301 1.00 85.56 676 THR A CA 1
ATOM 5261 C C . THR A 1 676 ? -23.357 26.167 29.554 1.00 85.56 676 THR A C 1
ATOM 5263 O O . THR A 1 676 ? -23.384 27.394 29.493 1.00 85.56 676 THR A O 1
ATOM 5266 N N . ALA A 1 677 ? -23.560 25.520 30.707 1.00 86.94 677 ALA A N 1
ATOM 5267 C CA . ALA A 1 677 ? -23.778 26.218 31.973 1.00 86.94 677 ALA A CA 1
ATOM 5268 C C . ALA A 1 677 ? -22.537 27.009 32.421 1.00 86.94 677 ALA A C 1
ATOM 5270 O O . ALA A 1 677 ? -22.669 28.155 32.848 1.00 86.94 677 ALA A O 1
ATOM 5271 N N . ILE A 1 678 ? -21.341 26.424 32.287 1.00 86.56 678 ILE A N 1
ATOM 5272 C CA . ILE A 1 678 ? -20.077 27.085 32.638 1.00 86.56 678 ILE A CA 1
ATOM 5273 C C . ILE A 1 678 ? -19.773 28.223 31.665 1.00 86.56 678 ILE A C 1
ATOM 5275 O O . ILE A 1 678 ? -19.475 29.319 32.120 1.00 86.56 678 ILE A O 1
ATOM 5279 N N . GLU A 1 679 ? -19.915 28.009 30.356 1.00 86.12 679 GLU A N 1
ATOM 5280 C CA . GLU A 1 679 ? -19.718 29.051 29.334 1.00 86.12 679 GLU A CA 1
ATOM 5281 C C . GLU A 1 679 ? -20.662 30.243 29.556 1.00 86.12 679 GLU A C 1
ATOM 5283 O O . GLU A 1 679 ? -20.248 31.397 29.445 1.00 86.12 679 GLU A O 1
ATOM 5288 N N . LYS A 1 680 ? -21.918 29.984 29.951 1.00 85.94 680 LYS A N 1
ATOM 5289 C CA . LYS A 1 680 ? -22.883 31.037 30.301 1.00 85.94 680 LYS A CA 1
ATOM 5290 C C . LYS A 1 680 ? -22.507 31.783 31.586 1.00 85.94 680 LYS A C 1
ATOM 5292 O O . LYS A 1 680 ? -22.807 32.967 31.698 1.00 85.94 680 LYS A O 1
ATOM 5297 N N . ALA A 1 681 ? -21.879 31.107 32.546 1.00 85.25 681 ALA A N 1
ATOM 5298 C CA . ALA A 1 681 ? -21.455 31.707 33.809 1.00 85.25 681 ALA A CA 1
ATOM 5299 C C . ALA A 1 681 ? -20.149 32.512 33.682 1.00 85.25 681 ALA A C 1
ATOM 5301 O O . ALA A 1 681 ? -19.991 33.520 34.363 1.00 85.25 681 ALA A O 1
ATOM 5302 N N . THR A 1 682 ? -19.217 32.083 32.827 1.00 83.38 682 THR A N 1
ATOM 5303 C CA . THR A 1 682 ? -17.906 32.731 32.647 1.00 83.38 682 THR A CA 1
ATOM 5304 C C . THR A 1 682 ? -17.883 33.759 31.519 1.00 83.38 682 THR A C 1
ATOM 5306 O O . THR A 1 682 ? -16.968 34.578 31.470 1.00 83.38 682 THR A O 1
ATOM 5309 N N . GLY A 1 683 ? -18.843 33.712 30.589 1.00 78.19 683 GLY A N 1
ATOM 5310 C CA . GLY A 1 683 ? -18.895 34.597 29.422 1.00 78.19 683 GLY A CA 1
ATOM 5311 C C . GLY A 1 683 ? -17.783 34.354 28.393 1.00 78.19 683 GLY A C 1
ATOM 5312 O O . GLY A 1 683 ? -17.634 35.143 27.464 1.00 78.19 683 GLY A O 1
ATOM 5313 N N . GLN A 1 684 ? -16.995 33.283 28.537 1.00 72.44 684 GLN A N 1
ATOM 5314 C CA . GLN A 1 684 ? -15.873 32.955 27.656 1.00 72.44 684 GLN A CA 1
ATOM 5315 C C . GLN A 1 684 ? -15.959 31.502 27.184 1.00 72.44 684 GLN A C 1
ATOM 5317 O O . GLN A 1 684 ? -16.133 30.593 27.991 1.00 72.44 684 GLN A O 1
ATOM 5322 N N . SER A 1 685 ? -15.756 31.281 25.883 1.00 75.75 685 SER A N 1
ATOM 5323 C CA . SER A 1 685 ? -15.589 29.948 25.292 1.00 75.75 685 SER A CA 1
ATOM 5324 C C . SER A 1 685 ? -14.113 29.727 24.968 1.00 75.75 685 SER A C 1
ATOM 5326 O O . SER A 1 685 ? -13.620 30.163 23.929 1.00 75.75 685 SER A O 1
ATOM 5328 N N . ASN A 1 686 ? -13.397 29.050 25.864 1.00 78.56 686 ASN A N 1
ATOM 5329 C CA . ASN A 1 686 ? -11.977 28.725 25.716 1.00 78.56 686 ASN A CA 1
ATOM 5330 C C . ASN A 1 686 ? -11.695 27.241 26.048 1.00 78.56 686 ASN A C 1
ATOM 5332 O O . ASN A 1 686 ? -12.557 26.490 26.508 1.00 78.56 686 ASN A O 1
ATOM 5336 N N . SER A 1 687 ? -10.463 26.783 25.805 1.00 72.19 687 SER A N 1
ATOM 5337 C CA . SER A 1 687 ? -10.062 25.385 26.063 1.00 72.19 687 SER A CA 1
ATOM 5338 C C . SER A 1 687 ? -10.234 24.974 27.538 1.00 72.19 687 SER A C 1
ATOM 5340 O O . SER A 1 687 ? -10.549 23.822 27.847 1.00 72.19 687 SER A O 1
ATOM 5342 N N . MET A 1 688 ? -10.082 25.932 28.458 1.00 74.88 688 MET A N 1
ATOM 5343 C CA . MET A 1 688 ? -10.166 25.704 29.900 1.00 74.88 688 MET A CA 1
ATOM 5344 C C . MET A 1 688 ? -11.613 25.519 30.381 1.00 74.88 688 MET A C 1
ATOM 5346 O O . MET A 1 688 ? -11.887 24.616 31.167 1.00 74.88 688 MET A O 1
ATOM 5350 N N . THR A 1 689 ? -12.556 26.300 29.851 1.00 79.00 689 THR A N 1
ATOM 5351 C CA . THR A 1 689 ? -14.002 26.163 30.123 1.00 79.00 689 THR A CA 1
ATOM 5352 C C . THR A 1 689 ? -14.577 24.870 29.546 1.00 79.00 689 THR A C 1
ATOM 5354 O O . THR A 1 689 ? -15.390 24.218 30.200 1.00 79.00 689 THR A O 1
ATOM 5357 N N . THR A 1 690 ? -14.075 24.420 28.389 1.00 77.69 690 THR A N 1
ATOM 5358 C CA . THR A 1 690 ? -14.402 23.092 27.838 1.00 77.69 690 THR A CA 1
ATOM 5359 C C . THR A 1 690 ? -13.959 21.972 28.785 1.00 77.69 690 THR A C 1
ATOM 5361 O O . THR A 1 690 ? -14.753 21.098 29.127 1.00 77.69 690 THR A O 1
ATOM 5364 N N . LEU A 1 691 ? -12.713 22.028 29.272 1.00 78.19 691 LEU A N 1
ATOM 5365 C CA . LEU A 1 691 ? -12.182 21.031 30.207 1.00 78.19 691 LEU A CA 1
ATOM 5366 C C . LEU A 1 691 ? -12.943 21.030 31.539 1.00 78.19 691 LEU A C 1
ATOM 5368 O O . LEU A 1 691 ? -13.230 19.961 32.072 1.00 78.19 691 LEU A O 1
ATOM 5372 N N . ALA A 1 692 ? -13.304 22.207 32.053 1.00 82.44 692 ALA A N 1
ATOM 5373 C CA . ALA A 1 692 ? -14.104 22.335 33.267 1.00 82.44 692 ALA A CA 1
ATOM 5374 C C . ALA A 1 692 ? -15.509 21.721 33.106 1.00 82.44 692 ALA A C 1
ATOM 5376 O O . ALA A 1 692 ? -15.987 21.040 34.014 1.00 82.44 692 ALA A O 1
ATOM 5377 N N . GLY A 1 693 ? -16.147 21.900 31.943 1.00 83.69 693 GLY A N 1
ATOM 5378 C CA . GLY A 1 693 ? -17.439 21.285 31.617 1.00 83.69 693 GLY A CA 1
ATOM 5379 C C . GLY A 1 693 ? -17.377 19.763 31.540 1.00 83.69 693 GLY A C 1
ATOM 5380 O O . GLY A 1 693 ? -18.202 19.078 32.151 1.00 83.69 693 GLY A O 1
ATOM 5381 N N . ASP A 1 694 ? -16.365 19.227 30.856 1.00 82.25 694 ASP A N 1
ATOM 5382 C CA . ASP A 1 694 ? -16.175 17.780 30.749 1.00 82.25 694 ASP A CA 1
ATOM 5383 C C . ASP A 1 694 ? -15.841 17.148 32.110 1.00 82.25 694 ASP A C 1
ATOM 5385 O O . ASP A 1 694 ? -16.346 16.073 32.449 1.00 82.25 694 ASP A O 1
ATOM 5389 N N . PHE A 1 695 ? -15.033 17.835 32.922 1.00 84.69 695 PHE A N 1
ATOM 5390 C CA . PHE A 1 695 ? -14.724 17.436 34.292 1.00 84.69 695 PHE A CA 1
ATOM 5391 C C . PHE A 1 695 ? -15.988 17.380 35.162 1.00 84.69 695 PHE A C 1
ATOM 5393 O O . PHE A 1 695 ? -16.255 16.356 35.795 1.00 84.69 695 PHE A O 1
ATOM 5400 N N . ALA A 1 696 ? -16.804 18.439 35.151 1.00 85.75 696 ALA A N 1
ATOM 5401 C CA . ALA A 1 696 ? -18.042 18.507 35.924 1.00 85.75 696 ALA A CA 1
ATOM 5402 C C . ALA A 1 696 ? -19.035 17.398 35.528 1.00 85.75 696 ALA A C 1
ATOM 5404 O O . ALA A 1 696 ? -19.565 16.708 36.401 1.00 85.75 696 ALA A O 1
ATOM 5405 N N . GLY A 1 697 ? -19.224 17.156 34.225 1.00 85.44 697 GLY A N 1
ATOM 5406 C CA . GLY A 1 697 ? -20.106 16.092 33.731 1.00 85.44 697 GLY A CA 1
ATOM 5407 C C . GLY A 1 697 ? -19.677 14.690 34.186 1.00 85.44 697 GLY A C 1
ATOM 5408 O O . GLY A 1 697 ? -20.515 13.880 34.598 1.00 85.44 697 GLY A O 1
ATOM 5409 N N . ASN A 1 698 ? -18.369 14.416 34.190 1.00 85.06 698 ASN A N 1
ATOM 5410 C CA . ASN A 1 698 ? -17.815 13.151 34.677 1.00 85.06 698 ASN A CA 1
ATOM 5411 C C . ASN A 1 698 ? -17.981 12.971 36.191 1.00 85.06 698 ASN A C 1
ATOM 5413 O O . ASN A 1 698 ? -18.313 11.873 36.641 1.00 85.06 698 ASN A O 1
ATOM 5417 N N . VAL A 1 699 ? -17.810 14.034 36.982 1.00 87.38 699 VAL A N 1
ATOM 5418 C CA . VAL A 1 699 ? -18.051 14.002 38.434 1.00 87.38 699 VAL A CA 1
ATOM 5419 C C . VAL A 1 699 ? -19.531 13.746 38.741 1.00 87.38 699 VAL A C 1
ATOM 5421 O O . VAL A 1 699 ? -19.846 12.911 39.587 1.00 87.38 699 VAL A O 1
ATOM 5424 N N . CYS A 1 700 ? -20.459 14.370 38.010 1.00 87.75 700 CYS A N 1
ATOM 5425 C CA . CYS A 1 700 ? -21.891 14.099 38.160 1.00 87.75 700 CYS A CA 1
ATOM 5426 C C . CYS A 1 700 ? -22.238 12.626 37.873 1.00 87.75 700 CYS A C 1
ATOM 5428 O O . CYS A 1 700 ? -22.946 11.988 38.657 1.00 87.75 700 CYS A O 1
ATOM 5430 N N . ALA A 1 701 ? -21.700 12.047 36.795 1.00 87.75 701 ALA A N 1
ATOM 5431 C CA . ALA A 1 701 ? -21.881 10.624 36.499 1.00 87.75 701 ALA A CA 1
ATOM 5432 C C . ALA A 1 701 ? -21.211 9.706 37.532 1.00 87.75 701 ALA A C 1
ATOM 5434 O O . ALA A 1 701 ? -21.738 8.639 37.859 1.00 87.75 701 ALA A O 1
ATOM 5435 N N . ALA A 1 702 ? -20.070 10.117 38.087 1.00 88.88 702 ALA A N 1
ATOM 5436 C CA . ALA A 1 702 ? -19.410 9.401 39.168 1.00 88.88 702 ALA A CA 1
ATOM 5437 C C . ALA A 1 702 ? -20.319 9.319 40.404 1.00 88.88 702 ALA A C 1
ATOM 5439 O O . ALA A 1 702 ? -20.546 8.214 40.898 1.00 88.88 702 ALA A O 1
ATOM 5440 N N . CYS A 1 703 ? -20.926 10.436 40.815 1.00 90.12 703 CYS A N 1
ATOM 5441 C CA . CYS A 1 703 ? -21.900 10.478 41.906 1.00 90.12 703 CYS A CA 1
ATOM 5442 C C . CYS A 1 703 ? -23.095 9.542 41.658 1.00 90.12 703 CYS A C 1
ATOM 5444 O O . CYS A 1 703 ? -23.437 8.734 42.519 1.00 90.12 703 CYS A O 1
ATOM 5446 N N . LEU A 1 704 ? -23.688 9.588 40.461 1.00 90.50 704 LEU A N 1
ATOM 5447 C CA . LEU A 1 704 ? -24.830 8.736 40.102 1.00 90.50 704 LEU A CA 1
ATOM 5448 C C . LEU A 1 704 ? -24.464 7.245 40.030 1.00 90.50 704 LEU A C 1
ATOM 5450 O O . LEU A 1 704 ? -25.280 6.384 40.355 1.00 90.50 704 LEU A O 1
ATOM 5454 N N . SER A 1 705 ? -23.236 6.921 39.616 1.00 92.56 705 SER A N 1
ATOM 5455 C CA . SER A 1 705 ? -22.764 5.535 39.508 1.00 92.56 705 SER A CA 1
ATOM 5456 C C . SER A 1 705 ? -22.249 4.953 40.829 1.00 92.56 705 SER A C 1
ATOM 5458 O O . SER A 1 705 ? -22.025 3.743 40.893 1.00 92.56 705 SER A O 1
ATOM 5460 N N . ALA A 1 706 ? -22.052 5.768 41.874 1.00 92.19 706 ALA A N 1
ATOM 5461 C CA . ALA A 1 706 ? -21.437 5.332 43.129 1.00 92.19 706 ALA A CA 1
ATOM 5462 C C . ALA A 1 706 ? -22.205 4.189 43.827 1.00 92.19 706 ALA A C 1
ATOM 5464 O O . ALA A 1 706 ? -21.564 3.177 44.126 1.00 92.19 706 ALA A O 1
ATOM 5465 N N . PRO A 1 707 ? -23.547 4.235 43.982 1.00 92.50 707 PRO A N 1
ATOM 5466 C CA . PRO A 1 707 ? -24.296 3.135 44.600 1.00 92.50 707 PRO A CA 1
ATOM 5467 C C . PRO A 1 707 ? -24.197 1.828 43.812 1.00 92.50 707 PRO A C 1
ATOM 5469 O O . PRO A 1 707 ? -24.028 0.750 44.379 1.00 92.50 707 PRO A O 1
ATOM 5472 N N . VAL A 1 708 ? -24.243 1.924 42.482 1.00 93.06 708 VAL A N 1
ATOM 5473 C CA . VAL A 1 708 ? -24.126 0.765 41.587 1.00 93.06 708 VAL A CA 1
ATOM 5474 C C . VAL A 1 708 ? -22.712 0.184 41.634 1.00 93.06 708 VAL A C 1
ATOM 5476 O O . VAL A 1 708 ? -22.532 -1.031 41.586 1.00 93.06 708 VAL A O 1
ATOM 5479 N N . HIS A 1 709 ? -21.697 1.039 41.763 1.00 94.00 709 HIS A N 1
ATOM 5480 C CA . HIS A 1 709 ? -20.314 0.612 41.925 1.00 94.00 709 HIS A CA 1
ATOM 5481 C C . HIS A 1 709 ? -20.095 -0.135 43.246 1.00 94.00 709 HIS A C 1
ATOM 5483 O O . HIS A 1 709 ? -19.474 -1.197 43.225 1.00 94.00 709 HIS A O 1
ATOM 5489 N N . GLN A 1 710 ? -20.642 0.364 44.359 1.00 94.06 710 GLN A N 1
ATOM 5490 C CA . GLN A 1 710 ? -20.563 -0.323 45.653 1.00 94.06 710 GLN A CA 1
ATOM 5491 C C . GLN A 1 710 ? -21.299 -1.662 45.627 1.00 94.06 710 GLN A C 1
ATOM 5493 O O . GLN A 1 710 ? -20.762 -2.680 46.059 1.00 94.06 710 GLN A O 1
ATOM 5498 N N . LEU A 1 711 ? -22.487 -1.697 45.017 1.00 94.06 711 LEU A N 1
ATOM 5499 C CA . LEU A 1 711 ? -23.236 -2.934 44.825 1.00 94.06 711 LEU A CA 1
ATOM 5500 C C . LEU A 1 711 ? -22.465 -3.961 43.981 1.00 94.06 711 LEU A C 1
ATOM 5502 O O . LEU A 1 711 ? -22.483 -5.152 44.286 1.00 94.06 711 LEU A O 1
ATOM 5506 N N . TYR A 1 712 ? -21.769 -3.511 42.932 1.00 94.81 712 TYR A N 1
ATOM 5507 C CA . TYR A 1 712 ? -20.888 -4.365 42.138 1.00 94.81 712 TYR A CA 1
ATOM 5508 C C . TYR A 1 712 ? -19.724 -4.902 42.979 1.00 94.81 712 TYR A C 1
ATOM 5510 O O . TYR A 1 712 ? -19.471 -6.105 42.948 1.00 94.81 712 TYR A O 1
ATOM 5518 N N . GLY A 1 713 ? -19.054 -4.037 43.751 1.00 92.56 713 GLY A N 1
ATOM 5519 C CA . GLY A 1 713 ? -17.966 -4.416 44.653 1.00 92.56 713 GLY A CA 1
ATOM 5520 C C . GLY A 1 713 ? -18.392 -5.501 45.642 1.00 92.56 713 GLY A C 1
ATOM 5521 O O . GLY A 1 713 ? -17.733 -6.535 45.734 1.00 92.56 713 GLY A O 1
ATOM 5522 N N . TYR A 1 714 ? -19.547 -5.324 46.286 1.00 93.12 714 TYR A N 1
ATOM 5523 C CA . TYR A 1 714 ? -20.149 -6.318 47.176 1.00 93.12 714 TYR A CA 1
ATOM 5524 C C . TYR A 1 714 ? -20.432 -7.638 46.438 1.00 93.12 714 TYR A C 1
ATOM 5526 O O . TYR A 1 714 ? -19.956 -8.702 46.832 1.00 93.12 714 TYR A O 1
ATOM 5534 N N . ALA A 1 715 ? -21.102 -7.576 45.283 1.00 92.12 715 ALA A N 1
ATOM 5535 C CA . ALA A 1 715 ? -21.468 -8.764 44.510 1.00 92.12 715 ALA A CA 1
ATOM 5536 C C . ALA A 1 715 ? -20.270 -9.618 44.054 1.00 92.12 715 ALA A C 1
ATOM 5538 O O . ALA A 1 715 ? -20.400 -10.838 43.930 1.00 92.12 715 ALA A O 1
ATOM 5539 N N . VAL A 1 716 ? -19.114 -9.004 43.773 1.00 92.38 716 VAL A N 1
ATOM 5540 C CA . VAL A 1 716 ? -17.925 -9.736 43.303 1.00 92.38 716 VAL A CA 1
ATOM 5541 C C . VAL A 1 716 ? -16.981 -10.181 44.414 1.00 92.38 716 VAL A C 1
ATOM 5543 O O . VAL A 1 716 ? -16.204 -11.113 44.177 1.00 92.38 716 VAL A O 1
ATOM 5546 N N . THR A 1 717 ? -17.035 -9.545 45.587 1.00 91.44 717 THR A N 1
ATOM 5547 C CA . THR A 1 717 ? -16.146 -9.830 46.727 1.00 91.44 717 THR A CA 1
ATOM 5548 C C . THR A 1 717 ? -16.778 -10.704 47.807 1.00 91.44 717 THR A C 1
ATOM 5550 O O . THR A 1 717 ? -16.039 -11.253 48.614 1.00 91.44 717 THR A O 1
ATOM 5553 N N . THR A 1 718 ? -18.100 -10.900 47.792 1.00 90.06 718 THR A N 1
ATOM 5554 C CA . THR A 1 718 ? -18.833 -11.765 48.732 1.00 90.06 718 THR A CA 1
ATOM 5555 C C . THR A 1 718 ? -19.081 -13.155 48.117 1.00 90.06 718 THR A C 1
ATOM 5557 O O . THR A 1 718 ? -19.938 -13.295 47.234 1.00 90.06 718 THR A O 1
ATOM 5560 N N . PRO A 1 719 ? -18.342 -14.210 48.518 1.00 83.12 719 PRO A N 1
ATOM 5561 C CA . PRO A 1 719 ? -18.458 -15.545 47.925 1.00 83.12 719 PRO A CA 1
ATOM 5562 C C . PRO A 1 719 ? -19.820 -16.203 48.166 1.00 83.12 719 PRO A C 1
ATOM 5564 O O . PRO A 1 719 ? -20.295 -16.938 47.299 1.00 83.12 719 PRO A O 1
ATOM 5567 N N . GLU A 1 720 ? -20.472 -15.911 49.294 1.00 83.62 720 GLU A N 1
ATOM 5568 C CA . GLU A 1 720 ? -21.754 -16.500 49.702 1.00 83.62 720 GLU A CA 1
ATOM 5569 C C . GLU A 1 720 ? -22.875 -16.161 48.708 1.00 83.62 720 GLU A C 1
ATOM 5571 O O . GLU A 1 720 ? -23.783 -16.955 48.478 1.00 83.62 720 GLU A O 1
ATOM 5576 N N . LEU A 1 721 ? -22.786 -15.013 48.026 1.00 84.50 721 LEU A N 1
ATOM 5577 C CA . LEU A 1 721 ? -23.729 -14.638 46.967 1.00 84.50 721 LEU A CA 1
ATOM 5578 C C . LEU A 1 721 ? -23.654 -15.565 45.748 1.00 84.50 721 LEU A C 1
ATOM 5580 O O . LEU A 1 721 ? -24.562 -15.559 44.916 1.00 84.50 721 LEU A O 1
ATOM 5584 N N . ARG A 1 722 ? -22.587 -16.355 45.575 1.00 79.94 722 ARG A N 1
ATOM 5585 C CA . ARG A 1 722 ? -22.456 -17.252 44.417 1.00 79.94 722 ARG A CA 1
ATOM 5586 C C . ARG A 1 722 ? -23.357 -18.477 44.545 1.00 79.94 722 ARG A C 1
ATOM 5588 O O . ARG A 1 722 ? -23.948 -18.858 43.536 1.00 79.94 722 ARG A O 1
ATOM 5595 N N . THR A 1 723 ? -23.502 -19.023 45.750 1.00 83.31 723 THR A N 1
ATOM 5596 C CA . THR A 1 723 ? -24.206 -20.287 46.023 1.00 83.31 723 THR A CA 1
ATOM 5597 C C . THR A 1 723 ? -25.710 -20.125 46.245 1.00 83.31 723 THR A C 1
ATOM 5599 O O . THR A 1 723 ? -26.447 -21.091 46.084 1.00 83.31 723 THR A O 1
ATOM 5602 N N . LEU A 1 724 ? -26.178 -18.916 46.567 1.00 86.56 724 LEU A N 1
ATOM 5603 C CA . LEU A 1 724 ? -27.595 -18.655 46.838 1.00 86.56 724 LEU A CA 1
ATOM 5604 C C . LEU A 1 724 ? -28.502 -18.771 45.586 1.00 86.56 724 LEU A C 1
ATOM 5606 O O . LEU A 1 724 ? -28.039 -18.558 44.463 1.00 86.56 724 LEU A O 1
ATOM 5610 N N . PRO A 1 725 ? -29.808 -19.042 45.745 1.00 87.75 725 PRO A N 1
ATOM 5611 C CA . PRO A 1 725 ? -30.825 -18.864 44.704 1.00 87.75 725 PRO A CA 1
ATOM 5612 C C . PRO A 1 725 ? -30.980 -17.403 44.241 1.00 87.75 725 PRO A C 1
ATOM 5614 O O . PRO A 1 725 ? -30.631 -16.457 44.946 1.00 87.75 725 PRO A O 1
ATOM 5617 N N . ALA A 1 726 ? -31.537 -17.182 43.044 1.00 83.38 726 ALA A N 1
ATOM 5618 C CA . ALA A 1 726 ? -31.658 -15.839 42.458 1.00 83.38 726 ALA A CA 1
ATOM 5619 C C . ALA A 1 726 ? -32.550 -14.871 43.267 1.00 83.38 726 ALA A C 1
ATOM 5621 O O . ALA A 1 726 ? -32.301 -13.665 43.246 1.00 83.38 726 ALA A O 1
ATOM 5622 N N . ALA A 1 727 ? -33.571 -15.377 43.968 1.00 85.62 727 ALA A N 1
ATOM 5623 C CA . ALA A 1 727 ? -34.436 -14.568 44.830 1.00 85.62 727 ALA A CA 1
ATOM 5624 C C . ALA A 1 727 ? -33.658 -14.024 46.041 1.00 85.62 727 ALA A C 1
ATOM 5626 O O . ALA A 1 727 ? -33.567 -12.808 46.206 1.00 85.62 727 ALA A O 1
ATOM 5627 N N . ASP A 1 728 ? -32.987 -14.910 46.774 1.00 88.19 728 ASP A N 1
ATOM 5628 C CA . ASP A 1 728 ? -32.213 -14.590 47.978 1.00 88.19 728 ASP A CA 1
ATOM 5629 C C . ASP A 1 728 ? -31.022 -13.671 47.674 1.00 88.19 728 ASP A C 1
ATOM 5631 O O . ASP A 1 728 ? -30.680 -12.783 48.458 1.00 88.19 728 ASP A O 1
ATOM 5635 N N . LYS A 1 729 ? -30.400 -13.819 46.491 1.00 87.00 729 LYS A N 1
ATOM 5636 C CA . LYS A 1 729 ? -29.369 -12.876 46.022 1.00 87.00 729 LYS A CA 1
ATOM 5637 C C . LYS A 1 729 ? -29.914 -11.458 45.908 1.00 87.00 729 LYS A C 1
ATOM 5639 O O . LYS A 1 729 ? -29.256 -10.523 46.359 1.00 87.00 729 LYS A O 1
ATOM 5644 N N . ARG A 1 730 ? -31.099 -11.288 45.304 1.00 86.81 730 ARG A N 1
ATOM 5645 C CA . ARG A 1 730 ? -31.728 -9.965 45.163 1.00 86.81 730 ARG A CA 1
ATOM 5646 C C . ARG A 1 730 ? -32.044 -9.369 46.529 1.00 86.81 730 ARG A C 1
ATOM 5648 O O . ARG A 1 730 ? -31.744 -8.200 46.744 1.00 86.81 730 ARG A O 1
ATOM 5655 N N . GLU A 1 731 ? -32.569 -10.165 47.454 1.00 91.12 731 GLU A N 1
ATOM 5656 C CA . GLU A 1 731 ? -32.884 -9.710 48.810 1.00 91.12 731 GLU A CA 1
ATOM 5657 C C . GLU A 1 731 ? -31.634 -9.254 49.577 1.00 91.12 731 GLU A C 1
ATOM 5659 O O . GLU A 1 731 ? -31.618 -8.151 50.132 1.00 91.12 731 GLU A O 1
ATOM 5664 N N . ARG A 1 732 ? -30.541 -10.031 49.530 1.00 90.44 732 ARG A N 1
ATOM 5665 C CA . ARG A 1 732 ? -29.262 -9.637 50.147 1.00 90.44 732 ARG A CA 1
ATOM 5666 C C . ARG A 1 732 ? -28.669 -8.380 49.521 1.00 90.44 732 ARG A C 1
ATOM 5668 O O . ARG A 1 732 ? -28.153 -7.527 50.234 1.00 90.44 732 ARG A O 1
ATOM 5675 N N . MET A 1 733 ? -28.762 -8.237 48.202 1.00 90.56 733 MET A N 1
ATOM 5676 C CA . MET A 1 733 ? -28.294 -7.049 47.484 1.00 90.56 733 MET A CA 1
ATOM 5677 C C . MET A 1 733 ? -29.096 -5.786 47.836 1.00 90.56 733 MET A C 1
ATOM 5679 O O . MET A 1 733 ? -28.514 -4.717 48.016 1.00 90.56 733 MET A O 1
ATOM 5683 N N . VAL A 1 734 ? -30.420 -5.901 47.967 1.00 90.69 734 VAL A N 1
ATOM 5684 C CA . VAL A 1 734 ? -31.287 -4.798 48.417 1.00 90.69 734 VAL A CA 1
ATOM 5685 C C . VAL A 1 734 ? -30.983 -4.436 49.870 1.00 90.69 734 VAL A C 1
ATOM 5687 O O . VAL A 1 734 ? -30.857 -3.258 50.199 1.00 90.69 734 VAL A O 1
ATOM 5690 N N . SER A 1 735 ? -30.795 -5.444 50.721 1.00 90.31 735 SER A N 1
ATOM 5691 C CA . SER A 1 735 ? -30.427 -5.260 52.128 1.00 90.31 735 SER A CA 1
ATOM 5692 C C . SER A 1 735 ? -29.072 -4.570 52.276 1.00 90.31 735 SER A C 1
ATOM 5694 O O . SER A 1 735 ? -28.937 -3.662 53.090 1.00 90.31 735 SER A O 1
ATOM 5696 N N . PHE A 1 736 ? -28.093 -4.927 51.440 1.00 92.38 736 PHE A N 1
ATOM 5697 C CA . PHE A 1 736 ? -26.801 -4.246 51.381 1.00 92.38 736 PHE A CA 1
ATOM 5698 C C . PHE A 1 736 ? -26.963 -2.751 51.079 1.00 92.38 736 PHE A C 1
ATOM 5700 O O . PHE A 1 736 ? -26.476 -1.928 51.846 1.00 92.38 736 PHE A O 1
ATOM 5707 N N . LEU A 1 737 ? -27.689 -2.381 50.017 1.00 91.19 737 LEU A N 1
ATOM 5708 C CA . LEU A 1 737 ? -27.899 -0.967 49.674 1.00 91.19 737 LEU A CA 1
ATOM 5709 C C . LEU A 1 737 ? -28.639 -0.201 50.772 1.00 91.19 737 LEU A C 1
ATOM 5711 O O . LEU A 1 737 ? -28.292 0.946 51.054 1.00 91.19 737 LEU A O 1
ATOM 5715 N N . ARG A 1 738 ? -29.644 -0.835 51.390 1.00 89.62 738 ARG A N 1
ATOM 5716 C CA . ARG A 1 738 ? -30.375 -0.258 52.520 1.00 89.62 738 ARG A CA 1
ATOM 5717 C C . ARG A 1 738 ? -29.419 0.030 53.672 1.00 89.62 738 ARG A C 1
ATOM 5719 O O . ARG A 1 738 ? -29.369 1.167 54.108 1.00 89.62 738 ARG A O 1
ATOM 5726 N N . ASN A 1 739 ? -28.624 -0.946 54.099 1.00 88.12 739 ASN A N 1
ATOM 5727 C CA . ASN A 1 739 ? -27.703 -0.783 55.226 1.00 88.12 739 ASN A CA 1
ATOM 5728 C C . ASN A 1 739 ? -26.547 0.180 54.912 1.00 88.12 739 ASN A C 1
ATOM 5730 O O . ASN A 1 739 ? -26.045 0.861 55.801 1.00 88.12 739 ASN A O 1
ATOM 5734 N N . GLN A 1 740 ? -26.124 0.251 53.649 1.00 89.38 740 GLN A N 1
ATOM 5735 C CA . GLN A 1 740 ? -25.045 1.131 53.211 1.00 89.38 740 GLN A CA 1
ATOM 5736 C C . GLN A 1 740 ? -25.472 2.605 53.219 1.00 89.38 740 GLN A C 1
ATOM 5738 O O . GLN A 1 740 ? -24.701 3.469 53.640 1.00 89.38 740 GLN A O 1
ATOM 5743 N N . TYR A 1 741 ? -26.689 2.906 52.750 1.00 90.81 741 TYR A N 1
ATOM 5744 C CA . TYR A 1 741 ? -27.126 4.281 52.481 1.00 90.81 741 TYR A CA 1
ATOM 5745 C C . TYR A 1 741 ? -28.242 4.800 53.386 1.00 90.81 741 TYR A C 1
ATOM 5747 O O . TYR A 1 741 ? -28.449 6.013 53.430 1.00 90.81 741 TYR A O 1
ATOM 5755 N N . LEU A 1 742 ? -28.926 3.932 54.131 1.00 89.12 742 LEU A N 1
ATOM 5756 C CA . LEU A 1 742 ? -29.991 4.297 55.059 1.00 89.12 742 LEU A CA 1
ATOM 5757 C C . LEU A 1 742 ? -29.633 3.846 56.477 1.00 89.12 742 LEU A C 1
ATOM 5759 O O . LEU A 1 742 ? -29.271 2.698 56.708 1.00 89.12 742 LEU A O 1
ATOM 5763 N N . ASP A 1 743 ? -29.786 4.758 57.430 1.00 83.75 743 ASP A N 1
ATOM 5764 C CA . ASP A 1 743 ? -29.707 4.478 58.858 1.00 83.75 743 ASP A CA 1
ATOM 5765 C C . ASP A 1 743 ? -31.122 4.527 59.455 1.00 83.75 743 ASP A C 1
ATOM 5767 O O . ASP A 1 743 ? -31.849 5.516 59.299 1.00 83.75 743 ASP A O 1
ATOM 5771 N N . THR A 1 744 ? -31.530 3.433 60.102 1.00 78.56 744 THR A N 1
ATOM 5772 C CA . THR A 1 744 ? -32.844 3.268 60.745 1.00 78.56 744 THR A CA 1
ATOM 5773 C C . THR A 1 744 ? -32.759 3.184 62.272 1.00 78.56 744 THR A C 1
ATOM 5775 O O . THR A 1 744 ? -33.745 2.825 62.912 1.00 78.56 744 THR A O 1
ATOM 5778 N N . SER A 1 745 ? -31.617 3.536 62.872 1.00 70.75 745 SER A N 1
ATOM 5779 C CA . SER A 1 745 ? -31.322 3.370 64.305 1.00 70.75 745 SER A CA 1
ATOM 5780 C C . SER A 1 745 ? -32.268 4.087 65.287 1.00 70.75 745 SER A C 1
ATOM 5782 O O . SER A 1 745 ? -32.259 3.753 66.465 1.00 70.75 745 SER A O 1
ATOM 5784 N N . ASN A 1 746 ? -33.136 5.006 64.835 1.00 63.31 746 ASN A N 1
ATOM 5785 C CA . ASN A 1 746 ? -34.019 5.814 65.699 1.00 63.31 746 ASN A CA 1
ATOM 5786 C C . ASN A 1 746 ? -35.491 5.887 65.233 1.00 63.31 746 ASN A C 1
ATOM 5788 O O . ASN A 1 746 ? -36.157 6.905 65.425 1.00 63.31 746 ASN A O 1
ATOM 5792 N N . GLY A 1 747 ? -36.002 4.876 64.520 1.00 68.06 747 GLY A N 1
ATOM 5793 C CA . GLY A 1 747 ? -37.387 4.866 64.004 1.00 68.06 747 GLY A CA 1
ATOM 5794 C C . GLY A 1 747 ? -37.677 5.889 62.888 1.00 68.06 747 GLY A C 1
ATOM 5795 O O . GLY A 1 747 ? -38.749 5.875 62.288 1.00 68.06 747 GLY A O 1
ATOM 5796 N N . ARG A 1 748 ? -36.708 6.751 62.554 1.00 73.56 748 ARG A N 1
ATOM 5797 C CA . ARG A 1 748 ? -36.692 7.631 61.378 1.00 73.56 748 ARG A CA 1
ATOM 5798 C C . ARG A 1 748 ? -35.623 7.146 60.408 1.00 73.56 748 ARG A C 1
ATOM 5800 O O . ARG A 1 748 ? -34.493 6.904 60.815 1.00 73.56 748 ARG A O 1
ATOM 5807 N N . THR A 1 749 ? -35.973 7.053 59.129 1.00 82.06 749 THR A N 1
ATOM 5808 C CA . THR A 1 749 ? -35.019 6.712 58.066 1.00 82.06 749 THR A CA 1
ATOM 5809 C C . THR A 1 749 ? -34.195 7.956 57.723 1.00 82.06 749 THR A C 1
ATOM 5811 O O . THR A 1 749 ? -34.759 8.954 57.273 1.00 82.06 749 THR A O 1
ATOM 5814 N N . ARG A 1 750 ? -32.878 7.925 57.960 1.00 86.50 750 ARG A N 1
ATOM 5815 C CA . ARG A 1 750 ? -31.931 8.999 57.598 1.00 86.50 750 ARG A CA 1
ATOM 5816 C C . ARG A 1 750 ? -30.886 8.489 56.605 1.00 86.50 750 ARG A C 1
ATOM 5818 O O . ARG A 1 750 ? -30.659 7.288 56.509 1.00 86.50 750 ARG A O 1
ATOM 5825 N N . LEU A 1 751 ? -30.253 9.398 55.862 1.00 85.88 751 LEU A N 1
ATOM 5826 C CA . LEU A 1 751 ? -29.111 9.057 55.008 1.00 85.88 751 LEU A CA 1
ATOM 5827 C C . LEU A 1 751 ? -27.898 8.697 55.876 1.00 85.88 751 LEU A C 1
ATOM 5829 O O . LEU A 1 751 ? -27.564 9.426 56.808 1.00 85.88 751 LEU A O 1
ATOM 5833 N N . SER A 1 752 ? -27.244 7.584 55.550 1.00 87.81 752 SER A N 1
ATOM 5834 C CA . SER A 1 752 ? -26.028 7.114 56.221 1.00 87.81 752 SER A CA 1
ATOM 5835 C C . SER A 1 752 ? -24.855 8.080 56.009 1.00 87.81 752 SER A C 1
ATOM 5837 O O . SER A 1 752 ? -24.679 8.635 54.920 1.00 87.81 752 SER A O 1
ATOM 5839 N N . GLY A 1 753 ? -23.982 8.211 57.014 1.00 84.94 753 GLY A N 1
ATOM 5840 C CA . GLY A 1 753 ? -22.716 8.952 56.904 1.00 84.94 753 GLY A CA 1
ATOM 5841 C C . GLY A 1 753 ? -21.749 8.390 55.848 1.00 84.94 753 GLY A C 1
ATOM 5842 O O . GLY A 1 753 ? -20.791 9.059 55.468 1.00 84.94 753 GLY A O 1
ATOM 5843 N N . LEU A 1 754 ? -22.020 7.191 55.316 1.00 89.25 754 LEU A N 1
ATOM 5844 C CA . LEU A 1 754 ? -21.249 6.571 54.235 1.00 89.25 754 LEU A CA 1
ATOM 5845 C C . LEU A 1 754 ? -21.582 7.139 52.843 1.00 89.25 754 LEU A C 1
ATOM 5847 O O . LEU A 1 754 ? -20.765 7.022 51.930 1.00 89.25 754 LEU A O 1
ATOM 5851 N N . VAL A 1 755 ? -22.738 7.798 52.673 1.00 89.88 755 VAL A N 1
ATOM 5852 C CA . VAL A 1 755 ? -23.142 8.442 51.407 1.00 89.88 755 VAL A CA 1
ATOM 5853 C C . VAL A 1 755 ? -22.080 9.439 50.910 1.00 89.88 755 VAL A C 1
ATOM 5855 O O . VAL A 1 755 ? -21.568 9.246 49.804 1.00 89.88 755 VAL A O 1
ATOM 5858 N N . PRO A 1 756 ? -21.685 10.479 51.680 1.00 90.25 756 PRO A N 1
ATOM 5859 C CA . PRO A 1 756 ? -20.684 11.443 51.222 1.00 90.25 756 PRO A CA 1
ATOM 5860 C C . PRO A 1 756 ? -19.314 10.802 50.980 1.00 90.25 756 PRO A C 1
ATOM 5862 O O . PRO A 1 756 ? -18.620 11.197 50.046 1.00 90.25 756 PRO A O 1
ATOM 5865 N N . ARG A 1 757 ? -18.942 9.777 51.760 1.00 91.81 757 ARG A N 1
ATOM 5866 C CA . ARG A 1 757 ? -17.697 9.015 51.580 1.00 91.81 757 ARG A CA 1
ATOM 5867 C C . ARG A 1 757 ? -17.654 8.334 50.212 1.00 91.81 757 ARG A C 1
ATOM 5869 O O . ARG A 1 757 ? -16.686 8.501 49.473 1.00 91.81 757 ARG A O 1
ATOM 5876 N N . ASP A 1 758 ? -18.691 7.572 49.874 1.00 92.06 758 ASP A N 1
ATOM 5877 C CA . ASP A 1 758 ? -18.739 6.798 48.631 1.00 92.06 758 ASP A CA 1
ATOM 5878 C C . ASP A 1 758 ? -18.824 7.700 47.400 1.00 92.06 758 ASP A C 1
ATOM 5880 O O . ASP A 1 758 ? -18.145 7.442 46.403 1.00 92.06 758 ASP A O 1
ATOM 5884 N N . LEU A 1 759 ? -19.600 8.787 47.491 1.00 92.62 759 LEU A N 1
ATOM 5885 C CA . LEU A 1 759 ? -19.656 9.819 46.458 1.00 92.62 759 LEU A CA 1
ATOM 5886 C C . LEU A 1 759 ? -18.280 10.458 46.249 1.00 92.62 759 LEU A C 1
ATOM 5888 O O . LEU A 1 759 ? -17.804 10.526 45.118 1.00 92.62 759 LEU A O 1
ATOM 5892 N N . PHE A 1 760 ? -17.609 10.866 47.330 1.00 91.75 760 PHE A N 1
ATOM 5893 C CA . PHE A 1 760 ? -16.292 11.492 47.258 1.00 91.75 760 PHE A CA 1
ATOM 5894 C C . PHE A 1 760 ? -15.244 10.561 46.644 1.00 91.75 760 PHE A C 1
ATOM 5896 O O . PHE A 1 760 ? -14.577 10.940 45.682 1.00 91.75 760 PHE A O 1
ATOM 5903 N N . MET A 1 761 ? -15.118 9.327 47.145 1.00 93.19 761 MET A N 1
ATOM 5904 C CA . MET A 1 761 ? -14.132 8.373 46.628 1.00 93.19 761 MET A CA 1
ATOM 5905 C C . MET A 1 761 ? -14.374 8.056 45.149 1.00 93.19 761 MET A C 1
ATOM 5907 O O . MET A 1 761 ? -13.420 7.971 44.371 1.00 93.19 761 MET A O 1
ATOM 5911 N N . ARG A 1 762 ? -15.642 7.901 44.740 1.00 92.69 762 ARG A N 1
ATOM 5912 C CA . ARG A 1 762 ? -15.993 7.583 43.351 1.00 92.69 762 ARG A CA 1
ATOM 5913 C C . ARG A 1 762 ? -15.688 8.753 42.425 1.00 92.69 762 ARG A C 1
ATOM 5915 O O . ARG A 1 762 ? -15.099 8.542 41.365 1.00 92.69 762 ARG A O 1
ATOM 5922 N N . SER A 1 763 ? -16.038 9.965 42.841 1.00 91.25 763 SER A N 1
ATOM 5923 C CA . SER A 1 763 ? -15.758 11.193 42.100 1.00 91.25 763 SER A CA 1
ATOM 5924 C C . SER A 1 763 ? -14.265 11.466 41.987 1.00 91.25 763 SER A C 1
ATOM 5926 O O . SER A 1 763 ? -13.798 11.755 40.892 1.00 91.25 763 SER A O 1
ATOM 5928 N N . MET A 1 764 ? -13.498 11.282 43.064 1.00 90.06 764 MET A N 1
ATOM 5929 C CA . MET A 1 764 ? -12.037 11.406 43.040 1.00 90.06 764 MET A CA 1
ATOM 5930 C C . MET A 1 764 ? -11.388 10.424 42.070 1.00 90.06 764 MET A C 1
ATOM 5932 O O . MET A 1 764 ? -10.580 10.830 41.239 1.00 90.06 764 MET A O 1
ATOM 5936 N N . TYR A 1 765 ? -11.776 9.149 42.117 1.00 92.19 765 TYR A N 1
ATOM 5937 C CA . TYR A 1 765 ? -11.253 8.143 41.195 1.00 92.19 765 TYR A CA 1
ATOM 5938 C C . TYR A 1 765 ? -11.476 8.527 39.722 1.00 92.19 765 TYR A C 1
ATOM 5940 O O . TYR A 1 765 ? -10.542 8.484 38.919 1.00 92.19 765 TYR A O 1
ATOM 5948 N N . VAL A 1 766 ? -12.704 8.923 39.370 1.00 89.31 766 VAL A N 1
ATOM 5949 C CA . VAL A 1 766 ? -13.056 9.300 37.992 1.00 89.31 766 VAL A CA 1
ATOM 5950 C C . VAL A 1 766 ? -12.357 10.597 37.578 1.00 89.31 766 VAL A C 1
ATOM 5952 O O . VAL A 1 766 ? -11.808 10.664 36.480 1.00 89.31 766 VAL A O 1
ATOM 5955 N N . ALA A 1 767 ? -12.325 11.596 38.462 1.00 86.12 767 ALA A N 1
ATOM 5956 C CA . ALA A 1 767 ? -11.670 12.879 38.234 1.00 86.12 767 ALA A CA 1
ATOM 5957 C C . ALA A 1 767 ? -10.177 12.710 37.922 1.00 86.12 767 ALA A C 1
ATOM 5959 O O . ALA A 1 767 ? -9.692 13.225 36.913 1.00 86.12 767 ALA A O 1
ATOM 5960 N N . VAL A 1 768 ? -9.454 11.950 38.750 1.00 88.69 768 VAL A N 1
ATOM 5961 C CA . VAL A 1 768 ? -8.018 11.694 38.568 1.00 88.69 768 VAL A CA 1
ATOM 5962 C C . VAL A 1 768 ? -7.760 10.923 37.274 1.00 88.69 768 VAL A C 1
ATOM 5964 O O . VAL A 1 768 ? -6.929 11.347 36.472 1.00 88.69 768 VAL A O 1
ATOM 5967 N N . ALA A 1 769 ? -8.501 9.839 37.020 1.00 88.75 769 ALA A N 1
ATOM 5968 C CA . ALA A 1 769 ? -8.334 9.043 35.803 1.00 88.75 769 ALA A CA 1
ATOM 5969 C C . ALA A 1 769 ? -8.564 9.877 34.530 1.00 88.75 769 ALA A C 1
ATOM 5971 O O . ALA A 1 769 ? -7.753 9.830 33.603 1.00 88.75 769 ALA A O 1
ATOM 5972 N N . TYR A 1 770 ? -9.631 10.683 34.506 1.00 85.62 770 TYR A N 1
ATOM 5973 C CA . TYR A 1 770 ? -9.944 11.562 33.381 1.00 85.62 770 TYR A CA 1
ATOM 5974 C C . TYR A 1 770 ? -8.857 12.617 33.157 1.00 85.62 770 TYR A C 1
ATOM 5976 O O . TYR A 1 770 ? -8.385 12.799 32.036 1.00 85.62 770 TYR A O 1
ATOM 5984 N N . THR A 1 771 ? -8.418 13.279 34.229 1.00 83.88 771 THR A N 1
ATOM 5985 C CA . THR A 1 771 ? -7.436 14.371 34.155 1.00 83.88 771 THR A CA 1
ATOM 5986 C C . THR A 1 771 ? -6.087 13.861 33.657 1.00 83.88 771 THR A C 1
ATOM 5988 O O . THR A 1 771 ? -5.482 14.464 32.769 1.00 83.88 771 THR A O 1
ATOM 5991 N N . MET A 1 772 ? -5.634 12.712 34.168 1.00 87.31 772 MET A N 1
ATOM 5992 C CA . MET A 1 772 ? -4.379 12.096 33.739 1.00 87.31 772 MET A CA 1
ATOM 5993 C C . MET A 1 772 ? -4.430 11.676 32.270 1.00 87.31 772 MET A C 1
ATOM 5995 O O . MET A 1 772 ? -3.520 12.009 31.513 1.00 87.31 772 MET A O 1
ATOM 5999 N N . TYR A 1 773 ? -5.501 11.000 31.840 1.00 88.00 773 TYR A N 1
ATOM 6000 C CA . TYR A 1 773 ? -5.627 10.572 30.447 1.00 88.00 773 TYR A CA 1
ATOM 6001 C C . TYR A 1 773 ? -5.750 11.761 29.487 1.00 88.00 773 TYR A C 1
ATOM 6003 O O . TYR A 1 773 ? -5.025 11.816 28.495 1.00 88.00 773 TYR A O 1
ATOM 6011 N N . SER A 1 774 ? -6.581 12.756 29.817 1.00 81.31 774 SER A N 1
ATOM 6012 C CA . SER A 1 774 ? -6.723 13.966 29.000 1.00 81.31 774 SER A CA 1
ATOM 6013 C C . SER A 1 774 ? -5.407 14.736 28.879 1.00 81.31 774 SER A C 1
ATOM 6015 O O . SER A 1 774 ? -5.178 15.372 27.851 1.00 81.31 774 SER A O 1
ATOM 6017 N N . THR A 1 775 ? -4.551 14.709 29.903 1.00 83.12 775 THR A N 1
ATOM 6018 C CA . THR A 1 775 ? -3.222 15.331 29.837 1.00 83.12 775 THR A CA 1
ATOM 6019 C C . THR A 1 775 ? -2.319 14.561 28.877 1.00 83.12 775 THR A C 1
ATOM 6021 O O . THR A 1 775 ? -1.750 15.161 27.970 1.00 83.12 775 THR A O 1
ATOM 6024 N N . VAL A 1 776 ? -2.253 13.229 29.009 1.00 85.00 776 VAL A N 1
ATOM 6025 C CA . VAL A 1 776 ? -1.451 12.368 28.122 1.00 85.00 776 VAL A CA 1
ATOM 6026 C C . VAL A 1 776 ? -1.868 12.522 26.659 1.00 85.00 776 VAL A C 1
ATOM 6028 O O . VAL A 1 776 ? -1.011 12.713 25.798 1.00 85.00 776 VAL A O 1
ATOM 6031 N N . GLU A 1 777 ? -3.170 12.479 26.370 1.00 83.81 777 GLU A N 1
ATOM 6032 C CA . GLU A 1 777 ? -3.696 12.637 25.013 1.00 83.81 777 GLU A CA 1
ATOM 6033 C C . GLU A 1 777 ? -3.306 13.991 24.410 1.00 83.81 777 GLU A C 1
ATOM 6035 O O . GLU A 1 777 ? -2.774 14.045 23.302 1.00 83.81 777 GLU A O 1
ATOM 6040 N N . ARG A 1 778 ? -3.499 15.089 25.151 1.00 79.62 778 ARG A N 1
ATOM 6041 C CA . ARG A 1 778 ? -3.184 16.440 24.667 1.00 79.62 778 ARG A CA 1
ATOM 6042 C C . ARG A 1 778 ? -1.690 16.651 24.462 1.00 79.62 778 ARG A C 1
ATOM 6044 O O . ARG A 1 778 ? -1.313 17.206 23.436 1.00 79.62 778 ARG A O 1
ATOM 6051 N N . THR A 1 779 ? -0.845 16.200 25.389 1.00 78.25 779 THR A N 1
ATOM 6052 C CA . THR A 1 779 ? 0.615 16.319 25.258 1.00 78.25 779 THR A CA 1
ATOM 6053 C C . THR A 1 779 ? 1.129 15.511 24.072 1.00 78.25 779 THR A C 1
ATOM 6055 O O . THR A 1 779 ? 1.958 16.008 23.314 1.00 78.25 779 THR A O 1
ATOM 6058 N N . LEU A 1 780 ? 0.609 14.296 23.859 1.00 77.75 780 LEU A N 1
ATOM 6059 C CA . LEU A 1 780 ? 0.972 13.488 22.696 1.00 77.75 780 LEU A CA 1
ATOM 6060 C C . LEU A 1 780 ? 0.504 14.134 21.395 1.00 77.75 780 LEU A C 1
ATOM 6062 O O . LEU A 1 780 ? 1.298 14.232 20.472 1.00 77.75 780 LEU A O 1
ATOM 6066 N N . VAL A 1 781 ? -0.737 14.621 21.313 1.00 73.88 781 VAL A N 1
ATOM 6067 C CA . VAL A 1 781 ? -1.237 15.313 20.112 1.00 73.88 781 VAL A CA 1
ATOM 6068 C C . VAL A 1 781 ? -0.445 16.594 19.834 1.00 73.88 781 VAL A C 1
ATOM 6070 O O . VAL A 1 781 ? -0.093 16.844 18.683 1.00 73.88 781 VAL A O 1
ATOM 6073 N N . ALA A 1 782 ? -0.134 17.388 20.862 1.00 70.50 782 ALA A N 1
ATOM 6074 C CA . ALA A 1 782 ? 0.647 18.614 20.725 1.00 70.50 782 ALA A CA 1
ATOM 6075 C C . ALA A 1 782 ? 2.071 18.319 20.231 1.00 70.50 782 ALA A C 1
ATOM 6077 O O . ALA A 1 782 ? 2.477 18.851 19.204 1.00 70.50 782 ALA A O 1
ATOM 6078 N N . ASN A 1 783 ? 2.789 17.407 20.894 1.00 70.50 783 ASN A N 1
ATOM 6079 C CA . ASN A 1 783 ? 4.170 17.071 20.540 1.00 70.50 783 ASN A CA 1
ATOM 6080 C C . ASN A 1 783 ? 4.273 16.324 19.206 1.00 70.50 783 ASN A C 1
ATOM 6082 O O . ASN A 1 783 ? 5.246 16.506 18.482 1.00 70.50 783 ASN A O 1
ATOM 6086 N N . TRP A 1 784 ? 3.273 15.510 18.854 1.00 67.50 784 TRP A N 1
ATOM 6087 C CA . TRP A 1 784 ? 3.239 14.808 17.570 1.00 67.50 784 TRP A CA 1
ATOM 6088 C C . TRP A 1 784 ? 3.155 15.786 16.397 1.00 67.50 784 TRP A C 1
ATOM 6090 O O . TRP A 1 784 ? 3.841 15.600 15.396 1.00 67.50 784 TRP A O 1
ATOM 6100 N N . ASN A 1 785 ? 2.369 16.857 16.540 1.00 51.78 785 ASN A N 1
ATOM 6101 C CA . ASN A 1 785 ? 2.279 17.914 15.533 1.00 51.78 785 ASN A CA 1
ATOM 6102 C C . ASN A 1 785 ? 3.552 18.782 15.480 1.00 51.78 785 ASN A C 1
ATOM 6104 O O . ASN A 1 785 ? 3.858 19.321 14.424 1.00 51.78 785 ASN A O 1
ATOM 6108 N N . SER A 1 786 ? 4.314 18.881 16.575 1.00 44.56 786 SER A N 1
ATOM 6109 C CA . SER A 1 786 ? 5.613 19.577 16.617 1.00 44.56 786 SER A CA 1
ATOM 6110 C C . SER A 1 786 ? 6.765 18.790 15.971 1.00 44.56 786 SER A C 1
ATOM 6112 O O . SER A 1 786 ? 7.821 19.360 15.709 1.00 44.56 786 SER A O 1
ATOM 6114 N N . CYS A 1 787 ? 6.595 17.484 15.733 1.00 36.38 787 CYS A N 1
ATOM 6115 C CA . CYS A 1 787 ? 7.599 16.624 15.096 1.00 36.38 787 CYS A CA 1
ATOM 6116 C C . CYS A 1 787 ? 7.432 16.501 13.566 1.00 36.38 787 CYS A C 1
ATOM 6118 O O . CYS A 1 787 ? 8.335 15.997 12.898 1.00 36.38 787 CYS A O 1
ATOM 6120 N N . GLU A 1 788 ? 6.321 16.976 12.993 1.00 37.94 788 GLU A N 1
ATOM 6121 C CA . GLU A 1 788 ? 6.140 17.128 11.542 1.00 37.94 788 GLU A CA 1
ATOM 6122 C C . GLU A 1 788 ? 6.644 18.524 11.107 1.00 37.94 788 GLU A C 1
ATOM 6124 O O . GLU A 1 788 ? 5.863 19.452 10.948 1.00 37.94 788 GLU A O 1
ATOM 6129 N N . TYR A 1 789 ? 7.968 18.635 10.906 1.00 26.69 789 TYR A N 1
ATOM 6130 C CA . TYR A 1 789 ? 8.748 19.804 10.439 1.00 26.69 789 TYR A CA 1
ATOM 6131 C C . TYR A 1 789 ? 8.879 21.020 11.391 1.00 26.69 789 TYR A C 1
ATOM 6133 O O . TYR A 1 789 ? 7.882 21.634 11.765 1.00 26.69 789 TYR A O 1
ATOM 6141 N N . PRO A 1 790 ? 10.113 21.475 11.700 1.00 29.19 790 PRO A N 1
ATOM 6142 C CA . PRO A 1 790 ? 10.328 22.817 12.229 1.00 29.19 790 PRO A CA 1
ATOM 6143 C C . PRO A 1 790 ? 10.091 23.861 11.123 1.00 29.19 790 PRO A C 1
ATOM 6145 O O . PRO A 1 790 ? 10.625 23.757 10.019 1.00 29.19 790 PRO A O 1
ATOM 6148 N N . LEU A 1 791 ? 9.279 24.873 11.434 1.00 34.88 791 LEU A N 1
ATOM 6149 C CA . LEU A 1 791 ? 9.118 26.100 10.654 1.00 34.88 791 LEU A CA 1
ATOM 6150 C C . LEU A 1 791 ? 10.413 26.924 10.737 1.00 34.88 791 LEU A C 1
ATOM 6152 O O . LEU A 1 791 ? 10.574 27.742 11.637 1.00 34.88 791 LEU A O 1
ATOM 6156 N N . THR A 1 792 ? 11.335 26.717 9.802 1.00 30.97 792 THR A N 1
ATOM 6157 C CA . THR A 1 792 ? 12.474 27.617 9.583 1.00 30.97 792 THR A CA 1
ATOM 6158 C C . THR A 1 792 ? 12.799 27.698 8.096 1.00 30.97 792 THR A C 1
ATOM 6160 O O . THR A 1 792 ? 13.257 26.727 7.503 1.00 30.97 792 THR A O 1
ATOM 6163 N N . LEU A 1 793 ? 12.614 28.877 7.495 1.00 29.84 793 LEU A N 1
ATOM 6164 C CA . LEU A 1 793 ? 13.242 29.244 6.224 1.00 29.84 793 LEU A CA 1
ATOM 6165 C C . LEU A 1 793 ? 13.848 30.645 6.337 1.00 29.84 793 LEU A C 1
ATOM 6167 O O . LEU A 1 793 ? 13.228 31.582 6.834 1.00 29.84 793 LEU A O 1
ATOM 6171 N N . THR A 1 794 ? 15.104 30.736 5.912 1.00 28.17 794 THR A N 1
ATOM 6172 C CA . THR A 1 794 ? 15.979 31.907 5.939 1.00 28.17 794 THR A CA 1
ATOM 6173 C C . THR A 1 794 ? 15.872 32.735 4.654 1.00 28.17 794 THR A C 1
ATOM 6175 O O . THR A 1 794 ? 15.598 32.231 3.567 1.00 28.17 794 THR A O 1
ATOM 6178 N N . LYS A 1 795 ? 16.131 34.036 4.810 1.00 26.44 795 LYS A N 1
ATOM 6179 C CA . LYS A 1 795 ? 16.127 35.113 3.807 1.00 26.44 795 LYS A CA 1
ATOM 6180 C C . LYS A 1 795 ? 16.928 34.774 2.535 1.00 26.44 795 LYS A C 1
ATOM 6182 O O . LYS A 1 795 ? 18.086 34.367 2.629 1.00 26.44 795 LYS A O 1
ATOM 6187 N N . LYS A 1 796 ? 16.377 35.047 1.342 1.00 29.11 796 LYS A N 1
ATOM 6188 C CA . LYS A 1 796 ? 17.099 34.957 0.055 1.00 29.11 796 LYS A CA 1
ATOM 6189 C C . LYS A 1 796 ? 17.246 36.354 -0.562 1.00 29.11 796 LYS A C 1
ATOM 6191 O O . LYS A 1 796 ? 16.260 37.008 -0.877 1.00 29.11 796 LYS A O 1
ATOM 6196 N N . LYS A 1 797 ? 18.485 36.833 -0.716 1.00 26.11 797 LYS A N 1
ATOM 6197 C CA . LYS A 1 797 ? 18.806 38.098 -1.404 1.00 26.11 797 LYS A CA 1
ATOM 6198 C C . LYS A 1 797 ? 18.855 37.824 -2.913 1.00 26.11 797 LYS A C 1
ATOM 6200 O O . LYS A 1 797 ? 19.623 36.966 -3.343 1.00 26.11 797 LYS A O 1
ATOM 6205 N N . VAL A 1 798 ? 18.043 38.516 -3.709 1.00 30.27 798 VAL A N 1
ATOM 6206 C CA . VAL A 1 798 ? 18.022 38.371 -5.177 1.00 30.27 798 VAL A CA 1
ATOM 6207 C C . VAL A 1 798 ? 19.101 39.271 -5.805 1.00 30.27 798 VAL A C 1
ATOM 6209 O O . VAL A 1 798 ? 19.157 40.453 -5.464 1.00 30.27 798 VAL A O 1
ATOM 6212 N N . PRO A 1 799 ? 19.961 38.768 -6.712 1.00 27.27 799 PRO A N 1
ATOM 6213 C CA . PRO A 1 799 ? 20.848 39.608 -7.505 1.00 27.27 799 PRO A CA 1
ATOM 6214 C C . PRO A 1 799 ? 20.097 40.253 -8.679 1.00 27.27 799 PRO A C 1
ATOM 6216 O O . PRO A 1 799 ? 19.301 39.625 -9.375 1.00 27.27 799 PRO A O 1
ATOM 6219 N N . THR A 1 800 ? 20.387 41.530 -8.897 1.00 28.89 800 THR A N 1
ATOM 6220 C CA . THR A 1 800 ? 19.893 42.386 -9.976 1.00 28.89 800 THR A CA 1
ATOM 6221 C C . THR A 1 800 ? 20.248 41.849 -11.367 1.00 28.89 800 THR A C 1
ATOM 6223 O O . THR A 1 800 ? 21.408 41.556 -11.654 1.00 28.89 800 THR A O 1
ATOM 6226 N N . ARG A 1 801 ? 19.276 41.835 -12.290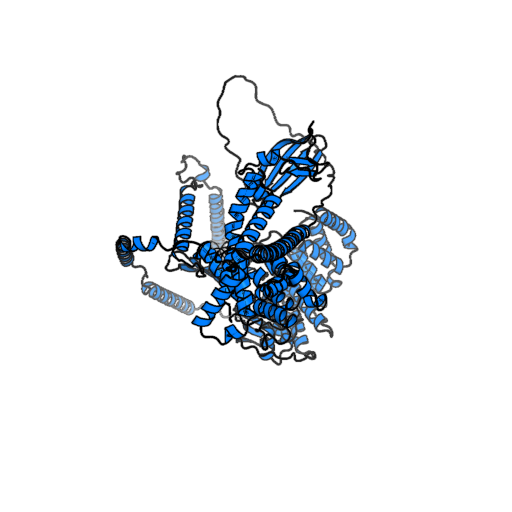 1.00 26.56 801 ARG A N 1
ATOM 6227 C CA . ARG A 1 801 ? 19.541 41.920 -13.735 1.00 26.56 801 ARG A CA 1
ATOM 6228 C C . ARG A 1 801 ? 18.828 43.136 -14.317 1.00 26.56 801 ARG A C 1
ATOM 6230 O O . ARG A 1 801 ? 17.635 43.338 -14.121 1.00 26.56 801 ARG A O 1
ATOM 6237 N N . SER A 1 802 ? 19.627 43.958 -14.984 1.00 24.98 802 SER A N 1
ATOM 6238 C CA . SER A 1 802 ? 19.299 45.199 -15.675 1.00 24.98 802 SER A CA 1
ATOM 6239 C C . SER A 1 802 ? 18.324 44.982 -16.833 1.00 24.98 802 SER A C 1
ATOM 6241 O O . SER A 1 802 ? 18.611 44.200 -17.738 1.00 24.98 802 SER A O 1
ATOM 6243 N N . SER A 1 803 ? 17.229 45.738 -16.864 1.00 26.30 803 SER A N 1
ATOM 6244 C CA . SER A 1 803 ? 16.431 45.939 -18.072 1.00 26.30 803 SER A CA 1
ATOM 6245 C C . SER A 1 803 ? 17.062 47.052 -18.913 1.00 26.30 803 SER A C 1
ATOM 6247 O O . SER A 1 803 ? 16.867 48.237 -18.641 1.00 26.30 803 SER A O 1
ATOM 6249 N N . SER A 1 804 ? 17.842 46.683 -19.927 1.00 23.97 804 SER A N 1
ATOM 6250 C CA . SER A 1 804 ? 18.224 47.597 -21.003 1.00 23.97 804 SER A CA 1
ATOM 6251 C C . SER A 1 804 ? 17.028 47.801 -21.935 1.00 23.97 804 SER A C 1
ATOM 6253 O O . SER A 1 804 ? 16.620 46.885 -22.647 1.00 23.97 804 SER A O 1
ATOM 6255 N N . LEU A 1 805 ? 16.478 49.013 -21.923 1.00 26.19 805 LEU A N 1
ATOM 6256 C CA . LEU A 1 805 ? 15.603 49.535 -22.967 1.00 26.19 805 LEU A CA 1
ATOM 6257 C C . LEU A 1 805 ? 16.360 49.574 -24.302 1.00 26.19 805 LEU A C 1
ATOM 6259 O O . LEU A 1 805 ? 17.475 50.085 -24.365 1.00 26.19 805 LEU A O 1
ATOM 6263 N N . THR A 1 806 ? 15.727 49.123 -25.382 1.00 23.09 806 THR A N 1
ATOM 6264 C CA . THR A 1 806 ? 15.995 49.646 -26.730 1.00 23.09 806 THR A CA 1
ATOM 6265 C C . THR A 1 806 ? 14.662 49.904 -27.438 1.00 23.09 806 THR A C 1
ATOM 6267 O O . THR A 1 806 ? 13.762 49.067 -27.358 1.00 23.09 806 THR A O 1
ATOM 6270 N N . PRO A 1 807 ? 14.488 51.079 -28.069 1.00 27.75 807 PRO A N 1
ATOM 6271 C CA . PRO A 1 807 ? 13.212 51.515 -28.617 1.00 27.75 807 PRO A CA 1
ATOM 6272 C C . PRO A 1 807 ? 13.047 51.061 -30.070 1.00 27.75 807 PRO A C 1
ATOM 6274 O O . PRO A 1 807 ? 13.993 51.106 -30.855 1.00 27.75 807 PRO A O 1
ATOM 6277 N N . LEU A 1 808 ? 11.817 50.728 -30.460 1.00 23.55 808 LEU A N 1
ATOM 6278 C CA . LEU A 1 808 ? 11.413 50.696 -31.863 1.00 23.55 808 LEU A CA 1
ATOM 6279 C C . LEU A 1 808 ? 10.377 51.794 -32.117 1.00 23.55 808 LEU A C 1
ATOM 6281 O O . LEU A 1 808 ? 9.272 51.798 -31.583 1.00 23.55 808 LEU A O 1
ATOM 6285 N N . SER A 1 809 ? 10.833 52.756 -32.915 1.00 25.59 809 SER A N 1
ATOM 6286 C CA . SER A 1 809 ? 10.112 53.855 -33.554 1.00 25.59 809 SER A CA 1
ATOM 6287 C C . SER A 1 809 ? 8.909 53.369 -34.371 1.00 25.59 809 SER A C 1
ATOM 6289 O O . SER A 1 809 ? 9.008 52.358 -35.066 1.00 25.59 809 SER A O 1
ATOM 6291 N N . GLY A 1 810 ? 7.803 54.125 -34.360 1.00 24.20 810 GLY A N 1
ATOM 6292 C CA . GLY A 1 810 ? 6.669 53.826 -35.238 1.00 24.20 810 GLY A CA 1
ATOM 6293 C C . GLY A 1 810 ? 5.401 54.668 -35.076 1.00 24.20 810 GLY A C 1
ATOM 6294 O O . GLY A 1 810 ? 4.346 54.105 -34.844 1.00 24.20 810 GLY A O 1
ATOM 6295 N N . LYS A 1 811 ? 5.521 55.987 -35.275 1.00 25.08 811 LYS A N 1
ATOM 6296 C CA . LYS A 1 811 ? 4.510 56.950 -35.780 1.00 25.08 811 LYS A CA 1
ATOM 6297 C C . LYS A 1 811 ? 3.161 57.159 -35.052 1.00 25.08 811 LYS A C 1
ATOM 6299 O O . LYS A 1 811 ? 2.342 56.277 -34.839 1.00 25.08 811 LYS A O 1
ATOM 6304 N N . ALA A 1 812 ? 2.936 58.450 -34.810 1.00 24.81 812 ALA A N 1
ATOM 6305 C CA . ALA A 1 812 ? 1.758 59.134 -34.298 1.00 24.81 812 ALA A CA 1
ATOM 6306 C C . ALA A 1 812 ? 0.435 58.839 -35.029 1.00 24.81 812 ALA A C 1
ATOM 6308 O O . ALA A 1 812 ? 0.393 58.811 -36.257 1.00 24.81 812 ALA A O 1
ATOM 6309 N N . ASN A 1 813 ? -0.662 58.781 -34.266 1.00 23.41 813 ASN A N 1
ATOM 6310 C CA . ASN A 1 813 ? -1.725 59.795 -34.326 1.00 23.41 813 ASN A CA 1
ATOM 6311 C C . ASN A 1 813 ? -2.835 59.490 -33.310 1.00 23.41 813 ASN A C 1
ATOM 6313 O O . ASN A 1 813 ? -3.440 58.424 -33.366 1.00 23.41 813 ASN A O 1
ATOM 6317 N N . LYS A 1 814 ? -3.164 60.467 -32.457 1.00 22.77 814 LYS A N 1
ATOM 6318 C CA . LYS A 1 814 ? -4.551 60.808 -32.094 1.00 22.77 814 LYS A CA 1
ATOM 6319 C C . LYS A 1 814 ? -4.575 62.155 -31.370 1.00 22.77 814 LYS A C 1
ATOM 6321 O O . LYS A 1 814 ? -4.007 62.300 -30.293 1.00 22.77 814 LYS A O 1
ATOM 6326 N N . GLY A 1 815 ? -5.219 63.133 -32.001 1.00 22.89 815 GLY A N 1
ATOM 6327 C CA . GLY A 1 815 ? -5.608 64.389 -31.372 1.00 22.89 815 GLY A CA 1
ATOM 6328 C C . GLY A 1 815 ? -6.882 64.238 -30.534 1.00 22.89 815 GLY A C 1
ATOM 6329 O O . GLY A 1 815 ? -7.716 63.383 -30.820 1.00 22.89 815 GLY A O 1
ATOM 6330 N N . MET A 1 816 ? -6.955 65.087 -29.502 1.00 22.38 816 MET A N 1
ATOM 6331 C CA . MET A 1 816 ? -8.116 65.795 -28.929 1.00 22.38 816 MET A CA 1
ATOM 6332 C C . MET A 1 816 ? -9.521 65.177 -29.053 1.00 22.38 816 MET A C 1
ATOM 6334 O O . MET A 1 816 ? -10.048 65.051 -30.150 1.00 22.38 816 MET A O 1
ATOM 6338 N N . ALA A 1 817 ? -10.222 65.014 -27.922 1.00 23.44 817 ALA A N 1
ATOM 6339 C CA . ALA A 1 817 ? -11.146 66.036 -27.397 1.00 23.44 817 ALA A CA 1
ATOM 6340 C C . ALA A 1 817 ? -11.971 65.537 -26.186 1.00 23.44 817 ALA A C 1
ATOM 6342 O O . ALA A 1 817 ? -12.322 64.370 -26.059 1.00 23.44 817 ALA A O 1
ATOM 6343 N N . THR A 1 818 ? -12.264 66.505 -25.322 1.00 23.91 818 THR A N 1
ATOM 6344 C CA . THR A 1 818 ? -13.186 66.618 -24.176 1.00 23.91 818 THR A CA 1
ATOM 6345 C C . THR A 1 818 ? -14.578 65.982 -24.321 1.00 23.91 818 THR A C 1
ATOM 6347 O O . THR A 1 818 ? -15.182 66.164 -25.370 1.00 23.91 818 THR A O 1
ATOM 6350 N N . THR A 1 819 ? -15.175 65.425 -23.248 1.00 22.53 819 THR A N 1
ATOM 6351 C CA . THR A 1 819 ? -16.355 65.984 -22.518 1.00 22.53 819 THR A CA 1
ATOM 6352 C C . THR A 1 819 ? -16.851 65.101 -21.352 1.00 22.53 819 THR A C 1
ATOM 6354 O O . THR A 1 819 ? -16.640 63.897 -21.298 1.00 22.53 819 THR A O 1
ATOM 6357 N N . THR A 1 820 ? -17.494 65.787 -20.408 1.00 25.42 820 THR A N 1
ATOM 6358 C CA . THR A 1 820 ? -18.139 65.432 -19.130 1.00 25.42 820 THR A CA 1
ATOM 6359 C C . THR A 1 820 ? -19.342 64.473 -19.200 1.00 25.42 820 THR A C 1
ATOM 6361 O O . THR A 1 820 ? -20.123 64.563 -20.141 1.00 25.42 820 THR A O 1
ATOM 6364 N N . GLY A 1 821 ? -19.599 63.689 -18.136 1.00 22.70 821 GLY A N 1
ATOM 6365 C CA . GLY A 1 821 ? -20.895 63.012 -17.929 1.00 22.70 821 GLY A CA 1
ATOM 6366 C C . GLY A 1 821 ? -20.986 62.048 -16.728 1.00 22.70 821 GLY A C 1
ATOM 6367 O O . GLY A 1 821 ? -20.338 61.014 -16.699 1.00 22.70 821 GLY A O 1
ATOM 6368 N N . SER A 1 822 ? -21.826 62.424 -15.763 1.00 22.36 822 SER A N 1
ATOM 6369 C CA . SER A 1 822 ? -22.291 61.786 -14.512 1.00 22.36 822 SER A CA 1
ATOM 6370 C C . SER A 1 822 ? -22.691 60.283 -14.505 1.00 22.36 822 SER A C 1
ATOM 6372 O O . SER A 1 822 ? -23.359 59.822 -15.421 1.00 22.36 822 SER A O 1
ATOM 6374 N N . LEU A 1 823 ? -22.421 59.637 -13.349 1.00 27.34 823 LEU A N 1
ATOM 6375 C CA . LEU A 1 823 ? -23.074 58.502 -12.639 1.00 27.34 823 LEU A CA 1
ATOM 6376 C C . LEU A 1 823 ? -23.586 57.254 -13.396 1.00 27.34 823 LEU A C 1
ATOM 6378 O O . LEU A 1 823 ? -24.531 57.314 -14.174 1.00 27.34 823 LEU A O 1
ATOM 6382 N N . GLY A 1 824 ? -23.127 56.077 -12.943 1.00 22.48 824 GLY A N 1
ATOM 6383 C CA . GLY A 1 824 ? -23.838 54.804 -13.112 1.00 22.48 824 GLY A CA 1
ATOM 6384 C C . GLY A 1 824 ? -23.037 53.588 -12.637 1.00 22.48 824 GLY A C 1
ATOM 6385 O O . GLY A 1 824 ? -22.031 53.231 -13.239 1.00 22.48 824 GLY A O 1
ATOM 6386 N N . ALA A 1 825 ? -23.483 52.945 -11.558 1.00 32.62 825 ALA A N 1
ATOM 6387 C CA . ALA A 1 825 ? -22.977 51.653 -11.098 1.00 32.62 825 ALA A CA 1
ATOM 6388 C C . ALA A 1 825 ? -23.301 50.539 -12.111 1.00 32.62 825 ALA A C 1
ATOM 6390 O O . ALA A 1 825 ? -24.453 50.444 -12.527 1.00 32.62 825 ALA A O 1
ATOM 6391 N N . LEU A 1 826 ? -22.333 49.672 -12.451 1.00 23.19 826 LEU A N 1
ATOM 6392 C CA . LEU A 1 826 ? -22.564 48.369 -13.098 1.00 23.19 826 LEU A CA 1
ATOM 6393 C C . LEU A 1 826 ? -21.365 47.402 -12.933 1.00 23.19 826 LEU A C 1
ATOM 6395 O O . LEU A 1 826 ? -20.213 47.773 -13.116 1.00 23.19 826 LEU A O 1
ATOM 6399 N N . ALA A 1 827 ? -21.738 46.178 -12.538 1.00 23.42 827 ALA A N 1
ATOM 6400 C CA . ALA A 1 827 ? -21.104 44.851 -12.453 1.00 23.42 827 ALA A CA 1
ATOM 6401 C C . ALA A 1 827 ? -19.596 44.613 -12.745 1.00 23.42 827 ALA A C 1
ATOM 6403 O O . ALA A 1 827 ? -19.082 45.049 -13.771 1.00 23.42 827 ALA A O 1
ATOM 6404 N N . PRO A 1 828 ? -18.927 43.735 -11.959 1.00 26.77 828 PRO A N 1
ATOM 6405 C CA . PRO A 1 828 ? -17.663 43.126 -12.355 1.00 26.77 828 PRO A CA 1
ATOM 6406 C C . PRO A 1 828 ? -17.916 41.906 -13.256 1.00 26.77 828 PRO A C 1
ATOM 6408 O O . PRO A 1 828 ? -18.439 40.878 -12.817 1.00 26.77 828 PRO A O 1
ATOM 6411 N N . GLY A 1 829 ? -17.523 42.023 -14.520 1.00 27.09 829 GLY A N 1
ATOM 6412 C CA . GLY A 1 829 ? -17.386 40.924 -15.467 1.00 27.09 829 GLY A CA 1
ATOM 6413 C C . GLY A 1 829 ? -16.033 40.996 -16.175 1.00 27.09 829 GLY A C 1
ATOM 6414 O O . GLY A 1 829 ? -15.515 42.082 -16.401 1.00 27.09 829 GLY A O 1
ATOM 6415 N N . GLU A 1 830 ? -15.535 39.812 -16.532 1.00 23.81 830 GLU A N 1
ATOM 6416 C CA . GLU A 1 830 ? -14.431 39.519 -17.458 1.00 23.81 830 GLU A CA 1
ATOM 6417 C C . GLU A 1 830 ? -12.992 39.574 -16.910 1.00 23.81 830 GLU A C 1
ATOM 6419 O O . GLU A 1 830 ? -12.326 40.602 -16.869 1.00 23.81 830 GLU A O 1
ATOM 6424 N N . VAL A 1 831 ? -12.474 38.381 -16.593 1.00 27.14 831 VAL A N 1
ATOM 6425 C CA . VAL A 1 831 ? -11.055 38.040 -16.762 1.00 27.14 831 VAL A CA 1
ATOM 6426 C C . VAL A 1 831 ? -11.003 36.773 -17.615 1.00 27.14 831 VAL A C 1
ATOM 6428 O O . VAL A 1 831 ? -11.765 35.831 -17.384 1.00 27.14 831 VAL A O 1
ATOM 6431 N N . GLY A 1 832 ? -10.164 36.826 -18.648 1.00 25.47 832 GLY A N 1
ATOM 6432 C CA . GLY A 1 832 ? -10.135 35.924 -19.792 1.00 25.47 832 GLY A CA 1
ATOM 6433 C C . GLY A 1 832 ? -9.758 34.469 -19.510 1.00 25.47 832 GLY A C 1
ATOM 6434 O O . GLY A 1 832 ? -9.268 34.093 -18.446 1.00 25.47 832 GLY A O 1
ATOM 6435 N N . GLN A 1 833 ? -10.039 33.658 -20.529 1.00 27.98 833 GLN A N 1
ATOM 6436 C CA . GLN A 1 833 ? -9.625 32.268 -20.686 1.00 27.98 833 GLN A CA 1
ATOM 6437 C C . GLN A 1 833 ? -8.118 32.174 -20.937 1.00 27.98 833 GLN A C 1
ATOM 6439 O O . GLN A 1 833 ? -7.629 32.881 -21.808 1.00 27.98 833 GLN A O 1
ATOM 6444 N N . GLU A 1 834 ? -7.444 31.223 -20.284 1.00 25.31 834 GLU A N 1
ATOM 6445 C CA . GLU A 1 834 ? -6.326 30.466 -20.865 1.00 25.31 834 GLU A CA 1
ATOM 6446 C C . GLU A 1 834 ? -6.046 29.167 -20.071 1.00 25.31 834 GLU A C 1
ATOM 6448 O O . GLU A 1 834 ? -6.621 28.925 -19.011 1.00 25.31 834 GLU A O 1
ATOM 6453 N N . SER A 1 835 ? -5.277 28.278 -20.698 1.00 24.58 835 SER A N 1
ATOM 6454 C CA . SER A 1 835 ? -5.150 26.815 -20.571 1.00 24.58 835 SER A CA 1
ATOM 6455 C C . SER A 1 835 ? -4.982 26.186 -19.177 1.00 24.58 835 SER A C 1
ATOM 6457 O O . SER A 1 835 ? -4.161 26.612 -18.377 1.00 24.58 835 SER A O 1
ATOM 6459 N N . ALA A 1 836 ? -5.669 25.057 -18.956 1.00 27.95 836 ALA A N 1
ATOM 6460 C CA . ALA A 1 836 ? -5.558 24.207 -17.766 1.00 27.95 836 ALA A CA 1
ATOM 6461 C C . ALA A 1 836 ? -4.268 23.354 -17.766 1.00 27.95 836 ALA A C 1
ATOM 6463 O O . ALA A 1 836 ? -4.300 22.157 -18.057 1.00 27.95 836 ALA A O 1
ATOM 6464 N N . GLY A 1 837 ? -3.142 23.998 -17.459 1.00 29.66 837 GLY A N 1
ATOM 6465 C CA . GLY A 1 837 ? -2.014 23.384 -16.758 1.00 29.66 837 GLY A CA 1
ATOM 6466 C C . GLY A 1 837 ? -2.231 23.474 -15.245 1.00 29.66 837 GLY A C 1
ATOM 6467 O O . GLY A 1 837 ? -3.174 24.118 -14.788 1.00 29.66 837 GLY A O 1
ATOM 6468 N N . ASP A 1 838 ? -1.382 22.814 -14.467 1.00 37.81 838 ASP A N 1
ATOM 6469 C CA . ASP A 1 838 ? -1.372 22.804 -12.995 1.00 37.81 838 ASP A CA 1
ATOM 6470 C C . ASP A 1 838 ? -0.898 24.168 -12.426 1.00 37.81 838 ASP A C 1
ATOM 6472 O O . ASP A 1 838 ? -0.005 24.243 -11.585 1.00 37.81 838 ASP A O 1
ATOM 6476 N N . ASP A 1 839 ? -1.448 25.269 -12.944 1.00 39.72 839 ASP A N 1
ATOM 6477 C CA . ASP A 1 839 ? -0.991 26.623 -12.660 1.00 39.72 839 ASP A CA 1
ATOM 6478 C C . ASP A 1 839 ? -1.730 27.204 -11.453 1.00 39.72 839 ASP A C 1
ATOM 6480 O O . ASP A 1 839 ? -2.964 27.201 -11.365 1.00 39.72 839 ASP A O 1
ATOM 6484 N N . LEU A 1 840 ? -0.942 27.725 -10.509 1.00 46.62 840 LEU A N 1
ATOM 6485 C CA . LEU A 1 840 ? -1.404 28.514 -9.372 1.00 46.62 840 LEU A CA 1
ATOM 6486 C C . LEU A 1 840 ? -2.368 29.600 -9.863 1.00 46.62 840 LEU A C 1
ATOM 6488 O O . LEU A 1 840 ? -1.984 30.540 -10.559 1.00 46.62 840 LEU A O 1
ATOM 6492 N N . ARG A 1 841 ? -3.642 29.490 -9.488 1.00 57.41 841 ARG A N 1
ATOM 6493 C CA . ARG A 1 841 ? -4.657 30.464 -9.872 1.00 57.41 841 ARG A CA 1
ATOM 6494 C C . ARG A 1 841 ? -4.534 31.685 -8.975 1.00 57.41 841 ARG A C 1
ATOM 6496 O O . ARG A 1 841 ? -4.791 31.587 -7.775 1.00 57.41 841 ARG A O 1
ATOM 6503 N N . TYR A 1 842 ? -4.193 32.836 -9.546 1.00 69.56 842 TYR A N 1
ATOM 6504 C CA . TYR A 1 842 ? -4.217 34.100 -8.814 1.00 69.56 842 TYR A CA 1
ATOM 6505 C C . TYR A 1 842 ? -5.638 34.414 -8.350 1.00 69.56 842 TYR A C 1
ATOM 6507 O O . TYR A 1 842 ? -6.584 34.446 -9.139 1.00 69.56 842 TYR A O 1
ATOM 6515 N N . VAL A 1 843 ? -5.778 34.618 -7.046 1.00 78.31 843 VAL A N 1
ATOM 6516 C CA . VAL A 1 843 ? -7.046 34.934 -6.386 1.00 78.31 843 VAL A CA 1
ATOM 6517 C C . VAL A 1 843 ? -7.074 36.348 -5.824 1.00 78.31 843 VAL A C 1
ATOM 6519 O O . VAL A 1 843 ? -8.160 36.861 -5.564 1.00 78.31 843 VAL A O 1
ATOM 6522 N N . LEU A 1 844 ? -5.913 36.997 -5.675 1.00 80.06 844 LEU A N 1
ATOM 6523 C CA . LEU A 1 844 ? -5.819 38.387 -5.243 1.00 80.06 844 LEU A CA 1
ATOM 6524 C C . LEU A 1 844 ? -4.536 39.058 -5.749 1.00 80.06 844 LEU A C 1
ATOM 6526 O O . LEU A 1 844 ? -3.479 38.434 -5.751 1.00 80.06 844 LEU A O 1
ATOM 6530 N N . LYS A 1 845 ? -4.630 40.333 -6.135 1.00 84.56 845 LYS A N 1
ATOM 6531 C CA . LYS A 1 845 ? -3.489 41.218 -6.399 1.00 84.56 845 LYS A CA 1
ATOM 6532 C C . LYS A 1 845 ? -3.882 42.649 -6.046 1.00 84.56 845 LYS A C 1
ATOM 6534 O O . LYS A 1 845 ? -4.706 43.240 -6.740 1.00 84.56 845 LYS A O 1
ATOM 6539 N N . GLU A 1 846 ? -3.345 43.185 -4.957 1.00 80.88 846 GLU A N 1
ATOM 6540 C CA . GLU A 1 846 ? -3.686 44.526 -4.472 1.00 80.88 846 GLU A CA 1
ATOM 6541 C C . GLU A 1 846 ? -2.539 45.172 -3.691 1.00 80.88 846 GLU A C 1
ATOM 6543 O O . GLU A 1 846 ? -1.736 44.492 -3.059 1.00 80.88 846 GLU A O 1
ATOM 6548 N N . GLY A 1 847 ? -2.446 46.501 -3.762 1.00 78.69 847 GLY A N 1
ATOM 6549 C CA . GLY A 1 847 ? -1.511 47.269 -2.945 1.00 78.69 847 GLY A CA 1
ATOM 6550 C C . GLY A 1 847 ? -2.062 47.442 -1.534 1.00 78.69 847 GLY A C 1
ATOM 6551 O O . GLY A 1 847 ? -3.222 47.828 -1.375 1.00 78.69 847 GLY A O 1
ATOM 6552 N N . LYS A 1 848 ? -1.248 47.151 -0.522 1.00 79.38 848 LYS A N 1
ATOM 6553 C CA . LYS A 1 848 ? -1.647 47.191 0.878 1.00 79.38 848 LYS A CA 1
ATOM 6554 C C . LYS A 1 848 ? -0.551 47.795 1.748 1.00 79.38 848 LYS A C 1
ATOM 6556 O O . LYS A 1 848 ? 0.609 47.406 1.660 1.00 79.38 848 LYS A O 1
ATOM 6561 N N . ASP A 1 849 ? -0.953 48.702 2.629 1.00 79.88 849 ASP A N 1
ATOM 6562 C CA . ASP A 1 849 ? -0.102 49.175 3.715 1.00 79.88 849 ASP A CA 1
ATOM 6563 C C . ASP A 1 849 ? -0.037 48.111 4.823 1.00 79.88 849 ASP A C 1
ATOM 6565 O O . ASP A 1 849 ? -1.071 47.649 5.325 1.00 79.88 849 ASP A O 1
ATOM 6569 N N . ILE A 1 850 ? 1.178 47.677 5.158 1.00 78.69 850 ILE A N 1
ATOM 6570 C CA . ILE A 1 850 ? 1.450 46.757 6.261 1.00 78.69 850 ILE A CA 1
ATOM 6571 C C . ILE A 1 850 ? 2.513 47.413 7.148 1.00 78.69 850 ILE A C 1
ATOM 6573 O O . ILE A 1 850 ? 3.674 47.520 6.758 1.00 78.69 850 ILE A O 1
ATOM 6577 N N . ASN A 1 851 ? 2.117 47.834 8.354 1.00 74.94 851 ASN A N 1
ATOM 6578 C CA . ASN A 1 851 ? 2.971 48.514 9.337 1.00 74.94 851 ASN A CA 1
ATOM 6579 C C . ASN A 1 851 ? 3.667 49.796 8.814 1.00 74.94 851 ASN A C 1
ATOM 6581 O O . ASN A 1 851 ? 4.797 50.082 9.205 1.00 74.94 851 ASN A O 1
ATOM 6585 N N . GLY A 1 852 ? 3.004 50.582 7.958 1.00 70.62 852 GLY A N 1
ATOM 6586 C CA . GLY A 1 852 ? 3.507 51.869 7.460 1.00 70.62 852 GLY A CA 1
ATOM 6587 C C . GLY A 1 852 ? 4.393 51.770 6.216 1.00 70.62 852 GLY A C 1
ATOM 6588 O O . GLY A 1 852 ? 5.008 52.763 5.830 1.00 70.62 852 GLY A O 1
ATOM 6589 N N . VAL A 1 853 ? 4.475 50.587 5.597 1.00 76.75 853 VAL A N 1
ATOM 6590 C CA . VAL A 1 853 ? 5.187 50.342 4.336 1.00 76.75 853 VAL A CA 1
ATOM 6591 C C . VAL A 1 853 ? 4.207 49.757 3.323 1.00 76.75 853 VAL A C 1
ATOM 6593 O O . VAL A 1 853 ? 3.422 48.858 3.636 1.00 76.75 853 VAL A O 1
ATOM 6596 N N . PHE A 1 854 ? 4.237 50.280 2.098 1.00 80.94 854 PHE A N 1
ATOM 6597 C CA . PHE A 1 854 ? 3.301 49.895 1.048 1.00 80.94 854 PHE A CA 1
ATOM 6598 C C . PHE A 1 854 ? 3.820 48.693 0.251 1.00 80.94 854 PHE A C 1
ATOM 6600 O O . PHE A 1 854 ? 4.807 48.795 -0.477 1.00 80.94 854 PHE A O 1
ATOM 6607 N N . TYR A 1 855 ? 3.118 47.563 0.344 1.00 82.19 855 TYR A N 1
ATOM 6608 C CA . TYR A 1 855 ? 3.446 46.329 -0.368 1.00 82.19 855 TYR A CA 1
ATOM 6609 C C . TYR A 1 855 ? 2.426 46.025 -1.464 1.00 82.19 855 TYR A C 1
ATOM 6611 O O . TYR A 1 855 ? 1.218 46.087 -1.245 1.00 82.19 855 TYR A O 1
ATOM 6619 N N . LEU A 1 856 ? 2.888 45.589 -2.633 1.00 82.25 856 LEU A N 1
ATOM 6620 C CA . LEU A 1 856 ? 2.037 44.922 -3.614 1.00 82.25 856 LEU A CA 1
ATOM 6621 C C . LEU A 1 856 ? 1.866 43.456 -3.200 1.00 82.25 856 LEU A C 1
ATOM 6623 O O . LEU A 1 856 ? 2.803 42.667 -3.316 1.00 82.25 856 LEU A O 1
ATOM 6627 N N . CYS A 1 857 ? 0.685 43.104 -2.696 1.00 82.44 857 CYS A N 1
ATOM 6628 C CA . CYS A 1 857 ? 0.370 41.760 -2.227 1.00 82.44 857 CYS A CA 1
ATOM 6629 C C . CYS A 1 857 ? -0.293 40.932 -3.334 1.00 82.44 857 CYS A C 1
ATOM 6631 O O . CYS A 1 857 ? -1.305 41.352 -3.900 1.00 82.44 857 CYS A O 1
ATOM 6633 N N . GLU A 1 858 ? 0.223 39.736 -3.607 1.00 83.75 858 GLU A N 1
ATOM 6634 C CA . GLU A 1 858 ? -0.384 38.760 -4.513 1.00 83.75 858 GLU A CA 1
ATOM 6635 C C . GLU A 1 858 ? -0.723 37.473 -3.757 1.00 83.75 858 GLU A C 1
ATOM 6637 O O . GLU A 1 858 ? 0.035 37.011 -2.909 1.00 83.75 858 GLU A O 1
ATOM 6642 N N . MET A 1 859 ? -1.872 36.875 -4.062 1.00 83.25 859 MET A N 1
ATOM 6643 C CA . MET A 1 859 ? -2.260 35.568 -3.542 1.00 83.25 859 MET A CA 1
ATOM 6644 C C . MET A 1 859 ? -2.633 34.638 -4.685 1.00 83.25 859 MET A C 1
ATOM 6646 O O . MET A 1 859 ? -3.429 35.008 -5.552 1.00 83.25 859 MET A O 1
ATOM 6650 N N . ALA A 1 860 ? -2.121 33.413 -4.656 1.00 78.69 860 ALA A N 1
ATOM 6651 C CA . ALA A 1 860 ? -2.415 32.390 -5.649 1.00 78.69 860 ALA A CA 1
ATOM 6652 C C . ALA A 1 860 ? -2.676 31.029 -4.995 1.00 78.69 860 ALA A C 1
ATOM 6654 O O . ALA A 1 860 ? -2.079 30.690 -3.975 1.00 78.69 860 ALA A O 1
ATOM 6655 N N . THR A 1 861 ? -3.586 30.240 -5.563 1.00 74.00 861 THR A N 1
ATOM 6656 C CA . THR A 1 861 ? -3.951 28.922 -5.033 1.00 74.00 861 THR A CA 1
ATOM 6657 C C . THR A 1 861 ? -4.170 27.893 -6.137 1.00 74.00 861 THR A C 1
ATOM 6659 O O . THR A 1 861 ? -4.733 28.186 -7.187 1.00 74.00 861 THR A O 1
ATOM 6662 N N . ASP A 1 862 ? -3.767 26.656 -5.870 1.00 66.81 862 ASP A N 1
ATOM 6663 C CA . ASP A 1 862 ? -4.047 25.453 -6.670 1.00 66.81 862 ASP A CA 1
ATOM 6664 C C . ASP A 1 862 ? -5.341 24.732 -6.203 1.00 66.81 862 ASP A C 1
ATOM 6666 O O . ASP A 1 862 ? -5.647 23.608 -6.603 1.00 66.81 862 ASP A O 1
ATOM 6670 N N . GLY A 1 863 ? -6.109 25.357 -5.299 1.00 55.66 863 GLY A N 1
ATOM 6671 C CA . GLY A 1 863 ? -7.282 24.779 -4.635 1.00 55.66 863 GLY A CA 1
ATOM 6672 C C . GLY A 1 863 ? -6.955 23.871 -3.442 1.00 55.66 863 GLY A C 1
ATOM 6673 O O . GLY A 1 863 ? -7.874 23.407 -2.753 1.00 55.66 863 GLY A O 1
ATOM 6674 N N . ARG A 1 864 ? -5.668 23.620 -3.182 1.00 60.56 864 ARG A N 1
ATOM 6675 C CA . ARG A 1 864 ? -5.171 22.963 -1.975 1.00 60.56 864 ARG A CA 1
ATOM 6676 C C . ARG A 1 864 ? -4.424 23.966 -1.121 1.00 60.56 864 ARG A C 1
ATOM 6678 O O . ARG A 1 864 ? -4.911 24.243 -0.049 1.00 60.56 864 ARG A O 1
ATOM 6685 N N . SER A 1 865 ? -3.307 24.520 -1.561 1.00 62.75 865 SER A N 1
ATOM 6686 C CA . SER A 1 865 ? -2.487 25.493 -0.836 1.00 62.75 865 SER A CA 1
ATOM 6687 C C . SER A 1 865 ? -2.735 26.934 -1.301 1.00 62.75 865 SER A C 1
ATOM 6689 O O . SER A 1 865 ? -3.272 27.166 -2.384 1.00 62.75 865 SER A O 1
ATOM 6691 N N . LEU A 1 866 ? -2.362 27.911 -0.473 1.00 75.75 866 LEU A N 1
ATOM 6692 C CA . LEU A 1 866 ? -2.426 29.341 -0.783 1.00 75.75 866 LEU A CA 1
ATOM 6693 C C . LEU A 1 866 ? -1.036 29.952 -0.610 1.00 75.75 866 LEU A C 1
ATOM 6695 O O . LEU A 1 866 ? -0.515 29.997 0.499 1.00 75.75 866 LEU A O 1
ATOM 6699 N N . ALA A 1 867 ? -0.445 30.417 -1.702 1.00 76.12 867 ALA A N 1
ATOM 6700 C CA . ALA A 1 867 ? 0.789 31.189 -1.701 1.00 76.12 867 ALA A CA 1
ATOM 6701 C C . ALA A 1 867 ? 0.451 32.679 -1.630 1.00 76.12 867 ALA A C 1
ATOM 6703 O O . ALA A 1 867 ? -0.413 33.147 -2.370 1.00 76.12 867 ALA A O 1
ATOM 6704 N N . ILE A 1 868 ? 1.118 33.409 -0.741 1.00 81.06 868 ILE A N 1
ATOM 6705 C CA . ILE A 1 868 ? 0.960 34.850 -0.546 1.00 81.06 868 ILE A CA 1
ATOM 6706 C C . ILE A 1 868 ? 2.335 35.487 -0.716 1.00 81.06 868 ILE A C 1
ATOM 6708 O O . ILE A 1 868 ? 3.280 35.076 -0.047 1.00 81.06 868 ILE A O 1
ATOM 6712 N N . THR A 1 869 ? 2.455 36.489 -1.577 1.00 82.00 869 THR A N 1
ATOM 6713 C CA . THR A 1 869 ? 3.675 37.280 -1.755 1.00 82.00 869 THR A CA 1
ATOM 6714 C C . THR A 1 869 ? 3.383 38.753 -1.487 1.00 82.00 869 THR A C 1
ATOM 6716 O O . THR A 1 869 ? 2.296 39.234 -1.789 1.00 82.00 869 THR A O 1
ATOM 6719 N N . ALA A 1 870 ? 4.327 39.474 -0.890 1.00 80.75 870 ALA A N 1
ATOM 6720 C CA . ALA A 1 870 ? 4.247 40.909 -0.635 1.00 80.75 870 ALA A CA 1
ATOM 6721 C C . ALA A 1 870 ? 5.534 41.576 -1.135 1.00 80.75 870 ALA A C 1
ATOM 6723 O O . ALA A 1 870 ? 6.624 41.268 -0.653 1.00 80.75 870 ALA A O 1
ATOM 6724 N N . TYR A 1 871 ? 5.412 42.458 -2.125 1.00 81.00 871 TYR A N 1
ATOM 6725 C CA . TYR A 1 871 ? 6.535 43.128 -2.782 1.00 81.00 871 TYR A CA 1
ATOM 6726 C C . TYR A 1 871 ? 6.626 44.602 -2.379 1.00 81.00 871 TYR A C 1
ATOM 6728 O O . TYR A 1 871 ? 5.690 45.360 -2.628 1.00 81.00 871 TYR A O 1
ATOM 6736 N N . ASP A 1 872 ? 7.757 45.011 -1.807 1.00 81.31 872 ASP A N 1
ATOM 6737 C CA . ASP A 1 872 ? 8.087 46.414 -1.542 1.00 81.31 872 ASP A CA 1
ATOM 6738 C C . ASP A 1 872 ? 8.862 46.991 -2.736 1.00 81.31 872 ASP A C 1
ATOM 6740 O O . ASP A 1 872 ? 9.956 46.526 -3.080 1.00 81.31 872 ASP A O 1
ATOM 6744 N N . ALA A 1 873 ? 8.295 48.013 -3.378 1.00 69.06 873 ALA A N 1
ATOM 6745 C CA . ALA A 1 873 ? 8.894 48.655 -4.543 1.00 69.06 873 ALA A CA 1
ATOM 6746 C C . ALA A 1 873 ? 10.069 49.587 -4.197 1.00 69.06 873 ALA A C 1
ATOM 6748 O O . ALA A 1 873 ? 10.966 49.759 -5.028 1.00 69.06 873 ALA A O 1
ATOM 6749 N N . GLU A 1 874 ? 10.092 50.167 -2.994 1.00 70.56 874 GLU A N 1
ATOM 6750 C CA . GLU A 1 874 ? 11.138 51.094 -2.553 1.00 70.56 874 GLU A CA 1
ATOM 6751 C C . GLU A 1 874 ? 12.391 50.330 -2.121 1.00 70.56 874 GLU A C 1
ATOM 6753 O O . GLU A 1 874 ? 13.501 50.647 -2.558 1.00 70.56 874 GLU A O 1
ATOM 6758 N N . GLN A 1 875 ? 12.220 49.268 -1.327 1.00 71.62 875 GLN A N 1
ATOM 6759 C CA . GLN A 1 875 ? 13.336 48.452 -0.832 1.00 71.62 875 GLN A CA 1
ATOM 6760 C C . GLN A 1 875 ? 13.711 47.289 -1.763 1.00 71.62 875 GLN A C 1
ATOM 6762 O O . GLN A 1 875 ? 14.754 46.656 -1.575 1.00 71.62 875 GLN A O 1
ATOM 6767 N N . LYS A 1 876 ? 12.889 47.014 -2.788 1.00 71.75 876 LYS A N 1
ATOM 6768 C CA . LYS A 1 876 ? 13.027 45.877 -3.719 1.00 71.75 876 LYS A CA 1
ATOM 6769 C C . LYS A 1 876 ? 13.110 44.527 -3.001 1.00 71.75 876 LYS A C 1
ATOM 6771 O O . LYS A 1 876 ? 13.858 43.638 -3.415 1.00 71.75 876 LYS A O 1
ATOM 6776 N N . THR A 1 877 ? 12.355 44.370 -1.921 1.00 68.00 877 THR A N 1
ATOM 6777 C CA . THR A 1 877 ? 12.274 43.138 -1.132 1.00 68.00 877 THR A CA 1
ATOM 6778 C C . THR A 1 877 ? 10.952 42.427 -1.411 1.00 68.00 877 THR A C 1
ATOM 6780 O O . THR A 1 877 ? 9.932 43.046 -1.703 1.00 68.00 877 THR A O 1
ATOM 6783 N N . THR A 1 878 ? 10.970 41.094 -1.391 1.00 73.81 878 THR A N 1
ATOM 6784 C CA . THR A 1 878 ? 9.767 40.264 -1.554 1.00 73.81 878 THR A CA 1
ATOM 6785 C C . THR A 1 878 ? 9.666 39.327 -0.370 1.00 73.81 878 THR A C 1
ATOM 6787 O O . THR A 1 878 ? 10.632 38.635 -0.045 1.00 73.81 878 THR A O 1
ATOM 6790 N N . LEU A 1 879 ? 8.509 39.328 0.277 1.00 74.62 879 LEU A N 1
ATOM 6791 C CA . LEU A 1 879 ? 8.192 38.466 1.404 1.00 74.62 879 LEU A CA 1
ATOM 6792 C C . LEU A 1 879 ? 7.173 37.429 0.947 1.00 74.62 879 LEU A C 1
ATOM 6794 O O . LEU A 1 879 ? 6.220 37.772 0.252 1.00 74.62 879 LEU A O 1
ATOM 6798 N N . GLU A 1 880 ? 7.372 36.170 1.321 1.00 71.25 880 GLU A N 1
ATOM 6799 C CA . GLU A 1 880 ? 6.523 35.062 0.884 1.00 71.25 880 GLU A CA 1
ATOM 6800 C C . GLU A 1 880 ? 5.988 34.281 2.085 1.00 71.25 880 GLU A C 1
ATOM 6802 O O . GLU A 1 880 ? 6.707 34.018 3.049 1.00 71.25 880 GLU A O 1
ATOM 6807 N N . LEU A 1 881 ? 4.721 33.882 2.007 1.00 72.06 881 LEU A N 1
ATOM 6808 C CA . LEU A 1 881 ? 4.026 33.070 2.994 1.00 72.06 881 LEU A CA 1
ATOM 6809 C C . LEU A 1 881 ? 3.237 31.972 2.277 1.00 72.06 881 LEU A C 1
ATOM 6811 O O . LEU A 1 881 ? 2.280 32.243 1.553 1.00 72.06 881 LEU A O 1
ATOM 6815 N N . LEU A 1 882 ? 3.618 30.714 2.505 1.00 68.69 882 LEU A N 1
ATOM 6816 C CA . LEU A 1 882 ? 2.909 29.556 1.967 1.00 68.69 882 LEU A CA 1
ATOM 6817 C C . LEU A 1 882 ? 1.989 28.943 3.026 1.00 68.69 882 LEU A C 1
ATOM 6819 O O . LEU A 1 882 ? 2.422 28.490 4.085 1.00 68.69 882 LEU A O 1
ATOM 6823 N N . VAL A 1 883 ? 0.704 28.876 2.707 1.00 66.69 883 VAL A N 1
ATOM 6824 C CA . VAL A 1 883 ? -0.346 28.341 3.568 1.00 66.69 883 VAL A CA 1
ATOM 6825 C C . VAL A 1 883 ? -0.773 26.969 3.046 1.00 66.69 883 VAL A C 1
ATOM 6827 O O . VAL A 1 883 ? -1.256 26.824 1.925 1.00 66.69 883 VAL A O 1
ATOM 6830 N N . ASN A 1 884 ? -0.612 25.938 3.874 1.00 59.97 884 ASN A N 1
ATOM 6831 C CA . ASN A 1 884 ? -0.959 24.559 3.519 1.00 59.97 884 ASN A CA 1
ATOM 6832 C C . ASN A 1 884 ? -2.476 24.326 3.365 1.00 59.97 884 ASN A C 1
ATOM 6834 O O . ASN A 1 884 ? -3.297 25.153 3.758 1.00 59.97 884 ASN A O 1
ATOM 6838 N N . GLU A 1 885 ? -2.862 23.145 2.873 1.00 68.44 885 GLU A N 1
ATOM 6839 C CA . GLU A 1 885 ? -4.260 22.856 2.524 1.00 68.44 885 GLU A CA 1
ATOM 6840 C C . GLU A 1 885 ? -5.265 22.943 3.659 1.00 68.44 885 GLU A C 1
ATOM 6842 O O . GLU A 1 885 ? -6.395 23.412 3.488 1.00 68.44 885 GLU A O 1
ATOM 6847 N N . LYS A 1 886 ? -4.850 22.540 4.853 1.00 61.34 886 LYS A N 1
ATOM 6848 C CA . LYS A 1 886 ? -5.717 22.586 6.022 1.00 61.34 886 LYS A CA 1
ATOM 6849 C C . LYS A 1 886 ? -5.963 24.027 6.470 1.00 61.34 886 LYS A C 1
ATOM 6851 O O . LYS A 1 886 ? -7.105 24.380 6.767 1.00 61.34 886 LYS A O 1
ATOM 6856 N N . ASN A 1 887 ? -4.914 24.846 6.493 1.00 64.25 887 ASN A N 1
ATOM 6857 C CA . ASN A 1 887 ? -4.993 26.238 6.921 1.00 64.25 887 ASN A CA 1
ATOM 6858 C C . ASN A 1 887 ? -5.632 27.118 5.851 1.00 64.25 887 ASN A C 1
ATOM 6860 O O . ASN A 1 887 ? -6.444 27.967 6.194 1.00 64.25 887 ASN A O 1
ATOM 6864 N N . HIS A 1 888 ? -5.377 26.857 4.569 1.00 75.19 888 HIS A N 1
ATOM 6865 C CA . HIS A 1 888 ? -6.029 27.553 3.464 1.00 75.19 888 HIS A CA 1
ATOM 6866 C C . HIS A 1 888 ? -7.539 27.313 3.478 1.00 75.19 888 HIS A C 1
ATOM 6868 O O . HIS A 1 888 ? -8.303 28.272 3.507 1.00 75.19 888 HIS A O 1
ATOM 6874 N N . ARG A 1 889 ? -7.998 26.057 3.596 1.00 69.06 889 ARG A N 1
ATOM 6875 C CA . ARG A 1 889 ? -9.436 25.749 3.734 1.00 69.06 889 ARG A CA 1
ATOM 6876 C C . ARG A 1 889 ? -10.071 26.309 5.000 1.00 69.06 889 ARG A C 1
ATOM 6878 O O . ARG A 1 889 ? -11.287 26.497 5.037 1.00 69.06 889 ARG A O 1
ATOM 6885 N N . ARG A 1 890 ? -9.293 26.491 6.066 1.00 71.56 890 ARG A N 1
ATOM 6886 C CA . ARG A 1 890 ? -9.768 27.124 7.298 1.00 71.56 890 ARG A CA 1
ATOM 6887 C C . ARG A 1 890 ? -9.914 28.629 7.093 1.00 71.56 890 ARG A C 1
ATOM 6889 O O . ARG A 1 890 ? -11.021 29.124 7.217 1.00 71.56 890 ARG A O 1
ATOM 6896 N N . LEU A 1 891 ? -8.855 29.313 6.668 1.00 71.12 891 LEU A N 1
ATOM 6897 C CA . LEU A 1 891 ? -8.844 30.743 6.350 1.00 71.12 891 LEU A CA 1
ATOM 6898 C C . LEU A 1 891 ? -9.935 31.128 5.353 1.00 71.12 891 LEU A C 1
ATOM 6900 O O . LEU A 1 891 ? -10.674 32.079 5.592 1.00 71.12 891 LEU A O 1
ATOM 6904 N N . TYR A 1 892 ? -10.068 30.348 4.280 1.00 77.88 892 TYR A N 1
ATOM 6905 C CA . TYR A 1 892 ? -11.078 30.545 3.248 1.00 77.88 892 TYR A CA 1
ATOM 6906 C C . TYR A 1 892 ? -12.500 30.393 3.798 1.00 77.88 892 TYR A C 1
ATOM 6908 O O . TYR A 1 892 ? -13.397 31.123 3.400 1.00 77.88 892 TYR A O 1
ATOM 6916 N N . ARG A 1 893 ? -12.724 29.483 4.750 1.00 74.00 893 ARG A N 1
ATOM 6917 C CA . ARG A 1 893 ? -14.031 29.295 5.394 1.00 74.00 893 ARG A CA 1
ATOM 6918 C C . ARG A 1 893 ? -14.328 30.381 6.426 1.00 74.00 893 ARG A C 1
ATOM 6920 O O . ARG A 1 893 ? -15.431 30.913 6.428 1.00 74.00 893 ARG A O 1
ATOM 6927 N N . ASP A 1 894 ? -13.350 30.710 7.265 1.00 71.50 894 ASP A N 1
ATOM 6928 C CA . ASP A 1 894 ? -13.478 31.685 8.354 1.00 71.50 894 ASP A CA 1
ATOM 6929 C C . ASP A 1 894 ? -13.737 33.103 7.809 1.00 71.50 894 ASP A C 1
ATOM 6931 O O . ASP A 1 894 ? -14.394 33.906 8.465 1.00 71.50 894 ASP A O 1
ATOM 6935 N N . HIS A 1 895 ? -13.289 33.387 6.581 1.00 76.62 895 HIS A N 1
ATOM 6936 C CA . HIS A 1 895 ? -13.519 34.654 5.874 1.00 76.62 895 HIS A CA 1
ATOM 6937 C C . HIS A 1 895 ? -14.534 34.520 4.730 1.00 76.62 895 HIS A C 1
ATOM 6939 O O . HIS A 1 895 ? -14.540 35.317 3.797 1.00 76.62 895 HIS A O 1
ATOM 6945 N N . ASN A 1 896 ? -15.401 33.504 4.796 1.00 76.62 896 ASN A N 1
ATOM 6946 C CA . ASN A 1 896 ? -16.553 33.325 3.910 1.00 76.62 896 ASN A CA 1
ATOM 6947 C C . ASN A 1 896 ? -16.224 33.332 2.399 1.00 76.62 896 ASN A C 1
ATOM 6949 O O . ASN A 1 896 ? -17.037 33.729 1.567 1.00 76.62 896 ASN A O 1
ATOM 6953 N N . GLY A 1 897 ? -15.026 32.869 2.047 1.00 74.12 897 GLY A N 1
ATOM 6954 C CA . GLY A 1 897 ? -14.523 32.769 0.684 1.00 74.12 897 GLY A CA 1
ATOM 6955 C C . GLY A 1 897 ? -13.860 34.035 0.133 1.00 74.12 897 GLY A C 1
ATOM 6956 O O . GLY A 1 897 ? -13.517 34.049 -1.050 1.00 74.12 897 GLY A O 1
ATOM 6957 N N . ASP A 1 898 ? -13.672 35.075 0.950 1.00 79.69 898 ASP A N 1
ATOM 6958 C CA . ASP A 1 898 ? -13.090 36.351 0.530 1.00 79.69 898 ASP A CA 1
ATOM 6959 C C . ASP A 1 898 ? -11.585 36.440 0.846 1.00 79.69 898 ASP A C 1
ATOM 6961 O O . ASP A 1 898 ? -11.163 36.516 2.003 1.00 79.69 898 ASP A O 1
ATOM 6965 N N . TYR A 1 899 ? -10.760 36.462 -0.204 1.00 83.06 899 TYR A N 1
ATOM 6966 C CA . TYR A 1 899 ? -9.307 36.597 -0.078 1.00 83.06 899 TYR A CA 1
ATOM 6967 C C . TYR A 1 899 ? -8.857 38.008 0.313 1.00 83.06 899 TYR A C 1
ATOM 6969 O O . TYR A 1 899 ? -7.801 38.133 0.930 1.00 83.06 899 TYR A O 1
ATOM 6977 N N . ARG A 1 900 ? -9.655 39.057 0.062 1.00 80.31 900 ARG A N 1
ATOM 6978 C CA . ARG A 1 900 ? -9.344 40.419 0.540 1.00 80.31 900 ARG A CA 1
ATOM 6979 C C . ARG A 1 900 ? -9.409 40.508 2.054 1.00 80.31 900 ARG A C 1
ATOM 6981 O O . ARG A 1 900 ? -8.544 41.106 2.685 1.00 80.31 900 ARG A O 1
ATOM 6988 N N . ALA A 1 901 ? -10.395 39.851 2.658 1.00 77.00 901 ALA A N 1
ATOM 6989 C CA . ALA A 1 901 ? -10.517 39.780 4.109 1.00 77.00 901 ALA A CA 1
ATOM 6990 C C . ALA A 1 901 ? -9.348 39.012 4.759 1.00 77.00 901 ALA A C 1
ATOM 6992 O O . ALA A 1 901 ? -8.938 39.338 5.873 1.00 77.00 901 ALA A O 1
ATOM 6993 N N . ILE A 1 902 ? -8.771 38.032 4.054 1.00 81.06 902 ILE A N 1
ATOM 6994 C CA . ILE A 1 902 ? -7.546 37.334 4.478 1.00 81.06 902 ILE A CA 1
ATOM 6995 C C . ILE A 1 902 ? -6.331 38.260 4.338 1.00 81.06 902 ILE A C 1
ATOM 6997 O O . ILE A 1 902 ? -5.539 38.379 5.273 1.00 81.06 902 ILE A O 1
ATOM 7001 N N . ALA A 1 903 ? -6.206 38.962 3.208 1.00 82.06 903 ALA A N 1
ATOM 7002 C CA . ALA A 1 903 ? -5.136 39.929 2.979 1.00 82.06 903 ALA A CA 1
ATOM 7003 C C . ALA A 1 903 ? -5.151 41.062 4.002 1.00 82.06 903 ALA A C 1
ATOM 7005 O O . ALA A 1 903 ? -4.090 41.464 4.474 1.00 82.06 903 ALA A O 1
ATOM 7006 N N . ALA A 1 904 ? -6.334 41.514 4.431 1.00 80.44 904 ALA A N 1
ATOM 7007 C CA . ALA A 1 904 ? -6.519 42.525 5.470 1.00 80.44 904 ALA A CA 1
ATOM 7008 C C . ALA A 1 904 ? -5.832 42.167 6.802 1.00 80.44 904 ALA A C 1
ATOM 7010 O O . ALA A 1 904 ? -5.392 43.073 7.506 1.00 80.44 904 ALA A O 1
ATOM 7011 N N . LYS A 1 905 ? -5.633 40.876 7.093 1.00 80.25 905 LYS A N 1
ATOM 7012 C CA . LYS A 1 905 ? -4.992 40.374 8.320 1.00 80.25 905 LYS A CA 1
ATOM 7013 C C . LYS A 1 905 ? -3.496 40.072 8.195 1.00 80.25 905 LYS A C 1
ATOM 7015 O O . LYS A 1 905 ? -2.910 39.539 9.135 1.00 80.25 905 LYS A O 1
ATOM 7020 N N . LEU A 1 906 ? -2.883 40.374 7.049 1.00 82.69 906 LEU A N 1
ATOM 7021 C CA . LEU A 1 906 ? -1.432 40.285 6.896 1.00 82.69 906 LEU A CA 1
ATOM 7022 C C . LEU A 1 906 ? -0.736 41.310 7.793 1.00 82.69 906 LEU A C 1
ATOM 7024 O O . LEU A 1 906 ? -1.049 42.502 7.721 1.00 82.69 906 LEU A O 1
ATOM 7028 N N . CYS A 1 907 ? 0.209 40.823 8.591 1.00 77.75 907 CYS A N 1
ATOM 7029 C CA . CYS A 1 907 ? 1.044 41.595 9.501 1.00 77.75 907 CYS A CA 1
ATOM 7030 C C . CYS A 1 907 ? 2.520 41.221 9.305 1.00 77.75 907 CYS A C 1
ATOM 7032 O O . CYS A 1 907 ? 2.841 40.154 8.770 1.00 77.75 907 CYS A O 1
ATOM 7034 N N . LEU A 1 908 ? 3.407 42.108 9.760 1.00 76.69 908 LEU A N 1
ATOM 7035 C CA . LEU A 1 908 ? 4.851 41.892 9.778 1.00 76.69 908 LEU A CA 1
ATOM 7036 C C . LEU A 1 908 ? 5.366 41.825 11.213 1.00 76.69 908 LEU A C 1
ATOM 7038 O O . LEU A 1 908 ? 4.990 42.650 12.045 1.00 76.69 908 LEU A O 1
ATOM 7042 N N . ASP A 1 909 ? 6.233 40.852 11.477 1.00 69.00 909 ASP A N 1
ATOM 7043 C CA . ASP A 1 909 ? 7.049 40.781 12.689 1.00 69.00 909 ASP A CA 1
ATOM 7044 C C . ASP A 1 909 ? 8.517 40.701 12.260 1.00 69.00 909 ASP A C 1
ATOM 7046 O O . ASP A 1 909 ? 8.971 39.712 11.674 1.00 69.00 909 ASP A O 1
ATOM 7050 N N . GLY A 1 910 ? 9.235 41.814 12.417 1.00 72.00 910 GLY A N 1
ATOM 7051 C CA . GLY A 1 910 ? 10.532 42.022 11.778 1.00 72.00 910 GLY A CA 1
ATOM 7052 C C . GLY A 1 910 ? 10.442 41.885 10.253 1.00 72.00 910 GLY A C 1
ATOM 7053 O O . GLY A 1 910 ? 9.798 42.685 9.582 1.00 72.00 910 GLY A O 1
ATOM 7054 N N . GLU A 1 911 ? 11.094 40.858 9.707 1.00 65.75 911 GLU A N 1
ATOM 7055 C CA . GLU A 1 911 ? 11.128 40.559 8.266 1.00 65.75 911 GLU A CA 1
ATOM 7056 C C . GLU A 1 911 ? 10.213 39.384 7.880 1.00 65.75 911 GLU A C 1
ATOM 7058 O O . GLU A 1 911 ? 10.365 38.806 6.804 1.00 65.75 911 GLU A O 1
ATOM 7063 N N . GLN A 1 912 ? 9.295 38.983 8.766 1.00 62.59 912 GLN A N 1
ATOM 7064 C CA . GLN A 1 912 ? 8.421 37.829 8.562 1.00 62.59 912 GLN A CA 1
ATOM 7065 C C . GLN A 1 912 ? 6.977 38.249 8.307 1.00 62.59 912 GLN A C 1
ATOM 7067 O O . GLN A 1 912 ? 6.365 38.941 9.120 1.00 62.59 912 GLN A O 1
ATOM 7072 N N . LEU A 1 913 ? 6.422 37.775 7.190 1.00 73.00 913 LEU A N 1
ATOM 7073 C CA . LEU A 1 913 ? 5.023 37.958 6.815 1.00 73.00 913 LEU A CA 1
ATOM 7074 C C . LEU A 1 913 ? 4.170 36.832 7.410 1.00 73.00 913 LEU A C 1
ATOM 7076 O O . LEU A 1 913 ? 4.418 35.656 7.143 1.00 73.00 913 LEU A O 1
ATOM 7080 N N . TYR A 1 914 ? 3.144 37.177 8.184 1.00 77.00 914 TYR A N 1
ATOM 7081 C CA . TYR A 1 914 ? 2.213 36.209 8.770 1.00 77.00 914 TYR A CA 1
ATOM 7082 C C . TYR A 1 914 ? 0.771 36.733 8.750 1.00 77.00 914 TYR A C 1
ATOM 7084 O O . TYR A 1 914 ? 0.513 37.903 8.467 1.00 77.00 914 TYR A O 1
ATOM 7092 N N . ILE A 1 915 ? -0.191 35.850 9.033 1.00 77.31 915 ILE A N 1
ATOM 7093 C CA . ILE A 1 915 ? -1.615 36.200 9.130 1.00 77.31 915 ILE A CA 1
ATOM 7094 C C . ILE A 1 915 ? -2.004 36.234 10.605 1.00 77.31 915 ILE A C 1
ATOM 7096 O O . ILE A 1 915 ? -1.940 35.206 11.284 1.00 77.31 915 ILE A O 1
ATOM 7100 N N . ASN A 1 916 ? -2.421 37.399 11.097 1.00 71.88 916 ASN A N 1
ATOM 7101 C CA . ASN A 1 916 ? -2.841 37.567 12.482 1.00 71.88 916 ASN A CA 1
ATOM 7102 C C . ASN A 1 916 ? -4.217 36.912 12.702 1.00 71.88 916 ASN A C 1
ATOM 7104 O O . ASN A 1 916 ? -5.239 37.353 12.167 1.00 71.88 916 ASN A O 1
ATOM 7108 N N . HIS A 1 917 ? -4.239 35.832 13.480 1.00 56.16 917 HIS A N 1
ATOM 7109 C CA . HIS A 1 917 ? -5.460 35.183 13.938 1.00 56.16 917 HIS A CA 1
ATOM 7110 C C . HIS A 1 917 ? -5.693 35.567 15.404 1.00 56.16 917 HIS A C 1
ATOM 7112 O O . HIS A 1 917 ? -4.966 35.121 16.284 1.00 56.16 917 HIS A O 1
ATOM 7118 N N . ASP A 1 918 ? -6.729 36.373 15.641 1.00 49.59 918 ASP A N 1
ATOM 7119 C CA . ASP A 1 918 ? -7.272 36.720 16.964 1.00 49.59 918 ASP A CA 1
ATOM 7120 C C . ASP A 1 918 ? -6.473 37.722 17.825 1.00 49.59 918 ASP A C 1
ATOM 7122 O O . ASP A 1 918 ? -6.648 37.761 19.041 1.00 49.59 918 ASP A O 1
ATOM 7126 N N . GLY A 1 919 ? -5.662 38.600 17.221 1.00 39.91 919 GLY A N 1
ATOM 7127 C CA . GLY A 1 919 ? -5.117 39.773 17.925 1.00 39.91 919 GLY A CA 1
ATOM 7128 C C . GLY A 1 919 ? -4.013 39.455 18.941 1.00 39.91 919 GLY A C 1
ATOM 7129 O O . GLY A 1 919 ? -3.787 40.228 19.869 1.00 39.91 919 GLY A O 1
ATOM 7130 N N . MET A 1 920 ? -3.314 38.329 18.784 1.00 31.30 920 MET A N 1
ATOM 7131 C CA . MET A 1 920 ? -2.122 38.001 19.571 1.00 31.30 920 MET A CA 1
ATOM 7132 C C . MET A 1 920 ? -0.887 37.899 18.676 1.00 31.30 920 MET A C 1
ATOM 7134 O O . MET A 1 920 ? -0.878 37.156 17.696 1.00 31.30 920 MET A O 1
ATOM 7138 N N . MET A 1 921 ? 0.171 38.624 19.051 1.00 36.81 921 MET A N 1
ATOM 7139 C CA . MET A 1 921 ? 1.508 38.482 18.466 1.00 36.81 921 MET A CA 1
ATOM 7140 C C . MET A 1 921 ? 2.088 37.077 18.743 1.00 36.81 921 MET A C 1
ATOM 7142 O O . MET A 1 921 ? 1.730 36.472 19.762 1.00 36.81 921 MET A O 1
ATOM 7146 N N . PRO A 1 922 ? 3.026 36.577 17.909 1.00 36.28 922 PRO A N 1
ATOM 7147 C CA . PRO A 1 922 ? 3.648 35.252 18.061 1.00 36.28 922 PRO A CA 1
ATOM 7148 C C . PRO A 1 922 ? 4.283 35.001 19.441 1.00 36.28 922 PRO A C 1
ATOM 7150 O O . PRO A 1 922 ? 4.339 33.860 19.894 1.00 36.28 922 PRO A O 1
ATOM 7153 N N . ASP A 1 923 ? 4.670 36.068 20.145 1.00 40.38 923 ASP A N 1
ATOM 7154 C CA . ASP A 1 923 ? 5.321 36.019 21.460 1.00 40.38 923 ASP A CA 1
ATOM 7155 C C . ASP A 1 923 ? 4.363 36.112 22.668 1.00 40.38 923 ASP A C 1
ATOM 7157 O O . ASP A 1 923 ? 4.794 36.310 23.807 1.00 40.38 923 ASP A O 1
ATOM 7161 N N . GLY A 1 924 ? 3.050 35.967 22.469 1.00 34.56 924 GLY A N 1
ATOM 7162 C CA . GLY A 1 924 ? 2.097 35.779 23.573 1.00 34.56 924 GLY A CA 1
ATOM 7163 C C . GLY A 1 924 ? 1.946 36.963 24.540 1.00 34.56 924 GLY A C 1
ATOM 7164 O O . GLY A 1 924 ? 1.445 36.784 25.651 1.00 34.56 924 GLY A O 1
ATOM 7165 N N . LYS A 1 925 ? 2.346 38.180 24.151 1.00 27.28 925 LYS A N 1
ATOM 7166 C CA . LYS A 1 925 ? 2.033 39.399 24.914 1.00 27.28 925 LYS A CA 1
ATOM 7167 C C . LYS A 1 925 ? 0.750 40.044 24.378 1.00 27.28 925 LYS A C 1
ATOM 7169 O O . LYS A 1 925 ? 0.649 40.232 23.167 1.00 27.28 925 LYS A O 1
ATOM 7174 N N . PRO A 1 926 ? -0.214 40.407 25.246 1.00 26.61 926 PRO A N 1
ATOM 7175 C CA . PRO A 1 926 ? -1.359 41.200 24.828 1.00 26.61 926 PRO A CA 1
ATOM 7176 C C . PRO A 1 926 ? -0.898 42.603 24.419 1.00 26.61 926 PRO A C 1
ATOM 7178 O O . PRO A 1 926 ? -0.002 43.186 25.037 1.00 26.61 926 PRO A O 1
ATOM 7181 N N . GLU A 1 927 ? -1.524 43.113 23.365 1.00 28.73 927 GLU A N 1
ATOM 7182 C CA . GLU A 1 927 ? -1.371 44.461 22.826 1.00 28.73 927 GLU A CA 1
ATOM 7183 C C . GLU A 1 927 ? -1.494 45.497 23.962 1.00 28.73 927 GLU A C 1
ATOM 7185 O O . GLU A 1 927 ? -2.511 45.571 24.657 1.00 28.73 927 GLU A O 1
ATOM 7190 N N . ARG A 1 928 ? -0.425 46.262 24.222 1.00 25.48 928 ARG A N 1
ATOM 7191 C CA . ARG A 1 928 ? -0.508 47.426 25.113 1.00 25.48 928 ARG A CA 1
ATOM 7192 C C . ARG A 1 928 ? -1.221 48.533 24.348 1.00 25.48 928 ARG A C 1
ATOM 7194 O O . ARG A 1 928 ? -0.698 49.000 23.344 1.00 25.48 928 ARG A O 1
ATOM 7201 N N . ALA A 1 929 ? -2.372 48.952 24.861 1.00 28.61 929 ALA A N 1
ATOM 7202 C CA . ALA A 1 929 ? -3.073 50.138 24.397 1.00 28.61 929 ALA A CA 1
ATOM 7203 C C . ALA A 1 929 ? -2.209 51.395 24.596 1.00 28.61 929 ALA A C 1
ATOM 7205 O O . ALA A 1 929 ? -1.845 51.707 25.735 1.00 28.61 929 ALA A O 1
ATOM 7206 N N . VAL A 1 930 ? -1.933 52.100 23.497 1.00 28.62 930 VAL A N 1
ATOM 7207 C CA . VAL A 1 930 ? -1.827 53.566 23.416 1.00 28.62 930 VAL A CA 1
ATOM 7208 C C . VAL A 1 930 ? -2.506 53.996 22.128 1.00 28.62 930 VAL A C 1
ATOM 7210 O O . VAL A 1 930 ? -2.155 53.410 21.080 1.00 28.62 930 VAL A O 1
#

Sequence (930 aa):
MVEGQPVWDASATQSARICTEMRPQNLSNWAWSFTLAQYGNIPSMGLIAQAAESATIVHELDLQGLANMAWALSNMQSADSLTFAALGNRLLASPLLDCVDVGADWNRAANELTHLCQLVWAFSFASRLWPELEDKLQHTLRCIGTRLDNRDPPDFVTAQRQRRSSKERPTLVMQLEGMSVVFKPPYWEVDAKGQLSGSGLYLSFYMQDSHPSSCVVRMAAFEYGFVHRLDVPSSGLVLAGTSFRGLAGLQWQMHTYSICREYVVLLAGIWPVAMQKINVNVQDFIAGRSHVSADGRPSETRVKGIAHSRSWSGDECLSLVCISICTGRRHQIRVHVQWQGHPTVTDEKYSHRYVVSATMPQKVANKACAARVRRREQEMLKSRIKNVKPQIDTRPPDSMALDHVRNNLKREQLLEERYHAIDRDNRILLQKMSDIMKTPSVKSGLGAQSSPAINTRDARKAELSRITQENLAILKRIQQAQPVYNHVEWDDSYRRTVERCKSPAARKAHRLGGMPFEFELPSKPVLVAGAFGGPSVMFLVTPFRNGLTLGATSPASAVELYQQVFAQGLAKGWTGGAFTARAACPQFLCLGPAYHFYASFSGVGGGVLLTSLTETLIVYGAETKNAQMAMNQKSPGSIPSVHPSWKPFGPGFGIHVFRNVIATAGLRMFCTPCRTAIEKATGQSNSMTTLAGDFAGNVCAACLSAPVHQLYGYAVTTPELRTLPAADKRERMVSFLRNQYLDTSNGRTRLSGLVPRDLFMRSMYVAVAYTMYSTVERTLVANWNSCEYPLTLTKKKVPTRSSSLTPLSGKANKGMATTTGSLGALAPGEVGQESAGDDLRYVLKEGKDINGVFYLCEMATDGRSLAITAYDAEQKTTLELLVNEKNHRRLYRDHNGDYRAIAAKLCLDGEQLYINHDGMMPDGKPERAV

Foldseek 3Di:
DDPCLVVVVVVLVVCLVCVVVDQLQVLLVVLLVCLLQVPQDPSSLVSLLVSLVPLPNLQRDDLQSLLSSLQSLLSHPPNDLVSLVSSLVVVLVHCCLVDPPCDPDVLSVLVSLVSLLSNLLSCLSSVNDDDSSLVSSLVSQLVSLVVQQPDDADDDDDPDDDDDDDVDDKDFPDDDVQKTKIKFAAQEWQAAQDDDPPPGRYVLVVLCVVLVPQRQSRDNSNSSQWLATDDRRDIGITMGGSTSSSSSVVSSCLSNLVDKDKDWFKWWDDDDQPPFKFWFFWADDDPGDIATDNSHHTWMKTKHWDDWDADPVRFTIMTTIMIITSDHDVCRVQRRCLVVVIGTAPPPRRCPDGNCRHPDPNVWVDPVVSVVVSVVVVVVVVVVVVPDDPPDPPPDDPDPPDVCVVCPVVVVVVVVVVVVVVVVVVVVVVVVVVVVVPDDDDDDDDDDDDDDDPPDPVVVVVVVVVVVVVVVVVVVVVVPDDDPDDPVVVVVVVVVVVVVVPDPVVVVVPPPDDFGADQDADDPLQLVLQQQVQLVLLQVLQLLLLLLLVLLVDPDFSVVSSCLCQVVHDVSSSQLSNLQSVLSNCLSRPLVRQQSVQCRPPNLLRSLLRSLLVNLQSAVQSSLQSSQRSLCSSPPPLDVDGGHSNHSDDWLSVLSSVLSSLQSCLQRPQLVVQLVVQCVVVVDDDPVSSVRSSLVSNLVSLLVSLLSSSLSSCRSNHPVLRPDDPVVNVVVSVVSSCVQFWDCPDVDTDGDPNSVRSSVSSSVSRNSSVVSSVVSSVVSVVVVVVPPDDPDDDDDDDDDDDDDDDDDDDDDDDDDDDDDDDDDDDDDDDDDDDDDDLDFAWPDWDWDDAPNAIWTWTWTHSQQKIKIWTAGPVVRDIAIDIGGRVRCVVLCVVQVNDVVVQVVQWYDDPRHTDGDDPQADPVGDHDDDD